Protein AF-A0A9D1I4S8-F1 (afdb_monomer_lite)

Sequence (1034 aa):
MKRIVTLFLAFAMVIAVIPQSPAAYGAEPWGIPVSTKEDLDNMRNDLEGDYYLTNDIVFTEEDFEEGGAFYNDGQGWEPVGSSYETSFSGTFDGQGFSIEGLRIYNRDTAIASAGLFGYADGHISNLVLEGVSITSHSEGGLNEFHIWQSDSYAGGVAGYLKPGGSISNVSVSGDISASSDSVSHINNNNAGGVAGFSEEGRITDCRSEAEVRAVPVEDSTESMASAGGIAGCAVRTVISGCGNGGSIVSFREDPYWYAGGISGQSHESQISECYNSGEIKAYEAGGITGLMATGSIDNCYNAGMIMSNSDDSNGILGGIAGEVNSAQSSIEKCYNSGEVQKTEYGYGAIVSGLPDGAHLDSCYFYMADEISGAGNMQTEETVPGITGLTELEMRSAGSFAGFDFENIWSIDSSAVYQMPYLSYQTAMPSVPIQTCFVERIGDIEYTGMEISPDIKVVNGSEVLTEGEDYDIAYSDNKDIGTGIVTITGKGIYKGTKTVKFNIVPADISSRKVTLSYYSVIYDQNTYHEPDVTVEGLTEGEDYRVTYRNNFEAGTASVEINGIGNYRGTRTVTFEIMPADISNVRNMHIWLQYESTEFDGTPKTPDVYISVDGFILTEGYECTYSDNINAGNATAEVKFEGDYTGAKVISFEITPADISGRNISLSYTDTEYDGTEKKPEVTVEGLISGKDYTVSYEDNKEAGDARVVITGKGNYKGTVIRTFQIIKPETAADRIFGKDIRKRIAGGNRYQTSMLVADNYIMGLETGSLDTIIVANGDVYADALAGGYLAKVKQAPILMVNKYNEDPIREYIQGNVRKGGTVYLLGGTAAVSENFGRSLAGAYDVVRLGGADRYETNLKILEEAGVKDEEILICSAMDFADSLSASSSGRPIMLVGKSLSPAQKQYIGDLDSRKFYIIGGKGAVNSNVDKEIKALSKITERIDGANRYVTSYNVAKEFFPGDHENIILASGNDFPDGLVGGPLGVMVEGPLLLINDRNTGNAADYVEDSDAYRCLALGGTSLISETAVRNIMNR

Radius of gyration: 42.52 Å; chains: 1; bounding box: 87×97×118 Å

InterPro domains:
  IPR007253 Cell wall binding repeat 2 [PF04122] (743-834)
  IPR007253 Cell wall binding repeat 2 [PF04122] (847-928)
  IPR007253 Cell wall binding repeat 2 [PF04122] (941-1026)
  IPR051922 Bacterial Sporulation-Associated [PTHR30032] (741-938)

pLDDT: mean 84.89, std 14.68, range [23.83, 98.81]

Structure (mmCIF, N/CA/C/O backbone):
data_AF-A0A9D1I4S8-F1
#
_entry.id   AF-A0A9D1I4S8-F1
#
loop_
_atom_site.group_PDB
_atom_site.id
_atom_site.type_symbol
_atom_site.label_atom_id
_atom_site.label_alt_id
_atom_site.label_comp_id
_atom_site.label_asym_id
_atom_site.label_entity_id
_atom_site.label_seq_id
_atom_site.pdbx_PDB_ins_code
_atom_site.Cartn_x
_atom_site.Cartn_y
_atom_site.Cartn_z
_atom_site.occupancy
_atom_site.B_iso_or_equiv
_atom_site.auth_seq_id
_atom_site.auth_comp_id
_atom_site.auth_asym_id
_atom_site.auth_atom_id
_atom_site.pdbx_PDB_model_num
ATOM 1 N N . MET A 1 1 ? -19.666 50.716 -50.510 1.00 31.48 1 MET A N 1
ATOM 2 C CA . MET A 1 1 ? -21.127 50.859 -50.729 1.00 31.48 1 MET A CA 1
ATOM 3 C C . MET A 1 1 ? -21.703 49.462 -50.945 1.00 31.48 1 MET A C 1
ATOM 5 O O . MET A 1 1 ? -21.398 48.899 -51.983 1.00 31.48 1 MET A O 1
ATOM 9 N N . LYS A 1 2 ? -22.516 48.939 -50.004 1.00 33.59 2 LYS A N 1
ATOM 10 C CA . LYS A 1 2 ? -23.079 47.557 -49.969 1.00 33.59 2 LYS A CA 1
ATOM 11 C C . LYS A 1 2 ? -22.002 46.448 -49.804 1.00 33.59 2 LYS A C 1
ATOM 13 O O . LYS A 1 2 ? -20.928 46.579 -50.368 1.00 33.59 2 LYS A O 1
ATOM 18 N N . ARG A 1 3 ? -22.208 45.372 -49.027 1.00 29.56 3 ARG A N 1
ATOM 19 C CA . ARG A 1 3 ? -23.411 44.888 -48.305 1.00 29.56 3 ARG A CA 1
ATOM 20 C C . ARG A 1 3 ? -23.022 44.188 -46.982 1.00 29.56 3 ARG A C 1
ATOM 22 O O . ARG A 1 3 ? -21.926 43.660 -46.878 1.00 29.56 3 ARG A O 1
ATOM 29 N N . ILE A 1 4 ? -23.941 44.197 -46.015 1.00 32.50 4 ILE A N 1
ATOM 30 C CA . ILE A 1 4 ? -23.867 43.565 -44.678 1.00 32.50 4 ILE A CA 1
ATOM 31 C C . ILE A 1 4 ? -24.569 42.195 -44.718 1.00 32.50 4 ILE A C 1
ATOM 33 O O . ILE A 1 4 ? -25.638 42.162 -45.324 1.00 32.50 4 ILE A O 1
ATOM 37 N N . VAL A 1 5 ? -24.047 41.161 -44.029 1.00 28.38 5 VAL A N 1
ATOM 38 C CA . VAL A 1 5 ? -24.786 40.191 -43.164 1.00 28.38 5 VAL A CA 1
ATOM 39 C C . VAL A 1 5 ? -23.830 39.661 -42.063 1.00 28.38 5 VAL A C 1
ATOM 41 O O . VAL A 1 5 ? -22.624 39.594 -42.271 1.00 28.38 5 VAL A O 1
ATOM 44 N N . THR A 1 6 ? -24.396 39.348 -40.895 1.00 27.81 6 THR A N 1
ATOM 45 C CA . THR A 1 6 ? -23.814 39.140 -39.549 1.00 27.81 6 THR A CA 1
ATOM 46 C C . THR A 1 6 ? -23.811 37.655 -39.109 1.00 27.81 6 THR A C 1
ATOM 48 O O . THR A 1 6 ? -24.733 36.964 -39.532 1.00 27.81 6 THR A O 1
ATOM 51 N N . LEU A 1 7 ? -22.887 37.204 -38.224 1.00 25.62 7 LEU A N 1
ATOM 52 C CA . LEU A 1 7 ? -23.114 36.486 -36.921 1.00 25.62 7 LEU A CA 1
ATOM 53 C C . LEU A 1 7 ? -21.862 35.716 -36.368 1.00 25.62 7 LEU A C 1
ATOM 55 O O . LEU A 1 7 ? -21.334 34.897 -37.103 1.00 25.62 7 LEU A O 1
ATOM 59 N N . PHE A 1 8 ? -21.510 35.944 -35.074 1.00 25.25 8 PHE A N 1
ATOM 60 C CA . PHE A 1 8 ? -20.790 35.115 -34.037 1.00 25.25 8 PHE A CA 1
ATOM 61 C C . PHE A 1 8 ? -19.475 34.350 -34.388 1.00 25.25 8 PHE A C 1
ATOM 63 O O . PHE A 1 8 ? -19.338 33.851 -35.493 1.00 25.25 8 PHE A O 1
ATOM 70 N N . LEU A 1 9 ? -18.460 34.137 -33.522 1.00 24.77 9 LEU A N 1
ATOM 71 C CA . LEU A 1 9 ? -18.068 34.550 -32.143 1.00 24.77 9 LEU A CA 1
ATOM 72 C C . LEU A 1 9 ? -16.649 35.194 -32.232 1.00 24.77 9 LEU A C 1
ATOM 74 O O . LEU A 1 9 ? -15.909 34.858 -33.146 1.00 24.77 9 LEU A O 1
ATOM 78 N N . ALA A 1 10 ? -16.192 36.197 -31.469 1.00 23.83 10 ALA A N 1
ATOM 79 C CA . ALA A 1 10 ? -16.088 36.376 -30.012 1.00 23.83 10 ALA A CA 1
ATOM 80 C C . ALA A 1 10 ? -15.068 35.454 -29.291 1.00 23.83 10 ALA A C 1
ATOM 82 O O . ALA A 1 10 ? -15.477 34.484 -28.670 1.00 23.83 10 ALA A O 1
ATOM 83 N N . PHE A 1 11 ? -13.771 35.812 -29.289 1.00 25.20 11 PHE A N 1
ATOM 84 C CA . PHE A 1 11 ? -13.099 36.349 -28.084 1.00 25.20 11 PHE A CA 1
ATOM 85 C C . PHE A 1 11 ? -11.781 37.087 -28.414 1.00 25.20 11 PHE A C 1
ATOM 87 O O . PHE A 1 11 ? -11.369 37.132 -29.573 1.00 25.20 11 PHE A O 1
ATOM 94 N N . ALA A 1 12 ? -11.211 37.792 -27.429 1.00 26.23 12 ALA A N 1
ATOM 95 C CA . ALA A 1 12 ? -10.294 38.914 -27.648 1.00 26.23 12 ALA A CA 1
ATOM 96 C C . ALA A 1 12 ? -8.792 38.594 -27.517 1.00 26.23 12 ALA A C 1
ATOM 98 O O . ALA A 1 12 ? -8.364 37.757 -26.733 1.00 26.23 12 ALA A O 1
ATOM 99 N N . MET A 1 13 ? -8.003 39.367 -28.263 1.00 24.00 13 MET A N 1
ATOM 100 C CA . MET A 1 13 ? -6.543 39.417 -28.237 1.00 24.00 13 MET A CA 1
ATOM 101 C C . MET A 1 13 ? -6.070 40.402 -27.154 1.00 24.00 13 MET A C 1
ATOM 103 O O . MET A 1 13 ? -6.484 41.562 -27.174 1.00 24.00 13 MET A O 1
ATOM 107 N N . VAL A 1 14 ? -5.153 39.989 -26.275 1.00 24.56 14 VAL A N 1
ATOM 108 C CA . VAL A 1 14 ? -4.296 40.910 -25.508 1.00 24.56 14 VAL A CA 1
ATOM 109 C C . VAL A 1 14 ? -2.845 40.571 -25.825 1.00 24.56 14 VAL A C 1
ATOM 111 O O . VAL A 1 14 ? -2.411 39.434 -25.684 1.00 24.56 14 VAL A O 1
ATOM 114 N N . ILE A 1 15 ? -2.117 41.569 -26.320 1.00 29.58 15 ILE A N 1
ATOM 115 C CA . ILE A 1 15 ? -0.719 41.452 -26.734 1.00 29.58 15 ILE A CA 1
ATOM 116 C C . ILE A 1 15 ? 0.169 41.718 -25.517 1.00 29.58 15 ILE A C 1
ATOM 118 O O . ILE A 1 15 ? 0.103 42.809 -24.951 1.00 29.58 15 ILE A O 1
ATOM 122 N N . ALA A 1 16 ? 1.038 40.767 -25.173 1.00 24.91 16 ALA A N 1
ATOM 123 C CA . ALA A 1 16 ? 2.158 40.984 -24.262 1.00 24.91 16 ALA A CA 1
ATOM 124 C C . ALA A 1 16 ? 3.477 41.002 -25.053 1.00 24.91 16 ALA A C 1
ATOM 126 O O . ALA A 1 16 ? 3.757 40.137 -25.878 1.00 24.91 16 ALA A O 1
ATOM 127 N N . VAL A 1 17 ? 4.240 42.067 -24.829 1.00 23.84 17 VAL A N 1
ATOM 128 C CA . VAL A 1 17 ? 5.469 42.463 -25.526 1.00 23.84 17 VAL A CA 1
ATOM 129 C C . VAL A 1 17 ? 6.570 41.398 -25.438 1.00 23.84 17 VAL A C 1
ATOM 131 O O . VAL A 1 17 ? 6.899 40.951 -24.347 1.00 23.84 17 VAL A O 1
ATOM 134 N N . ILE A 1 18 ? 7.215 41.092 -26.570 1.00 30.86 18 ILE A N 1
ATOM 135 C CA . ILE A 1 18 ? 8.497 40.367 -26.622 1.00 30.86 18 ILE A CA 1
ATOM 136 C C . ILE A 1 18 ? 9.622 41.310 -26.148 1.00 30.86 18 ILE A C 1
ATOM 138 O O . ILE A 1 18 ? 9.852 42.327 -26.814 1.00 30.86 18 ILE A O 1
ATOM 142 N N . PRO A 1 19 ? 10.377 40.997 -25.079 1.00 26.52 19 PRO A N 1
ATOM 143 C CA . PRO A 1 19 ? 11.665 41.628 -24.818 1.00 26.52 19 PRO A CA 1
ATOM 144 C C . PRO A 1 19 ? 12.722 41.016 -25.746 1.00 26.52 19 PRO A C 1
ATOM 146 O O . PRO A 1 19 ? 12.820 39.798 -25.878 1.00 26.52 19 PRO A O 1
ATOM 149 N N . GLN A 1 20 ? 13.528 41.853 -26.399 1.00 28.62 20 GLN A N 1
ATOM 150 C CA . GLN A 1 20 ? 14.678 41.374 -27.169 1.00 28.62 20 GLN A CA 1
ATOM 151 C C . GLN A 1 20 ? 15.783 40.852 -26.240 1.00 28.62 20 GLN A C 1
ATOM 153 O O . GLN A 1 20 ? 15.995 41.387 -25.153 1.00 28.62 20 GLN A O 1
ATOM 158 N N . SER A 1 21 ? 16.530 39.857 -26.715 1.00 33.69 21 SER A N 1
ATOM 159 C CA . SER A 1 21 ? 17.717 39.311 -26.051 1.00 33.69 21 SER A CA 1
ATOM 160 C C . SER A 1 21 ? 18.773 40.386 -25.738 1.00 33.69 21 SER A C 1
ATOM 162 O O . SER A 1 21 ? 19.239 41.055 -26.670 1.00 33.69 21 SER A O 1
ATOM 164 N N . PRO A 1 22 ? 19.258 40.497 -24.489 1.00 31.75 22 PRO A N 1
ATOM 165 C CA . PRO A 1 22 ? 20.572 41.057 -24.203 1.00 31.75 22 PRO A CA 1
ATOM 166 C C . PRO A 1 22 ? 21.659 40.063 -24.637 1.00 31.75 22 PRO A C 1
ATOM 168 O O . PRO A 1 22 ? 21.495 38.851 -24.512 1.00 31.75 22 PRO A O 1
ATOM 171 N N . ALA A 1 23 ? 22.779 40.569 -25.148 1.00 27.80 23 ALA A N 1
ATOM 172 C CA . ALA A 1 23 ? 23.916 39.731 -25.516 1.00 27.80 23 ALA A CA 1
ATOM 173 C C . ALA A 1 23 ? 24.732 39.294 -24.284 1.00 27.80 23 ALA A C 1
ATOM 175 O O . ALA A 1 23 ? 24.917 40.073 -23.353 1.00 27.80 23 ALA A O 1
ATOM 176 N N . ALA A 1 24 ? 25.248 38.064 -24.356 1.00 38.59 24 ALA A N 1
ATOM 177 C CA . ALA A 1 24 ? 26.253 37.417 -23.508 1.00 38.59 24 ALA A CA 1
ATOM 178 C C . ALA A 1 24 ? 26.903 38.238 -22.367 1.00 38.59 24 ALA A C 1
ATOM 180 O O . ALA A 1 24 ? 27.824 39.021 -22.601 1.00 38.59 24 ALA A O 1
ATOM 181 N N . TYR A 1 25 ? 26.541 37.893 -21.130 1.00 28.59 25 TYR A N 1
ATOM 182 C CA . TYR A 1 25 ? 27.448 37.766 -19.982 1.00 28.59 25 TYR A CA 1
ATOM 183 C C . TYR A 1 25 ? 26.982 36.541 -19.172 1.00 28.59 25 TYR A C 1
ATOM 185 O O . TYR A 1 25 ? 25.781 36.302 -19.083 1.00 28.59 25 TYR A O 1
ATOM 193 N N . GLY A 1 26 ? 27.912 35.710 -18.694 1.00 36.31 26 GLY A N 1
ATOM 194 C CA . GLY A 1 26 ? 27.597 34.344 -18.253 1.00 36.31 26 GLY A CA 1
ATOM 195 C C . GLY A 1 26 ? 27.076 34.215 -16.818 1.00 36.31 26 GLY A C 1
ATOM 196 O O . GLY A 1 26 ? 27.695 34.738 -15.896 1.00 36.31 26 GLY A O 1
ATOM 197 N N . ALA A 1 27 ? 25.997 33.447 -16.672 1.00 31.12 27 ALA A N 1
ATOM 198 C CA . ALA A 1 27 ? 25.574 32.684 -15.496 1.00 31.12 27 ALA A CA 1
ATOM 199 C C . ALA A 1 27 ? 24.658 31.554 -16.016 1.00 31.12 27 ALA A C 1
ATOM 201 O O . ALA A 1 27 ? 23.882 31.800 -16.944 1.00 31.12 27 ALA A O 1
ATOM 202 N N . GLU A 1 28 ? 24.776 30.326 -15.503 1.00 36.81 28 GLU A N 1
ATOM 203 C CA . GLU A 1 28 ? 23.901 29.215 -15.918 1.00 36.81 28 GLU A CA 1
ATOM 204 C C . GLU A 1 28 ? 22.587 29.226 -15.107 1.00 36.81 28 GLU A C 1
ATOM 206 O O . GLU A 1 28 ? 22.613 29.623 -13.945 1.00 36.81 28 GLU A O 1
ATOM 211 N N . PRO A 1 29 ? 21.430 28.853 -15.695 1.00 41.44 29 PRO A N 1
ATOM 212 C CA . PRO A 1 29 ? 20.112 29.063 -15.085 1.00 41.44 29 PRO A CA 1
ATOM 213 C C . PRO A 1 29 ? 19.573 27.843 -14.314 1.00 41.44 29 PRO A C 1
ATOM 215 O O . PRO A 1 29 ? 18.360 27.685 -14.205 1.00 41.44 29 PRO A O 1
ATOM 218 N N . TRP A 1 30 ? 20.447 26.961 -13.833 1.00 56.41 30 TRP A N 1
ATOM 219 C CA . TRP A 1 30 ? 20.078 25.775 -13.056 1.00 56.41 30 TRP A CA 1
ATOM 220 C C . TRP A 1 30 ? 20.811 25.834 -11.716 1.00 56.41 30 TRP A C 1
ATOM 222 O O . TRP A 1 30 ? 21.987 26.195 -11.694 1.00 56.41 30 TRP A O 1
ATOM 232 N N . GLY A 1 31 ? 20.113 25.508 -10.626 1.00 75.38 31 GLY A N 1
ATOM 233 C CA . GLY A 1 31 ? 20.681 25.494 -9.276 1.00 75.38 31 GLY A CA 1
ATOM 234 C C . GLY A 1 31 ? 21.780 24.442 -9.069 1.00 75.38 31 GLY A C 1
ATOM 235 O O . GLY A 1 31 ? 22.254 23.791 -10.004 1.00 75.38 31 GLY A O 1
ATOM 236 N N . ILE A 1 32 ? 22.172 24.260 -7.817 1.00 92.62 32 ILE A N 1
ATOM 237 C CA . ILE A 1 32 ? 23.154 23.274 -7.379 1.00 92.62 32 ILE A CA 1
ATOM 238 C C . ILE A 1 32 ? 22.464 21.894 -7.325 1.00 92.62 32 ILE A C 1
ATOM 240 O O . ILE A 1 32 ? 21.545 21.705 -6.525 1.00 92.62 32 ILE A O 1
ATOM 244 N N . PRO A 1 33 ? 22.858 20.922 -8.170 1.00 93.94 33 PRO A N 1
ATOM 245 C CA . PRO A 1 33 ? 22.263 19.593 -8.146 1.00 93.94 33 PRO A CA 1
ATOM 246 C C . PRO A 1 33 ? 22.726 18.828 -6.906 1.00 93.94 33 PRO A C 1
ATOM 248 O O . PRO A 1 33 ? 23.919 18.770 -6.607 1.00 93.94 33 PRO A O 1
ATOM 251 N N . VAL A 1 34 ? 21.782 18.183 -6.233 1.00 95.00 34 VAL A N 1
ATOM 252 C CA . VAL A 1 34 ? 22.011 17.292 -5.097 1.00 95.00 34 VAL A CA 1
ATOM 253 C C . VAL A 1 34 ? 21.747 15.863 -5.578 1.00 95.00 34 VAL A C 1
ATOM 255 O O . VAL A 1 34 ? 20.668 15.555 -6.091 1.00 95.00 34 VAL A O 1
ATOM 258 N N . SER A 1 35 ? 22.769 15.006 -5.518 1.00 92.62 35 SER A N 1
ATOM 259 C CA . SER A 1 35 ? 22.747 13.660 -6.122 1.00 92.62 35 SER A CA 1
ATOM 260 C C . SER A 1 35 ? 23.104 12.545 -5.138 1.00 92.62 35 SER A C 1
ATOM 262 O O . SER A 1 35 ? 22.917 11.372 -5.452 1.00 92.62 35 SER A O 1
ATOM 264 N N . THR A 1 36 ? 23.672 12.900 -3.986 1.00 95.94 36 THR A N 1
ATOM 265 C CA . THR A 1 36 ? 24.222 11.986 -2.980 1.00 95.94 36 THR A CA 1
ATOM 266 C C . THR A 1 36 ? 23.962 12.512 -1.565 1.00 95.94 36 THR A C 1
ATOM 268 O O . THR A 1 36 ? 23.609 13.680 -1.379 1.00 95.94 36 THR A O 1
ATOM 271 N N . LYS A 1 37 ? 24.176 11.663 -0.552 1.00 96.94 37 LYS A N 1
ATOM 272 C CA . LYS A 1 37 ? 24.083 12.048 0.869 1.00 96.94 37 LYS A CA 1
ATOM 273 C C . LYS A 1 37 ? 25.084 13.149 1.214 1.00 96.94 37 LYS A C 1
ATOM 275 O O . LYS A 1 37 ? 24.783 14.045 1.994 1.00 96.94 37 LYS A O 1
ATOM 280 N N . GLU A 1 38 ? 26.267 13.087 0.612 1.00 96.25 38 GLU A N 1
ATOM 281 C CA . GLU A 1 38 ? 27.333 14.064 0.773 1.00 96.25 38 GLU A CA 1
ATOM 282 C C . GLU A 1 38 ? 26.967 15.405 0.131 1.00 96.25 38 GLU A C 1
ATOM 284 O O . GLU A 1 38 ? 27.254 16.442 0.719 1.00 96.25 38 GLU A O 1
ATOM 289 N N . ASP A 1 39 ? 26.314 15.427 -1.035 1.00 96.50 39 ASP A N 1
ATOM 290 C CA . ASP A 1 39 ? 25.822 16.684 -1.625 1.00 96.50 39 ASP A CA 1
ATOM 291 C C . ASP A 1 39 ? 24.781 17.349 -0.707 1.00 96.50 39 ASP A C 1
ATOM 293 O O . ASP A 1 39 ? 24.834 18.559 -0.490 1.00 96.50 39 ASP A O 1
ATOM 297 N N . LEU A 1 40 ? 23.871 16.547 -0.137 1.00 96.69 40 LEU A N 1
ATOM 298 C CA . LEU A 1 40 ? 22.820 16.997 0.782 1.00 96.69 40 LEU A CA 1
ATOM 299 C C . LEU A 1 40 ? 23.413 17.552 2.089 1.00 96.69 40 LEU A C 1
ATOM 301 O O . LEU A 1 40 ? 23.021 18.621 2.549 1.00 96.69 40 LEU A O 1
ATOM 305 N N . ASP A 1 41 ? 24.398 16.862 2.666 1.00 95.56 41 ASP A N 1
ATOM 306 C CA . ASP A 1 41 ? 25.133 17.321 3.850 1.00 95.56 41 ASP A CA 1
ATOM 307 C C . ASP A 1 41 ? 25.928 18.613 3.580 1.00 95.56 41 ASP A C 1
ATOM 309 O O . ASP A 1 41 ? 25.929 19.544 4.390 1.00 95.56 41 ASP A O 1
ATOM 313 N N . ASN A 1 42 ? 26.537 18.727 2.394 1.00 95.44 42 ASN A N 1
ATOM 314 C CA . ASN A 1 42 ? 27.320 19.900 2.009 1.00 95.44 42 ASN A CA 1
ATOM 315 C C . ASN A 1 42 ? 26.492 21.189 1.874 1.00 95.44 42 ASN A C 1
ATOM 317 O O . ASN A 1 42 ? 27.092 22.268 1.935 1.00 95.44 42 ASN A O 1
ATOM 321 N N . MET A 1 43 ? 25.157 21.118 1.766 1.00 95.88 43 MET A N 1
ATOM 322 C CA . MET A 1 43 ? 24.271 22.295 1.734 1.00 95.88 43 MET A CA 1
ATOM 323 C C . MET A 1 43 ? 24.458 23.226 2.942 1.00 95.88 43 MET A C 1
ATOM 325 O O . MET A 1 43 ? 24.274 24.436 2.825 1.00 95.88 43 MET A O 1
ATOM 329 N N . ARG A 1 44 ? 24.897 22.698 4.096 1.00 94.75 44 ARG A N 1
ATOM 330 C CA . ARG A 1 44 ? 25.228 23.496 5.297 1.00 94.75 44 ARG A CA 1
ATOM 331 C C . ARG A 1 44 ? 26.255 24.599 5.041 1.00 94.75 44 ARG A C 1
ATOM 333 O O . ARG A 1 44 ? 26.302 25.571 5.791 1.00 94.75 44 ARG A O 1
ATOM 340 N N . ASN A 1 45 ? 27.101 24.435 4.024 1.00 95.00 45 ASN A N 1
ATOM 341 C CA . ASN A 1 45 ? 28.171 25.377 3.701 1.00 95.00 45 ASN A CA 1
ATOM 342 C C . ASN A 1 45 ? 27.686 26.598 2.898 1.00 95.00 45 ASN A C 1
ATOM 344 O O . ASN A 1 45 ? 28.416 27.587 2.830 1.00 95.00 45 ASN A O 1
ATOM 348 N N . ASP A 1 46 ? 26.489 26.539 2.304 1.00 96.62 46 ASP A N 1
ATOM 349 C CA . ASP A 1 46 ? 25.873 27.635 1.548 1.00 96.62 46 ASP A CA 1
ATOM 350 C C . ASP A 1 46 ? 24.340 27.601 1.708 1.00 96.62 46 ASP A C 1
ATOM 352 O O . ASP A 1 46 ? 23.606 27.034 0.896 1.00 96.62 46 ASP A O 1
ATOM 356 N N . LEU A 1 47 ? 23.867 28.199 2.805 1.00 97.44 47 LEU A N 1
ATOM 357 C CA . LEU A 1 47 ? 22.455 28.225 3.208 1.00 97.44 47 LEU A CA 1
ATOM 358 C C . LEU A 1 47 ? 21.574 29.161 2.355 1.00 97.44 47 LEU A C 1
ATOM 360 O O . LEU A 1 47 ? 20.349 29.095 2.465 1.00 97.44 47 LEU A O 1
ATOM 364 N N . GLU A 1 48 ? 22.184 30.016 1.525 1.00 97.06 48 GLU A N 1
ATOM 365 C CA . GLU A 1 48 ? 21.501 30.923 0.585 1.00 97.06 48 GLU A CA 1
ATOM 366 C C . GLU A 1 48 ? 21.340 30.295 -0.818 1.00 97.06 48 GLU A C 1
ATOM 368 O O . GLU A 1 48 ? 20.710 30.891 -1.691 1.00 97.06 48 GLU A O 1
ATOM 373 N N . GLY A 1 49 ? 21.912 29.107 -1.056 1.00 94.12 49 GLY A N 1
ATOM 374 C CA . GLY A 1 49 ? 21.944 28.460 -2.368 1.00 94.12 49 GLY A CA 1
ATOM 375 C C . GLY A 1 49 ? 20.587 27.949 -2.873 1.00 94.12 49 GLY A C 1
ATOM 376 O O . GLY A 1 49 ? 19.733 27.506 -2.107 1.00 94.12 49 GLY A O 1
ATOM 377 N N . ASP A 1 50 ? 20.412 27.957 -4.196 1.00 95.94 50 ASP A N 1
ATOM 378 C CA . ASP A 1 50 ? 19.293 27.300 -4.879 1.00 95.94 50 ASP A CA 1
ATOM 379 C C . ASP A 1 50 ? 19.684 25.860 -5.242 1.00 95.94 50 ASP A C 1
ATOM 381 O O . ASP A 1 50 ? 20.564 25.655 -6.078 1.00 95.94 50 ASP A O 1
ATOM 385 N N . TYR A 1 51 ? 19.024 24.867 -4.652 1.00 96.38 51 TYR A N 1
ATOM 386 C CA . TYR A 1 51 ? 19.323 23.438 -4.771 1.00 96.38 51 TYR A CA 1
ATOM 387 C C . TYR A 1 51 ? 18.164 22.650 -5.389 1.00 96.38 51 TYR A C 1
ATOM 389 O O . TYR A 1 51 ? 16.996 23.007 -5.221 1.00 96.38 51 TYR A O 1
ATOM 397 N N . TYR A 1 52 ? 18.473 21.532 -6.052 1.00 93.69 52 TYR A N 1
ATOM 398 C CA . TYR A 1 52 ? 17.455 20.560 -6.464 1.00 93.69 52 TYR A CA 1
ATOM 399 C C . TYR A 1 52 ? 17.952 19.111 -6.435 1.00 93.69 52 TYR A C 1
ATOM 401 O O . TYR A 1 52 ? 19.107 18.844 -6.772 1.00 93.69 52 TYR A O 1
ATOM 409 N N . LEU A 1 53 ? 17.077 18.166 -6.079 1.00 85.62 53 LEU A N 1
ATOM 410 C CA . LEU A 1 53 ? 17.385 16.733 -6.149 1.00 85.62 53 LEU A CA 1
ATOM 411 C C . LEU A 1 53 ? 17.445 16.242 -7.603 1.00 85.62 53 LEU A C 1
ATOM 413 O O . LEU A 1 53 ? 16.732 16.724 -8.487 1.00 85.62 53 LEU A O 1
ATOM 417 N N . THR A 1 54 ? 18.299 15.249 -7.843 1.00 90.00 54 THR A N 1
ATOM 418 C CA . THR A 1 54 ? 18.459 14.591 -9.155 1.00 90.00 54 THR A CA 1
ATOM 419 C C . THR A 1 54 ? 18.242 13.080 -9.133 1.00 90.00 54 THR A C 1
ATOM 421 O O . THR A 1 54 ? 18.100 12.484 -10.200 1.00 90.00 54 THR A O 1
ATOM 424 N N . ASN A 1 55 ? 18.247 12.476 -7.943 1.00 82.81 55 ASN A N 1
ATOM 425 C CA . ASN A 1 55 ? 17.973 11.070 -7.660 1.00 82.81 55 ASN A CA 1
ATOM 426 C C . ASN A 1 55 ? 17.438 10.966 -6.222 1.00 82.81 55 ASN A C 1
ATOM 428 O O . ASN A 1 55 ? 17.625 11.892 -5.428 1.00 82.81 55 ASN A O 1
ATOM 432 N N . ASP A 1 56 ? 16.866 9.814 -5.889 1.00 93.00 56 ASP A N 1
ATOM 433 C CA . ASP A 1 56 ? 16.503 9.435 -4.522 1.00 93.00 56 ASP A CA 1
ATOM 434 C C . ASP A 1 56 ? 17.750 9.276 -3.625 1.00 93.00 56 ASP A C 1
ATOM 436 O O . ASP A 1 56 ? 18.797 8.791 -4.071 1.00 93.00 56 ASP A O 1
ATOM 440 N N . ILE A 1 57 ? 17.652 9.667 -2.350 1.00 95.25 57 ILE A N 1
ATOM 441 C CA . ILE A 1 57 ? 18.745 9.608 -1.362 1.00 95.25 57 ILE A CA 1
ATOM 442 C C . ILE A 1 57 ? 18.360 8.670 -0.216 1.00 95.25 57 ILE A C 1
ATOM 444 O O . ILE A 1 57 ? 17.596 9.037 0.670 1.00 95.25 57 ILE A O 1
ATOM 448 N N . VAL A 1 58 ? 18.939 7.467 -0.199 1.00 96.56 58 VAL A N 1
ATOM 449 C CA . VAL A 1 58 ? 18.563 6.398 0.744 1.00 96.56 58 VAL A CA 1
ATOM 450 C C . VAL A 1 58 ? 19.596 6.232 1.860 1.00 96.56 58 VAL A C 1
ATOM 452 O O . VAL A 1 58 ? 20.696 5.721 1.624 1.00 96.56 58 VAL A O 1
ATOM 455 N N . PHE A 1 59 ? 19.252 6.641 3.082 1.00 96.56 59 PHE A N 1
ATOM 456 C CA . PHE A 1 59 ? 20.031 6.374 4.294 1.00 96.56 59 PHE A CA 1
ATOM 457 C C . PHE A 1 59 ? 19.768 4.964 4.847 1.00 96.56 59 PHE A C 1
ATOM 459 O O . PHE A 1 59 ? 18.731 4.346 4.615 1.00 96.56 59 PHE A O 1
ATOM 466 N N . THR A 1 60 ? 20.749 4.442 5.575 1.00 93.69 60 THR A N 1
ATOM 467 C CA . THR A 1 60 ? 20.787 3.103 6.172 1.00 93.69 60 THR A CA 1
ATOM 468 C C . THR A 1 60 ? 21.347 3.196 7.591 1.00 93.69 60 THR A C 1
ATOM 470 O O . THR A 1 60 ? 22.034 4.159 7.915 1.00 93.69 60 THR A O 1
ATOM 473 N N . GLU A 1 61 ? 21.118 2.197 8.449 1.00 89.75 61 GLU A N 1
ATOM 474 C CA . GLU A 1 61 ? 21.669 2.227 9.818 1.00 89.75 61 GLU A CA 1
ATOM 475 C C . GLU A 1 61 ? 23.212 2.325 9.831 1.00 89.75 61 GLU A C 1
ATOM 477 O O . GLU A 1 61 ? 23.764 3.046 10.658 1.00 89.75 61 GLU A O 1
ATOM 482 N N . GLU A 1 62 ? 23.910 1.710 8.862 1.00 92.56 62 GLU A N 1
ATOM 483 C CA . GLU A 1 62 ? 25.379 1.796 8.724 1.00 92.56 62 GLU A CA 1
ATOM 484 C C . GLU A 1 62 ? 25.893 3.240 8.543 1.00 92.56 62 GLU A C 1
ATOM 486 O O . GLU A 1 62 ? 27.025 3.545 8.920 1.00 92.56 62 GLU A O 1
ATOM 491 N N . ASP A 1 63 ? 25.075 4.156 8.007 1.00 93.94 63 ASP A N 1
ATOM 492 C CA . ASP A 1 63 ? 25.428 5.577 7.881 1.00 93.94 63 ASP A CA 1
ATOM 493 C C . ASP A 1 63 ? 25.556 6.274 9.248 1.00 93.94 63 ASP A C 1
ATOM 495 O O . ASP A 1 63 ? 26.312 7.243 9.373 1.00 93.94 63 ASP A O 1
ATOM 499 N N . PHE A 1 64 ? 24.834 5.770 10.257 1.00 93.31 64 PHE A N 1
ATOM 500 C CA . PHE A 1 64 ? 24.675 6.353 11.593 1.00 93.31 64 PHE A CA 1
ATOM 501 C C . PHE A 1 64 ? 25.343 5.532 12.715 1.00 93.31 64 PHE A C 1
ATOM 503 O O . PHE A 1 64 ? 25.265 5.929 13.880 1.00 93.31 64 PHE A O 1
ATOM 510 N N . GLU A 1 65 ? 25.991 4.405 12.401 1.00 90.88 65 GLU A N 1
ATOM 511 C CA . GLU A 1 65 ? 26.775 3.590 13.345 1.00 90.88 65 GLU A CA 1
ATOM 512 C C . GLU A 1 65 ? 28.197 4.147 13.578 1.00 90.88 65 GLU A C 1
ATOM 514 O O . GLU A 1 65 ? 28.688 4.982 12.821 1.00 90.88 65 GLU A O 1
ATOM 519 N N . GLU A 1 66 ? 28.892 3.702 14.637 1.00 89.94 66 GLU A N 1
ATOM 520 C CA . GLU A 1 66 ? 30.241 4.190 14.982 1.00 89.94 66 GLU A CA 1
ATOM 521 C C . GLU A 1 66 ? 31.251 3.914 13.847 1.00 89.94 66 GLU A C 1
ATOM 523 O O . GLU A 1 66 ? 31.711 2.788 13.650 1.00 89.94 66 GLU A O 1
ATOM 528 N N . GLY A 1 67 ? 31.627 4.970 13.117 1.00 86.88 67 GLY A N 1
ATOM 529 C CA . GLY A 1 67 ? 32.501 4.901 11.939 1.00 86.88 67 GLY A CA 1
ATOM 530 C C . GLY A 1 67 ? 31.787 5.083 10.592 1.00 86.88 67 GLY A C 1
ATOM 531 O O . GLY A 1 67 ? 32.472 5.154 9.570 1.00 86.88 67 GLY A O 1
ATOM 532 N N . GLY A 1 68 ? 30.455 5.195 10.591 1.00 89.06 68 GLY A N 1
ATOM 533 C CA . GLY A 1 68 ? 29.642 5.616 9.449 1.00 89.06 68 GLY A CA 1
ATOM 534 C C . GLY A 1 68 ? 29.891 7.074 9.047 1.00 89.06 68 GLY A C 1
ATOM 535 O O . GLY A 1 68 ? 30.422 7.875 9.821 1.00 89.06 68 GLY A O 1
ATOM 536 N N . ALA A 1 69 ? 29.522 7.425 7.812 1.00 88.06 69 ALA A N 1
ATOM 537 C CA . ALA A 1 69 ? 29.808 8.741 7.230 1.00 88.06 69 ALA A CA 1
ATOM 538 C C . ALA A 1 69 ? 29.051 9.901 7.907 1.00 88.06 69 ALA A C 1
ATOM 540 O O . ALA A 1 69 ? 29.531 11.033 7.872 1.00 88.06 69 ALA A O 1
ATOM 541 N N . PHE A 1 70 ? 27.916 9.614 8.552 1.00 91.56 70 PHE A N 1
ATOM 542 C CA . PHE A 1 70 ? 27.030 10.591 9.192 1.00 91.56 70 PHE A CA 1
ATOM 543 C C . PHE A 1 70 ? 26.830 10.280 10.689 1.00 91.56 70 PHE A C 1
ATOM 545 O O . PHE A 1 70 ? 25.804 10.608 11.284 1.00 91.56 70 PHE A O 1
ATOM 552 N N . TYR A 1 71 ? 27.828 9.644 11.317 1.00 89.25 71 TYR A N 1
ATOM 553 C CA . TYR A 1 71 ? 27.858 9.402 12.758 1.00 89.25 71 TYR A CA 1
ATOM 554 C C . TYR A 1 71 ? 28.143 10.693 13.543 1.00 89.25 71 TYR A C 1
ATOM 556 O O . TYR A 1 71 ? 29.267 11.197 13.546 1.00 89.25 71 TYR A O 1
ATOM 564 N N . ASN A 1 72 ? 27.139 11.182 14.272 1.00 89.31 72 ASN A N 1
ATOM 565 C CA . ASN A 1 72 ? 27.233 12.356 15.146 1.00 89.31 72 ASN A CA 1
ATOM 566 C C . ASN A 1 72 ? 27.057 11.970 16.629 1.00 89.31 72 ASN A C 1
ATOM 568 O O . ASN A 1 72 ? 26.059 12.316 17.258 1.00 89.31 72 ASN A O 1
ATOM 572 N N . ASP A 1 73 ? 27.963 11.154 17.178 1.00 88.81 73 ASP A N 1
ATOM 573 C CA . ASP A 1 73 ? 27.891 10.657 18.569 1.00 88.81 73 ASP A CA 1
ATOM 574 C C . ASP A 1 73 ? 26.533 10.006 18.940 1.00 88.81 73 ASP A C 1
ATOM 576 O O . ASP A 1 73 ? 26.028 10.129 20.056 1.00 88.81 73 ASP A O 1
ATOM 580 N N . GLY A 1 74 ? 25.926 9.300 17.977 1.00 86.12 74 GLY A N 1
ATOM 581 C CA . GLY A 1 74 ? 24.614 8.654 18.113 1.00 86.12 74 GLY A CA 1
ATOM 582 C C . GLY A 1 74 ? 23.399 9.562 17.862 1.00 86.12 74 GLY A C 1
ATOM 583 O O . GLY A 1 74 ? 22.271 9.077 17.926 1.00 86.12 74 GLY A O 1
ATOM 584 N N . GLN A 1 75 ? 23.603 10.843 17.535 1.00 90.12 75 GLN A N 1
ATOM 585 C CA . GLN A 1 75 ? 22.537 11.798 17.190 1.00 90.12 75 GLN A CA 1
ATOM 586 C C . GLN A 1 75 ? 22.041 11.688 15.733 1.00 90.12 75 GLN A C 1
ATOM 588 O O . GLN A 1 75 ? 21.087 12.363 15.357 1.00 90.12 75 GLN A O 1
ATOM 593 N N . GLY A 1 76 ? 22.653 10.830 14.911 1.00 91.88 76 GLY A N 1
ATOM 594 C CA . GLY A 1 76 ? 22.326 10.704 13.487 1.00 91.88 76 GLY A CA 1
ATOM 595 C C . GLY A 1 76 ? 22.766 11.922 12.667 1.00 91.88 76 GLY A C 1
ATOM 596 O O . GLY A 1 76 ? 23.758 12.573 12.986 1.00 91.88 76 GLY A O 1
ATOM 597 N N . TRP A 1 77 ? 22.035 12.227 11.601 1.00 95.31 77 TRP A N 1
ATOM 598 C CA . TRP A 1 77 ? 22.329 13.338 10.700 1.00 95.31 77 TRP A CA 1
ATOM 599 C C . TRP A 1 77 ? 22.036 14.698 11.361 1.00 95.31 77 TRP A C 1
ATOM 601 O O . TRP A 1 77 ? 21.017 14.879 12.027 1.00 95.31 77 TRP A O 1
ATOM 611 N N . GLU A 1 78 ? 22.927 15.675 11.182 1.00 93.69 78 GLU A N 1
ATOM 612 C CA . GLU A 1 78 ? 22.731 17.048 11.674 1.00 93.69 78 GLU A CA 1
ATOM 613 C C . GLU A 1 78 ? 21.677 17.783 10.810 1.00 93.69 78 GLU A C 1
ATOM 615 O O . GLU A 1 78 ? 21.691 17.601 9.597 1.00 93.69 78 GLU A O 1
ATOM 620 N N . PRO A 1 79 ? 20.777 18.634 11.340 1.00 95.88 79 PRO A N 1
ATOM 621 C CA . PRO A 1 79 ? 19.851 19.434 10.517 1.00 95.88 79 PRO A CA 1
ATOM 622 C C . PRO A 1 79 ? 20.540 20.516 9.660 1.00 95.88 79 PRO A C 1
ATOM 624 O O . PRO A 1 79 ? 21.528 21.120 10.086 1.00 95.88 79 PRO A O 1
ATOM 627 N N . VAL A 1 80 ? 20.036 20.821 8.455 1.00 96.88 80 VAL A N 1
ATOM 628 C CA . VAL A 1 80 ? 20.532 21.974 7.668 1.00 96.88 80 VAL A CA 1
ATOM 629 C C . VAL A 1 80 ? 19.987 23.271 8.261 1.00 96.88 80 VAL A C 1
ATOM 631 O O . VAL A 1 80 ? 18.789 23.428 8.463 1.00 96.88 80 VAL A O 1
ATOM 634 N N . GLY A 1 81 ? 20.871 24.222 8.540 1.00 94.88 81 GLY A N 1
ATOM 635 C CA . GLY A 1 81 ? 20.510 25.472 9.197 1.00 94.88 81 GLY A CA 1
ATOM 636 C C . GLY A 1 81 ? 20.225 25.280 10.693 1.00 94.88 81 GLY A C 1
ATOM 637 O O . GLY A 1 81 ? 19.112 24.962 11.107 1.00 94.88 81 GLY A O 1
ATOM 638 N N . SER A 1 82 ? 21.266 25.437 11.509 1.00 87.44 82 SER A N 1
ATOM 639 C CA . SER A 1 82 ? 21.309 24.988 12.909 1.00 87.44 82 SER A CA 1
ATOM 640 C C . SER A 1 82 ? 20.738 25.969 13.941 1.00 87.44 82 SER A C 1
ATOM 642 O O . SER A 1 82 ? 20.543 25.591 15.093 1.00 87.44 82 SER A O 1
ATOM 644 N N . SER A 1 83 ? 20.464 27.222 13.570 1.00 89.69 83 SER A N 1
ATOM 645 C CA . SER A 1 83 ? 19.948 28.242 14.492 1.00 89.69 83 SER A CA 1
ATOM 646 C C . SER A 1 83 ? 19.081 29.279 13.779 1.00 89.69 83 SER A C 1
ATOM 648 O O . SER A 1 83 ? 19.086 29.371 12.554 1.00 89.69 83 SER A O 1
ATOM 650 N N . TYR A 1 84 ? 18.391 30.122 14.549 1.00 88.12 84 TYR A N 1
ATOM 651 C CA . TYR A 1 84 ? 17.587 31.224 14.012 1.00 88.12 84 TYR A CA 1
ATOM 652 C C . TYR A 1 84 ? 18.401 32.213 13.146 1.00 88.12 84 TYR A C 1
ATOM 654 O O . TYR A 1 84 ? 17.884 32.735 12.158 1.00 88.12 84 TYR A O 1
ATOM 662 N N . GLU A 1 85 ? 19.678 32.431 13.483 1.00 90.25 85 GLU A N 1
ATOM 663 C CA . GLU A 1 85 ? 20.620 33.298 12.749 1.00 90.25 85 GLU A CA 1
ATOM 664 C C . GLU A 1 85 ? 21.331 32.576 11.588 1.00 90.25 85 GLU A C 1
ATOM 666 O O . GLU A 1 85 ? 21.965 33.213 10.749 1.00 90.25 85 GLU A O 1
ATOM 671 N N . THR A 1 86 ? 21.243 31.246 11.539 1.00 93.44 86 THR A N 1
ATOM 672 C CA . THR A 1 86 ? 21.837 30.381 10.509 1.00 93.44 86 THR A CA 1
ATOM 673 C C . THR A 1 86 ? 20.762 29.491 9.895 1.00 93.44 86 THR A C 1
ATOM 675 O O . THR A 1 86 ? 20.924 28.277 9.834 1.00 93.44 86 THR A O 1
ATOM 678 N N . SER A 1 87 ? 19.642 30.079 9.478 1.00 96.19 87 SER A N 1
ATOM 679 C CA . SER A 1 87 ? 18.562 29.369 8.792 1.00 96.19 87 SER A CA 1
ATOM 680 C C . SER A 1 87 ? 18.871 29.128 7.315 1.00 96.19 87 SER A C 1
ATOM 682 O O . SER A 1 87 ? 19.640 29.863 6.696 1.00 96.19 87 SER A O 1
ATOM 684 N N . PHE A 1 88 ? 18.252 28.096 6.743 1.00 98.25 88 PHE A N 1
ATOM 685 C CA . PHE A 1 88 ? 18.226 27.890 5.299 1.00 98.25 88 PHE A CA 1
ATOM 686 C C . PHE A 1 88 ? 17.268 28.887 4.637 1.00 98.25 88 PHE A C 1
ATOM 688 O O . PHE A 1 88 ? 16.062 28.852 4.892 1.00 98.25 88 PHE A O 1
ATOM 695 N N . SER A 1 89 ? 17.813 29.760 3.793 1.00 97.56 89 SER A N 1
ATOM 696 C CA . SER A 1 89 ? 17.116 30.897 3.178 1.00 97.56 89 SER A CA 1
ATOM 697 C C . SER A 1 89 ? 17.011 30.802 1.650 1.00 9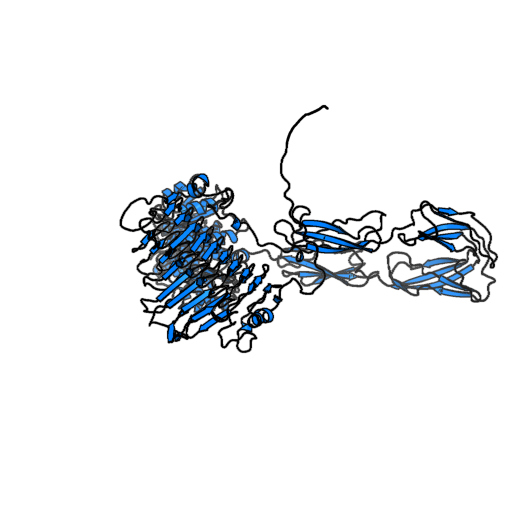7.56 89 SER A C 1
ATOM 699 O O . SER A 1 89 ? 16.278 31.583 1.042 1.00 97.56 89 SER A O 1
ATOM 701 N N . GLY A 1 90 ? 17.718 29.850 1.033 1.00 96.50 90 GLY A N 1
ATOM 702 C CA . GLY A 1 90 ? 17.662 29.562 -0.400 1.00 96.50 90 GLY A CA 1
ATOM 703 C C . GLY A 1 90 ? 16.451 28.725 -0.837 1.00 96.50 90 GLY A C 1
ATOM 704 O O . GLY A 1 90 ? 15.430 28.635 -0.147 1.00 96.50 90 GLY A O 1
ATOM 705 N N . THR A 1 91 ? 16.564 28.084 -2.000 1.00 97.44 91 THR A N 1
ATOM 706 C CA . THR A 1 91 ? 15.523 27.201 -2.561 1.00 97.44 91 THR A CA 1
ATOM 707 C C . THR A 1 91 ? 15.949 25.736 -2.458 1.00 97.44 91 THR A C 1
ATOM 709 O O . THR A 1 91 ? 17.101 25.419 -2.735 1.00 97.44 91 THR A O 1
ATOM 712 N N . PHE A 1 92 ? 15.038 24.822 -2.123 1.00 97.62 92 PHE A N 1
ATOM 713 C CA . PHE A 1 92 ? 15.256 23.375 -2.231 1.00 97.62 92 PHE A CA 1
ATOM 714 C C . PHE A 1 92 ? 14.077 22.710 -2.950 1.00 97.62 92 PHE A C 1
ATOM 716 O O . PHE A 1 92 ? 12.981 22.604 -2.397 1.00 97.62 92 PHE A O 1
ATOM 723 N N . ASP A 1 93 ? 14.296 22.273 -4.190 1.00 93.75 93 ASP A N 1
ATOM 724 C CA . ASP A 1 93 ? 13.293 21.583 -5.010 1.00 93.75 93 ASP A CA 1
ATOM 725 C C . ASP A 1 93 ? 13.607 20.080 -5.101 1.00 93.75 93 ASP A C 1
ATOM 727 O O . ASP A 1 93 ? 14.559 19.656 -5.759 1.00 93.75 93 ASP A O 1
ATOM 731 N N . GLY A 1 94 ? 12.804 19.250 -4.437 1.00 87.56 94 GLY A N 1
ATOM 732 C CA . GLY A 1 94 ? 12.955 17.797 -4.458 1.00 87.56 94 GLY A CA 1
ATOM 733 C C . GLY A 1 94 ? 12.623 17.152 -5.809 1.00 87.56 94 GLY A C 1
ATOM 734 O O . GLY A 1 94 ? 12.946 15.986 -6.011 1.00 87.56 94 GLY A O 1
ATOM 735 N N . GLN A 1 95 ? 11.997 17.875 -6.746 1.00 85.62 95 GLN A N 1
ATOM 736 C CA . GLN A 1 95 ? 11.603 17.399 -8.085 1.00 85.62 95 GLN A CA 1
ATOM 737 C C . GLN A 1 95 ? 10.791 16.082 -8.120 1.00 85.62 95 GLN A C 1
ATOM 739 O O . GLN A 1 95 ? 10.658 15.459 -9.174 1.00 85.62 95 GLN A O 1
ATOM 744 N N . GLY A 1 96 ? 10.210 15.675 -6.988 1.00 77.19 96 GLY A N 1
ATOM 745 C CA . GLY A 1 96 ? 9.491 14.415 -6.792 1.00 77.19 96 GLY A CA 1
ATOM 746 C C . GLY A 1 96 ? 10.346 13.227 -6.329 1.00 77.19 96 GLY A C 1
ATOM 747 O O . GLY A 1 96 ? 9.786 12.145 -6.174 1.00 77.19 96 GLY A O 1
ATOM 748 N N . PHE A 1 97 ? 11.654 13.403 -6.111 1.00 82.00 97 PHE A N 1
ATOM 749 C CA . PHE A 1 97 ? 12.546 12.373 -5.559 1.00 82.00 97 PHE A CA 1
ATOM 750 C C . PHE A 1 97 ? 12.412 12.243 -4.032 1.00 82.00 97 PHE A C 1
ATOM 752 O O . PHE A 1 97 ? 11.982 13.181 -3.344 1.00 82.00 97 PHE A O 1
ATOM 759 N N . SER A 1 98 ? 12.800 11.080 -3.505 1.00 89.19 98 SER A N 1
ATOM 760 C CA . SER A 1 98 ? 12.757 10.755 -2.078 1.00 89.19 98 SER A CA 1
ATOM 761 C C . SER A 1 98 ? 14.066 11.042 -1.335 1.00 89.19 98 SER A C 1
ATOM 763 O O . SER A 1 98 ? 15.170 10.991 -1.880 1.00 89.19 98 SER A O 1
ATOM 765 N N . ILE A 1 99 ? 13.941 11.319 -0.037 1.00 97.00 99 ILE A N 1
ATOM 766 C CA . ILE A 1 99 ? 14.999 11.130 0.954 1.00 97.00 99 ILE A CA 1
ATOM 767 C C . ILE A 1 99 ? 14.462 10.114 1.964 1.00 97.00 99 ILE A C 1
ATOM 769 O O . ILE A 1 99 ? 13.477 10.373 2.658 1.00 97.00 99 ILE A O 1
ATOM 773 N N . GLU A 1 100 ? 15.091 8.946 2.018 1.00 97.19 100 GLU A N 1
ATOM 774 C CA . GLU A 1 100 ? 14.589 7.765 2.725 1.00 97.19 100 GLU A CA 1
ATOM 775 C C . GLU A 1 100 ? 15.459 7.446 3.943 1.00 97.19 100 GLU A C 1
ATOM 777 O O . GLU A 1 100 ? 16.684 7.580 3.890 1.00 97.19 100 GLU A O 1
ATOM 782 N N . GLY A 1 101 ? 14.846 7.007 5.045 1.00 92.44 101 GLY A N 1
ATOM 783 C CA . GLY A 1 101 ? 15.560 6.526 6.237 1.00 92.44 101 GLY A CA 1
ATOM 784 C C . GLY A 1 101 ? 16.342 7.601 7.004 1.00 92.44 101 GLY A C 1
ATOM 785 O O . GLY A 1 101 ? 17.223 7.272 7.800 1.00 92.44 101 GLY A O 1
ATOM 786 N N . LEU A 1 102 ? 16.065 8.888 6.760 1.00 97.31 102 LEU A N 1
ATOM 787 C CA . LEU A 1 102 ? 16.769 9.997 7.405 1.00 97.31 102 LEU A CA 1
ATOM 788 C C . LEU A 1 102 ? 16.529 9.988 8.923 1.00 97.31 102 LEU A C 1
ATOM 790 O O . LEU A 1 102 ? 15.403 10.165 9.391 1.00 97.31 102 LEU A O 1
ATOM 794 N N . ARG A 1 103 ? 17.604 9.826 9.699 1.00 97.38 103 ARG A N 1
ATOM 795 C CA . ARG A 1 103 ? 17.562 9.756 11.162 1.00 97.38 103 ARG A CA 1
ATOM 796 C C . ARG A 1 103 ? 18.223 10.977 11.788 1.00 97.38 103 ARG A C 1
ATOM 798 O O . ARG A 1 103 ? 19.399 11.229 11.547 1.00 97.38 103 ARG A O 1
ATOM 805 N N . ILE A 1 104 ? 17.478 11.695 12.623 1.00 96.56 104 ILE A N 1
ATOM 806 C CA . ILE A 1 104 ? 17.907 12.906 13.331 1.00 96.56 104 ILE A CA 1
ATOM 807 C C . ILE A 1 104 ? 17.465 12.790 14.790 1.00 96.56 104 ILE A C 1
ATOM 809 O O . ILE A 1 104 ? 16.286 12.608 15.074 1.00 96.56 104 ILE A O 1
ATOM 813 N N . TYR A 1 105 ? 18.388 12.947 15.729 1.00 95.19 105 TYR A N 1
ATOM 814 C CA . TYR A 1 105 ? 18.107 13.093 17.155 1.00 95.19 105 TYR A CA 1
ATOM 815 C C . TYR A 1 105 ? 18.845 14.343 17.645 1.00 95.19 105 TYR A C 1
ATOM 817 O O . TYR A 1 105 ? 19.961 14.260 18.150 1.00 95.19 105 TYR A O 1
ATOM 825 N N . ASN A 1 106 ? 18.258 15.524 17.432 1.00 92.50 106 ASN A N 1
ATOM 826 C CA . ASN A 1 106 ? 18.900 16.785 17.801 1.00 92.50 106 ASN A CA 1
ATOM 827 C C . ASN A 1 106 ? 18.724 17.054 19.302 1.00 92.50 106 ASN A C 1
ATOM 829 O O . ASN A 1 106 ? 17.595 17.260 19.768 1.00 92.50 106 ASN A O 1
ATOM 833 N N . ARG A 1 107 ? 19.836 17.065 20.046 1.00 88.94 107 ARG A N 1
ATOM 834 C CA . ARG A 1 107 ? 19.867 17.318 21.487 1.00 88.94 107 ARG A CA 1
ATOM 835 C C . ARG A 1 107 ? 20.573 18.641 21.797 1.00 88.94 107 ARG A C 1
ATOM 837 O O . ARG A 1 107 ? 21.798 18.714 21.753 1.00 88.94 107 ARG A O 1
ATOM 844 N N . ASP A 1 108 ? 19.806 19.667 22.164 1.00 83.56 108 ASP A N 1
ATOM 845 C CA . ASP A 1 108 ? 20.338 20.998 22.500 1.00 83.56 108 ASP A CA 1
ATOM 846 C C . ASP A 1 108 ? 20.137 21.344 23.988 1.00 83.56 108 ASP A C 1
ATOM 848 O O . ASP A 1 108 ? 19.262 20.808 24.669 1.00 83.56 108 ASP A O 1
ATOM 852 N N . THR A 1 109 ? 20.956 22.260 24.505 1.00 75.81 109 THR A N 1
ATOM 853 C CA . THR A 1 109 ? 20.888 22.737 25.897 1.00 75.81 109 THR A CA 1
ATOM 854 C C . THR A 1 109 ? 19.958 23.934 26.106 1.00 75.81 109 THR A C 1
ATOM 856 O O . THR A 1 109 ? 19.778 24.345 27.245 1.00 75.81 109 THR A O 1
ATOM 859 N N . ALA A 1 110 ? 19.373 24.517 25.058 1.00 74.00 110 ALA A N 1
ATOM 860 C CA . ALA A 1 110 ? 18.438 25.639 25.147 1.00 74.00 110 ALA A CA 1
ATOM 861 C C . ALA A 1 110 ? 17.226 25.460 24.219 1.00 74.00 110 ALA A C 1
ATOM 863 O O . ALA A 1 110 ? 16.127 25.187 24.702 1.00 74.00 110 ALA A O 1
ATOM 864 N N . ILE A 1 111 ? 17.402 25.592 22.901 1.00 82.19 111 ILE A N 1
ATOM 865 C CA . ILE A 1 111 ? 16.315 25.438 21.921 1.00 82.19 111 ILE A CA 1
ATOM 866 C C . ILE A 1 111 ? 16.721 24.367 20.917 1.00 82.19 111 ILE A C 1
ATOM 868 O O . ILE A 1 111 ? 17.584 24.598 20.072 1.00 82.19 111 ILE A O 1
ATOM 872 N N . ALA A 1 112 ? 16.071 23.209 20.993 1.00 89.00 112 ALA A N 1
ATOM 873 C CA . ALA A 1 112 ? 16.274 22.133 20.034 1.00 89.00 112 ALA A CA 1
ATOM 874 C C . ALA A 1 112 ? 15.337 22.325 18.830 1.00 89.00 112 ALA A C 1
ATOM 876 O O . ALA A 1 112 ? 14.158 22.637 18.999 1.00 89.00 112 ALA A O 1
ATOM 877 N N . SER A 1 113 ? 15.861 22.157 17.614 1.00 94.31 113 SER A N 1
ATOM 878 C CA . SER A 1 113 ? 15.069 22.243 16.382 1.00 94.31 113 SER A CA 1
ATOM 879 C C . SER A 1 113 ? 15.521 21.171 15.392 1.00 94.31 113 SER A C 1
ATOM 881 O O . SER A 1 113 ? 16.684 21.159 14.986 1.00 94.31 113 SER A O 1
ATOM 883 N N . ALA A 1 114 ? 14.638 20.241 15.037 1.00 96.62 114 ALA A N 1
ATOM 884 C CA . ALA A 1 114 ? 14.949 19.060 14.235 1.00 96.62 114 ALA A CA 1
ATOM 885 C C . ALA A 1 114 ? 14.041 18.947 13.005 1.00 96.62 114 ALA A C 1
ATOM 887 O O . ALA A 1 114 ? 12.828 19.125 13.092 1.00 96.62 114 ALA A O 1
ATOM 888 N N . GLY A 1 115 ? 14.656 18.606 11.879 1.00 97.56 115 GLY A N 1
ATOM 889 C CA . GLY A 1 115 ? 14.046 18.379 10.572 1.00 97.56 115 GLY A CA 1
ATOM 890 C C . GLY A 1 115 ? 15.146 18.254 9.526 1.00 97.56 115 GLY A C 1
ATOM 891 O O . GLY A 1 115 ? 16.318 18.439 9.870 1.00 97.56 115 GLY A O 1
ATOM 892 N N . LEU A 1 116 ? 14.805 17.996 8.258 1.00 98.19 116 LEU A N 1
ATOM 893 C CA . LEU A 1 116 ? 15.783 18.148 7.165 1.00 98.19 116 LEU A CA 1
ATOM 894 C C . LEU A 1 116 ? 16.470 19.527 7.252 1.00 98.19 116 LEU A C 1
ATOM 896 O O . LEU A 1 116 ? 17.690 19.646 7.134 1.00 98.19 116 LEU A O 1
ATOM 900 N N . PHE A 1 117 ? 15.677 20.546 7.578 1.00 98.38 117 PHE A N 1
ATOM 901 C CA . PHE A 1 117 ? 16.119 21.861 8.003 1.00 98.38 117 PHE A CA 1
ATOM 902 C C . PHE A 1 117 ? 15.829 22.066 9.499 1.00 98.38 117 PHE A C 1
ATOM 904 O O . PHE A 1 117 ? 14.718 21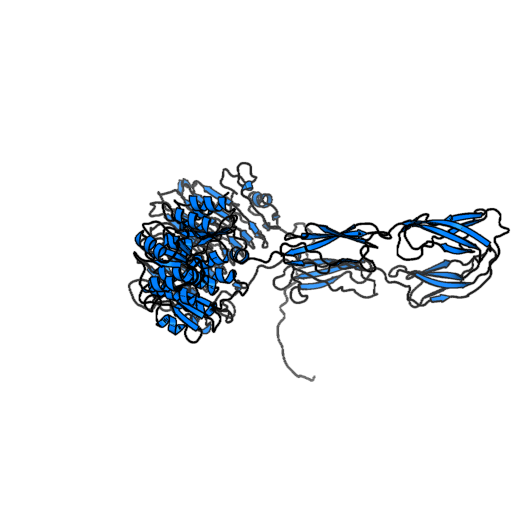.822 9.972 1.00 98.38 117 PHE A O 1
ATOM 911 N N . GLY A 1 118 ? 16.806 22.547 10.269 1.00 97.38 118 GLY A N 1
ATOM 912 C CA . GLY A 1 118 ? 16.594 22.931 11.669 1.00 97.38 118 GLY A CA 1
ATOM 913 C C . GLY A 1 118 ? 15.781 24.223 11.744 1.00 97.38 118 GLY A C 1
ATOM 914 O O . GLY A 1 118 ? 14.740 24.277 12.400 1.00 97.38 118 GLY A O 1
ATOM 915 N N . TYR A 1 119 ? 16.219 25.237 11.001 1.00 98.06 119 TYR A N 1
ATOM 916 C CA . TYR A 1 119 ? 15.529 26.508 10.795 1.00 98.06 119 TYR A CA 1
ATOM 917 C C . TYR A 1 119 ? 15.515 26.852 9.303 1.00 98.06 119 TYR A C 1
ATOM 919 O O . TYR A 1 119 ? 16.555 26.779 8.648 1.00 98.06 119 TYR A O 1
ATOM 927 N N . ALA A 1 120 ? 14.371 27.290 8.776 1.00 98.00 120 ALA A N 1
ATOM 928 C CA . ALA A 1 120 ? 14.240 27.713 7.381 1.00 98.00 120 ALA A CA 1
ATOM 929 C C . ALA A 1 120 ? 13.393 28.987 7.232 1.00 98.00 120 ALA A C 1
ATOM 931 O O . ALA A 1 120 ? 12.305 29.077 7.792 1.00 98.00 120 ALA A O 1
ATOM 932 N N . ASP A 1 121 ? 13.878 29.948 6.449 1.00 97.12 121 ASP A N 1
ATOM 933 C CA . ASP A 1 121 ? 13.142 31.092 5.878 1.00 97.12 121 ASP A CA 1
ATOM 934 C C . ASP A 1 121 ? 13.090 31.051 4.334 1.00 97.12 121 ASP A C 1
ATOM 936 O O . ASP A 1 121 ? 12.501 31.932 3.711 1.00 97.12 121 ASP A O 1
ATOM 940 N N . GLY A 1 122 ? 13.667 30.012 3.723 1.00 95.31 122 GLY A N 1
ATOM 941 C CA . GLY A 1 122 ? 13.674 29.769 2.282 1.00 95.31 122 GLY A CA 1
ATOM 942 C C . GLY A 1 122 ? 12.443 29.035 1.733 1.00 95.31 122 GLY A C 1
ATOM 943 O O . GLY A 1 122 ? 11.401 28.901 2.386 1.00 95.31 122 GLY A O 1
ATOM 944 N N . HIS A 1 123 ? 12.576 28.532 0.505 1.00 97.69 123 HIS A N 1
ATOM 945 C CA . HIS A 1 123 ? 11.501 27.885 -0.251 1.00 97.69 123 HIS A CA 1
ATOM 946 C C . HIS A 1 123 ? 11.790 26.395 -0.481 1.00 97.69 123 HIS A C 1
ATOM 948 O O . HIS A 1 123 ? 12.632 26.044 -1.303 1.00 97.69 123 HIS A O 1
ATOM 954 N N . ILE A 1 124 ? 11.070 25.509 0.212 1.00 98.50 124 ILE A N 1
ATOM 955 C CA . ILE A 1 124 ? 11.169 24.053 0.055 1.00 98.50 124 ILE A CA 1
ATOM 956 C C . ILE A 1 124 ? 9.970 23.549 -0.760 1.00 98.50 124 ILE A C 1
ATOM 958 O O . ILE A 1 124 ? 8.826 23.923 -0.479 1.00 98.50 124 ILE A O 1
ATOM 962 N N . SER A 1 125 ? 10.191 22.689 -1.757 1.00 93.81 125 SER A N 1
ATOM 963 C CA . SER A 1 125 ? 9.086 22.113 -2.534 1.00 93.81 125 SER A CA 1
ATOM 964 C C . SER A 1 125 ? 9.344 20.735 -3.147 1.00 93.81 125 SER A C 1
ATOM 966 O O . SER A 1 125 ? 10.488 20.298 -3.228 1.00 93.81 125 SER A O 1
ATOM 968 N N . ASN A 1 126 ? 8.268 20.068 -3.588 1.00 85.12 126 ASN A N 1
ATOM 969 C CA . ASN A 1 126 ? 8.272 18.844 -4.410 1.00 85.12 126 ASN A CA 1
ATOM 970 C C . ASN A 1 126 ? 9.108 17.688 -3.830 1.00 85.12 126 ASN A C 1
ATOM 972 O O . ASN A 1 126 ? 9.868 17.050 -4.554 1.00 85.12 126 ASN A O 1
ATOM 976 N N . LEU A 1 127 ? 9.008 17.435 -2.527 1.00 90.31 127 LEU A N 1
ATOM 977 C CA . LEU A 1 127 ? 9.886 16.505 -1.809 1.00 90.31 127 LEU A CA 1
ATOM 978 C C . LEU A 1 127 ? 9.110 15.311 -1.243 1.00 90.31 127 LEU A C 1
ATOM 980 O O . LEU A 1 127 ? 7.994 15.469 -0.750 1.00 90.31 127 LEU A O 1
ATOM 984 N N . VAL A 1 128 ? 9.725 14.131 -1.246 1.00 95.38 128 VAL A N 1
ATOM 985 C CA . VAL A 1 128 ? 9.249 12.970 -0.485 1.00 95.38 128 VAL A CA 1
ATOM 986 C C . VAL A 1 128 ? 10.248 12.680 0.637 1.00 95.38 128 VAL A C 1
ATOM 988 O O . VAL A 1 128 ? 11.439 12.534 0.385 1.00 95.38 128 VAL A O 1
ATOM 991 N N . LEU A 1 129 ? 9.781 12.611 1.881 1.00 94.81 129 LEU A N 1
ATOM 992 C CA . LEU A 1 129 ? 10.553 12.164 3.041 1.00 94.81 129 LEU A CA 1
ATOM 993 C C . LEU A 1 129 ? 9.942 10.852 3.539 1.00 94.81 129 LEU A C 1
ATOM 995 O O . LEU A 1 129 ? 8.824 10.862 4.051 1.00 94.81 129 LEU A O 1
ATOM 999 N N . GLU A 1 130 ? 10.637 9.728 3.374 1.00 94.69 130 GLU A N 1
ATOM 1000 C CA . GLU A 1 130 ? 10.070 8.400 3.647 1.00 94.69 130 GLU A CA 1
ATOM 1001 C C . GLU A 1 130 ? 10.802 7.672 4.779 1.00 94.69 130 GLU A C 1
ATOM 1003 O O . GLU A 1 130 ? 12.030 7.580 4.800 1.00 94.69 130 GLU A O 1
ATOM 1008 N N . GLY A 1 131 ? 10.039 7.143 5.740 1.00 86.56 131 GLY A N 1
ATOM 1009 C CA . GLY A 1 131 ? 10.582 6.375 6.864 1.00 86.56 131 GLY A CA 1
ATOM 1010 C C . GLY A 1 131 ? 11.580 7.159 7.723 1.00 86.56 131 GLY A C 1
ATOM 1011 O O . GLY A 1 131 ? 12.560 6.582 8.195 1.00 86.56 131 GLY A O 1
ATOM 1012 N N . VAL A 1 132 ? 11.376 8.469 7.894 1.00 97.44 132 VAL A N 1
ATOM 1013 C CA . VAL A 1 132 ? 12.279 9.309 8.696 1.00 97.44 132 VAL A CA 1
ATOM 1014 C C . VAL A 1 132 ? 12.114 9.035 10.193 1.00 97.44 132 VAL A C 1
ATOM 1016 O O . VAL A 1 132 ? 11.049 8.640 10.653 1.00 97.44 132 VAL A O 1
ATOM 1019 N N . SER A 1 133 ? 13.159 9.277 10.978 1.00 97.62 133 SER A N 1
ATOM 1020 C CA . SER A 1 133 ? 13.121 9.203 12.444 1.00 97.62 133 SER A CA 1
ATOM 1021 C C . SER A 1 133 ? 13.685 10.504 13.000 1.00 97.62 133 SER A C 1
ATOM 1023 O O . SER A 1 133 ? 14.902 10.621 13.158 1.00 97.62 133 SER A O 1
ATOM 1025 N N . ILE A 1 134 ? 12.822 11.482 13.278 1.00 98.19 134 ILE A N 1
ATOM 1026 C CA . ILE A 1 134 ? 13.217 12.846 13.651 1.00 98.19 134 ILE A CA 1
ATOM 1027 C C . ILE A 1 134 ? 12.765 13.167 15.075 1.00 98.19 134 ILE A C 1
ATOM 1029 O O . ILE A 1 134 ? 11.585 13.358 15.363 1.00 98.19 134 ILE A O 1
ATOM 1033 N N . THR A 1 135 ? 13.730 13.303 15.976 1.00 97.12 135 THR A N 1
ATOM 1034 C CA . THR A 1 135 ? 13.512 13.706 17.362 1.00 97.12 135 THR A CA 1
ATOM 1035 C C . THR A 1 135 ? 14.210 15.029 17.654 1.00 97.12 135 THR A C 1
ATOM 1037 O O . THR A 1 135 ? 15.407 15.183 17.417 1.00 97.12 135 THR A O 1
ATOM 1040 N N . SER A 1 136 ? 13.463 15.965 18.235 1.00 95.69 136 SER A N 1
ATOM 1041 C CA . SER A 1 136 ? 13.987 17.154 18.902 1.00 95.69 136 SER A CA 1
ATOM 1042 C C . SER A 1 136 ? 13.899 16.972 20.418 1.00 95.69 136 SER A C 1
ATOM 1044 O O . SER A 1 136 ? 12.853 16.579 20.952 1.00 95.69 136 SER A O 1
ATOM 1046 N N . HIS A 1 137 ? 14.984 17.270 21.130 1.00 92.69 137 HIS A N 1
ATOM 1047 C CA . HIS A 1 137 ? 15.040 17.167 22.585 1.00 92.69 137 HIS A CA 1
ATOM 1048 C C . HIS A 1 137 ? 15.852 18.312 23.206 1.00 92.69 137 HIS A C 1
ATOM 1050 O O . HIS A 1 137 ? 17.046 18.438 22.937 1.00 92.69 137 HIS A O 1
ATOM 1056 N N . SER A 1 138 ? 15.228 19.120 24.071 1.00 89.19 138 SER A N 1
ATOM 1057 C CA . SER A 1 138 ? 15.923 20.187 24.808 1.00 89.19 138 SER A CA 1
ATOM 1058 C C . SER A 1 138 ? 16.193 19.806 26.269 1.00 89.19 138 SER A C 1
ATOM 1060 O O . SER A 1 138 ? 15.265 19.558 27.041 1.00 89.19 138 SER A O 1
ATOM 1062 N N . GLU A 1 139 ? 17.467 19.811 26.675 1.00 85.44 139 GLU A N 1
ATOM 1063 C CA . GLU A 1 139 ? 17.884 19.585 28.072 1.00 85.44 139 GLU A CA 1
ATOM 1064 C C . GLU A 1 139 ? 17.515 20.767 29.000 1.00 85.44 139 GLU A C 1
ATOM 1066 O O . GLU A 1 139 ? 17.423 20.607 30.218 1.00 85.44 139 GLU A O 1
ATOM 1071 N N . GLY A 1 140 ? 17.284 21.955 28.428 1.00 74.19 140 GLY A N 1
ATOM 1072 C CA . GLY A 1 140 ? 16.958 23.193 29.138 1.00 74.19 140 GLY A CA 1
ATOM 1073 C C . GLY A 1 140 ? 18.156 23.944 29.734 1.00 74.19 140 GLY A C 1
ATOM 1074 O O . GLY A 1 140 ? 19.024 23.385 30.411 1.00 74.19 140 GLY A O 1
ATOM 1075 N N . GLY A 1 141 ? 18.194 25.260 29.511 1.00 72.75 141 GLY A N 1
ATOM 1076 C CA . GLY A 1 141 ? 19.379 26.058 29.818 1.00 72.75 141 GLY A CA 1
ATOM 1077 C C . GLY A 1 141 ? 19.233 27.545 29.521 1.00 72.75 141 GLY A C 1
ATOM 1078 O O . GLY A 1 141 ? 18.158 28.048 29.210 1.00 72.75 141 GLY A O 1
ATOM 1079 N N . LEU A 1 142 ? 20.333 28.285 29.684 1.00 67.94 142 LEU A N 1
ATOM 1080 C CA . LEU A 1 142 ? 20.368 29.737 29.490 1.00 67.94 142 LEU A CA 1
ATOM 1081 C C . LEU A 1 142 ? 20.580 30.081 28.013 1.00 67.94 142 LEU A C 1
ATOM 1083 O O . LEU A 1 142 ? 21.628 29.758 27.457 1.00 67.94 142 LEU A O 1
ATOM 1087 N N . ASN A 1 143 ? 19.646 30.826 27.423 1.00 64.12 143 ASN A N 1
ATOM 1088 C CA . ASN A 1 143 ? 19.853 31.470 26.129 1.00 64.12 143 ASN A CA 1
ATOM 1089 C C . ASN A 1 143 ? 20.866 32.635 26.225 1.00 64.12 143 ASN A C 1
ATOM 1091 O O . ASN A 1 143 ? 21.326 33.011 27.310 1.00 64.12 143 ASN A O 1
ATOM 1095 N N . GLU A 1 144 ? 21.196 33.258 25.091 1.00 59.88 144 GLU A N 1
ATOM 1096 C CA . GLU A 1 144 ? 22.165 34.366 25.021 1.00 59.88 144 GLU A CA 1
ATOM 1097 C C . GLU A 1 144 ? 21.816 35.574 25.921 1.00 59.88 144 GLU A C 1
ATOM 1099 O O . GLU A 1 144 ? 22.705 36.232 26.475 1.00 59.88 144 GLU A O 1
ATOM 1104 N N . PHE A 1 145 ? 20.526 35.813 26.177 1.00 65.19 145 PHE A N 1
ATOM 1105 C CA . PHE A 1 145 ? 20.027 36.861 27.074 1.00 65.19 145 PHE A CA 1
ATOM 1106 C C . PHE A 1 145 ? 20.034 36.461 28.559 1.00 65.19 145 PHE A C 1
ATOM 1108 O O . PHE A 1 145 ? 19.587 37.238 29.404 1.00 65.19 145 PHE A O 1
ATOM 1115 N N . HIS A 1 146 ? 20.573 35.283 28.891 1.00 62.91 146 HIS A N 1
ATOM 1116 C CA . HIS A 1 146 ? 20.552 34.673 30.224 1.00 62.91 146 HIS A CA 1
ATOM 1117 C C . HIS A 1 146 ? 19.124 34.427 30.749 1.00 62.91 146 HIS A C 1
ATOM 1119 O O . HIS A 1 146 ? 18.873 34.489 31.956 1.00 62.91 146 HIS A O 1
ATOM 1125 N N . ILE A 1 147 ? 18.191 34.138 29.842 1.00 63.84 147 ILE A N 1
ATOM 1126 C CA . ILE A 1 147 ? 16.836 33.677 30.150 1.00 63.84 147 ILE A CA 1
ATOM 1127 C C . ILE A 1 147 ? 16.842 32.151 30.026 1.00 63.84 147 ILE A C 1
ATOM 1129 O O . ILE A 1 147 ? 17.419 31.617 29.080 1.00 63.84 147 ILE A O 1
ATOM 1133 N N . TRP A 1 148 ? 16.249 31.446 30.992 1.00 65.25 148 TRP A N 1
ATOM 1134 C CA . TRP A 1 148 ? 16.112 29.990 30.904 1.00 65.25 148 TRP A CA 1
ATOM 1135 C C . TRP A 1 148 ? 15.030 29.633 29.881 1.00 65.25 148 TRP A C 1
ATOM 1137 O O . TRP A 1 148 ? 13.920 30.157 29.972 1.00 65.25 148 TRP A O 1
ATOM 1147 N N . GLN A 1 149 ? 15.361 28.773 28.921 1.00 72.12 149 GLN A N 1
ATOM 1148 C CA . GLN A 1 149 ? 14.459 28.255 27.891 1.00 72.12 149 GLN A CA 1
ATOM 1149 C C . GLN A 1 149 ? 14.746 26.770 27.653 1.00 72.12 149 GLN A C 1
ATOM 1151 O O . GLN A 1 149 ? 15.864 26.299 27.873 1.00 72.12 149 GLN A O 1
ATOM 1156 N N . SER A 1 150 ? 13.716 26.041 27.229 1.00 79.56 150 SER A N 1
ATOM 1157 C CA . SER A 1 150 ? 13.792 24.611 26.923 1.00 79.56 150 SER A CA 1
ATOM 1158 C C . SER A 1 150 ? 12.795 24.218 25.827 1.00 79.56 150 SER A C 1
ATOM 1160 O O . SER A 1 150 ? 12.088 23.216 25.948 1.00 79.56 150 SER A O 1
ATOM 1162 N N . ASP A 1 151 ? 12.669 25.066 24.806 1.00 88.00 151 ASP A N 1
ATOM 1163 C CA . ASP A 1 151 ? 11.763 24.834 23.681 1.00 88.00 151 ASP A CA 1
ATOM 1164 C C . ASP A 1 151 ? 12.315 23.739 22.755 1.00 88.00 151 ASP A C 1
ATOM 1166 O O . ASP A 1 151 ? 13.530 23.555 22.625 1.00 88.00 151 ASP A O 1
ATOM 1170 N N . SER A 1 152 ? 11.414 22.998 22.117 1.00 93.31 152 SER A N 1
ATOM 1171 C CA . SER A 1 152 ? 11.748 21.861 21.267 1.00 93.31 152 SER A CA 1
ATOM 1172 C C . SER A 1 152 ? 10.809 21.808 20.070 1.00 93.31 152 SER A C 1
ATOM 1174 O O . SER A 1 152 ? 9.592 21.713 20.232 1.00 93.31 152 SER A O 1
ATOM 1176 N N . TYR A 1 153 ? 11.368 21.858 18.864 1.00 96.31 153 TYR A N 1
ATOM 1177 C CA . TYR A 1 153 ? 10.606 21.903 17.621 1.00 96.31 153 TYR A CA 1
ATOM 1178 C C . TYR A 1 153 ? 11.022 20.751 16.703 1.00 96.31 153 TYR A C 1
ATOM 1180 O O . TYR A 1 153 ? 12.192 20.632 16.354 1.00 96.31 153 TYR A O 1
ATOM 1188 N N . ALA A 1 154 ? 10.088 19.891 16.300 1.00 98.12 154 ALA A N 1
ATOM 1189 C CA . ALA A 1 154 ? 10.362 18.767 15.402 1.00 98.12 154 ALA A CA 1
ATOM 1190 C C . ALA A 1 154 ? 9.418 18.791 14.198 1.00 98.12 154 ALA A C 1
ATOM 1192 O O . ALA A 1 154 ? 8.202 18.756 14.378 1.00 98.12 154 ALA A O 1
ATOM 1193 N N . GLY A 1 155 ? 9.963 18.823 12.986 1.00 98.25 155 GLY A N 1
ATOM 1194 C CA . GLY A 1 155 ? 9.203 18.695 11.745 1.00 98.25 155 GLY A CA 1
ATOM 1195 C C . GLY A 1 155 ? 9.909 17.789 10.751 1.00 98.25 155 GLY A C 1
ATOM 1196 O O . GLY A 1 155 ? 11.133 17.739 10.752 1.00 98.25 155 GLY A O 1
ATOM 1197 N N . GLY A 1 156 ? 9.169 17.104 9.876 1.00 98.00 156 GLY A N 1
ATOM 1198 C CA . GLY A 1 156 ? 9.766 16.324 8.786 1.00 98.00 156 GLY A CA 1
ATOM 1199 C C . GLY A 1 156 ? 10.735 17.163 7.951 1.00 98.00 156 GLY A C 1
ATOM 1200 O O . GLY A 1 156 ? 11.911 16.838 7.784 1.00 98.00 156 GLY A O 1
ATOM 1201 N N . VAL A 1 157 ? 10.234 18.305 7.481 1.00 98.50 157 VAL A N 1
ATOM 1202 C CA . VAL A 1 157 ? 10.974 19.244 6.636 1.00 98.50 157 VAL A CA 1
ATOM 1203 C C . VAL A 1 157 ? 11.698 20.284 7.475 1.00 98.50 157 VAL A C 1
ATOM 1205 O O . VAL A 1 157 ? 12.892 20.475 7.288 1.00 98.50 157 VAL A O 1
ATOM 1208 N N . ALA A 1 158 ? 10.990 20.968 8.376 1.00 98.50 158 ALA A N 1
ATOM 1209 C CA . ALA A 1 158 ? 11.536 22.088 9.134 1.00 98.50 158 ALA A CA 1
ATOM 1210 C C . ALA A 1 158 ? 11.230 21.949 10.628 1.00 98.50 158 ALA A C 1
ATOM 1212 O O . ALA A 1 158 ? 10.065 21.900 11.015 1.00 98.50 158 ALA A O 1
ATOM 1213 N N . GLY A 1 159 ? 12.245 21.985 11.489 1.00 98.25 159 GLY A N 1
ATOM 1214 C CA . GLY A 1 159 ? 12.008 22.169 12.924 1.00 98.25 159 GLY A CA 1
ATOM 1215 C C . GLY A 1 159 ? 11.267 23.488 13.171 1.00 98.25 159 GLY A C 1
ATOM 1216 O O . GLY A 1 159 ? 10.182 23.498 13.750 1.00 98.25 159 GLY A O 1
ATOM 1217 N N . TYR A 1 160 ? 11.785 24.582 12.606 1.00 98.19 160 TYR A N 1
ATOM 1218 C CA . TYR A 1 160 ? 11.196 25.918 12.692 1.00 98.19 160 TYR A CA 1
ATOM 1219 C C . TYR A 1 160 ? 11.130 26.597 11.311 1.00 98.19 160 TYR A C 1
ATOM 1221 O O . TYR A 1 160 ? 12.161 26.907 10.708 1.00 98.19 160 TYR A O 1
ATOM 1229 N N . LEU A 1 161 ? 9.919 26.880 10.823 1.00 98.44 161 LEU A N 1
ATOM 1230 C CA . LEU A 1 161 ? 9.669 27.675 9.617 1.00 98.44 161 LEU A CA 1
ATOM 1231 C C . LEU A 1 161 ? 9.469 29.152 10.003 1.00 98.44 161 LEU A C 1
ATOM 1233 O O . LEU A 1 161 ? 8.443 29.521 10.578 1.00 98.44 161 LEU A O 1
ATOM 1237 N N . LYS A 1 162 ? 10.474 29.976 9.706 1.00 97.62 162 LYS A N 1
ATOM 1238 C CA . LYS A 1 162 ? 10.564 31.410 10.020 1.00 97.62 162 LYS A CA 1
ATOM 1239 C C . LYS A 1 162 ? 9.707 32.276 9.070 1.00 97.62 162 LYS A C 1
ATOM 1241 O O . LYS A 1 162 ? 9.353 31.817 7.978 1.00 97.62 162 LYS A O 1
ATOM 1246 N N . PRO A 1 163 ? 9.458 33.555 9.423 1.00 97.81 163 PRO A N 1
ATOM 1247 C CA . PRO A 1 163 ? 8.731 34.495 8.573 1.00 97.81 163 PRO A CA 1
ATOM 1248 C C . PRO A 1 163 ? 9.273 34.596 7.146 1.00 97.81 163 PRO A C 1
ATOM 1250 O O . PRO A 1 163 ? 10.453 34.870 6.936 1.00 97.81 163 PRO A O 1
ATOM 1253 N N . GLY A 1 164 ? 8.384 34.419 6.166 1.00 90.12 164 GLY A N 1
ATOM 1254 C CA . GLY A 1 164 ? 8.713 34.424 4.735 1.00 90.12 164 GLY A CA 1
ATOM 1255 C C . GLY A 1 164 ? 8.991 33.042 4.135 1.00 90.12 164 GLY A C 1
ATOM 1256 O O . GLY A 1 164 ? 8.832 32.887 2.923 1.00 90.12 164 GLY A O 1
ATOM 1257 N N . GLY A 1 165 ? 9.305 32.041 4.963 1.00 97.75 165 GLY A N 1
ATOM 1258 C CA . GLY A 1 165 ? 9.555 30.675 4.513 1.00 97.75 165 GLY A CA 1
ATOM 1259 C C . GLY A 1 165 ? 8.304 29.974 3.981 1.00 97.75 165 GLY A C 1
ATOM 1260 O O . GLY A 1 165 ? 7.175 30.216 4.431 1.00 97.75 165 GLY A O 1
ATOM 1261 N N . SER A 1 166 ? 8.499 29.061 3.028 1.00 98.38 166 SER A N 1
ATOM 1262 C CA . SER A 1 166 ? 7.408 28.255 2.474 1.00 98.38 166 SER A CA 1
ATOM 1263 C C . SER A 1 166 ? 7.789 26.802 2.233 1.00 98.38 166 SER A C 1
ATOM 1265 O O . SER A 1 166 ? 8.859 26.526 1.698 1.00 98.38 166 SER A O 1
ATOM 1267 N N . ILE A 1 167 ? 6.860 25.894 2.521 1.00 98.69 167 ILE A N 1
ATOM 1268 C CA . ILE A 1 167 ? 6.951 24.467 2.204 1.00 98.69 167 ILE A CA 1
ATOM 1269 C C . ILE A 1 167 ? 5.754 24.119 1.313 1.00 98.69 167 ILE A C 1
ATOM 1271 O O . ILE A 1 167 ? 4.624 24.463 1.659 1.00 98.69 167 ILE A O 1
ATOM 1275 N N . SER A 1 168 ? 5.968 23.491 0.155 1.00 95.62 168 SER A N 1
ATOM 1276 C CA . SER A 1 168 ? 4.866 23.191 -0.776 1.00 95.62 168 SER A CA 1
ATOM 1277 C C . SER A 1 168 ? 5.012 21.863 -1.516 1.00 95.62 168 SER A C 1
ATOM 1279 O O . SER A 1 168 ? 6.107 21.524 -1.950 1.00 95.62 168 SER A O 1
ATOM 1281 N N . ASN A 1 169 ? 3.919 21.114 -1.691 1.00 89.94 169 ASN A N 1
ATOM 1282 C CA . ASN A 1 169 ? 3.931 19.807 -2.366 1.00 89.94 169 ASN A CA 1
ATOM 1283 C C . ASN A 1 169 ? 4.981 18.843 -1.765 1.00 89.94 169 ASN A C 1
ATOM 1285 O O . ASN A 1 169 ? 5.885 18.373 -2.456 1.00 89.94 169 ASN A O 1
ATOM 1289 N N . VAL A 1 170 ? 4.908 18.605 -0.450 1.00 92.56 170 VAL A N 1
ATOM 1290 C CA . VAL A 1 170 ? 5.817 17.695 0.270 1.00 92.56 170 VAL A CA 1
ATOM 1291 C C . VAL A 1 170 ? 5.037 16.584 0.963 1.00 92.56 170 VAL A C 1
ATOM 1293 O O . VAL A 1 170 ? 4.033 16.861 1.615 1.00 92.56 170 VAL A O 1
ATOM 1296 N N . SER A 1 171 ? 5.508 15.340 0.878 1.00 92.62 171 SER A N 1
ATOM 1297 C CA . SER A 1 171 ? 4.971 14.212 1.653 1.00 92.62 171 SER A CA 1
ATOM 1298 C C . SER A 1 171 ? 5.981 13.697 2.676 1.00 92.62 171 SER A C 1
ATOM 1300 O O . SER A 1 171 ? 7.161 13.579 2.350 1.00 92.62 171 SER A O 1
ATOM 1302 N N . VAL A 1 172 ? 5.522 13.354 3.883 1.00 96.50 172 VAL A N 1
ATOM 1303 C CA . VAL A 1 172 ? 6.366 12.844 4.979 1.00 96.50 172 VAL A CA 1
ATOM 1304 C C . VAL A 1 172 ? 5.778 11.568 5.592 1.00 96.50 172 VAL A C 1
ATOM 1306 O O . VAL A 1 172 ? 4.583 11.518 5.877 1.00 96.50 172 VAL A O 1
ATOM 1309 N N . SER A 1 173 ? 6.607 10.554 5.849 1.00 94.69 173 SER A N 1
ATOM 1310 C CA . SER A 1 173 ? 6.264 9.363 6.644 1.00 94.69 173 SER A CA 1
ATOM 1311 C C . SER A 1 173 ? 7.406 8.969 7.591 1.00 94.69 173 SER A C 1
ATOM 1313 O O . SER A 1 173 ? 8.568 9.284 7.332 1.00 94.69 173 SER A O 1
ATOM 1315 N N . GLY A 1 174 ? 7.081 8.275 8.686 1.00 90.69 174 GLY A N 1
ATOM 1316 C CA . GLY A 1 174 ? 8.039 7.874 9.724 1.00 90.69 174 GLY A CA 1
ATOM 1317 C C . GLY A 1 174 ? 7.624 8.321 11.129 1.00 90.69 174 GLY A C 1
ATOM 1318 O O . GLY A 1 174 ? 6.438 8.503 11.390 1.00 90.69 174 GLY A O 1
ATOM 1319 N N . ASP A 1 175 ? 8.593 8.508 12.021 1.00 95.62 175 ASP A N 1
ATOM 1320 C CA . ASP A 1 175 ? 8.407 8.910 13.419 1.00 95.62 175 ASP A CA 1
ATOM 1321 C C . ASP A 1 175 ? 8.922 10.340 13.648 1.00 95.62 175 ASP A C 1
ATOM 1323 O O . ASP A 1 175 ? 10.087 10.641 13.366 1.00 95.62 175 ASP A O 1
ATOM 1327 N N . ILE A 1 176 ? 8.085 11.231 14.194 1.00 98.06 176 ILE A N 1
ATOM 1328 C CA . ILE A 1 176 ? 8.466 12.619 14.508 1.00 98.06 176 ILE A CA 1
ATOM 1329 C C . ILE A 1 176 ? 8.094 12.961 15.951 1.00 98.06 176 ILE A C 1
ATOM 1331 O O . ILE A 1 176 ? 6.934 12.853 16.350 1.00 98.06 176 ILE A O 1
ATOM 1335 N N . SER A 1 177 ? 9.062 13.424 16.750 1.00 96.56 177 SER A N 1
ATOM 1336 C CA . SER A 1 177 ? 8.825 13.728 18.167 1.00 96.56 177 SER A CA 1
ATOM 1337 C C . SER A 1 177 ? 9.541 14.971 18.700 1.00 96.56 177 SER A C 1
ATOM 1339 O O . SER A 1 177 ? 10.726 15.159 18.432 1.00 96.56 177 SER A O 1
ATOM 1341 N N . ALA A 1 178 ? 8.870 15.748 19.554 1.00 94.31 178 ALA A N 1
ATOM 1342 C CA . ALA A 1 178 ? 9.450 16.878 20.290 1.00 94.31 178 ALA A CA 1
ATOM 1343 C C . ALA A 1 178 ? 9.313 16.682 21.810 1.00 94.31 178 ALA A C 1
ATOM 1345 O O . ALA A 1 178 ? 8.252 16.286 22.295 1.00 94.31 178 ALA A O 1
ATOM 1346 N N . SER A 1 179 ? 10.382 16.952 22.564 1.00 91.56 179 SER A N 1
ATOM 1347 C CA . SER A 1 179 ? 10.457 16.728 24.021 1.00 91.56 179 SER A CA 1
ATOM 1348 C C . SER A 1 179 ? 11.449 17.663 24.734 1.00 91.56 179 SER A C 1
ATOM 1350 O O . SER A 1 179 ? 12.286 18.293 24.080 1.00 91.56 179 SER A O 1
ATOM 1352 N N . SER A 1 180 ? 11.383 17.744 26.068 1.00 88.31 180 SER A N 1
ATOM 1353 C CA . SER A 1 180 ? 12.381 18.435 26.903 1.00 88.31 180 SER A 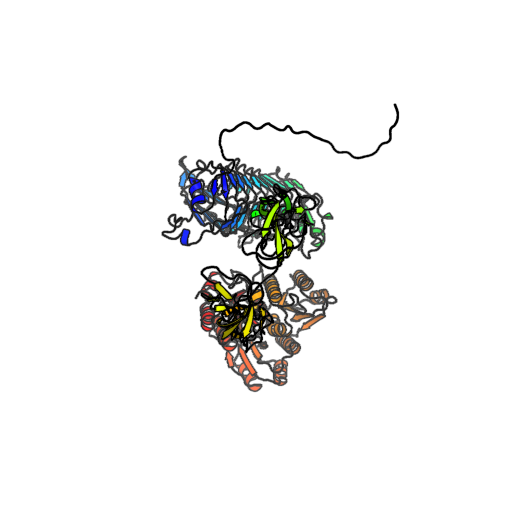CA 1
ATOM 1354 C C . SER A 1 180 ? 12.420 17.918 28.353 1.00 88.31 180 SER A C 1
ATOM 1356 O O . SER A 1 180 ? 11.484 17.253 28.794 1.00 88.31 180 SER A O 1
ATOM 1358 N N . ASP A 1 181 ? 13.500 18.224 29.086 1.00 82.00 181 ASP A N 1
ATOM 1359 C CA . ASP A 1 181 ? 13.777 17.750 30.466 1.00 82.00 181 ASP A CA 1
ATOM 1360 C C . ASP A 1 181 ? 13.386 18.763 31.586 1.00 82.00 181 ASP A C 1
ATOM 1362 O O . ASP A 1 181 ? 13.546 18.497 32.781 1.00 82.00 181 ASP A O 1
ATOM 1366 N N . SER A 1 182 ? 12.919 19.966 31.233 1.00 68.44 182 SER A N 1
ATOM 1367 C CA . SER A 1 182 ? 12.940 21.160 32.106 1.00 68.44 182 SER A CA 1
ATOM 1368 C C . SER A 1 182 ? 11.619 21.474 32.835 1.00 68.44 182 SER A C 1
ATOM 1370 O O . SER A 1 182 ? 10.637 21.904 32.240 1.00 68.44 182 SER A O 1
ATOM 1372 N N . VAL A 1 183 ? 11.608 21.329 34.166 1.00 61.41 183 VAL A N 1
ATOM 1373 C CA . VAL A 1 183 ? 10.413 21.522 35.027 1.00 61.41 183 VAL A CA 1
ATOM 1374 C C . VAL A 1 183 ? 10.203 22.949 35.568 1.00 61.41 183 VAL A C 1
ATOM 1376 O O . VAL A 1 183 ? 9.338 23.162 36.417 1.00 61.41 183 VAL A O 1
ATOM 1379 N N . SER A 1 184 ? 11.044 23.921 35.203 1.00 56.62 184 SER A N 1
ATOM 1380 C CA . SER A 1 184 ? 11.179 25.176 35.971 1.00 56.62 184 SER A CA 1
ATOM 1381 C C . SER A 1 184 ? 10.505 26.411 35.365 1.00 56.62 184 SER A C 1
ATOM 1383 O O . SER A 1 184 ? 10.312 27.388 36.094 1.00 56.62 184 SER A O 1
ATOM 1385 N N . HIS A 1 185 ? 10.163 26.385 34.073 1.00 62.91 185 HIS A N 1
ATOM 1386 C CA . HIS A 1 185 ? 9.657 27.523 33.297 1.00 62.91 185 HIS A CA 1
ATOM 1387 C C . HIS A 1 185 ? 8.781 27.055 32.119 1.00 62.91 185 HIS A C 1
ATOM 1389 O O . HIS A 1 185 ? 8.812 25.878 31.768 1.00 62.91 185 HIS A O 1
ATOM 1395 N N . ILE A 1 186 ? 8.043 27.986 31.497 1.00 63.06 186 ILE A N 1
ATOM 1396 C CA . ILE A 1 186 ? 7.282 27.751 30.257 1.00 63.06 186 ILE A CA 1
ATOM 1397 C C . ILE A 1 186 ? 8.194 27.146 29.184 1.00 63.06 186 ILE A C 1
ATOM 1399 O O . ILE A 1 186 ? 9.251 27.703 28.881 1.00 63.06 186 ILE A O 1
ATOM 1403 N N . ASN A 1 187 ? 7.748 26.043 28.587 1.00 75.56 187 ASN A N 1
ATOM 1404 C CA . ASN A 1 187 ? 8.443 25.348 27.512 1.00 75.56 187 ASN A CA 1
ATOM 1405 C C . ASN A 1 187 ? 7.454 24.873 26.444 1.00 75.56 187 ASN A C 1
ATOM 1407 O O . ASN A 1 187 ? 6.386 24.358 26.779 1.00 75.56 187 ASN A O 1
ATOM 1411 N N . ASN A 1 188 ? 7.825 25.035 25.175 1.00 86.44 188 ASN A N 1
ATOM 1412 C CA . ASN A 1 188 ? 6.999 24.689 24.023 1.00 86.44 188 ASN A CA 1
ATOM 1413 C C . ASN A 1 188 ? 7.610 23.496 23.284 1.00 86.44 188 ASN A C 1
ATOM 1415 O O . ASN A 1 188 ? 8.639 23.630 22.622 1.00 86.44 188 ASN A O 1
ATOM 1419 N N . ASN A 1 189 ? 6.963 22.337 23.383 1.00 91.38 189 ASN A N 1
ATOM 1420 C CA . ASN A 1 189 ? 7.363 21.116 22.691 1.00 91.38 189 ASN A CA 1
ATOM 1421 C C . ASN A 1 189 ? 6.403 20.893 21.512 1.00 91.38 189 ASN A C 1
ATOM 1423 O O . ASN A 1 189 ? 5.311 20.351 21.693 1.00 91.38 189 ASN A O 1
ATOM 1427 N N . ASN A 1 190 ? 6.784 21.344 20.315 1.00 94.88 190 ASN A N 1
ATOM 1428 C CA . ASN A 1 190 ? 5.928 21.314 19.127 1.00 94.88 190 ASN A CA 1
ATOM 1429 C C . ASN A 1 190 ? 6.443 20.301 18.097 1.00 94.88 190 ASN A C 1
ATOM 1431 O O . ASN A 1 190 ? 7.546 20.448 17.570 1.00 94.88 190 ASN A O 1
ATOM 1435 N N . ALA A 1 191 ? 5.631 19.292 17.792 1.00 97.38 191 ALA A N 1
ATOM 1436 C CA . ALA A 1 191 ? 5.916 18.272 16.789 1.00 97.38 191 ALA A CA 1
ATOM 1437 C C . ALA A 1 191 ? 4.911 18.389 15.637 1.00 97.38 191 ALA A C 1
ATOM 1439 O O . ALA A 1 191 ? 3.703 18.396 15.874 1.00 97.38 191 ALA A O 1
ATOM 1440 N N . GLY A 1 192 ? 5.390 18.477 14.399 1.00 98.12 192 GLY A N 1
ATOM 1441 C CA . GLY A 1 192 ? 4.559 18.521 13.199 1.00 98.12 192 GLY A CA 1
ATOM 1442 C C . GLY A 1 192 ? 5.016 17.512 12.155 1.00 98.12 192 GLY A C 1
ATOM 1443 O O . GLY A 1 192 ? 6.213 17.305 12.006 1.00 98.12 192 GLY A O 1
ATOM 1444 N N . GLY A 1 193 ? 4.111 16.918 11.376 1.00 98.00 193 GLY A N 1
ATOM 1445 C CA . GLY A 1 193 ? 4.527 16.034 10.277 1.00 98.00 193 GLY A CA 1
ATOM 1446 C C . GLY A 1 193 ? 5.426 16.739 9.252 1.00 98.00 193 GLY A C 1
ATOM 1447 O O . GLY A 1 193 ? 6.398 16.169 8.768 1.00 98.00 193 GLY A O 1
ATOM 1448 N N . VAL A 1 194 ? 5.175 18.025 8.986 1.00 98.62 194 VAL A N 1
ATOM 1449 C CA . VAL A 1 194 ? 5.941 18.845 8.031 1.00 98.62 194 VAL A CA 1
ATOM 1450 C C . VAL A 1 194 ? 6.809 19.880 8.751 1.00 98.62 194 VAL A C 1
ATOM 1452 O O . VAL A 1 194 ? 8.006 19.970 8.466 1.00 98.62 194 VAL A O 1
ATOM 1455 N N . ALA A 1 195 ? 6.232 20.641 9.689 1.00 98.62 195 ALA A N 1
ATOM 1456 C CA . ALA A 1 195 ? 6.920 21.709 10.415 1.00 98.62 195 ALA A CA 1
ATOM 1457 C C . ALA A 1 195 ? 6.657 21.663 11.932 1.00 98.62 195 ALA A C 1
ATOM 1459 O O . ALA A 1 195 ? 5.504 21.644 12.354 1.00 98.62 195 ALA A O 1
ATOM 1460 N N . GLY A 1 196 ? 7.691 21.713 12.774 1.00 98.00 196 GLY A N 1
ATOM 1461 C CA . GLY A 1 196 ? 7.506 21.736 14.235 1.00 98.00 196 GLY A CA 1
ATOM 1462 C C . GLY A 1 196 ? 6.810 23.014 14.701 1.00 98.00 196 GLY A C 1
ATOM 1463 O O . GLY A 1 196 ? 5.744 22.977 15.316 1.00 98.00 196 GLY A O 1
ATOM 1464 N N . PHE A 1 197 ? 7.375 24.158 14.329 1.00 98.06 197 PHE A N 1
ATOM 1465 C CA . PHE A 1 197 ? 6.789 25.480 14.526 1.00 98.06 197 PHE A CA 1
ATOM 1466 C C . PHE A 1 197 ? 6.770 26.255 13.207 1.00 98.06 197 PHE A C 1
ATOM 1468 O O . PHE A 1 197 ? 7.704 26.146 12.412 1.00 98.06 197 PHE A O 1
ATOM 1475 N N . SER A 1 198 ? 5.734 27.058 12.968 1.00 98.31 198 SER A N 1
ATOM 1476 C CA . SER A 1 198 ? 5.681 27.985 11.835 1.00 98.31 198 SER A CA 1
ATOM 1477 C C . SER A 1 198 ? 5.234 29.372 12.282 1.00 98.31 198 SER A C 1
ATOM 1479 O O . SER A 1 198 ? 4.199 29.505 12.932 1.00 98.31 198 SER A O 1
ATOM 1481 N N . GLU A 1 199 ? 5.986 30.400 11.888 1.00 97.06 199 GLU A N 1
ATOM 1482 C CA . GLU A 1 199 ? 5.646 31.810 12.086 1.00 97.06 199 GLU A CA 1
ATOM 1483 C C . GLU A 1 199 ? 5.606 32.546 10.743 1.00 97.06 199 GLU A C 1
ATOM 1485 O O . GLU A 1 199 ? 6.589 32.536 10.010 1.00 97.06 199 GLU A O 1
ATOM 1490 N N . GLU A 1 200 ? 4.480 33.190 10.411 1.00 97.69 200 GLU A N 1
ATOM 1491 C CA . GLU A 1 200 ? 4.271 33.938 9.150 1.00 97.69 200 GLU A CA 1
ATOM 1492 C C . GLU A 1 200 ? 4.615 33.132 7.876 1.00 97.69 200 GLU A C 1
ATOM 1494 O O . GLU A 1 200 ? 4.920 33.694 6.820 1.00 97.69 200 GLU A O 1
ATOM 1499 N N . GLY A 1 201 ? 4.580 31.801 7.980 1.00 97.06 201 GLY A N 1
ATOM 1500 C CA . GLY A 1 201 ? 4.960 30.878 6.918 1.00 97.06 201 GLY A CA 1
ATOM 1501 C C . GLY A 1 201 ? 3.804 30.499 5.993 1.00 97.06 201 GLY A C 1
ATOM 1502 O O . GLY A 1 201 ? 2.633 30.834 6.213 1.00 97.06 201 GLY A O 1
ATOM 1503 N N . ARG A 1 202 ? 4.130 29.735 4.949 1.00 98.56 202 ARG A N 1
ATOM 1504 C CA . ARG A 1 202 ? 3.146 29.100 4.059 1.00 98.56 202 ARG A CA 1
ATOM 1505 C C . ARG A 1 202 ? 3.438 27.609 3.937 1.00 98.56 202 ARG A C 1
ATOM 1507 O O . ARG A 1 202 ? 4.546 27.247 3.561 1.00 98.56 202 ARG A O 1
ATOM 1514 N N . ILE A 1 203 ? 2.457 26.759 4.222 1.00 98.69 203 ILE A N 1
ATOM 1515 C CA . ILE A 1 203 ? 2.567 25.304 4.062 1.00 98.69 203 ILE A CA 1
ATOM 1516 C C . ILE A 1 203 ? 1.424 24.851 3.156 1.00 98.69 203 ILE A C 1
ATOM 1518 O O . ILE A 1 203 ? 0.271 24.898 3.579 1.00 98.69 203 ILE A O 1
ATOM 1522 N N . THR A 1 204 ? 1.705 24.464 1.910 1.00 97.69 204 THR A N 1
ATOM 1523 C CA . THR A 1 204 ? 0.642 24.128 0.945 1.00 97.69 204 THR A CA 1
ATOM 1524 C C . THR A 1 204 ? 0.801 22.753 0.318 1.00 97.69 204 THR A C 1
ATOM 1526 O O . THR A 1 204 ? 1.913 22.284 0.109 1.00 97.69 204 THR A O 1
ATOM 1529 N N . ASP A 1 205 ? -0.309 22.087 0.011 1.00 93.62 205 ASP A N 1
ATOM 1530 C CA . ASP A 1 205 ? -0.325 20.841 -0.769 1.00 93.62 205 ASP A CA 1
ATOM 1531 C C . ASP A 1 205 ? 0.514 19.704 -0.139 1.00 93.62 205 ASP A C 1
ATOM 1533 O O . ASP A 1 205 ? 0.986 18.802 -0.828 1.00 93.62 205 ASP A O 1
ATOM 1537 N N . CYS A 1 206 ? 0.747 19.759 1.178 1.00 96.00 206 CYS A N 1
ATOM 1538 C CA . CYS A 1 206 ? 1.620 18.826 1.891 1.00 96.00 206 CYS A CA 1
ATOM 1539 C C . CYS A 1 206 ? 0.838 17.678 2.540 1.00 96.00 206 CYS A C 1
ATOM 1541 O O . CYS A 1 206 ? -0.286 17.870 3.009 1.00 96.00 206 CYS A O 1
ATOM 1543 N N . ARG A 1 207 ? 1.444 16.492 2.639 1.00 93.50 207 ARG A N 1
ATOM 1544 C CA . ARG A 1 207 ? 0.847 15.329 3.311 1.00 93.50 207 ARG A CA 1
ATOM 1545 C C . ARG A 1 207 ? 1.747 14.717 4.374 1.00 93.50 207 ARG A C 1
ATOM 1547 O O . ARG A 1 207 ? 2.964 14.694 4.221 1.00 93.50 207 ARG A O 1
ATOM 1554 N N . SER A 1 208 ? 1.131 14.182 5.421 1.00 95.75 208 SER A N 1
ATOM 1555 C CA . SER A 1 208 ? 1.811 13.417 6.462 1.00 95.75 208 SER A CA 1
ATOM 1556 C C . SER A 1 208 ? 1.116 12.086 6.720 1.00 95.75 208 SER A C 1
ATOM 1558 O O . SER A 1 208 ? -0.077 12.032 7.016 1.00 95.75 208 SER A O 1
ATOM 1560 N N . GLU A 1 209 ? 1.903 11.022 6.656 1.00 92.38 209 GLU A N 1
ATOM 1561 C CA . GLU A 1 209 ? 1.582 9.681 7.149 1.00 92.38 209 GLU A CA 1
ATOM 1562 C C . GLU A 1 209 ? 2.470 9.322 8.361 1.00 92.38 209 GLU A C 1
ATOM 1564 O O . GLU A 1 209 ? 2.566 8.161 8.754 1.00 92.38 209 GLU A O 1
ATOM 1569 N N . ALA A 1 210 ? 3.165 10.309 8.942 1.00 90.19 210 ALA A N 1
ATOM 1570 C CA . ALA A 1 210 ? 4.069 10.119 10.072 1.00 90.19 210 ALA A CA 1
ATOM 1571 C C . ALA A 1 210 ? 3.321 9.968 11.408 1.00 90.19 210 ALA A C 1
ATOM 1573 O O . ALA A 1 210 ? 2.287 10.604 11.624 1.00 90.19 210 ALA A O 1
ATOM 1574 N N . GLU A 1 211 ? 3.869 9.185 12.340 1.00 94.56 211 GLU A N 1
ATOM 1575 C CA . GLU A 1 211 ? 3.431 9.224 13.735 1.00 94.56 211 GLU A CA 1
ATOM 1576 C C . GLU A 1 211 ? 4.048 10.447 14.430 1.00 94.56 211 GLU A C 1
ATOM 1578 O O . GLU A 1 211 ? 5.268 10.556 14.575 1.00 94.56 211 GLU A O 1
ATOM 1583 N N . VAL A 1 212 ? 3.199 11.383 14.863 1.00 97.19 212 VAL A N 1
ATOM 1584 C CA . VAL A 1 212 ? 3.624 12.669 15.435 1.00 97.19 212 VAL A CA 1
ATOM 1585 C C . VAL A 1 212 ? 3.382 12.694 16.943 1.00 97.19 212 VAL A C 1
ATOM 1587 O O . VAL A 1 212 ? 2.258 12.499 17.416 1.00 97.19 212 VAL A O 1
ATOM 1590 N N . ARG A 1 213 ? 4.442 12.958 17.716 1.00 93.94 213 ARG A N 1
ATOM 1591 C CA . ARG A 1 213 ? 4.446 12.874 19.186 1.00 93.94 213 ARG A CA 1
ATOM 1592 C C . ARG A 1 213 ? 4.991 14.143 19.849 1.00 93.94 213 ARG A C 1
ATOM 1594 O O . ARG A 1 213 ? 6.190 14.410 19.802 1.00 93.94 213 ARG A O 1
ATOM 1601 N N . ALA A 1 214 ? 4.145 14.889 20.553 1.00 91.19 214 ALA A N 1
ATOM 1602 C CA . ALA A 1 214 ? 4.597 15.973 21.432 1.00 91.19 214 ALA A CA 1
ATOM 1603 C C . ALA A 1 214 ? 4.603 15.486 22.887 1.00 91.19 214 ALA A C 1
ATOM 1605 O O . ALA A 1 214 ? 3.568 15.081 23.418 1.00 91.19 214 ALA A O 1
ATOM 1606 N N . VAL A 1 215 ? 5.773 15.495 23.527 1.00 87.50 215 VAL A N 1
ATOM 1607 C CA . VAL A 1 215 ? 5.969 14.981 24.890 1.00 87.50 215 VAL A CA 1
ATOM 1608 C C . VAL A 1 215 ? 6.194 16.162 25.840 1.00 87.50 215 VAL A C 1
ATOM 1610 O O . VAL A 1 215 ? 7.195 16.862 25.683 1.00 87.50 215 VAL A O 1
ATOM 1613 N N . PRO A 1 216 ? 5.302 16.423 26.811 1.00 77.88 216 PRO A N 1
ATOM 1614 C CA . PRO A 1 216 ? 5.490 17.471 27.814 1.00 77.88 216 PRO A CA 1
ATOM 1615 C C . PRO A 1 216 ? 6.538 17.070 28.859 1.00 77.88 216 PRO A C 1
ATOM 1617 O O . PRO A 1 216 ? 6.927 15.906 28.955 1.00 77.88 216 PRO A O 1
ATOM 1620 N N . VAL A 1 217 ? 6.962 18.026 29.686 1.00 77.75 217 VAL A N 1
ATOM 1621 C CA . VAL A 1 217 ? 7.840 17.726 30.829 1.00 77.75 217 VAL A CA 1
ATOM 1622 C C . VAL A 1 217 ? 7.000 17.201 31.998 1.00 77.75 217 VAL A C 1
ATOM 1624 O O . VAL A 1 217 ? 5.983 17.801 32.350 1.00 77.75 217 VAL A O 1
ATOM 1627 N N . GLU A 1 218 ? 7.436 16.109 32.635 1.00 67.25 218 GLU A N 1
ATOM 1628 C CA . GLU A 1 218 ? 6.764 15.557 33.818 1.00 67.25 218 GLU A CA 1
ATOM 1629 C C . GLU A 1 218 ? 6.632 16.595 34.950 1.00 67.25 218 GLU A C 1
ATOM 1631 O O . GLU A 1 218 ? 7.592 17.260 35.326 1.00 67.25 218 GLU A O 1
ATOM 1636 N N . ASP A 1 219 ? 5.431 16.695 35.524 1.00 65.44 219 ASP A N 1
ATOM 1637 C CA . ASP A 1 219 ? 5.094 17.532 36.689 1.00 65.44 219 ASP A CA 1
ATOM 1638 C C . ASP A 1 219 ? 5.247 19.064 36.501 1.00 65.44 219 ASP A C 1
ATOM 1640 O O . ASP A 1 219 ? 5.212 19.814 37.481 1.00 65.44 219 ASP A O 1
ATOM 1644 N N . SER A 1 220 ? 5.333 19.556 35.257 1.00 67.50 220 SER A N 1
ATOM 1645 C CA . SER A 1 220 ? 5.231 20.990 34.935 1.00 67.50 220 SER A CA 1
ATOM 1646 C C . SER A 1 220 ? 3.783 21.424 34.669 1.00 67.50 220 SER A C 1
ATOM 1648 O O . SER A 1 220 ? 3.108 20.871 33.805 1.00 67.50 220 SER A O 1
ATOM 1650 N N . THR A 1 221 ? 3.316 22.476 35.351 1.00 61.91 221 THR A N 1
ATOM 1651 C CA . THR A 1 221 ? 2.007 23.114 35.087 1.00 61.91 221 THR A CA 1
ATOM 1652 C C . THR A 1 221 ? 2.067 24.236 34.043 1.00 61.91 221 THR A C 1
ATOM 1654 O O . THR A 1 221 ? 1.061 24.901 33.813 1.00 61.91 221 THR A O 1
ATOM 1657 N N . GLU A 1 222 ? 3.246 24.499 33.471 1.00 65.62 222 GLU A N 1
ATOM 1658 C CA . GLU A 1 222 ? 3.501 25.567 32.487 1.00 65.62 222 GLU A CA 1
ATOM 1659 C C . GLU A 1 222 ? 4.054 25.013 31.153 1.00 65.62 222 GLU A C 1
ATOM 1661 O O . GLU A 1 222 ? 4.394 25.782 30.256 1.00 65.62 222 GLU A O 1
ATOM 1666 N N . SER A 1 223 ? 4.138 23.683 31.010 1.00 73.25 223 SER A N 1
ATOM 1667 C CA . SER A 1 223 ? 4.609 23.012 29.793 1.00 73.25 223 SER A CA 1
ATOM 1668 C C . SER A 1 223 ? 3.498 22.896 28.756 1.00 73.25 223 SER A C 1
ATOM 1670 O O . SER A 1 223 ? 2.454 22.297 29.018 1.00 73.25 223 SER A O 1
ATOM 1672 N N . MET A 1 224 ? 3.748 23.429 27.561 1.00 80.81 224 MET A N 1
ATOM 1673 C CA . MET A 1 224 ? 2.858 23.335 26.409 1.00 80.81 224 MET A CA 1
ATOM 1674 C C . MET A 1 224 ? 3.415 22.298 25.431 1.00 80.81 224 MET A C 1
ATOM 1676 O O . MET A 1 224 ? 4.561 22.394 24.989 1.00 80.81 224 MET A O 1
ATOM 1680 N N . ALA A 1 225 ? 2.597 21.308 25.079 1.00 88.31 225 ALA A N 1
ATOM 1681 C CA . ALA A 1 225 ? 2.933 20.292 24.085 1.00 88.31 225 ALA A CA 1
ATOM 1682 C C . ALA A 1 225 ? 1.904 20.340 22.952 1.00 88.31 225 ALA A C 1
ATOM 1684 O O . ALA A 1 225 ? 0.697 20.299 23.205 1.00 88.31 225 ALA A O 1
ATOM 1685 N N . SER A 1 226 ? 2.375 20.456 21.711 1.00 92.88 226 SER A N 1
ATOM 1686 C CA . SER A 1 226 ? 1.515 20.638 20.540 1.00 92.88 226 SER A CA 1
ATOM 1687 C C . SER A 1 226 ? 1.902 19.685 19.415 1.00 92.88 226 SER A C 1
ATOM 1689 O O . SER A 1 226 ? 3.020 19.743 18.905 1.00 92.88 226 SER A O 1
ATOM 1691 N N . ALA A 1 227 ? 0.993 18.782 19.049 1.00 95.94 227 ALA A N 1
ATOM 1692 C CA . ALA A 1 227 ? 1.209 17.770 18.018 1.00 95.94 227 ALA A CA 1
ATOM 1693 C C . ALA A 1 227 ? 0.285 18.026 16.819 1.00 95.94 227 ALA A C 1
ATOM 1695 O O . ALA A 1 227 ? -0.936 18.068 16.969 1.00 95.94 227 ALA A O 1
ATOM 1696 N N . GLY A 1 228 ? 0.850 18.197 15.626 1.00 97.69 228 GLY A N 1
ATOM 1697 C CA . GLY A 1 228 ? 0.091 18.463 14.406 1.00 97.69 228 GLY A CA 1
ATOM 1698 C C . GLY A 1 228 ? 0.451 17.517 13.272 1.00 97.69 228 GLY A C 1
ATOM 1699 O O . GLY A 1 228 ? 1.626 17.261 13.034 1.00 97.69 228 GLY A O 1
ATOM 1700 N N . GLY A 1 229 ? -0.524 17.044 12.501 1.00 97.38 229 GLY A N 1
ATOM 1701 C CA . GLY A 1 229 ? -0.211 16.222 11.327 1.00 97.38 229 GLY A CA 1
ATOM 1702 C C . GLY A 1 229 ? 0.583 16.995 10.270 1.00 97.38 229 GLY A C 1
ATOM 1703 O O . GLY A 1 229 ? 1.408 16.419 9.578 1.00 97.38 229 GLY A O 1
ATOM 1704 N N . ILE A 1 230 ? 0.435 18.323 10.201 1.00 98.56 230 ILE A N 1
ATOM 1705 C CA . ILE A 1 230 ? 1.226 19.192 9.318 1.00 98.56 230 ILE A CA 1
ATOM 1706 C C . ILE A 1 230 ? 2.140 20.114 10.128 1.00 98.56 230 ILE A C 1
ATOM 1708 O O . ILE A 1 230 ? 3.353 20.099 9.921 1.00 98.56 230 ILE A O 1
ATOM 1712 N N . ALA A 1 231 ? 1.584 20.894 11.058 1.00 98.50 231 ALA A N 1
ATOM 1713 C CA . ALA A 1 231 ? 2.322 21.888 11.838 1.00 98.50 231 ALA A CA 1
ATOM 1714 C C . ALA A 1 231 ? 2.099 21.708 13.346 1.00 98.50 231 ALA A C 1
ATOM 1716 O O . ALA A 1 231 ? 0.957 21.765 13.789 1.00 98.50 231 ALA A O 1
ATOM 1717 N N . GLY A 1 232 ? 3.149 21.556 14.158 1.00 97.38 232 GLY A N 1
ATOM 1718 C CA . GLY A 1 232 ? 2.984 21.435 15.616 1.00 97.38 232 GLY A CA 1
ATOM 1719 C C . GLY A 1 232 ? 2.263 22.652 16.200 1.00 97.38 232 GLY A C 1
ATOM 1720 O O . GLY A 1 232 ? 1.160 22.531 16.730 1.00 97.38 232 GLY A O 1
ATOM 1721 N N . CYS A 1 233 ? 2.817 23.845 15.979 1.00 97.19 233 CYS A N 1
ATOM 1722 C CA . CYS A 1 233 ? 2.136 25.119 16.226 1.00 97.19 233 CYS A CA 1
ATOM 1723 C C . CYS A 1 233 ? 2.284 26.064 15.021 1.00 97.19 233 CYS A C 1
ATOM 1725 O O . CYS A 1 233 ? 3.356 26.157 14.419 1.00 97.19 233 CYS A O 1
ATOM 1727 N N . ALA A 1 234 ? 1.194 26.747 14.657 1.00 98.19 234 ALA A N 1
ATOM 1728 C CA . ALA A 1 234 ? 1.098 27.605 13.478 1.00 98.19 234 ALA A CA 1
ATOM 1729 C C . ALA A 1 234 ? 0.642 29.026 13.852 1.00 98.19 234 ALA A C 1
ATOM 1731 O O . ALA A 1 234 ? -0.522 29.243 14.211 1.00 98.19 234 ALA A O 1
ATOM 1732 N N . VAL A 1 235 ? 1.535 30.008 13.718 1.00 98.19 235 VAL A N 1
ATOM 1733 C CA . VAL A 1 235 ? 1.317 31.417 14.073 1.00 98.19 235 VAL A CA 1
ATOM 1734 C C . VAL A 1 235 ? 1.332 32.291 12.820 1.00 98.19 235 VAL A C 1
ATOM 1736 O O . VAL A 1 235 ? 2.366 32.466 12.183 1.00 98.19 235 VAL A O 1
ATOM 1739 N N . ARG A 1 236 ? 0.193 32.907 12.487 1.00 98.38 236 ARG A N 1
ATOM 1740 C CA . ARG A 1 236 ? -0.004 33.776 11.308 1.00 98.38 236 ARG A CA 1
ATOM 1741 C C . ARG A 1 236 ? 0.365 33.067 9.993 1.00 98.38 236 ARG A C 1
ATOM 1743 O O . ARG A 1 236 ? 0.737 33.703 9.009 1.00 98.38 236 ARG A O 1
ATOM 1750 N N . THR A 1 237 ? 0.248 31.741 9.994 1.00 98.38 237 THR A N 1
ATOM 1751 C CA . THR A 1 237 ? 0.618 30.827 8.911 1.00 98.38 237 THR A CA 1
ATOM 1752 C C . THR A 1 237 ? -0.576 30.599 7.987 1.00 98.38 237 THR A C 1
ATOM 1754 O O . THR A 1 237 ? -1.725 30.543 8.433 1.00 98.38 237 THR A O 1
ATOM 1757 N N . VAL A 1 238 ? -0.316 30.419 6.693 1.00 98.69 238 VAL A N 1
ATOM 1758 C CA . VAL A 1 238 ? -1.315 29.902 5.743 1.00 98.69 238 VAL A CA 1
ATOM 1759 C C . VAL A 1 238 ? -1.038 28.422 5.505 1.00 98.69 238 VAL A C 1
ATOM 1761 O O . VAL A 1 238 ? 0.020 28.085 4.974 1.00 98.69 238 VAL A O 1
ATOM 1764 N N . ILE A 1 239 ? -1.977 27.557 5.888 1.00 98.75 239 ILE A N 1
ATOM 1765 C CA . ILE A 1 239 ? -1.931 26.114 5.637 1.00 98.75 239 ILE A CA 1
ATOM 1766 C C . ILE A 1 239 ? -3.064 25.756 4.674 1.00 98.75 239 ILE A C 1
ATOM 1768 O O . ILE A 1 239 ? -4.228 25.945 5.024 1.00 98.75 239 ILE A O 1
ATOM 1772 N N . SER A 1 240 ? -2.759 25.253 3.474 1.00 98.19 240 SER A N 1
ATOM 1773 C CA . SER A 1 240 ? -3.809 24.979 2.479 1.00 98.19 240 SER A CA 1
ATOM 1774 C C . SER A 1 240 ? -3.556 23.785 1.566 1.00 98.19 240 SER A C 1
ATOM 1776 O O . SER A 1 240 ? -2.449 23.645 1.062 1.00 98.19 240 SER A O 1
ATOM 1778 N N . GLY A 1 241 ? -4.568 22.963 1.281 1.00 95.62 241 GLY A N 1
ATOM 1779 C CA . GLY A 1 241 ? -4.402 21.769 0.435 1.00 95.62 241 GLY A CA 1
ATOM 1780 C C . GLY A 1 241 ? -3.739 20.587 1.155 1.00 95.62 241 GLY A C 1
ATOM 1781 O O . GLY A 1 241 ? -3.304 19.626 0.518 1.00 95.62 241 GLY A O 1
ATOM 1782 N N . CYS A 1 242 ? -3.613 20.641 2.484 1.00 98.00 242 CYS A N 1
ATOM 1783 C CA . CYS A 1 242 ? -2.791 19.703 3.250 1.00 98.00 242 CYS A CA 1
ATOM 1784 C C . CYS A 1 242 ? -3.592 18.536 3.855 1.00 98.00 242 CYS A C 1
ATOM 1786 O O . CYS A 1 242 ? -4.776 18.669 4.164 1.00 98.00 242 CYS A O 1
ATOM 1788 N N . GLY A 1 243 ? -2.949 17.384 4.050 1.00 94.62 243 GLY A N 1
ATOM 1789 C CA . GLY A 1 243 ? -3.603 16.156 4.515 1.00 94.62 243 GLY A CA 1
ATOM 1790 C C . GLY A 1 243 ? -2.811 15.371 5.554 1.00 94.62 243 GLY A C 1
ATOM 1791 O O . GLY A 1 243 ? -1.602 15.222 5.412 1.00 94.62 243 GLY A O 1
ATOM 1792 N N . ASN A 1 244 ? -3.487 14.805 6.553 1.00 96.50 244 ASN A N 1
ATOM 1793 C CA . ASN A 1 244 ? -2.875 13.874 7.504 1.00 96.50 244 ASN A CA 1
ATOM 1794 C C . ASN A 1 244 ? -3.600 12.525 7.539 1.00 96.50 244 ASN A C 1
ATOM 1796 O O . ASN A 1 244 ? -4.795 12.476 7.834 1.00 96.50 244 ASN A O 1
ATOM 1800 N N . GLY A 1 245 ? -2.876 11.436 7.289 1.00 87.31 245 GLY A N 1
ATOM 1801 C CA . GLY A 1 245 ? -3.303 10.065 7.586 1.00 87.31 245 GLY A CA 1
ATOM 1802 C C . GLY A 1 245 ? -2.549 9.425 8.760 1.00 87.31 245 GLY A C 1
ATOM 1803 O O . GLY A 1 245 ? -3.036 8.446 9.327 1.00 87.31 245 GLY A O 1
ATOM 1804 N N . GLY A 1 246 ? -1.430 10.020 9.190 1.00 75.69 246 GLY A N 1
ATOM 1805 C CA . GLY A 1 246 ? -0.614 9.549 10.310 1.00 75.69 246 GLY A CA 1
ATOM 1806 C C . GLY A 1 246 ? -1.272 9.708 11.689 1.00 75.69 246 GLY A C 1
ATOM 1807 O O . GLY A 1 246 ? -2.159 10.539 11.889 1.00 75.69 246 GLY A O 1
ATOM 1808 N N . SER A 1 247 ? -0.836 8.902 12.660 1.00 87.56 247 SER A N 1
ATOM 1809 C CA . SER A 1 247 ? -1.341 8.956 14.042 1.00 87.56 247 SER A CA 1
ATOM 1810 C C . SER A 1 247 ? -0.723 10.120 14.823 1.00 87.56 247 SER A C 1
ATOM 1812 O O . SER A 1 247 ? 0.476 10.379 14.724 1.00 87.56 247 SER A O 1
ATOM 1814 N N . ILE A 1 248 ? -1.522 10.809 15.638 1.00 92.69 248 ILE A N 1
ATOM 1815 C CA . ILE A 1 248 ? -1.085 11.960 16.436 1.00 92.69 248 ILE A CA 1
ATOM 1816 C C . ILE A 1 248 ? -1.331 11.669 17.914 1.00 92.69 248 ILE A C 1
ATOM 1818 O O . ILE A 1 248 ? -2.477 11.543 18.352 1.00 92.69 248 ILE A O 1
ATOM 1822 N N . VAL A 1 249 ? -0.257 11.597 18.704 1.00 81.19 249 VAL A N 1
ATOM 1823 C CA . VAL A 1 249 ? -0.319 11.200 20.119 1.00 81.19 249 VAL A CA 1
ATOM 1824 C C . VAL A 1 249 ? 0.345 12.241 21.017 1.00 81.19 249 VAL A C 1
ATOM 1826 O O . VAL A 1 249 ? 1.534 12.530 20.887 1.00 81.19 249 VAL A O 1
ATOM 1829 N N . SER A 1 250 ? -0.405 12.736 22.000 1.00 68.25 250 SER A N 1
ATOM 1830 C CA . SER A 1 250 ? 0.120 13.492 23.143 1.00 68.25 250 SER A CA 1
ATOM 1831 C C . SER A 1 250 ? -0.054 12.694 24.441 1.00 68.25 250 SER A C 1
ATOM 1833 O O . SER A 1 250 ? -0.979 11.887 24.573 1.00 68.25 250 SER A O 1
ATOM 1835 N N . PHE A 1 251 ? 0.834 12.883 25.417 1.00 60.72 251 PHE A N 1
ATOM 1836 C CA . PHE A 1 251 ? 0.954 12.010 26.595 1.00 60.72 251 PHE A CA 1
ATOM 1837 C C . PHE A 1 251 ? 0.485 12.663 27.912 1.00 60.72 251 PHE A C 1
ATOM 1839 O O . PHE A 1 251 ? 0.849 13.803 28.176 1.00 60.72 251 PHE A O 1
ATOM 1846 N N . ARG A 1 252 ? -0.170 11.855 28.778 1.00 60.66 252 ARG A N 1
ATOM 1847 C CA . ARG A 1 252 ? -0.546 12.094 30.205 1.00 60.66 252 ARG A CA 1
ATOM 1848 C C . ARG A 1 252 ? -1.911 12.804 30.415 1.00 60.66 252 ARG A C 1
ATOM 1850 O O . ARG A 1 252 ? -2.733 12.736 29.512 1.00 60.66 252 ARG A O 1
ATOM 1857 N N . GLU A 1 253 ? -2.206 13.414 31.582 1.00 53.75 253 GLU A N 1
ATOM 1858 C CA . GLU A 1 253 ? -3.577 13.834 32.005 1.00 53.75 253 GLU A CA 1
ATOM 1859 C C . GLU A 1 253 ? -3.806 15.327 32.408 1.00 53.75 253 GLU A C 1
ATOM 1861 O O . GLU A 1 253 ? -4.842 15.657 32.986 1.00 53.75 253 GLU A O 1
ATOM 1866 N N . ASP A 1 254 ? -2.868 16.239 32.140 1.00 59.00 254 ASP A N 1
ATOM 1867 C CA . ASP A 1 254 ? -2.886 17.657 32.542 1.00 59.00 254 ASP A CA 1
ATOM 1868 C C . ASP A 1 254 ? -3.398 18.609 31.416 1.00 59.00 254 ASP A C 1
ATOM 1870 O O . ASP A 1 254 ? -3.261 18.315 30.227 1.00 59.00 254 ASP A O 1
ATOM 1874 N N . PRO A 1 255 ? -3.987 19.781 31.745 1.00 54.12 255 PRO A N 1
ATOM 1875 C CA . PRO A 1 255 ? -4.881 20.517 30.836 1.00 54.12 255 PRO A CA 1
ATOM 1876 C C . PRO A 1 255 ? -4.225 21.520 29.855 1.00 54.12 255 PRO A C 1
ATOM 1878 O O . PRO A 1 255 ? -4.794 22.584 29.624 1.00 54.12 255 PRO A O 1
ATOM 1881 N N . TYR A 1 256 ? -3.048 21.230 29.280 1.00 66.31 256 TYR A N 1
ATOM 1882 C CA . TYR A 1 256 ? -2.353 22.158 28.352 1.00 66.31 256 TYR A CA 1
ATOM 1883 C C . TYR A 1 256 ? -1.668 21.481 27.151 1.00 66.31 256 TYR A C 1
ATOM 1885 O O . TYR A 1 256 ? -0.613 21.935 26.690 1.00 66.31 256 TYR A O 1
ATOM 1893 N N . TRP A 1 257 ? -2.247 20.395 26.625 1.00 81.38 257 TRP A N 1
ATOM 1894 C CA . TRP A 1 257 ? -1.697 19.724 25.442 1.00 81.38 257 TRP A CA 1
ATOM 1895 C C . TRP A 1 257 ? -2.716 19.511 24.345 1.00 81.38 257 TRP A C 1
ATOM 1897 O O . TRP A 1 257 ? -3.823 19.024 24.575 1.00 81.38 257 TRP A O 1
ATOM 1907 N N . TYR A 1 258 ? -2.258 19.822 23.141 1.00 90.62 258 TYR A N 1
ATOM 1908 C CA . TYR A 1 258 ? -3.097 20.101 21.995 1.00 90.62 258 TYR A CA 1
ATOM 1909 C C . TYR A 1 258 ? -2.684 19.195 20.846 1.00 90.62 258 TYR A C 1
ATOM 1911 O O . TYR A 1 258 ? -1.513 19.189 20.459 1.00 90.62 258 TYR A O 1
ATOM 1919 N N . ALA A 1 259 ? -3.627 18.446 20.286 1.00 94.62 259 ALA A N 1
ATOM 1920 C CA . ALA A 1 259 ? -3.385 17.662 19.083 1.00 94.62 259 ALA A CA 1
ATOM 1921 C C . ALA A 1 259 ? -4.393 17.992 17.986 1.00 94.62 259 ALA A C 1
ATOM 1923 O O . ALA A 1 259 ? -5.592 18.097 18.245 1.00 94.62 259 ALA A O 1
ATOM 1924 N N . GLY A 1 260 ? -3.925 18.115 16.746 1.00 97.06 260 GLY A N 1
ATOM 1925 C CA . GLY A 1 260 ? -4.834 18.296 15.624 1.00 97.06 260 GLY A CA 1
ATOM 1926 C C . GLY A 1 260 ? -4.315 17.766 14.304 1.00 97.06 260 GLY A C 1
ATOM 1927 O O . GLY A 1 260 ? -3.123 17.839 14.015 1.00 97.06 260 GLY A O 1
ATOM 1928 N N . GLY A 1 261 ? -5.227 17.242 13.485 1.00 97.25 261 GLY A N 1
ATOM 1929 C CA . GLY A 1 261 ? -4.886 16.573 12.230 1.00 97.25 261 GLY A CA 1
ATOM 1930 C C . GLY A 1 261 ? -4.069 17.443 11.279 1.00 97.25 261 GLY A C 1
ATOM 1931 O O . GLY A 1 261 ? -3.203 16.944 10.577 1.00 97.25 261 GLY A O 1
ATOM 1932 N N . ILE A 1 262 ? -4.264 18.761 11.304 1.00 98.50 262 ILE A N 1
ATOM 1933 C CA . ILE A 1 262 ? -3.441 19.714 10.557 1.00 98.50 262 ILE A CA 1
ATOM 1934 C C . ILE A 1 262 ? -2.508 20.470 11.498 1.00 98.50 262 ILE A C 1
ATOM 1936 O O . ILE A 1 262 ? -1.300 20.485 11.253 1.00 98.50 262 ILE A O 1
ATOM 1940 N N . SER A 1 263 ? -3.024 21.055 12.582 1.00 98.12 263 SER A N 1
ATOM 1941 C CA . SER A 1 263 ? -2.178 21.733 13.568 1.00 98.12 263 SER A CA 1
ATOM 1942 C C . SER A 1 263 ? -2.529 21.442 15.020 1.00 98.12 263 SER A C 1
ATOM 1944 O O . SER A 1 263 ? -3.697 21.438 15.393 1.00 98.12 263 SER A O 1
ATOM 1946 N N . GLY A 1 264 ? -1.525 21.275 15.883 1.00 96.12 264 GLY A N 1
ATOM 1947 C CA . GLY A 1 264 ? -1.770 21.196 17.326 1.00 96.12 264 GLY A CA 1
ATOM 1948 C C . GLY A 1 264 ? -2.355 22.513 17.850 1.00 96.12 264 GLY A C 1
ATOM 1949 O O . GLY A 1 264 ? -3.398 22.524 18.503 1.00 96.12 264 GLY A O 1
ATOM 1950 N N . GLN A 1 265 ? -1.734 23.631 17.471 1.00 95.25 265 GLN A N 1
ATOM 1951 C CA . GLN A 1 265 ? -2.171 24.996 17.786 1.00 95.25 265 GLN A CA 1
ATOM 1952 C C . GLN A 1 265 ? -2.244 25.896 16.547 1.00 95.25 265 GLN A C 1
ATOM 1954 O O . GLN A 1 265 ? -1.436 25.787 15.621 1.00 95.25 265 GLN A O 1
ATOM 1959 N N . SER A 1 266 ? -3.184 26.843 16.565 1.00 96.69 266 SER A N 1
ATOM 1960 C CA . SER A 1 266 ? -3.409 27.842 15.517 1.00 96.69 266 SER A CA 1
ATOM 1961 C C . SER A 1 266 ? -3.634 29.242 16.112 1.00 96.69 266 SER A C 1
ATOM 1963 O O . SER A 1 266 ? -4.579 29.462 16.874 1.00 96.69 266 SER A O 1
ATOM 1965 N N . HIS A 1 267 ? -2.774 30.205 15.760 1.00 96.62 267 HIS A N 1
ATOM 1966 C CA . HIS A 1 267 ? -2.816 31.597 16.234 1.00 96.62 267 HIS A CA 1
ATOM 1967 C C . HIS A 1 267 ? -2.808 32.582 15.061 1.00 96.62 267 HIS A C 1
ATOM 1969 O O . HIS A 1 267 ? -1.788 32.746 14.406 1.00 96.62 267 HIS A O 1
ATOM 1975 N N . GLU A 1 268 ? -3.926 33.261 14.803 1.00 97.56 268 GLU A N 1
ATOM 1976 C CA . GLU A 1 268 ? -4.121 34.183 13.666 1.00 97.56 268 GLU A CA 1
ATOM 1977 C C . GLU A 1 268 ? -3.848 33.539 12.284 1.00 97.56 268 GLU A C 1
ATOM 1979 O O . GLU A 1 268 ? -3.615 34.233 11.294 1.00 97.56 268 GLU A O 1
ATOM 1984 N N . SER A 1 269 ? -3.892 32.206 12.213 1.00 98.19 269 SER A N 1
ATOM 1985 C CA . SER A 1 269 ? -3.580 31.413 11.021 1.00 98.19 269 SER A CA 1
ATOM 1986 C C . SER A 1 269 ? -4.828 31.105 10.185 1.00 98.19 269 SER A C 1
ATOM 1988 O O . SER A 1 269 ? -5.964 31.156 10.667 1.00 98.19 269 SER A O 1
ATOM 1990 N N . GLN A 1 270 ? -4.607 30.776 8.913 1.00 98.56 270 GLN A N 1
ATOM 1991 C CA . GLN A 1 270 ? -5.645 30.383 7.956 1.00 98.56 270 GLN A CA 1
ATOM 1992 C C . GLN A 1 270 ? -5.412 28.926 7.565 1.00 98.56 270 GLN A C 1
ATOM 1994 O O . GLN A 1 270 ? -4.349 28.607 7.035 1.00 98.56 270 GLN A O 1
ATOM 1999 N N . ILE A 1 271 ? -6.382 28.054 7.837 1.00 98.81 271 ILE A N 1
ATOM 2000 C CA . ILE A 1 271 ? -6.343 26.636 7.466 1.00 98.81 271 ILE A CA 1
ATOM 2001 C C . ILE A 1 271 ? -7.475 26.385 6.473 1.00 98.81 271 ILE A C 1
ATOM 2003 O O . ILE A 1 271 ? -8.638 26.566 6.829 1.00 98.81 271 ILE A O 1
ATOM 2007 N N . SER A 1 272 ? -7.167 25.993 5.237 1.00 98.50 272 SER A N 1
ATOM 2008 C CA . SER A 1 272 ? -8.197 25.867 4.199 1.00 98.50 272 SER A CA 1
ATOM 2009 C C . SER A 1 272 ? -7.990 24.706 3.237 1.00 98.50 272 SER A C 1
ATOM 2011 O O . SER A 1 272 ? -6.872 24.484 2.793 1.00 98.50 272 SER A O 1
ATOM 2013 N N . GLU A 1 273 ? -9.059 24.022 2.829 1.00 97.75 273 GLU A N 1
ATOM 2014 C CA . GLU A 1 273 ? -8.957 22.875 1.906 1.00 97.75 273 GLU A CA 1
ATOM 2015 C C . GLU A 1 273 ? -8.014 21.792 2.462 1.00 97.75 273 GLU A C 1
ATOM 2017 O O . GLU A 1 273 ? -7.154 21.274 1.757 1.00 97.75 273 GLU A O 1
ATOM 2022 N N . CYS A 1 274 ? -8.133 21.487 3.756 1.00 98.50 274 CYS A N 1
ATOM 2023 C CA . CYS A 1 274 ? -7.283 20.518 4.447 1.00 98.50 274 CYS A CA 1
ATOM 2024 C C . CYS A 1 274 ? -8.099 19.369 5.054 1.00 98.50 274 CYS A C 1
ATOM 2026 O O . CYS A 1 274 ? -9.282 19.527 5.366 1.00 98.50 274 CYS A O 1
ATOM 2028 N N . TYR A 1 275 ? -7.473 18.212 5.277 1.00 97.44 275 TYR A N 1
ATOM 2029 C CA . TYR A 1 275 ? -8.178 17.052 5.826 1.00 97.44 275 TYR A CA 1
ATOM 2030 C C . TYR A 1 275 ? -7.369 16.196 6.800 1.00 97.44 275 TYR A C 1
ATOM 2032 O O . TYR A 1 275 ? -6.143 16.122 6.732 1.00 97.44 275 TYR A O 1
ATOM 2040 N N . ASN A 1 276 ? -8.087 15.480 7.663 1.00 96.94 276 ASN A N 1
ATOM 2041 C CA . ASN A 1 276 ? -7.525 14.448 8.525 1.00 96.94 276 ASN A CA 1
ATOM 2042 C C . ASN A 1 276 ? -8.271 13.119 8.382 1.00 96.94 276 ASN A C 1
ATOM 2044 O O . ASN A 1 276 ? -9.493 13.069 8.504 1.00 96.94 276 ASN A O 1
ATOM 2048 N N . SER A 1 277 ? -7.527 12.038 8.191 1.00 91.94 277 SER A N 1
ATOM 2049 C CA . SER A 1 277 ? -7.980 10.648 8.308 1.00 91.94 277 SER A CA 1
ATOM 2050 C C . SER A 1 277 ? -7.246 9.870 9.409 1.00 91.94 277 SER A C 1
ATOM 2052 O O . SER A 1 277 ? -7.683 8.773 9.746 1.00 91.94 277 SER A O 1
ATOM 2054 N N . GLY A 1 278 ? -6.173 10.426 9.981 1.00 78.56 278 GLY A N 1
ATOM 2055 C CA . GLY A 1 278 ? -5.392 9.799 11.051 1.00 78.56 278 GLY A CA 1
ATOM 2056 C C . GLY A 1 278 ? -6.061 9.845 12.430 1.00 78.56 278 GLY A C 1
ATOM 2057 O O . GLY A 1 278 ? -6.868 10.730 12.721 1.00 78.56 278 GLY A O 1
ATOM 2058 N N . GLU A 1 279 ? -5.725 8.883 13.292 1.00 88.62 279 GLU A N 1
ATOM 2059 C CA . GLU A 1 279 ? -6.171 8.848 14.693 1.00 88.62 279 GLU A CA 1
ATOM 2060 C C . GLU A 1 279 ? -5.507 9.971 15.506 1.00 88.62 279 GLU A C 1
ATOM 2062 O O . GLU A 1 279 ? -4.304 10.199 15.393 1.00 88.62 279 GLU A O 1
ATOM 2067 N N . ILE A 1 280 ? -6.282 10.657 16.350 1.00 93.75 280 ILE A N 1
ATOM 2068 C CA . ILE A 1 280 ? -5.795 11.720 17.235 1.00 93.75 280 ILE A CA 1
ATOM 2069 C C . ILE A 1 280 ? -6.097 11.350 18.685 1.00 93.75 280 ILE A C 1
ATOM 2071 O O . ILE A 1 280 ? -7.254 11.118 19.046 1.00 93.75 280 ILE A O 1
ATOM 2075 N N . LYS A 1 281 ? -5.067 11.355 19.536 1.00 89.38 281 LYS A N 1
ATOM 2076 C CA . LYS A 1 281 ? -5.185 11.055 20.966 1.00 89.38 281 LYS A CA 1
ATOM 2077 C C . LYS A 1 281 ? -4.454 12.082 21.837 1.00 89.38 281 LYS A C 1
ATOM 2079 O O . LYS A 1 281 ? -3.226 12.069 21.923 1.00 89.38 281 LYS A O 1
ATOM 2084 N N . ALA A 1 282 ? -5.207 12.952 22.512 1.00 89.50 282 ALA A N 1
ATOM 2085 C CA . ALA A 1 282 ? -4.683 13.989 23.410 1.00 89.50 282 ALA A CA 1
ATOM 2086 C C . ALA A 1 282 ? -5.740 14.470 24.418 1.00 89.50 282 ALA A C 1
ATOM 2088 O O . ALA A 1 282 ? -6.898 14.074 24.339 1.00 89.50 282 ALA A O 1
ATOM 2089 N N . TYR A 1 283 ? -5.344 15.332 25.359 1.00 86.81 283 TYR A N 1
ATOM 2090 C CA . TYR A 1 283 ? -6.264 15.915 26.336 1.00 86.81 283 TYR A CA 1
ATOM 2091 C C . TYR A 1 283 ? -7.206 16.930 25.679 1.00 86.81 283 TYR A C 1
ATOM 2093 O O . TYR A 1 283 ? -8.424 16.840 25.830 1.00 86.81 283 TYR A O 1
ATOM 2101 N N . GLU A 1 284 ? -6.646 17.870 24.915 1.00 90.25 284 GLU A N 1
ATOM 2102 C CA . GLU A 1 284 ? -7.388 18.743 24.011 1.00 90.25 284 GLU A CA 1
ATOM 2103 C C . GLU A 1 284 ? -7.062 18.349 22.569 1.00 90.25 284 GLU A C 1
ATOM 2105 O O . GLU A 1 284 ? -5.897 18.302 22.165 1.00 90.25 284 GLU A O 1
ATOM 2110 N N . ALA A 1 285 ? -8.088 18.013 21.790 1.00 93.44 285 ALA A N 1
ATOM 2111 C CA . ALA A 1 285 ? -7.899 17.485 20.448 1.00 93.44 285 ALA A CA 1
ATOM 2112 C C . ALA A 1 285 ? -8.970 17.970 19.477 1.00 93.44 285 ALA A C 1
ATOM 2114 O O . ALA A 1 285 ? -10.152 18.045 19.826 1.00 93.44 285 ALA A O 1
ATOM 2115 N N . GLY A 1 286 ? -8.581 18.199 18.224 1.00 95.56 286 GLY A N 1
ATOM 2116 C CA . GLY A 1 286 ? -9.561 18.389 17.167 1.00 95.56 286 GLY A CA 1
ATOM 2117 C C . GLY A 1 286 ? -9.123 17.928 15.789 1.00 95.56 286 GLY A C 1
ATOM 2118 O O . GLY A 1 286 ? -7.944 17.928 15.455 1.00 95.56 286 GLY A O 1
ATOM 2119 N N . GLY A 1 287 ? -10.093 17.513 14.974 1.00 96.62 287 GLY A N 1
ATOM 2120 C CA . GLY A 1 287 ? -9.829 16.826 13.705 1.00 96.62 287 GLY A CA 1
ATOM 2121 C C . GLY A 1 287 ? -8.944 17.615 12.739 1.00 96.62 287 GLY A C 1
ATOM 2122 O O . GLY A 1 287 ? -8.130 17.032 12.036 1.00 96.62 287 GLY A O 1
ATOM 2123 N N . ILE A 1 288 ? -9.039 18.945 12.749 1.00 98.38 288 ILE A N 1
ATOM 2124 C CA . ILE A 1 288 ? -8.170 19.853 11.993 1.00 98.38 288 ILE A CA 1
ATOM 2125 C C . ILE A 1 288 ? -7.203 20.577 12.929 1.00 98.38 288 ILE A C 1
ATOM 2127 O O . ILE A 1 288 ? -6.006 20.609 12.642 1.00 98.38 288 ILE A O 1
ATOM 2131 N N . THR A 1 289 ? -7.685 21.132 14.045 1.00 97.50 289 THR A N 1
ATOM 2132 C CA . THR A 1 289 ? -6.815 21.787 15.029 1.00 97.50 289 THR A CA 1
ATOM 2133 C C . THR A 1 289 ? -7.153 21.425 16.471 1.00 97.50 289 THR A C 1
ATOM 2135 O O . THR A 1 289 ? -8.326 21.284 16.806 1.00 97.50 289 THR A O 1
ATOM 2138 N N . GLY A 1 290 ? -6.141 21.296 17.332 1.00 94.94 290 GLY A N 1
ATOM 2139 C CA . GLY A 1 290 ? -6.351 21.144 18.774 1.00 94.94 290 GLY A CA 1
ATOM 2140 C C . GLY A 1 290 ? -6.949 22.423 19.352 1.00 94.94 290 GLY A C 1
ATOM 2141 O O . GLY A 1 290 ? -8.141 22.475 19.646 1.00 94.94 290 GLY A O 1
ATOM 2142 N N . LEU A 1 291 ? -6.135 23.479 19.398 1.00 93.94 291 LEU A N 1
ATOM 2143 C CA . LEU A 1 291 ? -6.542 24.814 19.839 1.00 93.94 291 LEU A CA 1
ATOM 2144 C C . LEU A 1 291 ? -6.526 25.828 18.688 1.00 93.94 291 LEU A C 1
ATOM 2146 O O . LEU A 1 291 ? -5.484 26.065 18.073 1.00 93.94 291 LEU A O 1
ATOM 2150 N N . MET A 1 292 ? -7.636 26.546 18.492 1.00 95.62 292 MET A N 1
ATOM 2151 C CA . MET A 1 292 ? -7.681 27.776 17.694 1.00 95.62 292 MET A CA 1
ATOM 2152 C C . MET A 1 292 ? -7.752 29.014 18.597 1.00 95.62 292 MET A C 1
ATOM 2154 O O . MET A 1 292 ? -8.821 29.448 19.031 1.00 95.62 292 MET A O 1
ATOM 2158 N N . ALA A 1 293 ? -6.606 29.648 18.843 1.00 93.56 293 ALA A N 1
ATOM 2159 C CA . ALA A 1 293 ? -6.540 30.883 19.619 1.00 93.56 293 ALA A CA 1
ATOM 2160 C C . ALA A 1 293 ? -7.250 32.045 18.905 1.00 93.56 293 ALA A C 1
ATOM 2162 O O . ALA A 1 293 ? -7.985 32.811 19.525 1.00 93.56 293 ALA A O 1
ATOM 2163 N N . THR A 1 294 ? -7.037 32.183 17.595 1.00 94.94 294 THR A N 1
ATOM 2164 C CA . THR A 1 294 ? -7.764 33.054 16.649 1.00 94.94 294 THR A CA 1
ATOM 2165 C C . THR A 1 294 ? -7.450 32.546 15.240 1.00 94.94 294 THR A C 1
ATOM 2167 O O . THR A 1 294 ? -6.353 32.037 15.035 1.00 94.94 294 THR A O 1
ATOM 2170 N N . GLY A 1 295 ? -8.342 32.690 14.261 1.00 96.56 295 GLY A N 1
ATOM 2171 C CA . GLY A 1 295 ? -8.044 32.310 12.873 1.00 96.56 295 GLY A CA 1
ATOM 2172 C C . GLY A 1 295 ? -9.282 31.932 12.070 1.00 96.56 295 GLY A C 1
ATOM 2173 O O . GLY A 1 295 ? -10.405 32.234 12.475 1.00 96.56 295 GLY A O 1
ATOM 2174 N N . SER A 1 296 ? -9.077 31.261 10.942 1.00 98.06 296 SER A N 1
ATOM 2175 C CA . SER A 1 296 ? -10.162 30.714 10.120 1.00 98.06 296 SER A CA 1
ATOM 2176 C C . SER A 1 296 ? -9.860 29.287 9.679 1.00 98.06 296 SER A C 1
ATOM 2178 O O . SER A 1 296 ? -8.758 29.022 9.192 1.00 98.06 296 SER A O 1
ATOM 2180 N N . ILE A 1 297 ? -10.855 28.407 9.783 1.00 98.62 297 ILE A N 1
ATOM 2181 C CA . ILE A 1 297 ? -10.845 27.065 9.191 1.00 98.62 297 ILE A CA 1
ATOM 2182 C C . ILE A 1 297 ? -11.943 27.021 8.119 1.00 98.62 297 ILE A C 1
ATOM 2184 O O . ILE A 1 297 ? -13.108 27.233 8.450 1.00 98.62 297 ILE A O 1
ATOM 2188 N N . ASP A 1 298 ? -11.595 26.777 6.854 1.00 98.31 298 ASP A N 1
ATOM 2189 C CA . ASP A 1 298 ? -12.548 26.804 5.731 1.00 98.31 298 ASP A CA 1
ATOM 2190 C C . ASP A 1 298 ? -12.392 25.607 4.783 1.00 98.31 298 ASP A C 1
ATOM 2192 O O . ASP A 1 298 ? -11.281 25.257 4.405 1.00 98.31 298 ASP A O 1
ATOM 2196 N N . ASN A 1 299 ? -13.489 24.997 4.330 1.00 98.00 299 ASN A N 1
ATOM 2197 C CA . ASN A 1 299 ? -13.441 23.846 3.412 1.00 98.00 299 ASN A CA 1
ATOM 2198 C C . ASN A 1 299 ? -12.576 22.666 3.927 1.00 98.00 299 ASN A C 1
ATOM 2200 O O . ASN A 1 299 ? -11.863 22.032 3.153 1.00 98.00 299 ASN A O 1
ATOM 2204 N N . CYS A 1 300 ? -12.620 22.352 5.225 1.00 98.50 300 CYS A N 1
ATOM 2205 C CA . CYS A 1 300 ? -11.821 21.271 5.819 1.00 98.50 300 CYS A CA 1
ATOM 2206 C C . CYS A 1 300 ? -12.678 20.097 6.319 1.00 98.50 300 CYS A C 1
ATOM 2208 O O . CYS A 1 300 ? -13.845 20.278 6.674 1.00 98.50 300 CYS A O 1
ATOM 2210 N N . TYR A 1 301 ? -12.114 18.887 6.412 1.00 96.88 301 TYR A N 1
ATOM 2211 C CA . TYR A 1 301 ? -12.845 17.753 6.995 1.00 96.88 301 TYR A CA 1
ATOM 2212 C C . TYR A 1 301 ? -12.023 16.797 7.855 1.00 96.88 301 TYR A C 1
ATOM 2214 O O . TYR A 1 301 ? -10.827 16.599 7.654 1.00 96.88 301 TYR A O 1
ATOM 2222 N N . ASN A 1 302 ? -12.716 16.142 8.784 1.00 95.94 302 ASN A N 1
ATOM 2223 C CA . ASN A 1 302 ? -12.180 15.037 9.563 1.00 95.94 302 ASN A CA 1
ATOM 2224 C C . ASN A 1 302 ? -12.923 13.727 9.269 1.00 95.94 302 ASN A C 1
ATOM 2226 O O . ASN A 1 302 ? -14.154 13.677 9.231 1.00 95.94 302 ASN A O 1
ATOM 2230 N N . ALA A 1 303 ? -12.155 12.658 9.111 1.00 90.12 303 ALA A N 1
ATOM 2231 C CA . ALA A 1 303 ? -12.587 11.265 9.062 1.00 90.12 303 ALA A CA 1
ATOM 2232 C C . ALA A 1 303 ? -11.870 10.396 10.115 1.00 90.12 303 ALA A C 1
ATOM 2234 O O . ALA A 1 303 ? -12.307 9.279 10.380 1.00 90.12 303 ALA A O 1
ATOM 2235 N N . GLY A 1 304 ? -10.798 10.906 10.732 1.00 81.38 304 GLY A N 1
ATOM 2236 C CA . GLY A 1 304 ? -10.043 10.212 11.773 1.00 81.38 304 GLY A CA 1
ATOM 2237 C C . GLY A 1 304 ? -10.762 10.172 13.124 1.00 81.38 304 GLY A C 1
ATOM 2238 O O . GLY A 1 304 ? -11.556 11.057 13.452 1.00 81.38 304 GLY A O 1
ATOM 2239 N N . MET A 1 305 ? -10.484 9.141 13.922 1.00 85.69 305 MET A N 1
ATOM 2240 C CA . MET A 1 305 ? -11.021 9.010 15.280 1.00 85.69 305 MET A CA 1
ATOM 2241 C C . MET A 1 305 ? -10.321 9.981 16.241 1.00 85.69 305 MET A C 1
ATOM 2243 O O . MET A 1 305 ? -9.101 10.125 16.190 1.00 85.69 305 MET A O 1
ATOM 2247 N N . ILE A 1 306 ? -11.084 10.614 17.136 1.00 91.88 306 ILE A N 1
ATOM 2248 C CA . ILE A 1 306 ? -10.581 11.560 18.140 1.00 91.88 306 ILE A CA 1
ATOM 2249 C C . ILE A 1 306 ? -10.865 11.015 19.541 1.00 91.88 306 ILE A C 1
ATOM 2251 O O . ILE A 1 306 ? -12.023 10.816 19.920 1.00 91.88 306 ILE A O 1
ATOM 2255 N N . MET A 1 307 ? -9.807 10.800 20.321 1.00 88.50 307 MET A N 1
ATOM 2256 C CA . MET A 1 307 ? -9.856 10.222 21.664 1.00 88.50 307 MET A CA 1
ATOM 2257 C C . MET A 1 307 ? -9.128 11.076 22.700 1.00 88.50 307 MET A C 1
ATOM 2259 O O . MET A 1 307 ? -8.159 11.773 22.400 1.00 88.50 307 MET A O 1
ATOM 2263 N N . SER A 1 308 ? -9.565 10.943 23.951 1.00 87.31 308 SER A N 1
ATOM 2264 C CA . SER A 1 308 ? -8.812 11.424 25.102 1.00 87.31 308 SER A CA 1
ATOM 2265 C C . SER A 1 308 ? -7.632 10.495 25.406 1.00 87.31 308 SER A C 1
ATOM 2267 O O . SER A 1 308 ? -7.681 9.278 25.190 1.00 87.31 308 SER A O 1
ATOM 2269 N N . ASN A 1 309 ? -6.558 11.072 25.938 1.00 80.44 309 ASN A N 1
ATOM 2270 C CA . ASN A 1 309 ? -5.431 10.347 26.518 1.00 80.44 309 ASN A CA 1
ATOM 2271 C C . ASN A 1 309 ? -5.540 10.119 28.044 1.00 80.44 309 ASN A C 1
ATOM 2273 O O . ASN A 1 309 ? -4.673 9.434 28.583 1.00 80.44 309 ASN A O 1
ATOM 2277 N N . SER A 1 310 ? -6.585 10.629 28.713 1.00 74.69 310 SER A N 1
ATOM 2278 C CA . SER A 1 310 ? -6.829 10.458 30.156 1.00 74.69 310 SER A CA 1
ATOM 2279 C C . SER A 1 310 ? -7.575 9.161 30.485 1.00 74.69 310 SER A C 1
ATOM 2281 O O . SER A 1 310 ? -8.558 8.807 29.825 1.00 74.69 310 SER A O 1
ATOM 2283 N N . ASP A 1 311 ? -7.159 8.495 31.565 1.00 67.25 311 ASP A N 1
ATOM 2284 C CA . ASP A 1 311 ? -7.775 7.258 32.065 1.00 67.25 311 ASP A CA 1
ATOM 2285 C C . ASP A 1 311 ? -9.184 7.511 32.644 1.00 67.25 311 ASP A C 1
ATOM 2287 O O . ASP A 1 311 ? -10.065 6.654 32.544 1.00 67.25 311 ASP A O 1
ATOM 2291 N N . ASP A 1 312 ? -9.430 8.713 33.178 1.00 66.50 312 ASP A N 1
ATOM 2292 C CA . ASP A 1 312 ? -10.729 9.153 33.713 1.00 66.50 312 ASP A CA 1
ATOM 2293 C C . ASP A 1 312 ? -11.706 9.651 32.620 1.00 66.50 312 ASP A C 1
ATOM 2295 O O . ASP A 1 312 ? -12.818 10.076 32.925 1.00 66.50 312 ASP A O 1
ATOM 2299 N N . SER A 1 313 ? -11.336 9.592 31.331 1.00 66.81 313 SER A N 1
ATOM 2300 C CA . SER A 1 313 ? -12.117 10.163 30.210 1.00 66.81 313 SER A CA 1
ATOM 2301 C C . SER A 1 313 ? -12.350 11.684 30.310 1.00 66.81 313 SER A C 1
ATOM 2303 O O . SER A 1 313 ? -13.335 12.214 29.790 1.00 66.81 313 SER A O 1
ATOM 2305 N N . ASN A 1 314 ? -11.429 12.414 30.945 1.00 76.44 314 ASN A N 1
ATOM 2306 C CA . ASN A 1 314 ? -11.390 13.878 30.902 1.00 76.44 314 ASN A CA 1
ATOM 2307 C C . ASN A 1 314 ? -10.766 14.365 29.585 1.00 76.44 314 ASN A C 1
ATOM 2309 O O . ASN A 1 314 ? -9.877 13.712 29.050 1.00 76.44 314 ASN A O 1
ATOM 2313 N N . GLY A 1 315 ? -11.212 15.500 29.051 1.00 82.94 315 GLY A N 1
ATOM 2314 C CA . GLY A 1 315 ? -10.653 16.079 27.823 1.00 82.94 315 GLY A CA 1
ATOM 2315 C C . GLY A 1 315 ? -11.626 16.995 27.081 1.00 82.94 315 GLY A C 1
ATOM 2316 O O . GLY A 1 315 ? -12.819 17.013 27.397 1.00 82.94 315 GLY A O 1
ATOM 2317 N N . ILE A 1 316 ? -11.099 17.740 26.109 1.00 88.56 316 ILE A N 1
ATOM 2318 C CA . ILE A 1 316 ? -11.785 18.747 25.286 1.00 88.56 316 ILE A CA 1
ATOM 2319 C C . ILE A 1 316 ? -11.642 18.330 23.812 1.00 88.56 316 ILE A C 1
ATOM 2321 O O . ILE A 1 316 ? -10.616 18.589 23.186 1.00 88.56 316 ILE A O 1
ATOM 2325 N N . LEU A 1 317 ? -12.638 17.627 23.262 1.00 91.00 317 LEU A N 1
ATOM 2326 C CA . LEU A 1 317 ? -12.519 16.936 21.965 1.00 91.00 317 LEU A CA 1
ATOM 2327 C C . LEU A 1 317 ? -13.515 17.465 20.920 1.00 91.00 317 LEU A C 1
ATOM 2329 O O . LEU A 1 317 ? -14.726 17.443 21.143 1.00 91.00 317 LEU A O 1
ATOM 2333 N N . GLY A 1 318 ? -13.043 17.899 19.751 1.00 91.88 318 GLY A N 1
ATOM 2334 C CA . GLY A 1 318 ? -13.906 18.470 18.710 1.00 91.88 318 GLY A CA 1
ATOM 2335 C C . GLY A 1 318 ? -13.670 17.920 17.305 1.00 91.88 318 GLY A C 1
ATOM 2336 O O . GLY A 1 318 ? -12.542 17.839 16.841 1.00 91.88 318 GLY A O 1
ATOM 2337 N N . GLY A 1 319 ? -14.734 17.589 16.570 1.00 92.69 319 GLY A N 1
ATOM 2338 C CA . GLY A 1 319 ? -14.615 16.988 15.229 1.00 92.69 319 GLY A CA 1
ATOM 2339 C C . GLY A 1 319 ? -13.789 17.790 14.205 1.00 92.69 319 GLY A C 1
ATOM 2340 O O . GLY A 1 319 ? -13.230 17.201 13.291 1.00 92.69 319 GLY A O 1
ATOM 2341 N N . ILE A 1 320 ? -13.671 19.112 14.363 1.00 96.38 320 ILE A N 1
ATOM 2342 C CA . ILE A 1 320 ? -12.831 20.014 13.554 1.00 96.38 320 ILE A CA 1
ATOM 2343 C C . ILE A 1 320 ? -11.842 20.780 14.442 1.00 96.38 320 ILE A C 1
ATOM 2345 O O . ILE A 1 320 ? -10.652 20.800 14.139 1.00 96.38 320 ILE A O 1
ATOM 2349 N N . ALA A 1 321 ? -12.309 21.390 15.534 1.00 95.56 321 ALA A N 1
ATOM 2350 C CA . ALA A 1 321 ? -11.475 22.150 16.469 1.00 95.56 321 ALA A CA 1
ATOM 2351 C C . ALA A 1 321 ? -11.764 21.729 17.915 1.00 95.56 321 ALA A C 1
ATOM 2353 O O . ALA A 1 321 ? -12.935 21.647 18.272 1.00 95.56 321 ALA A O 1
ATOM 2354 N N . GLY A 1 322 ? -10.752 21.496 18.752 1.00 92.62 322 GLY A N 1
ATOM 2355 C CA . GLY A 1 322 ? -10.947 21.228 20.184 1.00 92.62 322 GLY A CA 1
ATOM 2356 C C . GLY A 1 322 ? -11.573 22.436 20.885 1.00 92.62 322 GLY A C 1
ATOM 2357 O O . GLY A 1 322 ? -12.788 22.468 21.119 1.00 92.62 322 GLY A O 1
ATOM 2358 N N . GLU A 1 323 ? -10.770 23.464 21.155 1.00 91.31 323 GLU A N 1
ATOM 2359 C CA . GLU A 1 323 ? -11.237 24.756 21.675 1.00 91.31 323 GLU A CA 1
ATOM 2360 C C . GLU A 1 323 ? -10.998 25.916 20.691 1.00 91.31 323 GLU A C 1
ATOM 2362 O O . GLU A 1 323 ? -10.050 25.939 19.903 1.00 91.31 323 GLU A O 1
ATOM 2367 N N . VAL A 1 324 ? -11.884 26.913 20.743 1.00 92.44 324 VAL A N 1
ATOM 2368 C CA . VAL A 1 324 ? -11.752 28.204 20.064 1.00 92.44 324 VAL A CA 1
ATOM 2369 C C . VAL A 1 324 ? -11.763 29.311 21.116 1.00 92.44 324 VAL A C 1
ATOM 2371 O O . VAL A 1 324 ? -12.736 29.458 21.849 1.00 92.44 324 VAL A O 1
ATOM 2374 N N . ASN A 1 325 ? -10.719 30.142 21.163 1.00 92.56 325 ASN A N 1
ATOM 2375 C CA . ASN A 1 325 ? -10.548 31.138 22.235 1.00 92.56 325 ASN A CA 1
ATOM 2376 C C . ASN A 1 325 ? -10.851 32.595 21.839 1.00 92.56 325 ASN A C 1
ATOM 2378 O O . ASN A 1 325 ? -10.857 33.480 22.697 1.00 92.56 325 ASN A O 1
ATOM 2382 N N . SER A 1 326 ? -11.167 32.869 20.569 1.00 92.19 326 SER A N 1
ATOM 2383 C CA . SER A 1 326 ? -11.484 34.224 20.095 1.00 92.19 326 SER A CA 1
ATOM 2384 C C . SER A 1 326 ? -12.793 34.310 19.321 1.00 92.19 326 SER A C 1
ATOM 2386 O O . SER A 1 326 ? -13.017 33.587 18.349 1.00 92.19 326 SER A O 1
ATOM 2388 N N . ALA A 1 327 ? -13.610 35.297 19.695 1.00 90.62 327 ALA A N 1
ATOM 2389 C CA . ALA A 1 327 ? -14.837 35.688 19.003 1.00 90.62 327 ALA A CA 1
ATOM 2390 C C . ALA A 1 327 ? -14.602 36.289 17.599 1.00 90.62 327 ALA A C 1
ATOM 2392 O O . ALA A 1 327 ? -15.558 36.639 16.916 1.00 90.62 327 ALA A O 1
ATOM 2393 N N . GLN A 1 328 ? -13.346 36.450 17.170 1.00 92.44 328 GLN A N 1
ATOM 2394 C CA . GLN A 1 328 ? -12.997 36.865 15.805 1.00 92.44 328 GLN A CA 1
ATOM 2395 C C . GLN A 1 328 ? -12.744 35.679 14.863 1.00 92.44 328 GLN A C 1
ATOM 2397 O O . GLN A 1 328 ? -12.459 35.904 13.690 1.00 92.44 328 GLN A O 1
ATOM 2402 N N . SER A 1 329 ? -12.812 34.443 15.368 1.00 95.56 329 SER A N 1
ATOM 2403 C CA . SER A 1 329 ? -12.498 33.241 14.590 1.00 95.56 329 SER A CA 1
ATOM 2404 C C . SER A 1 329 ? -13.690 32.755 13.765 1.00 95.56 329 SER A C 1
ATOM 2406 O O . SER A 1 329 ? -14.839 32.955 14.179 1.00 95.56 329 SER A O 1
ATOM 2408 N N . SER A 1 330 ? -13.430 32.061 12.652 1.00 95.75 330 SER A N 1
ATOM 2409 C CA . SER A 1 330 ? -14.468 31.347 11.897 1.00 95.75 330 SER A CA 1
ATOM 2410 C C . SER A 1 330 ? -14.147 29.873 11.628 1.00 95.75 330 SER A C 1
ATOM 2412 O O . SER A 1 330 ? -12.987 29.480 11.501 1.00 95.75 330 SER A O 1
ATOM 2414 N N . ILE A 1 331 ? -15.198 29.053 11.566 1.00 96.75 331 ILE A N 1
ATOM 2415 C CA . ILE A 1 331 ? -15.169 27.682 11.046 1.00 96.75 331 ILE A CA 1
ATOM 2416 C C . ILE A 1 331 ? -16.306 27.580 10.028 1.00 96.75 331 ILE A C 1
ATOM 2418 O O . ILE A 1 331 ? -17.479 27.675 10.393 1.00 96.75 331 ILE A O 1
ATOM 2422 N N . GLU A 1 332 ? -15.959 27.424 8.757 1.00 97.19 332 GLU A N 1
ATOM 2423 C CA . GLU A 1 332 ? -16.888 27.516 7.631 1.00 97.19 332 GLU A CA 1
ATOM 2424 C C . GLU A 1 332 ? -16.750 26.311 6.696 1.00 97.19 332 GLU A C 1
ATOM 2426 O O . GLU A 1 332 ? -15.648 25.823 6.456 1.00 97.19 332 GLU A O 1
ATOM 2431 N N . LYS A 1 333 ? -17.864 25.830 6.129 1.00 97.25 333 LYS A N 1
ATOM 2432 C CA . LYS A 1 333 ? -17.858 24.796 5.068 1.00 97.25 333 LYS A CA 1
ATOM 2433 C C . LYS A 1 333 ? -17.064 23.534 5.454 1.00 97.25 333 LYS A C 1
ATOM 2435 O O . LYS A 1 333 ? -16.389 22.933 4.624 1.00 97.25 333 LYS A O 1
ATOM 2440 N N . CYS A 1 334 ? -17.099 23.160 6.732 1.00 97.50 334 CYS A N 1
ATOM 2441 C CA . CYS A 1 334 ? -16.333 22.034 7.266 1.00 97.50 334 CYS A CA 1
ATOM 2442 C C . CYS A 1 334 ? -17.233 20.846 7.604 1.00 97.50 334 CYS A C 1
ATOM 2444 O O . CYS A 1 334 ? -18.413 21.032 7.911 1.00 97.50 334 CYS A O 1
ATOM 2446 N N . TYR A 1 335 ? -16.693 19.625 7.623 1.00 94.31 335 TYR A N 1
ATOM 2447 C CA . TYR A 1 335 ? -17.456 18.489 8.146 1.00 94.31 335 TYR A CA 1
ATOM 2448 C C . TYR A 1 335 ? -16.653 17.463 8.946 1.00 94.31 335 TYR A C 1
ATOM 2450 O O . TYR A 1 335 ? -15.482 17.207 8.680 1.00 94.31 335 TYR A O 1
ATOM 2458 N N . ASN A 1 336 ? -17.318 16.818 9.905 1.00 93.12 336 ASN A N 1
ATOM 2459 C CA . ASN A 1 336 ? -16.770 15.675 10.630 1.00 93.12 336 ASN A CA 1
ATOM 2460 C C . ASN A 1 336 ? -17.540 14.380 10.332 1.00 93.12 336 ASN A C 1
ATOM 2462 O O . ASN A 1 336 ? -18.758 14.303 10.486 1.00 93.12 336 ASN A O 1
ATOM 2466 N N . SER A 1 337 ? -16.805 13.342 9.960 1.00 88.94 337 SER A N 1
ATOM 2467 C CA . SER A 1 337 ? -17.283 11.967 9.786 1.00 88.94 337 SER A CA 1
ATOM 2468 C C . SER A 1 337 ? -16.619 10.974 10.744 1.00 88.94 337 SER A C 1
ATOM 2470 O O . SER A 1 337 ? -17.145 9.878 10.926 1.00 88.94 337 SER A O 1
ATOM 2472 N N . GLY A 1 338 ? -15.509 11.364 11.381 1.00 81.31 338 GLY A N 1
ATOM 2473 C CA . GLY A 1 338 ? -14.809 10.558 12.377 1.00 81.31 338 GLY A CA 1
ATOM 2474 C C . GLY A 1 338 ? -15.514 10.545 13.736 1.00 81.31 338 GLY A C 1
ATOM 2475 O O . GLY A 1 338 ? -16.206 11.497 14.114 1.00 81.31 338 GLY A O 1
ATOM 2476 N N . GLU A 1 339 ? -15.336 9.459 14.487 1.00 84.12 339 GLU A N 1
ATOM 2477 C CA . GLU A 1 339 ? -15.873 9.335 15.845 1.00 84.12 339 GLU A CA 1
ATOM 2478 C C . GLU A 1 339 ? -15.130 10.269 16.814 1.00 84.12 339 GLU A C 1
ATOM 2480 O O . GLU A 1 339 ? -13.901 10.341 16.804 1.00 84.12 339 GLU A O 1
ATOM 2485 N N . VAL A 1 340 ? -15.881 10.964 17.674 1.00 87.62 340 VAL A N 1
ATOM 2486 C CA . VAL A 1 340 ? -15.345 11.802 18.757 1.00 87.62 340 VAL A CA 1
ATOM 2487 C C . VAL A 1 340 ? -15.748 11.172 20.085 1.00 87.62 340 VAL A C 1
ATOM 2489 O O . VAL A 1 340 ? -16.942 11.054 20.377 1.00 87.62 340 VAL A O 1
ATOM 2492 N N . GLN A 1 341 ? -14.767 10.761 20.890 1.00 85.25 341 GLN A N 1
ATOM 2493 C CA . GLN A 1 341 ? -15.012 10.154 22.197 1.00 85.25 341 GLN A CA 1
ATOM 2494 C C . GLN A 1 341 ? -15.783 11.117 23.117 1.00 85.25 341 GLN A C 1
ATOM 2496 O O . GLN A 1 341 ? -15.488 12.309 23.194 1.00 85.25 341 GLN A O 1
ATOM 2501 N N . LYS A 1 342 ? -16.761 10.593 23.864 1.00 83.44 342 LYS A N 1
ATOM 2502 C CA . LYS A 1 342 ? -17.464 11.364 24.900 1.00 83.44 342 LYS A CA 1
ATOM 2503 C C . LYS A 1 342 ? -16.582 11.493 26.148 1.00 83.44 342 LYS A C 1
ATOM 2505 O O . LYS A 1 342 ? -16.114 10.481 26.666 1.00 83.44 342 LYS A O 1
ATOM 2510 N N . THR A 1 343 ? -16.396 12.719 26.631 1.00 81.62 343 THR A N 1
ATOM 2511 C CA . THR A 1 343 ? -15.588 13.068 27.816 1.00 81.62 343 THR A CA 1
ATOM 2512 C C . THR A 1 343 ? -16.425 13.786 28.879 1.00 81.62 343 THR A C 1
ATOM 2514 O O . THR A 1 343 ? -17.557 14.187 28.606 1.00 81.62 343 THR A O 1
ATOM 2517 N N . GLU A 1 344 ? -15.888 13.970 30.093 1.00 79.62 344 GLU A N 1
ATOM 2518 C CA . GLU A 1 344 ? -16.571 14.738 31.156 1.00 79.62 344 GLU A CA 1
ATOM 2519 C C . GLU A 1 344 ? -16.402 16.267 31.050 1.00 79.62 344 GLU A C 1
ATOM 2521 O O . GLU A 1 344 ? -17.224 17.002 31.596 1.00 79.62 344 GLU A O 1
ATOM 2526 N N . TYR A 1 345 ? -15.363 16.770 30.368 1.00 77.00 345 TYR A N 1
ATOM 2527 C CA . TYR A 1 345 ? -15.029 18.208 30.352 1.00 77.00 345 TYR A CA 1
ATOM 2528 C C . TYR A 1 345 ? -15.565 18.944 29.117 1.00 77.00 345 TYR A C 1
ATOM 2530 O O . TYR A 1 345 ? -16.119 20.035 29.249 1.00 77.00 345 TYR A O 1
ATOM 2538 N N . GLY A 1 346 ? -15.453 18.349 27.928 1.00 77.94 346 GLY A N 1
ATOM 2539 C CA . GLY A 1 346 ? -15.955 18.935 26.688 1.00 77.94 346 GLY A CA 1
ATOM 2540 C C . GLY A 1 346 ? -15.846 17.973 25.508 1.00 77.94 346 GLY A C 1
ATOM 2541 O O . GLY A 1 346 ? -14.766 17.462 25.222 1.00 77.94 346 GLY A O 1
ATOM 2542 N N . TYR A 1 347 ? -16.943 17.744 24.789 1.00 84.31 347 TYR A N 1
ATOM 2543 C CA . TYR A 1 347 ? -16.876 17.092 23.482 1.00 84.31 347 TYR A CA 1
ATOM 2544 C C . TYR A 1 347 ? -17.919 17.666 22.523 1.00 84.31 347 TYR A C 1
ATOM 2546 O O . TYR A 1 347 ? -19.026 18.012 22.936 1.00 84.31 347 TYR A O 1
ATOM 2554 N N . GLY A 1 348 ? -17.607 17.739 21.229 1.00 85.25 348 GLY A N 1
ATOM 2555 C CA . GLY A 1 348 ? -18.555 18.218 20.224 1.00 85.25 348 GLY A CA 1
ATOM 2556 C C . GLY A 1 348 ? -18.257 17.736 18.809 1.00 85.25 348 GLY A C 1
ATOM 2557 O O . GLY A 1 348 ? -17.111 17.637 18.383 1.00 85.25 348 GLY A O 1
ATOM 2558 N N . ALA A 1 349 ? -19.309 17.482 18.027 1.00 84.69 349 ALA A N 1
ATOM 2559 C CA . ALA A 1 349 ? -19.166 16.917 16.680 1.00 84.69 349 ALA A CA 1
ATOM 2560 C C . ALA A 1 349 ? -18.432 17.819 15.661 1.00 84.69 349 ALA A C 1
ATOM 2562 O O . ALA A 1 349 ? -18.025 17.330 14.616 1.00 84.69 349 ALA A O 1
ATOM 2563 N N . ILE A 1 350 ? -18.261 19.114 15.955 1.00 91.62 350 ILE A N 1
ATOM 2564 C CA . ILE A 1 350 ? -17.481 20.081 15.156 1.00 91.62 350 ILE A CA 1
ATOM 2565 C C . ILE A 1 350 ? -16.489 20.814 16.061 1.00 91.62 350 ILE A C 1
ATOM 2567 O O . ILE A 1 350 ? -15.300 20.864 15.770 1.00 91.62 350 ILE A O 1
ATOM 2571 N N . VAL A 1 351 ? -16.977 21.367 17.171 1.00 91.00 351 VAL A N 1
ATOM 2572 C CA . VAL A 1 351 ? -16.170 22.109 18.140 1.00 91.00 351 VAL A CA 1
ATOM 2573 C C . VAL A 1 351 ? -16.621 21.789 19.559 1.00 91.00 351 VAL A C 1
ATOM 2575 O O . VAL A 1 351 ? -17.825 21.630 19.781 1.00 91.00 351 VAL A O 1
ATOM 2578 N N . SER A 1 352 ? -15.690 21.678 20.510 1.00 87.06 352 SER A N 1
ATOM 2579 C CA . SER A 1 352 ? -16.044 21.538 21.927 1.00 87.06 352 SER A CA 1
ATOM 2580 C C . SER A 1 352 ? -16.307 22.914 22.549 1.00 87.06 352 SER A C 1
ATOM 2582 O O . SER A 1 352 ? -17.451 23.224 22.885 1.00 87.06 352 SER A O 1
ATOM 2584 N N . GLY A 1 353 ? -15.280 23.766 22.642 1.00 82.25 353 GLY A N 1
ATOM 2585 C CA . GLY A 1 353 ? -15.389 25.125 23.192 1.00 82.25 353 GLY A CA 1
ATOM 2586 C C . GLY A 1 353 ? -15.527 26.196 22.106 1.00 82.25 353 GLY A C 1
ATOM 2587 O O . GLY A 1 353 ? -14.672 26.293 21.231 1.00 82.25 353 GLY A O 1
ATOM 2588 N N . LEU A 1 354 ? -16.583 27.019 22.162 1.00 83.81 354 LEU A N 1
ATOM 2589 C CA . LEU A 1 354 ? -16.804 28.141 21.239 1.00 83.81 354 LEU A CA 1
ATOM 2590 C C . LEU A 1 354 ? -17.203 29.418 22.013 1.00 83.81 354 LEU A C 1
ATOM 2592 O O . LEU A 1 354 ? -18.112 29.346 22.845 1.00 83.81 354 LEU A O 1
ATOM 2596 N N . PRO A 1 355 ? -16.587 30.587 21.748 1.00 85.50 355 PRO A N 1
ATOM 2597 C CA . PRO A 1 355 ? -16.852 31.818 22.481 1.00 85.50 355 PRO A CA 1
ATOM 2598 C C . PRO A 1 355 ? -17.943 32.660 21.803 1.00 85.50 355 PRO A C 1
ATOM 2600 O O . PRO A 1 355 ? -18.061 32.689 20.574 1.00 85.50 355 PRO A O 1
ATOM 2603 N N . ASP A 1 356 ? -18.700 33.414 22.606 1.00 81.69 356 ASP A N 1
ATOM 2604 C CA . ASP A 1 356 ? -19.759 34.316 22.134 1.00 81.69 356 ASP A CA 1
ATOM 2605 C C . ASP A 1 356 ? -19.252 35.277 21.041 1.00 81.69 356 ASP A C 1
ATOM 2607 O O . ASP A 1 356 ? -18.492 36.211 21.307 1.00 81.69 356 ASP A O 1
ATOM 2611 N N . GLY A 1 357 ? -19.731 35.077 19.811 1.00 82.75 357 GLY A N 1
ATOM 2612 C CA . GLY A 1 357 ? -19.443 35.924 18.650 1.00 82.75 357 GLY A CA 1
ATOM 2613 C C . GLY A 1 357 ? -18.561 35.291 17.572 1.00 82.75 357 GLY A C 1
ATOM 2614 O O . GLY A 1 357 ? -18.539 35.830 16.467 1.00 82.75 357 GLY A O 1
ATOM 2615 N N . ALA A 1 358 ? -17.905 34.155 17.842 1.00 88.00 358 ALA A N 1
ATOM 2616 C CA . ALA A 1 358 ? -17.213 33.388 16.801 1.00 88.00 358 ALA A CA 1
ATOM 2617 C C . ALA A 1 358 ? -18.202 32.880 15.735 1.00 88.00 358 ALA A C 1
ATOM 2619 O O . ALA A 1 358 ? -19.366 32.592 16.031 1.00 88.00 358 ALA A O 1
ATOM 2620 N N . HIS A 1 359 ? -17.750 32.783 14.484 1.00 90.44 359 HIS A N 1
ATOM 2621 C CA . HIS A 1 359 ? -18.618 32.477 13.348 1.00 90.44 359 HIS A CA 1
ATOM 2622 C C . HIS A 1 359 ? -18.530 31.005 12.940 1.00 90.44 359 HIS A C 1
ATOM 2624 O O . HIS A 1 359 ? -17.507 30.566 12.426 1.00 90.44 359 HIS A O 1
ATOM 2630 N N . LEU A 1 360 ? -19.618 30.256 13.122 1.00 91.06 360 LEU A N 1
ATOM 2631 C CA . LEU A 1 360 ? -19.813 28.960 12.473 1.00 91.06 360 LEU A CA 1
ATOM 2632 C C . LEU A 1 360 ? -20.876 29.088 11.381 1.00 91.06 360 LEU A C 1
ATOM 2634 O O . LEU A 1 360 ? -21.956 29.628 11.635 1.00 91.06 360 LEU A O 1
ATOM 2638 N N . ASP A 1 361 ? -20.583 28.572 10.189 1.00 93.25 361 ASP A N 1
ATOM 2639 C CA . ASP A 1 361 ? -21.541 28.480 9.086 1.00 93.25 361 ASP A CA 1
ATOM 2640 C C . ASP A 1 361 ? -21.279 27.259 8.199 1.00 93.25 361 ASP A C 1
ATOM 2642 O O . ASP A 1 361 ? -20.134 26.877 7.960 1.00 93.25 361 ASP A O 1
ATOM 2646 N N . SER A 1 362 ? -22.351 26.667 7.668 1.00 94.44 362 SER A N 1
ATOM 2647 C CA . SER A 1 362 ? -22.261 25.554 6.716 1.00 94.44 362 SER A CA 1
ATOM 2648 C C . SER A 1 362 ? -21.393 24.383 7.227 1.00 94.44 362 SER A C 1
ATOM 2650 O O . SER A 1 362 ? -20.622 23.801 6.471 1.00 94.44 362 SER A O 1
ATOM 2652 N N . CYS A 1 363 ? -21.493 24.045 8.517 1.00 94.25 363 CYS A N 1
ATOM 2653 C CA . CYS A 1 363 ? -20.748 22.952 9.148 1.00 94.25 363 CYS A CA 1
ATOM 2654 C C . CYS A 1 363 ? -21.616 21.696 9.307 1.00 94.25 363 CYS A C 1
ATOM 2656 O O . CYS A 1 363 ? -22.759 21.781 9.762 1.00 94.25 363 CYS A O 1
ATOM 2658 N N . TYR A 1 364 ? -21.067 20.520 8.995 1.00 92.31 364 TYR A N 1
ATOM 2659 C CA . TYR A 1 364 ? -21.824 19.263 8.934 1.00 92.31 364 TYR A CA 1
ATOM 2660 C C . TYR A 1 364 ? -21.191 18.135 9.751 1.00 92.31 364 TYR A C 1
ATOM 2662 O O . TYR A 1 364 ? -19.974 18.065 9.878 1.00 92.31 364 TYR A O 1
ATOM 2670 N N . PHE A 1 365 ? -21.987 17.219 10.303 1.00 89.56 365 PHE A N 1
ATOM 2671 C CA . PHE A 1 365 ? -21.427 16.032 10.959 1.00 89.56 365 PHE A CA 1
ATOM 2672 C C . PHE A 1 365 ? -22.256 14.769 10.755 1.00 89.56 365 PHE A C 1
ATOM 2674 O O . PHE A 1 365 ? -23.482 14.835 10.653 1.00 89.56 365 PHE A O 1
ATOM 2681 N N . TYR A 1 366 ? -21.591 13.615 10.736 1.00 84.31 366 TYR A N 1
ATOM 2682 C CA . TYR A 1 366 ? -22.256 12.322 10.620 1.00 84.31 366 TYR A CA 1
ATOM 2683 C C . TYR A 1 366 ? -22.979 11.937 11.924 1.00 84.31 366 TYR A C 1
ATOM 2685 O O . TYR A 1 366 ? -22.371 11.814 12.987 1.00 84.31 366 TYR A O 1
ATOM 2693 N N . MET A 1 367 ? -24.296 11.736 11.845 1.00 74.19 367 MET A N 1
ATOM 2694 C CA . MET A 1 367 ? -25.134 11.300 12.965 1.00 74.19 367 MET A CA 1
ATOM 2695 C C . MET A 1 367 ? -25.200 9.769 13.050 1.00 74.19 367 MET A C 1
ATOM 2697 O O . MET A 1 367 ? -26.125 9.165 12.508 1.00 74.19 367 MET A O 1
ATOM 2701 N N . ALA A 1 368 ? -24.242 9.160 13.754 1.00 57.50 368 ALA A N 1
ATOM 2702 C CA . ALA A 1 368 ? -24.260 7.726 14.057 1.00 57.50 368 ALA A CA 1
ATOM 2703 C C . ALA A 1 368 ? -25.210 7.374 15.227 1.00 57.50 368 ALA A C 1
ATOM 2705 O O . ALA A 1 368 ? -26.071 6.522 15.058 1.00 57.50 368 ALA A O 1
ATOM 2706 N N . ASP A 1 369 ? -25.097 8.053 16.380 1.00 48.81 369 ASP A N 1
ATOM 2707 C CA . ASP A 1 369 ? -26.003 7.912 17.541 1.00 48.81 369 ASP A CA 1
ATOM 2708 C C . ASP A 1 369 ? -25.827 9.088 18.532 1.00 48.81 369 ASP A C 1
ATOM 2710 O O . ASP A 1 369 ? -24.726 9.303 19.031 1.00 48.81 369 ASP A O 1
ATOM 2714 N N . GLU A 1 370 ? -26.895 9.842 18.841 1.00 50.81 370 GLU A N 1
ATOM 2715 C CA . GLU A 1 370 ? -26.975 10.923 19.862 1.00 50.81 370 GLU A CA 1
ATOM 2716 C C . GLU A 1 370 ? -25.646 11.652 20.216 1.00 50.81 370 GLU A C 1
ATOM 2718 O O . GLU A 1 370 ? -25.192 11.642 21.368 1.00 50.81 370 GLU A O 1
ATOM 2723 N N . ILE A 1 371 ? -25.020 12.324 19.241 1.00 51.06 371 ILE A N 1
ATOM 2724 C CA . ILE A 1 371 ? -23.948 13.309 19.480 1.00 51.06 371 ILE A CA 1
ATOM 2725 C C . ILE A 1 371 ? -24.519 14.708 19.231 1.00 51.06 371 ILE A C 1
ATOM 2727 O O . ILE A 1 371 ? -24.971 15.020 18.129 1.00 51.06 371 ILE A O 1
ATOM 2731 N N . SER A 1 372 ? -24.505 15.559 20.258 1.00 45.97 372 SER A N 1
ATOM 2732 C CA . SER A 1 372 ? -24.894 16.965 20.149 1.00 45.97 372 SER A CA 1
ATOM 2733 C C . SER A 1 372 ? -23.855 17.762 19.354 1.00 45.97 372 SER A C 1
ATOM 2735 O O . SER A 1 372 ? -22.656 17.727 19.644 1.00 45.97 372 SER A O 1
ATOM 2737 N N . GLY A 1 373 ? -24.319 18.505 18.347 1.00 51.75 373 GLY A N 1
ATOM 2738 C CA . GLY A 1 373 ? -23.489 19.463 17.621 1.00 51.75 373 GLY A CA 1
ATOM 2739 C C . GLY A 1 373 ? -23.140 20.658 18.511 1.00 51.75 373 GLY A C 1
ATOM 2740 O O . GLY A 1 373 ? -24.042 21.387 18.910 1.00 51.75 373 GLY A O 1
ATOM 2741 N N . ALA A 1 374 ? -21.837 20.846 18.751 1.00 44.12 374 ALA A N 1
ATOM 2742 C CA . ALA A 1 374 ? -21.223 21.759 19.722 1.00 44.12 374 ALA A CA 1
ATOM 2743 C C . ALA A 1 374 ? -21.543 21.462 21.201 1.00 44.12 374 ALA A C 1
ATOM 2745 O O . ALA A 1 374 ? -22.685 21.223 21.585 1.00 44.12 374 ALA A O 1
ATOM 2746 N N . GLY A 1 375 ? -20.498 21.478 22.033 1.00 38.47 375 GLY A N 1
ATOM 2747 C CA . GLY A 1 375 ? -20.552 20.987 23.407 1.00 38.47 375 GLY A CA 1
ATOM 2748 C C . GLY A 1 375 ? -19.891 21.895 24.430 1.00 38.47 375 GLY A C 1
ATOM 2749 O O . GLY A 1 375 ? -19.040 21.441 25.192 1.00 38.47 375 GLY A O 1
ATOM 2750 N N . ASN A 1 376 ? -20.379 23.132 24.562 1.00 41.12 376 ASN A N 1
ATOM 2751 C CA . ASN A 1 376 ? -20.359 23.741 25.889 1.00 41.12 376 ASN A CA 1
ATOM 2752 C C . ASN A 1 376 ? -21.372 22.962 26.745 1.00 41.12 376 ASN A C 1
ATOM 2754 O O . ASN A 1 376 ? -22.579 23.196 26.652 1.00 41.12 376 ASN A O 1
ATOM 2758 N N . MET A 1 377 ? -20.891 21.972 27.506 1.00 42.25 377 MET A N 1
ATOM 2759 C CA . MET A 1 377 ? -21.716 21.000 28.237 1.00 42.25 377 MET A CA 1
ATOM 2760 C C . MET A 1 377 ? -22.463 21.609 29.436 1.00 42.25 377 MET A C 1
ATOM 2762 O O . MET A 1 377 ? -22.237 21.237 30.586 1.00 42.25 377 MET A O 1
ATOM 2766 N N . GLN A 1 378 ? -23.409 22.516 29.171 1.00 41.56 378 GLN A N 1
ATOM 2767 C CA . GLN A 1 378 ? -24.464 22.924 30.109 1.00 41.56 378 GLN A CA 1
ATOM 2768 C C . GLN A 1 378 ? -25.843 23.165 29.464 1.00 41.56 378 GLN A C 1
ATOM 2770 O O . GLN A 1 378 ? -26.819 23.273 30.211 1.00 41.56 378 GLN A O 1
ATOM 2775 N N . THR A 1 379 ? -25.981 23.219 28.131 1.00 42.97 379 THR A N 1
ATOM 2776 C CA . THR A 1 379 ? -27.283 23.452 27.472 1.00 42.97 379 THR A CA 1
ATOM 2777 C C . THR A 1 379 ? -27.537 22.514 26.285 1.00 42.97 379 THR A C 1
ATOM 2779 O O . THR A 1 379 ? -26.680 22.309 25.437 1.00 42.97 379 THR A O 1
ATOM 2782 N N . GLU A 1 380 ? -28.758 21.973 26.189 1.00 48.78 380 GLU A N 1
ATOM 2783 C CA . GLU A 1 380 ? -29.249 21.173 25.045 1.00 48.78 380 GLU A CA 1
ATOM 2784 C C . GLU A 1 380 ? -29.605 22.064 23.824 1.00 48.78 380 GLU A C 1
ATOM 2786 O O . GLU A 1 380 ? -30.575 21.808 23.107 1.00 48.78 380 GLU A O 1
ATOM 2791 N N . GLU A 1 381 ? -28.894 23.178 23.619 1.00 52.09 381 GLU A N 1
ATOM 2792 C CA . GLU A 1 381 ? -29.251 24.197 22.626 1.00 52.09 381 GLU A CA 1
ATOM 2793 C C . GLU A 1 381 ? -28.565 23.964 21.273 1.00 52.09 381 GLU A C 1
ATOM 2795 O O . GLU A 1 381 ? -27.356 23.780 21.177 1.00 52.09 381 GLU A O 1
ATOM 2800 N N . THR A 1 382 ? -29.346 24.016 20.193 1.00 57.53 382 THR A N 1
ATOM 2801 C CA . THR A 1 382 ? -28.841 23.895 18.819 1.00 57.53 382 THR A CA 1
ATOM 2802 C C . THR A 1 382 ? -28.026 25.127 18.424 1.00 57.53 382 THR A C 1
ATOM 2804 O O . THR A 1 382 ? -28.598 26.212 18.270 1.00 57.53 382 THR A O 1
ATOM 2807 N N . VAL A 1 383 ? -26.722 24.964 18.191 1.00 67.81 383 VAL A N 1
ATOM 2808 C CA . VAL A 1 383 ? -25.851 26.046 17.706 1.00 67.81 383 VAL A CA 1
ATOM 2809 C C . VAL A 1 383 ? -26.112 26.324 16.214 1.00 67.81 383 VAL A C 1
ATOM 2811 O O . VAL A 1 383 ? -26.013 25.405 15.397 1.00 67.81 383 VAL A O 1
ATOM 2814 N N . PRO A 1 384 ? -26.451 27.571 15.818 1.00 76.81 384 PRO A N 1
ATOM 2815 C CA . PRO A 1 384 ? -26.626 27.936 14.413 1.00 76.81 384 PRO A CA 1
ATOM 2816 C C . PRO A 1 384 ? -25.366 27.668 13.580 1.00 76.81 384 PRO A C 1
ATOM 2818 O O . PRO A 1 384 ? -24.254 27.864 14.056 1.00 76.81 384 PRO A O 1
ATOM 2821 N N . GLY A 1 385 ? -25.552 27.247 12.328 1.00 84.19 385 GLY A N 1
ATOM 2822 C CA . GLY A 1 385 ? -24.453 26.943 11.403 1.00 84.19 385 GLY A CA 1
ATOM 2823 C C . GLY A 1 385 ? -23.973 25.487 11.432 1.00 84.19 385 GLY A C 1
ATOM 2824 O O . GLY A 1 385 ? -23.310 25.076 10.486 1.00 84.19 385 GLY A O 1
ATOM 2825 N N . ILE A 1 386 ? -24.352 24.687 12.439 1.00 87.56 386 ILE A N 1
ATOM 2826 C CA . ILE A 1 386 ? -24.054 23.245 12.504 1.00 87.56 386 ILE A CA 1
ATOM 2827 C C . ILE A 1 386 ? -25.294 22.422 12.129 1.00 87.56 386 ILE A C 1
ATOM 2829 O O . ILE A 1 386 ? -26.378 22.645 12.667 1.00 87.56 386 ILE A O 1
ATOM 2833 N N . THR A 1 387 ? -25.132 21.430 11.252 1.00 88.00 387 THR A N 1
ATOM 2834 C CA . THR A 1 387 ? -26.189 20.485 10.857 1.00 88.00 387 THR A CA 1
ATOM 2835 C C . THR A 1 387 ? -25.697 19.042 10.960 1.00 88.00 387 THR A C 1
ATOM 2837 O O . THR A 1 387 ? -24.737 18.655 10.300 1.00 88.00 387 THR A O 1
ATOM 2840 N N . GLY A 1 388 ? -26.372 18.218 11.759 1.00 85.75 388 GLY A N 1
ATOM 2841 C CA . GLY A 1 388 ? -26.160 16.772 11.724 1.00 85.75 388 GLY A CA 1
ATOM 2842 C C . GLY A 1 388 ? -26.830 16.165 10.490 1.00 85.75 388 GLY A C 1
ATOM 2843 O O . GLY A 1 388 ? -27.977 16.498 10.193 1.00 85.75 388 GLY A O 1
ATOM 2844 N N . LEU A 1 389 ? -26.127 15.280 9.786 1.00 85.81 389 LEU A N 1
ATOM 2845 C CA . LEU A 1 389 ? -26.599 14.571 8.597 1.00 85.81 389 LEU A CA 1
ATOM 2846 C C . LEU A 1 389 ? -26.576 13.057 8.837 1.00 85.81 389 LEU A C 1
ATOM 2848 O O . LEU A 1 389 ? -25.636 12.514 9.421 1.00 85.81 389 LEU A O 1
ATOM 2852 N N . THR A 1 390 ? -27.600 12.356 8.357 1.00 82.38 390 THR A N 1
ATOM 2853 C CA . THR A 1 390 ? -27.570 10.889 8.257 1.00 82.38 390 THR A CA 1
ATOM 2854 C C . THR A 1 390 ? -26.545 10.436 7.217 1.00 82.38 390 THR A C 1
ATOM 2856 O O . THR A 1 390 ? -26.119 11.216 6.369 1.00 82.38 390 THR A O 1
ATOM 2859 N N . GLU A 1 391 ? -26.181 9.155 7.222 1.00 77.56 391 GLU A N 1
ATOM 2860 C CA . GLU A 1 391 ? -25.222 8.590 6.263 1.00 77.56 391 GLU A CA 1
ATOM 2861 C C . GLU A 1 391 ? -25.618 8.871 4.797 1.00 77.56 391 GLU A C 1
ATOM 2863 O O . GLU A 1 391 ? -24.796 9.269 3.975 1.00 77.56 391 GLU A O 1
ATOM 2868 N N . LEU A 1 392 ? -26.910 8.734 4.475 1.00 78.38 392 LEU A N 1
ATOM 2869 C CA . LEU A 1 392 ? -27.451 8.998 3.139 1.00 78.38 392 LEU A CA 1
ATOM 2870 C C . LEU A 1 392 ? -27.360 10.483 2.753 1.00 78.38 392 LEU A C 1
ATOM 2872 O O . LEU A 1 392 ? -27.151 10.807 1.585 1.00 78.38 392 LEU A O 1
ATOM 2876 N N . GLU A 1 393 ? -27.512 11.384 3.722 1.00 86.06 393 GLU A N 1
ATOM 2877 C CA . GLU A 1 393 ? -27.383 12.826 3.508 1.00 86.06 393 GLU A CA 1
ATOM 2878 C C . GLU A 1 393 ? -25.910 13.237 3.383 1.00 86.06 393 GLU A C 1
ATOM 2880 O O . GLU A 1 393 ? -25.590 14.008 2.478 1.00 86.06 393 GLU A O 1
ATOM 2885 N N . MET A 1 394 ? -25.007 12.654 4.183 1.00 83.00 394 MET A N 1
ATOM 2886 C CA . MET A 1 394 ? -23.548 12.790 4.027 1.00 83.00 394 MET A CA 1
ATOM 2887 C C . MET A 1 394 ? -23.073 12.340 2.636 1.00 83.00 394 MET A C 1
ATOM 2889 O O . MET A 1 394 ? -22.077 12.843 2.136 1.00 83.00 394 MET A O 1
ATOM 2893 N N . ARG A 1 395 ? -23.800 11.434 1.972 1.00 81.31 395 ARG A N 1
ATOM 2894 C CA . ARG A 1 395 ? -23.518 10.942 0.609 1.00 81.31 395 ARG A CA 1
ATOM 2895 C C . ARG A 1 395 ? -24.178 11.763 -0.510 1.00 81.31 395 ARG A C 1
ATOM 2897 O O . ARG A 1 395 ? -24.223 11.325 -1.659 1.00 81.31 395 ARG A O 1
ATOM 2904 N N . SER A 1 396 ? -24.722 12.939 -0.201 1.00 84.75 396 SER A N 1
ATOM 2905 C CA . SER A 1 396 ? -25.449 13.784 -1.152 1.00 84.75 396 SER A CA 1
ATOM 2906 C C . SER A 1 396 ? -24.904 15.210 -1.135 1.00 84.75 396 SER A C 1
ATOM 2908 O O . SER A 1 396 ? -25.102 15.943 -0.172 1.00 84.75 396 SER A O 1
ATOM 2910 N N . ALA A 1 397 ? -24.305 15.648 -2.248 1.00 86.06 397 ALA A N 1
ATOM 2911 C CA . ALA A 1 397 ? -23.826 17.026 -2.420 1.00 86.06 397 ALA A CA 1
ATOM 2912 C C . ALA A 1 397 ? -24.914 18.085 -2.138 1.00 86.06 397 ALA A C 1
ATOM 2914 O O . ALA A 1 397 ? -24.629 19.154 -1.611 1.00 86.06 397 ALA A O 1
ATOM 2915 N N . GLY A 1 398 ? -26.188 17.768 -2.411 1.00 87.56 398 GLY A N 1
ATOM 2916 C CA . GLY A 1 398 ? -27.322 18.655 -2.122 1.00 87.56 398 GLY A CA 1
ATOM 2917 C C . GLY A 1 398 ? -27.627 18.866 -0.631 1.00 87.56 398 GLY A C 1
ATOM 2918 O O . GLY A 1 398 ? -28.454 19.719 -0.313 1.00 87.56 398 GLY A O 1
ATOM 2919 N N . SER A 1 399 ? -26.992 18.108 0.268 1.00 90.69 399 SER A N 1
ATOM 2920 C CA . SER A 1 399 ? -27.117 18.251 1.727 1.00 90.69 399 SER A CA 1
ATOM 2921 C C . SER A 1 399 ? -26.152 19.298 2.298 1.00 90.69 399 SER A C 1
ATOM 2923 O O . SER A 1 399 ? -26.432 19.894 3.337 1.00 90.69 399 SER A O 1
ATOM 2925 N N . PHE A 1 400 ? -25.036 19.540 1.605 1.00 91.50 400 PHE A N 1
ATOM 2926 C CA . PHE A 1 400 ? -23.957 20.436 2.017 1.00 91.50 400 PHE A CA 1
ATOM 2927 C C . PHE A 1 400 ? -24.158 21.814 1.377 1.00 91.50 400 PHE A C 1
ATOM 2929 O O . PHE A 1 400 ? -23.539 22.170 0.373 1.00 91.50 400 PHE A O 1
ATOM 2936 N N . ALA A 1 401 ? -25.077 22.601 1.936 1.00 90.81 401 ALA A N 1
ATOM 2937 C CA . ALA A 1 401 ? -25.224 23.994 1.532 1.00 90.81 401 ALA A CA 1
ATOM 2938 C C . ALA A 1 401 ? -23.910 24.759 1.785 1.00 90.81 401 ALA A C 1
ATOM 2940 O O . ALA A 1 401 ? -23.220 24.517 2.768 1.00 90.81 401 ALA A O 1
ATOM 2941 N N . GLY A 1 402 ? -23.551 25.662 0.870 1.00 89.69 402 GLY A N 1
ATOM 2942 C CA . GLY A 1 402 ? -22.316 26.452 0.948 1.00 89.69 402 GLY A CA 1
ATOM 2943 C C . GLY A 1 402 ? -21.070 25.794 0.340 1.00 89.69 402 GLY A C 1
ATOM 2944 O O . GLY A 1 402 ? -20.146 26.522 -0.012 1.00 89.69 402 GLY A O 1
ATOM 2945 N N . PHE A 1 403 ? -21.048 24.470 0.149 1.00 95.00 403 PHE A N 1
ATOM 2946 C CA . PHE A 1 403 ? -19.915 23.751 -0.450 1.00 95.00 403 PHE A CA 1
ATOM 2947 C C . PHE A 1 403 ? -19.858 23.933 -1.979 1.00 95.00 403 PHE A C 1
ATOM 2949 O O . PHE A 1 403 ? -20.883 23.871 -2.664 1.00 95.00 403 PHE A O 1
ATOM 2956 N N . ASP A 1 404 ? -18.650 24.099 -2.523 1.00 93.88 404 ASP A N 1
ATOM 2957 C CA . ASP A 1 404 ? -18.390 24.140 -3.968 1.00 93.88 404 ASP A CA 1
ATOM 2958 C C . ASP A 1 404 ? -17.997 22.747 -4.492 1.00 93.88 404 ASP A C 1
ATOM 2960 O O . ASP A 1 404 ? -16.838 22.347 -4.392 1.00 93.88 404 ASP A O 1
ATOM 2964 N N . PHE A 1 405 ? -18.965 22.029 -5.073 1.00 90.00 405 PHE A N 1
ATOM 2965 C CA . PHE A 1 405 ? -18.757 20.737 -5.749 1.00 90.00 405 PHE A CA 1
ATOM 2966 C C . PHE A 1 405 ? -18.385 20.850 -7.243 1.00 90.00 405 PHE A C 1
ATOM 2968 O O . PHE A 1 405 ? -18.387 19.847 -7.957 1.00 90.00 405 PHE A O 1
ATOM 2975 N N . GLU A 1 406 ? -18.126 22.057 -7.755 1.00 86.38 406 GLU A N 1
ATOM 2976 C CA . GLU A 1 406 ? -17.591 22.257 -9.108 1.00 86.38 406 GLU A CA 1
ATOM 2977 C C . GLU A 1 406 ? -16.057 22.344 -9.093 1.00 86.38 406 GLU A C 1
ATOM 2979 O O . GLU A 1 406 ? -15.424 21.904 -10.053 1.00 86.38 406 GLU A O 1
ATOM 2984 N N . ASN A 1 407 ? -15.463 22.889 -8.020 1.00 84.50 407 ASN A N 1
ATOM 2985 C CA . ASN A 1 407 ? -14.023 23.178 -7.953 1.00 84.50 407 ASN A CA 1
ATOM 2986 C C . ASN A 1 407 ? -13.300 22.586 -6.728 1.00 84.50 407 ASN A C 1
ATOM 2988 O O . ASN A 1 407 ? -12.181 22.100 -6.875 1.00 84.50 407 ASN A O 1
ATOM 2992 N N . ILE A 1 408 ? -13.902 22.634 -5.531 1.00 90.00 408 ILE A N 1
ATOM 2993 C CA . ILE A 1 408 ? -13.210 22.301 -4.268 1.00 90.00 408 ILE A CA 1
ATOM 2994 C C . ILE A 1 408 ? -13.518 20.868 -3.836 1.00 90.00 408 ILE A C 1
ATOM 2996 O O . ILE A 1 408 ? -12.610 20.089 -3.561 1.00 90.00 408 ILE A O 1
ATOM 3000 N N . TRP A 1 409 ? -14.789 20.479 -3.848 1.00 90.44 409 TRP A N 1
ATOM 3001 C CA . TRP A 1 409 ? -15.268 19.189 -3.359 1.00 90.44 409 TRP A CA 1
ATOM 3002 C C . TRP A 1 409 ? -15.686 18.256 -4.493 1.00 90.44 409 TRP A C 1
ATOM 3004 O O . TRP A 1 409 ? -16.226 18.677 -5.511 1.00 90.44 409 TRP A O 1
ATOM 3014 N N . SER A 1 410 ? -15.487 16.963 -4.284 1.00 86.69 410 SER A N 1
ATOM 3015 C CA . SER A 1 410 ? -15.907 15.882 -5.171 1.00 86.69 410 SER A CA 1
ATOM 3016 C C . SER A 1 410 ? -16.643 14.810 -4.370 1.00 86.69 410 SER A C 1
ATOM 3018 O O . SER A 1 410 ? -16.493 14.718 -3.153 1.00 86.69 410 SER A O 1
ATOM 3020 N N . ILE A 1 411 ? -17.470 14.002 -5.037 1.00 82.00 411 ILE A N 1
ATOM 3021 C CA . ILE A 1 411 ? -18.155 12.866 -4.411 1.00 82.00 411 ILE A CA 1
ATOM 3022 C C . ILE A 1 411 ? -18.338 11.727 -5.420 1.00 82.00 411 ILE A C 1
ATOM 3024 O O . ILE A 1 411 ? -18.992 11.893 -6.454 1.00 82.00 411 ILE A O 1
ATOM 3028 N N . ASP A 1 412 ? -17.769 10.555 -5.133 1.00 67.38 412 ASP A N 1
ATOM 3029 C CA . ASP A 1 412 ? -17.895 9.392 -6.012 1.00 67.38 412 ASP A CA 1
ATOM 3030 C C . ASP A 1 412 ? -19.202 8.640 -5.740 1.00 67.38 412 ASP A C 1
ATOM 3032 O O . ASP A 1 412 ? -19.319 7.814 -4.835 1.00 67.38 412 ASP A O 1
ATOM 3036 N N . SER A 1 413 ? -20.195 8.905 -6.585 1.00 51.91 413 SER A N 1
ATOM 3037 C CA . SER A 1 413 ? -21.486 8.206 -6.564 1.00 51.91 413 SER A CA 1
ATOM 3038 C C . SER A 1 413 ? -21.432 6.716 -6.960 1.00 51.91 413 SER A C 1
ATOM 3040 O O . SER A 1 413 ? -22.469 6.050 -6.919 1.00 51.91 413 SER A O 1
ATOM 3042 N N . SER A 1 414 ? -20.271 6.188 -7.370 1.00 45.47 414 SER A N 1
ATOM 3043 C CA . SER A 1 414 ? -20.084 4.787 -7.777 1.00 45.47 414 SER A CA 1
ATOM 3044 C C . SER A 1 414 ? -19.488 3.886 -6.687 1.00 45.47 414 SER A C 1
ATOM 3046 O O . SER A 1 414 ? -19.681 2.668 -6.735 1.00 45.47 414 SER A O 1
ATOM 3048 N N . ALA A 1 415 ? -18.829 4.464 -5.678 1.00 42.41 415 ALA A N 1
ATOM 3049 C CA . ALA A 1 415 ? -18.223 3.735 -4.570 1.00 42.41 415 ALA A CA 1
ATOM 3050 C C . ALA A 1 415 ? -19.216 3.472 -3.422 1.00 42.41 415 ALA A C 1
ATOM 3052 O O . ALA A 1 415 ? -20.022 4.323 -3.046 1.00 42.41 415 ALA A O 1
ATOM 3053 N N . VAL A 1 416 ? -19.124 2.290 -2.799 1.00 39.66 416 VAL A N 1
ATOM 3054 C CA . VAL A 1 416 ? -20.052 1.883 -1.724 1.00 39.66 416 VAL A CA 1
ATOM 3055 C C . VAL A 1 416 ? -19.874 2.727 -0.453 1.00 39.66 416 VAL A C 1
ATOM 3057 O O . VAL A 1 416 ? -20.836 2.884 0.289 1.00 39.66 416 VAL A O 1
ATOM 3060 N N . TYR A 1 417 ? -18.711 3.354 -0.228 1.00 45.03 417 TYR A N 1
ATOM 3061 C CA . TYR A 1 417 ? -18.397 4.145 0.975 1.00 45.03 417 TYR A CA 1
ATOM 3062 C C . TYR A 1 417 ? -17.558 5.400 0.669 1.00 45.03 417 TYR A C 1
ATOM 3064 O O . TYR A 1 417 ? -16.402 5.480 1.069 1.00 45.03 417 TYR A O 1
ATOM 3072 N N . GLN A 1 418 ? -18.121 6.390 -0.035 1.00 62.59 418 GLN A N 1
ATOM 3073 C CA . GLN A 1 418 ? -17.495 7.715 -0.153 1.00 62.59 418 GLN A CA 1
ATOM 3074 C C . GLN A 1 418 ? -18.430 8.847 0.294 1.00 62.59 418 GLN A C 1
ATOM 3076 O O . GLN A 1 418 ? -19.597 8.918 -0.100 1.00 62.59 418 GLN A O 1
ATOM 3081 N N . MET A 1 419 ? -17.880 9.717 1.141 1.00 79.50 419 MET A N 1
ATOM 3082 C CA . MET A 1 419 ? -18.397 11.037 1.517 1.00 79.50 419 MET A CA 1
ATOM 3083 C C . MET A 1 419 ? -17.668 12.114 0.678 1.00 79.50 419 MET A C 1
ATOM 3085 O O . MET A 1 419 ? -16.717 11.766 -0.026 1.00 79.50 419 MET A O 1
ATOM 3089 N N . PRO A 1 420 ? -18.077 13.400 0.706 1.00 85.31 420 PRO A N 1
ATOM 3090 C CA . PRO A 1 420 ? -17.364 14.476 0.023 1.00 85.31 420 PRO A CA 1
ATOM 3091 C C . PRO A 1 420 ? -15.871 14.509 0.352 1.00 85.31 420 PRO A C 1
ATOM 3093 O O . PRO A 1 420 ? -15.494 14.553 1.518 1.00 85.31 420 PRO A O 1
ATOM 3096 N N . TYR A 1 421 ? -15.015 14.540 -0.658 1.00 87.19 421 TYR A N 1
ATOM 3097 C CA . TYR A 1 421 ? -13.565 14.646 -0.497 1.00 87.19 421 TYR A CA 1
ATOM 3098 C C . TYR A 1 421 ? -13.034 15.834 -1.301 1.00 87.19 421 TYR A C 1
ATOM 3100 O O . TYR A 1 421 ? -13.722 16.359 -2.179 1.00 87.19 421 TYR A O 1
ATOM 3108 N N . LEU A 1 422 ? -11.822 16.294 -0.995 1.00 87.56 422 LEU A N 1
ATOM 3109 C CA . LEU A 1 422 ? -11.244 17.462 -1.662 1.00 87.56 422 LEU A CA 1
ATOM 3110 C C . LEU A 1 422 ? -10.709 17.066 -3.044 1.00 87.56 422 LEU A C 1
ATOM 3112 O O . LEU A 1 422 ? -9.988 16.081 -3.184 1.00 87.56 422 LEU A O 1
ATOM 3116 N N . SER A 1 423 ? -11.054 17.827 -4.079 1.00 80.81 423 SER A N 1
ATOM 3117 C CA . SER A 1 423 ? -10.883 17.427 -5.485 1.00 80.81 423 SER A CA 1
ATOM 3118 C C . SER A 1 423 ? -9.422 17.262 -5.918 1.00 80.81 423 SER A C 1
ATOM 3120 O O . SER A 1 423 ? -9.143 16.518 -6.855 1.00 80.81 423 SER A O 1
ATOM 3122 N N . TYR A 1 424 ? -8.464 17.882 -5.222 1.00 75.12 424 TYR A N 1
ATOM 3123 C CA . TYR A 1 424 ? -7.036 17.653 -5.473 1.00 75.12 424 TYR A CA 1
ATOM 3124 C C . TYR A 1 424 ? -6.567 16.248 -5.045 1.00 75.12 424 TYR A C 1
ATOM 3126 O O . TYR A 1 424 ? -5.500 15.799 -5.465 1.00 75.12 424 TYR A O 1
ATOM 3134 N N . GLN A 1 425 ? -7.350 15.513 -4.245 1.00 65.81 425 GLN A N 1
ATOM 3135 C CA . GLN A 1 425 ? -6.961 14.189 -3.752 1.00 65.81 425 GLN A CA 1
ATOM 3136 C C . GLN A 1 425 ? -6.883 13.112 -4.845 1.00 65.81 425 GLN A C 1
ATOM 3138 O O . GLN A 1 425 ? -6.284 12.068 -4.604 1.00 65.81 425 GLN A O 1
ATOM 3143 N N . THR A 1 426 ? -7.411 13.366 -6.048 1.00 49.56 426 THR A N 1
ATOM 3144 C CA . THR A 1 426 ? -7.340 12.448 -7.201 1.00 49.56 426 THR A CA 1
ATOM 3145 C C . THR A 1 426 ? -6.100 12.627 -8.090 1.00 49.56 426 THR A C 1
ATOM 3147 O O . THR A 1 426 ? -6.007 11.978 -9.131 1.00 49.56 426 THR A O 1
ATOM 3150 N N . ALA A 1 427 ? -5.149 13.497 -7.733 1.00 35.22 427 ALA A N 1
ATOM 3151 C CA . ALA A 1 427 ? -3.916 13.689 -8.498 1.00 35.22 427 ALA A CA 1
ATOM 3152 C C . ALA A 1 427 ? -2.782 12.768 -8.003 1.00 35.22 427 ALA A C 1
ATOM 3154 O O . ALA A 1 427 ? -2.212 12.992 -6.937 1.00 35.22 427 ALA A O 1
ATOM 3155 N N . MET A 1 428 ? -2.425 11.754 -8.800 1.00 36.94 428 MET A N 1
ATOM 3156 C CA . MET A 1 428 ? -1.153 11.033 -8.638 1.00 36.94 428 MET A CA 1
ATOM 3157 C C . MET A 1 428 ? 0.042 11.948 -8.983 1.00 36.94 428 MET A C 1
ATOM 3159 O O . MET A 1 428 ? -0.120 12.854 -9.811 1.00 36.94 428 MET A O 1
ATOM 3163 N N . PRO A 1 429 ? 1.237 11.721 -8.399 1.00 47.19 429 PRO A N 1
ATOM 3164 C CA . PRO A 1 429 ? 2.438 12.487 -8.732 1.00 47.19 429 PRO A CA 1
ATOM 3165 C C . PRO A 1 429 ? 2.775 12.390 -10.227 1.00 47.19 429 PRO A C 1
ATOM 3167 O O . PRO A 1 429 ? 2.550 11.369 -10.880 1.00 47.19 429 PRO A O 1
ATOM 3170 N N . SER A 1 430 ? 3.306 13.477 -10.789 1.00 45.66 430 SER A N 1
ATOM 3171 C CA . SER A 1 430 ? 3.620 13.554 -12.218 1.00 45.66 430 SER A CA 1
ATOM 3172 C C . SER A 1 430 ? 4.855 12.738 -12.596 1.00 45.66 430 SER A C 1
ATOM 3174 O O . SER A 1 430 ? 5.873 12.812 -11.915 1.00 45.66 430 SER A O 1
ATOM 3176 N N . VAL A 1 431 ? 4.808 12.052 -13.739 1.00 61.00 431 VAL A N 1
ATOM 3177 C CA . VAL A 1 431 ? 5.901 11.198 -14.230 1.00 61.00 431 VAL A CA 1
ATOM 3178 C C . VAL A 1 431 ? 6.761 11.957 -15.258 1.00 61.00 431 VAL A C 1
ATOM 3180 O O . VAL A 1 431 ? 6.232 12.413 -16.278 1.00 61.00 431 VAL A O 1
ATOM 3183 N N . PRO A 1 432 ? 8.088 12.093 -15.077 1.00 73.88 432 PRO A N 1
ATOM 3184 C CA . PRO A 1 432 ? 8.949 12.709 -16.089 1.00 73.88 432 PRO A CA 1
ATOM 3185 C C . PRO A 1 432 ? 9.063 11.839 -17.355 1.00 73.88 432 PRO A C 1
ATOM 3187 O O . PRO A 1 432 ? 9.514 10.698 -17.303 1.00 73.88 432 PRO A O 1
ATOM 3190 N N . ILE A 1 433 ? 8.735 12.375 -18.536 1.00 79.81 433 ILE A N 1
ATOM 3191 C CA . ILE A 1 433 ? 8.782 11.645 -19.823 1.00 79.81 433 ILE A CA 1
ATOM 3192 C C . ILE A 1 433 ? 10.203 11.162 -20.178 1.00 79.81 433 ILE A C 1
ATOM 3194 O O . ILE A 1 433 ? 10.393 10.291 -21.028 1.00 79.81 433 ILE A O 1
ATOM 3198 N N . GLN A 1 434 ? 11.229 11.717 -19.528 1.00 78.50 434 GLN A N 1
ATOM 3199 C CA . GLN A 1 434 ? 12.620 11.306 -19.665 1.00 78.50 434 GLN A CA 1
ATOM 3200 C C . GLN A 1 434 ? 12.877 9.888 -19.127 1.00 78.50 434 GLN A C 1
ATOM 3202 O O . GLN A 1 434 ? 13.731 9.202 -19.697 1.00 78.50 434 GLN A O 1
ATOM 3207 N N . THR A 1 435 ? 12.136 9.420 -18.115 1.00 69.06 435 THR A N 1
ATOM 3208 C CA . THR A 1 435 ? 12.282 8.062 -17.548 1.00 69.06 435 THR A CA 1
ATOM 3209 C C . THR A 1 435 ? 11.613 6.991 -18.417 1.00 69.06 435 THR A C 1
ATOM 3211 O O . THR A 1 435 ? 12.091 5.859 -18.475 1.00 69.06 435 THR A O 1
ATOM 3214 N N . CYS A 1 436 ? 10.577 7.357 -19.178 1.00 73.88 436 CYS A N 1
ATOM 3215 C CA . CYS A 1 436 ? 9.853 6.457 -20.079 1.00 73.88 436 CYS A CA 1
ATOM 3216 C C . CYS A 1 436 ? 10.770 5.902 -21.186 1.00 73.88 436 CYS A C 1
ATOM 3218 O O . CYS A 1 436 ? 11.530 6.643 -21.820 1.00 73.88 436 CYS A O 1
ATOM 3220 N N . PHE A 1 437 ? 10.712 4.600 -21.460 1.00 79.56 437 PHE A N 1
ATOM 3221 C CA . PHE A 1 437 ? 11.503 3.968 -22.517 1.00 79.56 437 PHE A CA 1
ATOM 3222 C C . PHE A 1 437 ? 10.898 4.258 -23.899 1.00 79.56 437 PHE A C 1
ATOM 3224 O O . PHE A 1 437 ? 9.683 4.336 -24.058 1.00 79.56 437 PHE A O 1
ATOM 3231 N N . VAL A 1 438 ? 11.753 4.414 -24.913 1.00 82.62 438 VAL A N 1
ATOM 3232 C CA . VAL A 1 438 ? 11.337 4.610 -26.310 1.00 82.62 438 VAL A CA 1
ATOM 3233 C C . VAL A 1 438 ? 11.971 3.512 -27.147 1.00 82.62 438 VAL A C 1
ATOM 3235 O O . VAL A 1 438 ? 13.184 3.303 -27.077 1.00 82.62 438 VAL A O 1
ATOM 3238 N N . GLU A 1 439 ? 11.155 2.808 -27.927 1.00 78.94 439 GLU A N 1
ATOM 3239 C CA . GLU A 1 439 ? 11.630 1.713 -28.769 1.00 78.94 439 GLU A CA 1
ATOM 3240 C C . GLU A 1 439 ? 12.602 2.214 -29.855 1.00 78.94 439 GLU A C 1
ATOM 3242 O O . GLU A 1 439 ? 12.489 3.328 -30.374 1.00 78.94 439 GLU A O 1
ATOM 3247 N N . ARG A 1 440 ? 13.613 1.399 -30.181 1.00 75.31 440 ARG A N 1
ATOM 3248 C CA . ARG A 1 440 ? 14.682 1.789 -31.106 1.00 75.31 440 ARG A CA 1
ATOM 3249 C C . ARG A 1 440 ? 14.151 1.909 -32.538 1.00 75.31 440 ARG A C 1
ATOM 3251 O O . ARG A 1 440 ? 13.801 0.910 -33.157 1.00 75.31 440 ARG A O 1
ATOM 3258 N N . ILE A 1 441 ? 14.255 3.107 -33.106 1.00 83.19 441 ILE A N 1
ATOM 3259 C CA . ILE A 1 441 ? 13.984 3.366 -34.525 1.00 83.19 441 ILE A CA 1
ATOM 3260 C C . ILE A 1 441 ? 15.114 2.771 -35.392 1.00 83.19 441 ILE A C 1
ATOM 3262 O O . ILE A 1 441 ? 16.301 2.911 -35.077 1.00 83.19 441 ILE A O 1
ATOM 3266 N N . GLY A 1 442 ? 14.744 2.076 -36.471 1.00 74.88 442 GLY A N 1
ATOM 3267 C CA . GLY A 1 442 ? 15.675 1.529 -37.467 1.00 74.88 442 GLY A CA 1
ATOM 3268 C C . GLY A 1 442 ? 16.173 2.564 -38.487 1.00 74.88 442 GLY A C 1
ATOM 3269 O O . GLY A 1 442 ? 15.759 3.721 -38.476 1.00 74.88 442 GLY A O 1
ATOM 3270 N N . ASP A 1 443 ? 17.053 2.132 -39.391 1.00 84.12 443 ASP A N 1
ATOM 3271 C CA . ASP A 1 443 ? 17.503 2.950 -40.524 1.00 84.12 443 ASP A CA 1
ATOM 3272 C C . ASP A 1 443 ? 16.424 2.968 -41.629 1.00 84.12 443 ASP A C 1
ATOM 3274 O O . ASP A 1 443 ? 15.842 1.926 -41.941 1.00 84.12 443 ASP A O 1
ATOM 3278 N N . ILE A 1 444 ? 16.161 4.130 -42.240 1.00 84.94 444 ILE A N 1
ATOM 3279 C CA . ILE A 1 444 ? 15.060 4.335 -43.205 1.00 84.94 444 ILE A CA 1
ATOM 3280 C C . ILE A 1 444 ? 15.604 4.852 -44.542 1.00 84.94 444 ILE A C 1
ATOM 3282 O O . ILE A 1 444 ? 16.463 5.728 -44.565 1.00 84.94 444 ILE A O 1
ATOM 3286 N N . GLU A 1 445 ? 15.120 4.340 -45.675 1.00 82.81 445 GLU A N 1
ATOM 3287 C CA . GLU A 1 445 ? 15.607 4.777 -46.992 1.00 82.81 445 GLU A CA 1
ATOM 3288 C C . GLU A 1 445 ? 15.096 6.160 -47.416 1.00 82.81 445 GLU A C 1
ATOM 3290 O O . GLU A 1 445 ? 13.944 6.528 -47.188 1.00 82.81 445 GLU A O 1
ATOM 3295 N N . TYR A 1 446 ? 15.963 6.907 -48.098 1.00 85.19 446 TYR A N 1
ATOM 3296 C CA . TYR A 1 446 ? 15.672 8.202 -48.696 1.00 85.19 446 TYR A CA 1
ATOM 3297 C C . TYR A 1 446 ? 14.536 8.107 -49.723 1.00 85.19 446 TYR A C 1
ATOM 3299 O O . TYR A 1 446 ? 14.591 7.330 -50.674 1.00 85.19 446 TYR A O 1
ATOM 3307 N N . THR A 1 447 ? 13.511 8.945 -49.571 1.00 78.81 447 THR A N 1
ATOM 3308 C CA . THR A 1 447 ? 12.323 8.945 -50.446 1.00 78.81 447 THR A CA 1
ATOM 3309 C C . THR A 1 447 ? 12.225 10.180 -51.347 1.00 78.81 447 THR A C 1
ATOM 3311 O O . THR A 1 447 ? 11.344 10.252 -52.206 1.00 78.81 447 THR A O 1
ATOM 3314 N N . GLY A 1 448 ? 13.097 11.177 -51.145 1.00 72.94 448 GLY A N 1
ATOM 3315 C CA . GLY A 1 448 ? 12.959 12.525 -51.712 1.00 72.94 448 GLY A CA 1
ATOM 3316 C C . GLY A 1 448 ? 11.964 13.433 -50.967 1.00 72.94 448 GLY A C 1
ATOM 3317 O O . GLY A 1 448 ? 11.791 14.593 -51.351 1.00 72.94 448 GLY A O 1
ATOM 3318 N N . MET A 1 449 ? 11.323 12.936 -49.905 1.00 79.38 449 MET A N 1
ATOM 3319 C CA . MET A 1 449 ? 10.364 13.654 -49.055 1.00 79.38 449 MET A CA 1
ATOM 3320 C C . MET A 1 449 ? 10.771 13.563 -47.575 1.00 79.38 449 MET A C 1
ATOM 3322 O O . MET A 1 449 ? 11.698 12.837 -47.228 1.00 79.38 449 MET A O 1
ATOM 3326 N N . GLU A 1 450 ? 10.102 14.327 -46.711 1.00 84.50 450 GLU A N 1
ATOM 3327 C CA . GLU A 1 450 ? 10.270 14.236 -45.252 1.00 84.50 450 GLU A CA 1
ATOM 3328 C C . GLU A 1 450 ? 9.767 12.880 -44.721 1.00 84.50 450 GLU A C 1
ATOM 3330 O O . GLU A 1 450 ? 8.806 12.310 -45.243 1.00 84.50 450 GLU A O 1
ATOM 3335 N N . ILE A 1 451 ? 10.443 12.360 -43.696 1.00 87.19 451 ILE A N 1
ATOM 3336 C CA . ILE A 1 451 ? 10.273 11.017 -43.134 1.00 87.19 451 ILE A CA 1
ATOM 3337 C C . ILE A 1 451 ? 9.866 11.146 -41.661 1.00 87.19 451 ILE A C 1
ATOM 3339 O O . ILE A 1 451 ? 10.593 11.725 -40.856 1.00 87.19 451 ILE A O 1
ATOM 3343 N N . SER A 1 452 ? 8.717 10.583 -41.297 1.00 86.31 452 SER A N 1
ATOM 3344 C CA . SER A 1 452 ? 8.185 10.586 -39.928 1.00 86.31 452 SER A CA 1
ATOM 3345 C C . SER A 1 452 ? 7.884 9.146 -39.505 1.00 86.31 452 SER A C 1
ATOM 3347 O O . SER A 1 452 ? 6.824 8.639 -39.864 1.00 86.31 452 SER A O 1
ATOM 3349 N N . PRO A 1 453 ? 8.830 8.445 -38.851 1.00 85.69 453 PRO A N 1
ATOM 3350 C CA . PRO A 1 453 ? 8.614 7.075 -38.393 1.00 85.69 453 PRO A CA 1
ATOM 3351 C C . PRO A 1 453 ? 7.740 7.012 -37.142 1.00 85.69 453 PRO A C 1
ATOM 3353 O O . PRO A 1 453 ? 8.041 7.689 -36.164 1.00 85.69 453 PRO A O 1
ATOM 3356 N N . ASP A 1 454 ? 6.740 6.131 -37.144 1.00 80.94 454 ASP A N 1
ATOM 3357 C CA . ASP A 1 454 ? 5.950 5.807 -35.953 1.00 80.94 454 ASP A CA 1
ATOM 3358 C C . ASP A 1 454 ? 6.871 5.349 -34.804 1.00 80.94 454 ASP A C 1
ATOM 3360 O O . ASP A 1 454 ? 7.784 4.539 -35.009 1.00 80.94 454 ASP A O 1
ATOM 3364 N N . ILE A 1 455 ? 6.633 5.847 -33.587 1.00 85.31 455 ILE A N 1
ATOM 3365 C CA . ILE A 1 455 ? 7.403 5.481 -32.388 1.00 85.31 455 ILE A CA 1
ATOM 3366 C C . ILE A 1 455 ? 6.491 4.894 -31.313 1.00 85.31 455 ILE A C 1
ATOM 3368 O O . ILE A 1 455 ? 5.318 5.247 -31.208 1.00 85.31 455 ILE A O 1
ATOM 3372 N N . LYS A 1 456 ? 7.068 4.050 -30.457 1.00 84.12 456 LYS A N 1
ATOM 3373 C CA . LYS A 1 456 ? 6.398 3.494 -29.283 1.00 84.12 456 LYS A CA 1
ATOM 3374 C C . LYS A 1 456 ? 7.099 3.965 -28.012 1.00 84.12 456 LYS A C 1
ATOM 3376 O O . LYS A 1 456 ? 8.303 3.745 -27.853 1.00 84.12 456 LYS A O 1
ATOM 3381 N N . VAL A 1 457 ? 6.340 4.594 -27.120 1.00 84.38 457 VAL A N 1
ATOM 3382 C CA . VAL A 1 457 ? 6.793 5.052 -25.799 1.00 84.38 457 VAL A CA 1
ATOM 3383 C C . VAL A 1 457 ? 6.134 4.180 -24.731 1.00 84.38 457 VAL A C 1
ATOM 3385 O O . VAL A 1 457 ? 4.950 3.862 -24.842 1.00 84.38 457 VAL A O 1
ATOM 3388 N N . VAL A 1 458 ? 6.895 3.753 -23.724 1.00 75.56 458 VAL A N 1
ATOM 3389 C CA . VAL A 1 458 ? 6.407 2.874 -22.651 1.00 75.56 458 VAL A CA 1
ATOM 3390 C C . VAL A 1 458 ? 6.896 3.332 -21.277 1.00 75.56 458 VAL A C 1
ATOM 3392 O O . VAL A 1 458 ? 8.035 3.784 -21.133 1.00 75.56 458 VAL A O 1
ATOM 3395 N N . ASN A 1 459 ? 6.052 3.178 -20.260 1.00 73.12 459 ASN A N 1
ATOM 3396 C CA . ASN A 1 459 ? 6.388 3.412 -18.858 1.00 73.12 459 ASN A CA 1
ATOM 3397 C C . ASN A 1 459 ? 6.297 2.078 -18.100 1.00 73.12 459 ASN A C 1
ATOM 3399 O O . ASN A 1 459 ? 5.211 1.539 -17.892 1.00 73.12 459 ASN A O 1
ATOM 3403 N N . GLY A 1 460 ? 7.442 1.480 -17.760 1.00 68.62 460 GLY A N 1
ATOM 3404 C CA . GLY A 1 460 ? 7.487 0.114 -17.232 1.00 68.62 460 GLY A CA 1
ATOM 3405 C C . GLY A 1 460 ? 6.885 -0.904 -18.212 1.00 68.62 460 GLY A C 1
ATOM 3406 O O . GLY A 1 460 ? 7.505 -1.238 -19.220 1.00 68.62 460 GLY A O 1
ATOM 3407 N N . SER A 1 461 ? 5.682 -1.401 -17.904 1.00 58.53 461 SER A N 1
ATOM 3408 C CA . SER A 1 461 ? 4.916 -2.334 -18.751 1.00 58.53 461 SER A CA 1
ATOM 3409 C C . SER A 1 461 ? 3.785 -1.674 -19.558 1.00 58.53 461 SER A C 1
ATOM 3411 O O . SER A 1 461 ? 3.215 -2.314 -20.443 1.00 58.53 461 SER A O 1
ATOM 3413 N N . GLU A 1 462 ? 3.474 -0.405 -19.289 1.00 60.72 462 GLU A N 1
ATOM 3414 C CA . GLU A 1 462 ? 2.396 0.346 -19.933 1.00 60.72 462 GLU A CA 1
ATOM 3415 C C . GLU A 1 462 ? 2.852 0.951 -21.267 1.00 60.72 462 GLU A C 1
ATOM 3417 O O . GLU A 1 462 ? 3.972 1.450 -21.381 1.00 60.72 462 GLU A O 1
ATOM 3422 N N . VAL A 1 463 ? 1.987 0.924 -22.286 1.00 83.19 463 VAL A N 1
ATOM 3423 C CA . VAL A 1 463 ? 2.234 1.561 -23.590 1.00 83.19 463 VAL A CA 1
ATOM 3424 C C . VAL A 1 463 ? 1.456 2.868 -23.652 1.00 83.19 463 VAL A C 1
ATOM 3426 O O . VAL A 1 463 ? 0.234 2.846 -23.548 1.00 83.19 463 VAL A O 1
ATOM 3429 N N . LEU A 1 464 ? 2.167 3.978 -23.843 1.00 84.81 464 LEU A N 1
ATOM 3430 C CA . LEU A 1 464 ? 1.589 5.321 -23.833 1.00 84.81 464 LEU A CA 1
ATOM 3431 C C . LEU A 1 464 ? 0.970 5.681 -25.195 1.00 84.81 464 LEU A C 1
ATOM 3433 O O . LEU A 1 464 ? 1.419 5.199 -26.240 1.00 84.81 464 LEU A O 1
ATOM 3437 N N . THR A 1 465 ? -0.026 6.564 -25.185 1.00 88.31 465 THR A N 1
ATOM 3438 C CA . THR A 1 465 ? -0.843 6.938 -26.349 1.00 88.31 465 THR A CA 1
ATOM 3439 C C . THR A 1 465 ? -0.493 8.335 -26.870 1.00 88.31 465 THR A C 1
ATOM 3441 O O . THR A 1 465 ? -0.657 9.342 -26.178 1.00 88.31 465 THR A O 1
ATOM 3444 N N . GLU A 1 466 ? -0.054 8.426 -28.130 1.00 86.00 466 GLU A N 1
ATOM 3445 C CA . GLU A 1 466 ? 0.196 9.710 -28.798 1.00 86.00 466 GLU A CA 1
ATOM 3446 C C . GLU A 1 466 ? -1.090 10.552 -28.901 1.00 86.00 466 GLU A C 1
ATOM 3448 O O . GLU A 1 466 ? -2.157 10.066 -29.277 1.00 86.00 466 GLU A O 1
ATOM 3453 N N . GLY A 1 467 ? -0.983 11.839 -28.579 1.00 78.81 467 GLY A N 1
ATOM 3454 C CA . GLY A 1 467 ? -2.082 12.797 -28.524 1.00 78.81 467 GLY A CA 1
ATOM 3455 C C . GLY A 1 467 ? -2.761 12.882 -27.154 1.00 78.81 467 GLY A C 1
ATOM 3456 O O . GLY A 1 467 ? -3.232 13.969 -26.803 1.00 78.81 467 GLY A O 1
ATOM 3457 N N . GLU A 1 468 ? -2.751 11.807 -26.363 1.00 79.81 468 GLU A N 1
ATOM 3458 C CA . GLU A 1 468 ? -3.315 11.756 -25.004 1.00 79.81 468 GLU A CA 1
ATOM 3459 C C . GLU A 1 468 ? -2.213 11.930 -23.943 1.00 79.81 468 GLU A C 1
ATOM 3461 O O . GLU A 1 468 ? -2.240 12.910 -23.194 1.00 79.81 468 GLU A O 1
ATOM 3466 N N . ASP A 1 469 ? -1.191 11.068 -23.961 1.00 79.06 469 ASP A N 1
ATOM 3467 C CA . ASP A 1 469 ? -0.087 11.031 -22.986 1.00 79.06 469 ASP A CA 1
ATOM 3468 C C . ASP A 1 469 ? 1.145 11.844 -23.413 1.00 79.06 469 ASP A C 1
ATOM 3470 O O . ASP A 1 469 ? 1.932 12.284 -22.574 1.00 79.06 469 ASP A O 1
ATOM 3474 N N . TYR A 1 470 ? 1.343 12.053 -24.718 1.00 89.94 470 TYR A N 1
ATOM 3475 C CA . TYR A 1 470 ? 2.453 12.842 -25.266 1.00 89.94 470 TYR A CA 1
ATOM 3476 C C . TYR A 1 470 ? 2.167 13.354 -26.691 1.00 89.94 470 TYR A C 1
ATOM 3478 O O . TYR A 1 470 ? 1.338 12.794 -27.399 1.00 89.94 470 TYR A O 1
ATOM 3486 N N . ASP A 1 471 ? 2.867 14.402 -27.135 1.00 88.88 471 ASP A N 1
ATOM 3487 C CA . ASP A 1 471 ? 2.899 14.882 -28.531 1.00 88.88 471 ASP A CA 1
ATOM 3488 C C . ASP A 1 471 ? 4.288 14.633 -29.161 1.00 88.88 471 ASP A C 1
ATOM 3490 O O . ASP A 1 471 ? 5.297 14.603 -28.448 1.00 88.88 471 ASP A O 1
ATOM 3494 N N . ILE A 1 472 ? 4.360 14.495 -30.494 1.00 91.88 472 ILE A N 1
ATOM 3495 C CA . ILE A 1 472 ? 5.613 14.303 -31.255 1.00 91.88 472 ILE A CA 1
ATOM 3496 C C . ILE A 1 472 ? 5.888 15.468 -32.226 1.00 91.88 472 ILE A C 1
ATOM 3498 O O . ILE A 1 472 ? 4.984 15.995 -32.874 1.00 91.88 472 ILE A O 1
ATOM 3502 N N . ALA A 1 473 ? 7.169 15.807 -32.410 1.00 89.19 473 ALA A N 1
ATOM 3503 C CA . ALA A 1 473 ? 7.676 16.586 -33.543 1.00 89.19 473 ALA A CA 1
ATOM 3504 C C . ALA A 1 473 ? 8.955 15.969 -34.152 1.00 89.19 473 ALA A C 1
ATOM 3506 O O . ALA A 1 473 ? 9.738 15.330 -33.449 1.00 89.19 473 ALA A O 1
ATOM 3507 N N . TYR A 1 474 ? 9.204 16.209 -35.446 1.00 90.31 474 TYR A N 1
ATOM 3508 C CA . TYR A 1 474 ? 10.381 15.715 -36.184 1.00 90.31 474 TYR A CA 1
ATOM 3509 C C . TYR A 1 474 ? 11.248 16.870 -36.716 1.00 90.31 474 TYR A C 1
ATOM 3511 O O . TYR A 1 474 ? 10.718 17.915 -37.098 1.00 90.31 474 TYR A O 1
ATOM 3519 N N . SER A 1 475 ? 12.569 16.674 -36.790 1.00 86.50 475 SER A N 1
ATOM 3520 C CA . SER A 1 475 ? 13.503 17.568 -37.498 1.00 86.50 475 SER A CA 1
ATOM 3521 C C . SER A 1 475 ? 14.628 16.797 -38.195 1.00 86.50 475 SER A C 1
ATOM 3523 O O . SER A 1 475 ? 14.847 15.615 -37.926 1.00 86.50 475 SER A O 1
ATOM 3525 N N . ASP A 1 476 ? 15.334 17.471 -39.112 1.00 89.44 476 ASP A N 1
ATOM 3526 C CA . ASP A 1 476 ? 16.472 16.929 -39.880 1.00 89.44 476 ASP A CA 1
ATOM 3527 C C . ASP A 1 476 ? 16.149 15.619 -40.629 1.00 89.44 476 ASP A C 1
ATOM 3529 O O . ASP A 1 476 ? 16.996 14.760 -40.859 1.00 89.44 476 ASP A O 1
ATOM 3533 N N . ASN A 1 477 ? 14.883 15.466 -41.020 1.00 91.31 477 ASN A N 1
ATOM 3534 C CA . ASN A 1 477 ? 14.253 14.193 -41.351 1.00 91.31 477 ASN A CA 1
ATOM 3535 C C . ASN A 1 477 ? 13.967 14.002 -42.852 1.00 91.31 477 ASN A C 1
ATOM 3537 O O . ASN A 1 477 ? 12.983 13.360 -43.211 1.00 91.31 477 ASN A O 1
ATOM 3541 N N . LYS A 1 478 ? 14.782 14.573 -43.745 1.00 84.62 478 LYS A N 1
ATOM 3542 C CA . LYS A 1 478 ? 14.530 14.543 -45.199 1.00 84.62 478 LYS A CA 1
ATOM 3543 C C . LYS A 1 478 ? 15.684 13.973 -46.011 1.00 84.62 478 LYS A C 1
ATOM 3545 O O . LYS A 1 478 ? 15.494 13.032 -46.775 1.00 84.62 478 LYS A O 1
ATOM 3550 N N . ASP A 1 479 ? 16.855 14.585 -45.891 1.00 81.88 479 ASP A N 1
ATOM 3551 C CA . ASP A 1 479 ? 18.057 14.160 -46.601 1.00 81.88 479 ASP A CA 1
ATOM 3552 C C . ASP A 1 479 ? 18.857 13.153 -45.757 1.00 81.88 479 ASP A C 1
ATOM 3554 O O . ASP A 1 479 ? 18.581 12.936 -44.578 1.00 81.88 479 ASP A O 1
ATOM 3558 N N . ILE A 1 480 ? 19.826 12.485 -46.383 1.00 79.12 480 ILE A N 1
ATOM 3559 C CA . ILE A 1 480 ? 20.610 11.407 -45.765 1.00 79.12 480 ILE A CA 1
ATOM 3560 C C . ILE A 1 480 ? 21.427 11.951 -44.590 1.00 79.12 480 ILE A C 1
ATOM 3562 O O . ILE A 1 480 ? 22.180 12.915 -44.737 1.00 79.12 480 ILE A O 1
ATOM 3566 N N . GLY A 1 481 ? 21.307 11.307 -43.431 1.00 83.69 481 GLY A N 1
ATOM 3567 C CA . GLY A 1 481 ? 21.870 11.807 -42.180 1.00 83.69 481 GLY A CA 1
ATOM 3568 C C . GLY A 1 481 ? 21.170 11.226 -40.956 1.00 83.69 481 GLY A C 1
ATOM 3569 O O . GLY A 1 481 ? 20.607 10.134 -41.012 1.00 83.69 481 GLY A O 1
ATOM 3570 N N . THR A 1 482 ? 21.211 11.961 -39.845 1.00 83.62 482 THR A N 1
ATOM 3571 C CA . THR A 1 482 ? 20.550 11.581 -38.590 1.00 83.62 482 THR A CA 1
ATOM 3572 C C . THR A 1 482 ? 19.360 12.499 -38.332 1.00 83.62 482 THR A C 1
ATOM 3574 O O . THR A 1 482 ? 19.552 13.652 -37.949 1.00 83.62 482 THR A O 1
ATOM 3577 N N . GLY A 1 483 ? 18.151 11.973 -38.521 1.00 88.56 483 GLY A N 1
ATOM 3578 C CA . GLY A 1 483 ? 16.904 12.639 -38.160 1.00 88.56 483 GLY A CA 1
ATOM 3579 C C . GLY A 1 483 ? 16.645 12.590 -36.654 1.00 88.56 483 GLY A C 1
ATOM 3580 O O . GLY A 1 483 ? 17.177 11.739 -35.929 1.00 88.56 483 GLY A O 1
ATOM 3581 N N . ILE A 1 484 ? 15.823 13.520 -36.178 1.00 87.38 484 ILE A N 1
ATOM 3582 C CA . ILE A 1 484 ? 15.535 13.732 -34.758 1.00 87.38 484 ILE A CA 1
ATOM 3583 C C . ILE A 1 484 ? 14.025 13.662 -34.520 1.00 87.38 484 ILE A C 1
ATOM 3585 O O . ILE A 1 484 ? 13.239 14.232 -35.275 1.00 87.38 484 ILE A O 1
ATOM 3589 N N . VAL A 1 485 ? 13.638 12.985 -33.440 1.00 92.56 485 VAL A N 1
ATOM 3590 C CA . VAL A 1 485 ? 12.272 12.926 -32.909 1.00 92.56 485 VAL A CA 1
ATOM 3591 C C . VAL A 1 485 ? 12.262 13.567 -31.525 1.00 92.56 485 VAL A C 1
ATOM 3593 O O . VAL A 1 485 ? 13.071 13.206 -30.668 1.00 92.56 485 VAL A O 1
ATOM 3596 N N . THR A 1 486 ? 11.353 14.510 -31.297 1.00 87.25 486 THR A N 1
ATOM 3597 C CA . THR A 1 486 ? 11.130 15.164 -30.002 1.00 87.25 486 THR A CA 1
ATOM 3598 C C . THR A 1 486 ? 9.763 14.759 -29.472 1.00 87.25 486 THR A C 1
ATOM 3600 O O . THR A 1 486 ? 8.762 14.936 -30.158 1.00 87.25 486 THR A O 1
ATOM 3603 N N . ILE A 1 487 ? 9.738 14.232 -28.252 1.00 92.50 487 ILE A N 1
ATOM 3604 C CA . ILE A 1 487 ? 8.554 13.752 -27.535 1.00 92.50 487 ILE A CA 1
ATOM 3605 C C . ILE A 1 487 ? 8.281 14.739 -26.400 1.00 92.50 487 ILE A C 1
ATOM 3607 O O . ILE A 1 487 ? 9.206 15.090 -25.663 1.00 92.50 487 ILE A O 1
ATOM 3611 N N . THR A 1 488 ? 7.046 15.206 -26.248 1.00 84.75 488 THR A N 1
ATOM 3612 C CA . THR A 1 488 ? 6.627 16.153 -25.199 1.00 84.75 488 THR A CA 1
ATOM 3613 C C . THR A 1 488 ? 5.502 15.544 -24.373 1.00 84.75 488 THR A C 1
ATOM 3615 O O . THR A 1 488 ? 4.461 15.222 -24.933 1.00 84.75 488 THR A O 1
ATOM 3618 N N . GLY A 1 489 ? 5.702 15.374 -23.063 1.00 76.25 489 GLY A N 1
ATOM 3619 C CA . GLY A 1 489 ? 4.706 14.756 -22.176 1.00 76.25 489 GLY A CA 1
ATOM 3620 C C . GLY A 1 489 ? 3.441 15.605 -21.989 1.00 76.25 489 GLY A C 1
ATOM 3621 O O . GLY A 1 489 ? 3.500 16.839 -22.012 1.00 76.25 489 GLY A O 1
ATOM 3622 N N . LYS A 1 490 ? 2.302 14.935 -21.792 1.00 67.88 490 LYS A N 1
ATOM 3623 C CA . LYS A 1 490 ? 0.966 15.502 -21.542 1.00 67.88 490 LYS A CA 1
ATOM 3624 C C . LYS A 1 490 ? 0.294 14.790 -20.362 1.00 67.88 490 LYS A C 1
ATOM 3626 O O . LYS A 1 490 ? 0.734 13.740 -19.905 1.00 67.88 490 LYS A O 1
ATOM 3631 N N . GLY A 1 491 ? -0.800 15.362 -19.856 1.00 73.81 491 GLY A N 1
ATOM 3632 C CA . GLY A 1 491 ? -1.526 14.780 -18.723 1.00 73.81 491 GLY A CA 1
ATOM 3633 C C . GLY A 1 491 ? -0.638 14.712 -17.477 1.00 73.81 491 GLY A C 1
ATOM 3634 O O . GLY A 1 491 ? -0.081 15.739 -17.073 1.00 73.81 491 GLY A O 1
ATOM 3635 N N . ILE A 1 492 ? -0.489 13.521 -16.893 1.00 65.12 492 ILE A N 1
ATOM 3636 C CA . ILE A 1 492 ? 0.437 13.263 -15.775 1.00 65.12 492 ILE A CA 1
ATOM 3637 C C . ILE A 1 492 ? 1.910 13.211 -16.213 1.00 65.12 492 ILE A C 1
ATOM 3639 O O . ILE A 1 492 ? 2.790 13.420 -15.380 1.00 65.12 492 ILE A O 1
ATOM 3643 N N . TYR A 1 493 ? 2.190 12.996 -17.502 1.00 74.31 493 TYR A N 1
ATOM 3644 C CA . TYR A 1 493 ? 3.545 12.931 -18.042 1.00 74.31 493 TYR A CA 1
ATOM 3645 C C . TYR A 1 493 ? 4.086 14.338 -18.341 1.00 74.31 493 TYR A C 1
ATOM 3647 O O . TYR A 1 493 ? 3.408 15.150 -18.972 1.00 74.31 493 TYR A O 1
ATOM 3655 N N . LYS A 1 494 ? 5.306 14.664 -17.896 1.00 71.69 494 LYS A N 1
ATOM 3656 C CA . LYS A 1 494 ? 5.884 16.026 -17.994 1.00 71.69 494 LYS A CA 1
ATOM 3657 C C . LYS A 1 494 ? 7.265 16.042 -18.647 1.00 71.69 494 LYS A C 1
ATOM 3659 O O . LYS A 1 494 ? 8.006 15.072 -18.573 1.00 71.69 494 LYS A O 1
ATOM 3664 N N . GLY A 1 495 ? 7.638 17.172 -19.249 1.00 76.69 495 GLY A N 1
ATOM 3665 C CA . GLY A 1 495 ? 8.970 17.389 -19.827 1.00 76.69 495 GLY A CA 1
ATOM 3666 C C . GLY A 1 495 ? 9.090 17.014 -21.309 1.00 76.69 495 GLY A C 1
ATOM 3667 O O . GLY A 1 495 ? 8.091 16.871 -22.017 1.00 76.69 495 GLY A O 1
ATOM 3668 N N . THR A 1 496 ? 10.331 16.883 -21.792 1.00 82.62 496 THR A N 1
ATOM 3669 C CA . THR A 1 496 ? 10.635 16.519 -23.188 1.00 82.62 496 THR A CA 1
ATOM 3670 C C . THR A 1 496 ? 11.780 15.511 -23.286 1.00 82.62 496 THR A C 1
ATOM 3672 O O . THR A 1 496 ? 12.733 15.559 -22.506 1.00 82.62 496 THR A O 1
ATOM 3675 N N . LYS A 1 497 ? 11.699 14.601 -24.263 1.00 88.00 497 LYS A N 1
ATOM 3676 C CA . LYS A 1 497 ? 12.724 13.589 -24.564 1.00 88.00 497 LYS A CA 1
ATOM 3677 C C . LYS A 1 497 ? 13.049 13.592 -26.056 1.00 88.00 497 LYS A C 1
ATOM 3679 O O . LYS A 1 497 ? 12.153 13.705 -26.887 1.00 88.00 497 LYS A O 1
ATOM 3684 N N . THR A 1 498 ? 14.326 13.443 -26.403 1.00 86.69 498 THR A N 1
ATOM 3685 C CA . THR A 1 498 ? 14.797 13.470 -27.797 1.00 86.69 498 THR A CA 1
ATOM 3686 C C . THR A 1 498 ? 15.429 12.138 -28.188 1.00 86.69 498 THR A C 1
ATOM 3688 O O . THR A 1 498 ? 16.290 11.621 -27.477 1.00 86.69 498 THR A O 1
ATOM 3691 N N . VAL A 1 499 ? 15.031 11.597 -29.340 1.00 85.69 499 VAL A N 1
ATOM 3692 C CA . VAL A 1 499 ? 15.503 10.321 -29.903 1.00 85.69 499 VAL A CA 1
ATOM 3693 C C . VAL A 1 499 ? 16.004 10.552 -31.333 1.00 85.69 499 VAL A C 1
ATOM 3695 O O . VAL A 1 499 ? 15.563 11.478 -32.011 1.00 85.69 499 VAL A O 1
ATOM 3698 N N . LYS A 1 500 ? 16.971 9.751 -31.791 1.00 87.12 500 LYS A N 1
ATOM 3699 C CA . LYS A 1 500 ? 17.627 9.900 -33.102 1.00 87.12 500 LYS A CA 1
ATOM 3700 C C . LYS A 1 500 ? 17.433 8.655 -33.965 1.00 87.12 500 LYS A C 1
ATOM 3702 O O . LYS A 1 500 ? 17.471 7.546 -33.438 1.00 87.12 500 LYS A O 1
ATOM 3707 N N . PHE A 1 501 ? 17.296 8.842 -35.275 1.00 87.44 501 PHE A N 1
ATOM 3708 C CA . PHE A 1 501 ? 17.210 7.773 -36.280 1.00 87.44 501 PHE A CA 1
ATOM 3709 C C . PHE A 1 501 ? 18.037 8.123 -37.523 1.00 87.44 501 PHE A C 1
ATOM 3711 O O . PHE A 1 501 ? 18.397 9.282 -37.710 1.00 87.44 501 PHE A O 1
ATOM 3718 N N . ASN A 1 502 ? 18.355 7.146 -38.377 1.00 86.56 502 ASN A N 1
ATOM 3719 C CA . ASN A 1 502 ? 19.176 7.385 -39.571 1.00 86.56 502 ASN A CA 1
ATOM 3720 C C . ASN A 1 502 ? 18.352 7.312 -40.859 1.00 86.56 502 ASN A C 1
ATOM 3722 O O . ASN A 1 502 ? 17.512 6.426 -41.022 1.00 86.56 502 ASN A O 1
ATOM 3726 N N . ILE A 1 503 ? 18.666 8.197 -41.804 1.00 87.50 503 ILE A N 1
ATOM 3727 C CA . ILE A 1 503 ? 18.165 8.168 -43.180 1.00 87.50 503 ILE A CA 1
ATOM 3728 C C . ILE A 1 503 ? 19.312 7.730 -44.095 1.00 87.50 503 ILE A C 1
ATOM 3730 O O . ILE A 1 503 ? 20.376 8.349 -44.088 1.00 87.50 503 ILE A O 1
ATOM 3734 N N . VAL A 1 504 ? 19.106 6.665 -44.873 1.00 83.44 504 VAL A N 1
ATOM 3735 C CA . VAL A 1 504 ? 20.119 5.994 -45.714 1.00 83.44 504 VAL A CA 1
ATOM 3736 C C . VAL A 1 504 ? 19.784 6.101 -47.219 1.00 83.44 504 VAL A C 1
ATOM 3738 O O . VAL A 1 504 ? 18.622 6.295 -47.563 1.00 83.44 504 VAL A O 1
ATOM 3741 N N . PRO A 1 505 ? 20.751 5.995 -48.158 1.00 79.38 505 PRO A N 1
ATOM 3742 C CA . PRO A 1 505 ? 20.517 6.329 -49.576 1.00 79.38 505 PRO A CA 1
ATOM 3743 C C . PRO A 1 505 ? 19.546 5.389 -50.312 1.00 79.38 505 PRO A C 1
ATOM 3745 O O . PRO A 1 505 ? 19.434 4.225 -49.942 1.00 79.38 505 PRO A O 1
ATOM 3748 N N . ALA A 1 506 ? 18.912 5.845 -51.396 1.00 77.25 506 ALA A N 1
ATOM 3749 C CA . ALA A 1 506 ? 17.923 5.067 -52.168 1.00 77.25 506 ALA A CA 1
ATOM 3750 C C . ALA A 1 506 ? 18.545 4.225 -53.304 1.00 77.25 506 ALA A C 1
ATOM 3752 O O . ALA A 1 506 ? 19.474 4.685 -53.961 1.00 77.25 506 ALA A O 1
ATOM 3753 N N . ASP A 1 507 ? 18.037 3.023 -53.599 1.00 80.19 507 ASP A N 1
ATOM 3754 C CA . ASP A 1 507 ? 18.614 2.155 -54.648 1.00 80.19 507 ASP A CA 1
ATOM 3755 C C . ASP A 1 507 ? 18.188 2.531 -56.093 1.00 80.19 507 ASP A C 1
ATOM 3757 O O . ASP A 1 507 ? 17.003 2.624 -56.428 1.00 80.19 507 ASP A O 1
ATOM 3761 N N . ILE A 1 508 ? 19.174 2.703 -56.981 1.00 77.12 508 ILE A N 1
ATOM 3762 C CA . ILE A 1 508 ? 19.006 2.973 -58.420 1.00 77.12 508 ILE A CA 1
ATOM 3763 C C . ILE A 1 508 ? 18.603 1.734 -59.249 1.00 77.12 508 ILE A C 1
ATOM 3765 O O . ILE A 1 508 ? 18.161 1.881 -60.391 1.00 77.12 508 ILE A O 1
ATOM 3769 N N . SER A 1 509 ? 18.730 0.517 -58.709 1.00 73.19 509 SER A N 1
ATOM 3770 C CA . SER A 1 509 ? 18.621 -0.765 -59.437 1.00 73.19 509 SER A CA 1
ATOM 3771 C C . SER A 1 509 ? 17.302 -1.005 -60.198 1.00 73.19 509 SER A C 1
ATOM 3773 O O . SER A 1 509 ? 17.254 -1.830 -61.113 1.00 73.19 509 SER A O 1
ATOM 3775 N N . SER A 1 510 ? 16.239 -0.261 -59.880 1.00 67.00 510 SER A N 1
ATOM 3776 C CA . SER A 1 510 ? 14.927 -0.325 -60.545 1.00 67.00 510 SER A CA 1
ATOM 3777 C C . SER A 1 510 ? 14.757 0.627 -61.744 1.00 67.00 510 SER A C 1
ATOM 3779 O O . SER A 1 510 ? 13.748 0.551 -62.452 1.00 67.00 510 SER A O 1
ATOM 3781 N N . ARG A 1 511 ? 15.714 1.530 -62.001 1.00 77.31 511 ARG A N 1
ATOM 3782 C CA . ARG A 1 511 ? 15.625 2.556 -63.058 1.00 77.31 511 ARG A CA 1
ATOM 3783 C C . ARG A 1 511 ? 15.936 1.991 -64.453 1.00 77.31 511 ARG A C 1
ATOM 3785 O O . ARG A 1 511 ? 16.680 1.025 -64.623 1.00 77.31 511 ARG A O 1
ATOM 3792 N N . LYS A 1 512 ? 15.346 2.605 -65.483 1.00 79.00 512 LYS A N 1
ATOM 3793 C CA . LYS A 1 512 ? 15.434 2.165 -66.886 1.00 79.00 512 LYS A CA 1
ATOM 3794 C C . LYS A 1 512 ? 16.712 2.672 -67.566 1.00 79.00 512 LYS A C 1
ATOM 3796 O O . LYS A 1 512 ? 17.059 3.839 -67.405 1.00 79.00 512 LYS A O 1
ATOM 3801 N N . VAL A 1 513 ? 17.368 1.812 -68.357 1.00 84.56 513 VAL A N 1
ATOM 3802 C CA . VAL A 1 513 ? 18.695 2.044 -68.975 1.00 84.56 513 VAL A CA 1
ATOM 3803 C C . VAL A 1 513 ? 18.718 1.611 -70.456 1.00 84.56 513 VAL A C 1
ATOM 3805 O O . VAL A 1 513 ? 17.990 0.690 -70.824 1.00 84.56 513 VAL A O 1
ATOM 3808 N N . THR A 1 514 ? 19.541 2.254 -71.302 1.00 79.88 514 THR A N 1
ATOM 3809 C CA . THR A 1 514 ? 19.699 1.966 -72.756 1.00 79.88 514 THR A CA 1
ATOM 3810 C C . THR A 1 514 ? 21.184 1.980 -73.190 1.00 79.88 514 THR A C 1
ATOM 3812 O O . THR A 1 514 ? 21.935 2.756 -72.605 1.00 79.88 514 THR A O 1
ATOM 3815 N N . LEU A 1 515 ? 21.593 1.171 -74.194 1.00 84.31 515 LEU A N 1
ATOM 3816 C CA . LEU A 1 515 ? 22.972 1.069 -74.750 1.00 84.31 515 LEU A CA 1
ATOM 3817 C C . LEU A 1 515 ? 23.052 1.339 -76.274 1.00 84.31 515 LEU A C 1
ATOM 3819 O O . LEU A 1 515 ? 22.025 1.301 -76.957 1.00 84.31 515 LEU A O 1
ATOM 3823 N N . SER A 1 516 ? 24.265 1.528 -76.826 1.00 76.88 516 SER A N 1
ATOM 3824 C CA . SER A 1 516 ? 24.491 1.807 -78.262 1.00 76.88 516 SER A CA 1
ATOM 3825 C C . SER A 1 516 ? 24.751 0.602 -79.205 1.00 76.88 516 SER A C 1
ATOM 3827 O O . SER A 1 516 ? 24.393 0.703 -80.381 1.00 76.88 516 SER A O 1
ATOM 3829 N N . TYR A 1 517 ? 25.310 -0.538 -78.757 1.00 68.31 517 TYR A N 1
ATOM 3830 C CA . TYR A 1 517 ? 25.458 -1.780 -79.563 1.00 68.31 517 TYR A CA 1
ATOM 3831 C C . TYR A 1 517 ? 25.590 -3.065 -78.710 1.00 68.31 517 TYR A C 1
ATOM 3833 O O . TYR A 1 517 ? 25.669 -2.971 -77.489 1.00 68.31 517 TYR A O 1
ATOM 3841 N N . TYR A 1 518 ? 25.590 -4.256 -79.355 1.00 77.44 518 TYR A N 1
ATOM 3842 C CA . TYR A 1 518 ? 25.352 -5.545 -78.670 1.00 77.44 518 TYR A CA 1
ATOM 3843 C C . TYR A 1 518 ? 26.228 -6.824 -79.014 1.00 77.44 518 TYR A C 1
ATOM 3845 O O . TYR A 1 518 ? 25.954 -7.840 -78.382 1.00 77.44 518 TYR A O 1
ATOM 3853 N N . SER A 1 519 ? 27.270 -6.880 -79.896 1.00 72.81 519 SER A N 1
ATOM 3854 C CA . SER A 1 519 ? 28.111 -8.132 -80.114 1.00 72.81 519 SER A CA 1
ATOM 3855 C C . SER A 1 519 ? 29.440 -8.052 -80.959 1.00 72.81 519 SER A C 1
ATOM 3857 O O . SER A 1 519 ? 29.458 -7.270 -81.911 1.00 72.81 519 SER A O 1
ATOM 3859 N N . VAL A 1 520 ? 30.475 -8.912 -80.726 1.00 73.62 520 VAL A N 1
ATOM 3860 C CA . VAL A 1 520 ? 31.817 -9.048 -81.419 1.00 73.62 520 VAL A CA 1
ATOM 3861 C C . VAL A 1 520 ? 32.526 -10.464 -81.261 1.00 73.62 520 VAL A C 1
ATOM 3863 O O . VAL A 1 520 ? 31.804 -11.446 -81.129 1.00 73.62 520 VAL A O 1
ATOM 3866 N N . ILE A 1 521 ? 33.873 -10.653 -81.381 1.00 61.25 521 ILE A N 1
ATOM 3867 C CA . ILE A 1 521 ? 34.664 -11.947 -81.343 1.00 61.25 521 ILE A CA 1
ATOM 3868 C C . ILE A 1 521 ? 36.020 -11.774 -80.592 1.00 61.25 521 ILE A C 1
ATOM 3870 O O . ILE A 1 521 ? 36.610 -10.706 -80.720 1.00 61.25 521 ILE A O 1
ATOM 3874 N N . TYR A 1 522 ? 36.549 -12.795 -79.882 1.00 66.00 522 TYR A N 1
ATOM 3875 C CA . TYR A 1 522 ? 37.794 -12.708 -79.077 1.00 66.00 522 TYR A CA 1
ATOM 3876 C C . TYR A 1 522 ? 39.093 -12.736 -79.895 1.00 66.00 522 TYR A C 1
ATOM 3878 O O . TYR A 1 522 ? 39.286 -13.582 -80.772 1.00 66.00 522 TYR A O 1
ATOM 3886 N N . ASP A 1 523 ? 40.017 -11.834 -79.555 1.00 60.97 523 ASP A N 1
ATOM 3887 C CA . ASP A 1 523 ? 41.326 -11.676 -80.202 1.00 60.97 523 ASP A CA 1
ATOM 3888 C C . ASP A 1 523 ? 42.520 -11.612 -79.223 1.00 60.97 523 ASP A C 1
ATOM 3890 O O . ASP A 1 523 ? 43.655 -11.390 -79.655 1.00 60.97 523 ASP A O 1
ATOM 3894 N N . GLN A 1 524 ? 42.280 -11.811 -77.918 1.00 60.06 524 GLN A N 1
ATOM 3895 C CA . GLN A 1 524 ? 43.249 -11.663 -76.817 1.00 60.06 524 GLN A CA 1
ATOM 3896 C C . GLN A 1 524 ? 43.903 -10.266 -76.691 1.00 60.06 524 GLN A C 1
ATOM 3898 O O . GLN A 1 524 ? 44.906 -10.146 -75.985 1.00 60.06 524 GLN A O 1
ATOM 3903 N N . ASN A 1 525 ? 43.412 -9.214 -77.366 1.00 63.09 525 ASN A N 1
ATOM 3904 C CA . ASN A 1 525 ? 44.134 -7.936 -77.485 1.00 63.09 525 ASN A CA 1
ATOM 3905 C C . ASN A 1 525 ? 43.304 -6.628 -77.436 1.00 63.09 525 ASN A C 1
ATOM 3907 O O . ASN A 1 525 ? 43.933 -5.579 -77.258 1.00 63.09 525 ASN A O 1
ATOM 3911 N N . THR A 1 526 ? 41.963 -6.618 -77.541 1.00 72.44 526 THR A N 1
ATOM 3912 C CA . THR A 1 526 ? 41.183 -5.349 -77.599 1.00 72.44 526 THR A CA 1
ATOM 3913 C C . THR A 1 526 ? 39.934 -5.282 -76.691 1.00 72.44 526 THR A C 1
ATOM 3915 O O . THR A 1 526 ? 39.199 -6.252 -76.576 1.00 72.44 526 THR A O 1
ATOM 3918 N N . TYR A 1 527 ? 39.668 -4.115 -76.070 1.00 74.50 527 TYR A N 1
ATOM 3919 C CA . TYR A 1 527 ? 38.478 -3.839 -75.229 1.00 74.50 527 TYR A CA 1
ATOM 3920 C C . TYR A 1 527 ? 37.365 -3.078 -75.996 1.00 74.50 527 TYR A C 1
ATOM 3922 O O . TYR A 1 527 ? 37.668 -2.270 -76.879 1.00 74.50 527 TYR A O 1
ATOM 3930 N N . HIS A 1 528 ? 36.088 -3.275 -75.633 1.00 78.31 528 HIS A N 1
ATOM 3931 C CA . HIS A 1 528 ? 34.900 -2.755 -76.347 1.00 78.31 528 HIS A CA 1
ATOM 3932 C C . HIS A 1 528 ? 33.914 -1.967 -75.442 1.00 78.31 528 HIS A C 1
ATOM 3934 O O . HIS A 1 528 ? 33.498 -2.472 -74.412 1.00 78.31 528 HIS A O 1
ATOM 3940 N N . GLU A 1 529 ? 33.486 -0.742 -75.778 1.00 85.19 529 GLU A N 1
ATOM 3941 C CA . GLU A 1 529 ? 32.626 0.081 -74.883 1.00 85.19 529 GLU A CA 1
ATOM 3942 C C . GLU A 1 529 ? 31.438 0.761 -75.628 1.00 85.19 529 GLU A C 1
ATOM 3944 O O . GLU A 1 529 ? 31.688 1.482 -76.599 1.00 85.19 529 GLU A O 1
ATOM 3949 N N . PRO A 1 530 ? 30.157 0.491 -75.264 1.00 81.94 530 PRO A N 1
ATOM 3950 C CA . PRO A 1 530 ? 28.959 1.172 -75.816 1.00 81.94 530 PRO A CA 1
ATOM 3951 C C . PRO A 1 530 ? 28.241 2.190 -74.883 1.00 81.94 530 PRO A C 1
ATOM 3953 O O . PRO A 1 530 ? 27.714 1.799 -73.846 1.00 81.94 530 PRO A O 1
ATOM 3956 N N . ASP A 1 531 ? 28.095 3.454 -75.319 1.00 82.75 531 ASP A N 1
ATOM 3957 C CA . ASP A 1 531 ? 27.419 4.581 -74.614 1.00 82.75 531 ASP A CA 1
ATOM 3958 C C . ASP A 1 531 ? 26.076 4.266 -73.895 1.00 82.75 531 ASP A C 1
ATOM 3960 O O . ASP A 1 531 ? 25.271 3.471 -74.391 1.00 82.75 531 ASP A O 1
ATOM 3964 N N . VAL A 1 532 ? 25.781 4.972 -72.783 1.00 87.81 532 VAL A N 1
ATOM 3965 C CA . VAL A 1 532 ? 24.686 4.675 -71.818 1.00 87.81 532 VAL A CA 1
ATOM 3966 C C . VAL A 1 532 ? 23.758 5.873 -71.522 1.00 87.81 532 VAL A C 1
ATOM 3968 O O . VAL A 1 532 ? 24.147 7.029 -71.655 1.00 87.81 532 VAL A O 1
ATOM 3971 N N . THR A 1 533 ? 22.509 5.628 -71.091 1.00 82.56 533 THR A N 1
ATOM 3972 C CA . THR A 1 533 ? 21.594 6.655 -70.523 1.00 82.56 533 THR A CA 1
ATOM 3973 C C . THR A 1 533 ? 20.584 6.054 -69.526 1.00 82.56 533 THR A C 1
ATOM 3975 O O . THR A 1 533 ? 20.046 4.978 -69.799 1.00 82.56 533 THR A O 1
ATOM 3978 N N . VAL A 1 534 ? 20.276 6.757 -68.419 1.00 86.06 534 VAL A N 1
ATOM 3979 C CA . VAL A 1 534 ? 19.323 6.350 -67.349 1.00 86.06 534 VAL A CA 1
ATOM 3980 C C . VAL A 1 534 ? 18.123 7.309 -67.232 1.00 86.06 534 VAL A C 1
ATOM 3982 O O . VAL A 1 534 ? 18.270 8.522 -67.356 1.00 86.06 534 VAL A O 1
ATOM 3985 N N . GLU A 1 535 ? 16.920 6.785 -66.978 1.00 78.75 535 GLU A N 1
ATOM 3986 C CA . GLU A 1 535 ? 15.678 7.575 -66.895 1.00 78.75 535 GLU A CA 1
ATOM 3987 C C . GLU A 1 535 ? 15.534 8.394 -65.594 1.00 78.75 535 GLU A C 1
ATOM 3989 O O . GLU A 1 535 ? 15.390 7.840 -64.502 1.00 78.75 535 GLU A O 1
ATOM 3994 N N . GLY A 1 536 ? 15.475 9.725 -65.738 1.00 74.25 536 GLY A N 1
ATOM 3995 C CA . GLY A 1 536 ? 15.114 10.668 -64.669 1.00 74.25 536 GLY A CA 1
ATOM 3996 C C . GLY A 1 536 ? 16.246 11.079 -63.722 1.00 74.25 536 GLY A C 1
ATOM 3997 O O . GLY A 1 536 ? 15.956 11.719 -62.717 1.00 74.25 536 GLY A O 1
ATOM 3998 N N . LEU A 1 537 ? 17.494 10.717 -64.035 1.00 84.50 537 LEU A N 1
ATOM 3999 C CA . LEU A 1 537 ? 18.693 10.964 -63.226 1.00 84.50 537 LEU A CA 1
ATOM 4000 C C . LEU A 1 537 ? 19.827 11.534 -64.097 1.00 84.50 537 LEU A C 1
ATOM 4002 O O . LEU A 1 537 ? 19.843 11.314 -65.314 1.00 84.50 537 LEU A O 1
ATOM 4006 N N . THR A 1 538 ? 20.800 12.205 -63.483 1.00 80.19 538 THR A N 1
ATOM 4007 C CA . THR A 1 538 ? 21.910 12.896 -64.164 1.00 80.19 538 THR A CA 1
ATOM 4008 C C . THR A 1 538 ? 23.248 12.183 -63.942 1.00 80.19 538 THR A C 1
ATOM 4010 O O . THR A 1 538 ? 23.677 11.974 -62.807 1.00 80.19 538 THR A O 1
ATOM 4013 N N . GLU A 1 539 ? 23.947 11.826 -65.024 1.00 78.88 539 GLU A N 1
ATOM 4014 C CA . GLU A 1 539 ? 25.285 11.225 -64.925 1.00 78.88 539 GLU A CA 1
ATOM 4015 C C . GLU A 1 539 ? 26.308 12.253 -64.410 1.00 78.88 539 GLU A C 1
ATOM 4017 O O . GLU A 1 539 ? 26.377 13.380 -64.900 1.00 78.88 539 GLU A O 1
ATOM 4022 N N . GLY A 1 540 ? 27.100 11.862 -63.413 1.00 76.38 540 GLY A N 1
ATOM 4023 C CA . GLY A 1 540 ? 28.050 12.714 -62.697 1.00 76.38 540 GLY A CA 1
ATOM 4024 C C . GLY A 1 540 ? 27.508 13.328 -61.401 1.00 76.38 540 GLY A C 1
ATOM 4025 O O . GLY A 1 540 ? 28.315 13.673 -60.539 1.00 76.38 540 GLY A O 1
ATOM 4026 N N . GLU A 1 541 ? 26.183 13.406 -61.227 1.00 79.19 541 GLU A N 1
ATOM 4027 C CA . GLU A 1 541 ? 25.532 13.915 -60.004 1.00 79.19 541 GLU A CA 1
ATOM 4028 C C . GLU A 1 541 ? 24.775 12.809 -59.247 1.00 79.19 541 GLU A C 1
ATOM 4030 O O . GLU A 1 541 ? 24.975 12.657 -58.044 1.00 79.19 541 GLU A O 1
ATOM 4035 N N . ASP A 1 542 ? 23.981 11.994 -59.953 1.00 78.06 542 ASP A N 1
ATOM 4036 C CA . ASP A 1 542 ? 23.175 10.900 -59.384 1.00 78.06 542 ASP A CA 1
ATOM 4037 C C . ASP A 1 542 ? 23.768 9.501 -59.651 1.00 78.06 542 ASP A C 1
ATOM 4039 O O . ASP A 1 542 ? 23.496 8.558 -58.907 1.00 78.06 542 ASP A O 1
ATOM 4043 N N . TYR A 1 543 ? 24.554 9.325 -60.725 1.00 85.38 543 TYR A N 1
ATOM 4044 C CA . TYR A 1 543 ? 25.201 8.045 -61.068 1.00 85.38 543 TYR A CA 1
ATOM 4045 C C . TYR A 1 543 ? 26.484 8.190 -61.906 1.00 85.38 543 TYR A C 1
ATOM 4047 O O . TYR A 1 543 ? 26.797 9.265 -62.411 1.00 85.38 543 TYR A O 1
ATOM 4055 N N . ARG A 1 544 ? 27.226 7.087 -62.075 1.00 81.19 544 ARG A N 1
ATOM 4056 C CA . ARG A 1 544 ? 28.425 6.945 -62.932 1.00 81.19 544 ARG A CA 1
ATOM 4057 C C . ARG A 1 544 ? 28.457 5.581 -63.636 1.00 81.19 544 ARG A C 1
ATOM 4059 O O . ARG A 1 544 ? 27.880 4.628 -63.113 1.00 81.19 544 ARG A O 1
ATOM 4066 N N . VAL A 1 545 ? 29.165 5.457 -64.760 1.00 88.44 545 VAL A N 1
ATOM 4067 C CA . VAL A 1 545 ? 29.176 4.239 -65.602 1.00 88.44 545 VAL A CA 1
ATOM 4068 C C . VAL A 1 545 ? 30.568 3.584 -65.701 1.00 88.44 545 VAL A C 1
ATOM 4070 O O . VAL A 1 545 ? 31.584 4.277 -65.729 1.00 88.44 545 VAL A O 1
ATOM 4073 N N . THR A 1 546 ? 30.618 2.247 -65.766 1.00 79.38 546 THR A N 1
ATOM 4074 C CA . THR A 1 546 ? 31.825 1.411 -65.956 1.00 79.38 546 THR A CA 1
ATOM 4075 C C . THR A 1 546 ? 31.541 0.177 -66.831 1.00 79.38 546 THR A C 1
ATOM 4077 O O . THR A 1 546 ? 30.465 -0.402 -66.745 1.00 79.38 546 THR A O 1
ATOM 4080 N N . TYR A 1 547 ? 32.503 -0.275 -67.644 1.00 82.00 547 TYR A N 1
ATOM 4081 C CA . TYR A 1 547 ? 32.370 -1.446 -68.536 1.00 82.00 547 TYR A CA 1
ATOM 4082 C C . TYR A 1 547 ? 33.093 -2.686 -67.977 1.00 82.00 547 TYR A C 1
ATOM 4084 O O . TYR A 1 547 ? 34.065 -2.547 -67.231 1.00 82.00 547 TYR A O 1
ATOM 4092 N N . ARG A 1 548 ? 32.624 -3.898 -68.314 1.00 74.12 548 ARG A N 1
ATOM 4093 C CA . ARG A 1 548 ? 33.204 -5.191 -67.886 1.00 74.12 548 ARG A CA 1
ATOM 4094 C C . ARG A 1 548 ? 33.070 -6.283 -68.949 1.00 74.12 548 ARG A C 1
ATOM 4096 O O . ARG A 1 548 ? 32.207 -6.204 -69.820 1.00 74.12 548 ARG A O 1
ATOM 4103 N N . ASN A 1 549 ? 33.896 -7.326 -68.828 1.00 70.69 549 ASN A N 1
ATOM 4104 C CA . ASN A 1 549 ? 33.924 -8.536 -69.672 1.00 70.69 549 ASN A CA 1
ATOM 4105 C C . ASN A 1 549 ? 33.972 -8.236 -71.181 1.00 70.69 549 ASN A C 1
ATOM 4107 O O . ASN A 1 549 ? 33.617 -9.047 -72.023 1.00 70.69 549 ASN A O 1
ATOM 4111 N N . ASN A 1 550 ? 34.436 -7.043 -71.531 1.00 76.31 550 ASN A N 1
ATOM 4112 C CA . ASN A 1 550 ? 34.380 -6.466 -72.860 1.00 76.31 550 ASN A CA 1
ATOM 4113 C C . ASN A 1 550 ? 35.637 -6.761 -73.685 1.00 76.31 550 ASN A C 1
ATOM 4115 O O . ASN A 1 550 ? 36.064 -5.924 -74.476 1.00 76.31 550 ASN A O 1
ATOM 4119 N N . PHE A 1 551 ? 36.228 -7.931 -73.450 1.00 71.19 551 PHE A N 1
ATOM 4120 C CA . PHE A 1 551 ? 37.508 -8.371 -73.996 1.00 71.19 551 PHE A CA 1
ATOM 4121 C C . PHE A 1 551 ? 37.444 -9.863 -74.334 1.00 71.19 551 PHE A C 1
ATOM 4123 O O . PHE A 1 551 ? 37.639 -10.216 -75.487 1.00 71.19 551 PHE A O 1
ATOM 4130 N N . GLU A 1 552 ? 37.131 -10.713 -73.348 1.00 62.41 552 GLU A N 1
ATOM 4131 C CA . GLU A 1 552 ? 37.096 -12.187 -73.434 1.00 62.41 552 GLU A CA 1
ATOM 4132 C C . GLU A 1 552 ? 35.832 -12.736 -74.108 1.00 62.41 552 GLU A C 1
ATOM 4134 O O . GLU A 1 552 ? 34.854 -12.014 -74.287 1.00 62.41 552 GLU A O 1
ATOM 4139 N N . ALA A 1 553 ? 35.849 -14.007 -74.519 1.00 57.16 553 ALA A N 1
ATOM 4140 C CA . ALA A 1 553 ? 34.809 -14.611 -75.348 1.00 57.16 553 ALA A CA 1
ATOM 4141 C C . ALA A 1 553 ? 33.480 -14.940 -74.638 1.00 57.16 553 ALA A C 1
ATOM 4143 O O . ALA A 1 553 ? 33.152 -16.109 -74.425 1.00 57.16 553 ALA A O 1
ATOM 4144 N N . GLY A 1 554 ? 32.648 -13.935 -74.385 1.00 66.00 554 GLY A N 1
ATOM 4145 C CA . GLY A 1 554 ? 31.266 -14.166 -73.973 1.00 66.00 554 GLY A CA 1
ATOM 4146 C C . GLY A 1 554 ? 30.457 -12.891 -73.796 1.00 66.00 554 GLY A C 1
ATOM 4147 O O . GLY A 1 554 ? 30.708 -11.870 -74.439 1.00 66.00 554 GLY A O 1
ATOM 4148 N N . THR A 1 555 ? 29.471 -12.950 -72.907 1.00 75.81 555 THR A N 1
ATOM 4149 C CA . THR A 1 555 ? 28.568 -11.835 -72.637 1.00 75.81 555 THR A CA 1
ATOM 4150 C C . THR A 1 555 ? 29.267 -10.710 -71.844 1.00 75.81 555 THR A C 1
ATOM 4152 O O . THR A 1 555 ? 29.309 -10.715 -70.613 1.00 75.81 555 THR A O 1
ATOM 4155 N N . ALA A 1 556 ? 29.785 -9.706 -72.548 1.00 81.56 556 ALA A N 1
ATOM 4156 C CA . ALA A 1 556 ? 30.251 -8.432 -72.007 1.00 81.56 556 ALA A CA 1
ATOM 4157 C C . ALA A 1 556 ? 29.127 -7.604 -71.341 1.00 81.56 556 ALA A C 1
ATOM 4159 O O . ALA A 1 556 ? 27.935 -7.817 -71.581 1.00 81.56 556 ALA A O 1
ATOM 4160 N N . SER A 1 557 ? 29.475 -6.626 -70.496 1.00 76.06 557 SER A N 1
ATOM 4161 C CA . SER A 1 557 ? 28.485 -5.844 -69.741 1.00 76.06 557 SER A CA 1
ATOM 4162 C C . SER A 1 557 ? 28.879 -4.400 -69.416 1.00 76.06 557 SER A C 1
ATOM 4164 O O . SER A 1 557 ? 30.037 -3.992 -69.502 1.00 76.06 557 SER A O 1
ATOM 4166 N N . VAL A 1 558 ? 27.869 -3.609 -69.056 1.00 89.25 558 VAL A N 1
ATOM 4167 C CA . VAL A 1 558 ? 27.956 -2.199 -68.677 1.00 89.25 558 VAL A CA 1
ATOM 4168 C C . VAL A 1 558 ? 27.224 -1.994 -67.361 1.00 89.25 558 VAL A C 1
ATOM 4170 O O . VAL A 1 558 ? 26.070 -2.398 -67.226 1.00 89.25 558 VAL A O 1
ATOM 4173 N N . GLU A 1 559 ? 27.895 -1.370 -66.403 1.00 86.19 559 GLU A N 1
ATOM 4174 C CA . GLU A 1 559 ? 27.495 -1.220 -65.009 1.00 86.19 559 GLU A CA 1
ATOM 4175 C C . GLU A 1 559 ? 27.306 0.264 -64.659 1.00 86.19 559 GLU A C 1
ATOM 4177 O O . GLU A 1 559 ? 28.171 1.101 -64.904 1.00 86.19 559 GLU A O 1
ATOM 4182 N N . ILE A 1 560 ? 26.157 0.588 -64.077 1.00 89.12 560 ILE A N 1
ATOM 4183 C CA . ILE A 1 560 ? 25.692 1.934 -63.755 1.00 89.12 560 ILE A CA 1
ATOM 4184 C C . ILE A 1 560 ? 25.538 2.014 -62.237 1.00 89.12 560 ILE A C 1
ATOM 4186 O O . ILE A 1 560 ? 24.711 1.306 -61.671 1.00 89.12 560 ILE A O 1
ATOM 4190 N N . ASN A 1 561 ? 26.318 2.863 -61.575 1.00 80.62 561 ASN A N 1
ATOM 4191 C CA . ASN A 1 561 ? 26.417 2.950 -60.116 1.00 80.62 561 ASN A CA 1
ATOM 4192 C C . ASN A 1 561 ? 25.854 4.274 -59.593 1.00 80.62 561 ASN A C 1
ATOM 4194 O O . ASN A 1 561 ? 26.329 5.329 -60.014 1.00 80.62 561 ASN A O 1
ATOM 4198 N N . GLY A 1 562 ? 24.909 4.224 -58.652 1.00 81.31 562 GLY A N 1
ATOM 4199 C CA . GLY A 1 562 ? 24.370 5.407 -57.971 1.00 81.31 562 GLY A CA 1
ATOM 4200 C C . GLY A 1 562 ? 25.410 6.111 -57.089 1.00 81.31 562 GLY A C 1
ATOM 4201 O O . GLY A 1 562 ? 26.313 5.467 -56.546 1.00 81.31 562 GLY A O 1
ATOM 4202 N N . ILE A 1 563 ? 25.294 7.434 -56.968 1.00 75.38 563 ILE A N 1
ATOM 4203 C CA . ILE A 1 563 ? 26.110 8.295 -56.098 1.00 75.38 563 ILE A CA 1
ATOM 4204 C C . ILE A 1 563 ? 25.237 9.387 -55.444 1.00 75.38 563 ILE A C 1
ATOM 4206 O O . ILE A 1 563 ? 24.091 9.611 -55.833 1.00 75.38 563 ILE A O 1
ATOM 4210 N N . GLY A 1 564 ? 25.774 10.073 -54.429 1.00 80.19 564 GLY A N 1
ATOM 4211 C CA . GLY A 1 564 ? 25.053 11.138 -53.724 1.00 80.19 564 GLY A CA 1
ATOM 4212 C C . GLY A 1 564 ? 23.894 10.586 -52.891 1.00 80.19 564 GLY A C 1
ATOM 4213 O O . GLY A 1 564 ? 24.117 9.763 -52.003 1.00 80.19 564 GLY A O 1
ATOM 4214 N N . ASN A 1 565 ? 22.664 11.018 -53.189 1.00 79.62 565 ASN A N 1
ATOM 4215 C CA . ASN A 1 565 ? 21.465 10.533 -52.495 1.00 79.62 565 ASN A CA 1
ATOM 4216 C C . ASN A 1 565 ? 21.018 9.118 -52.924 1.00 79.62 565 ASN A C 1
ATOM 4218 O O . ASN A 1 565 ? 20.085 8.553 -52.343 1.00 79.62 565 ASN A O 1
ATOM 4222 N N . TYR A 1 566 ? 21.704 8.528 -53.906 1.00 81.19 566 TYR A N 1
ATOM 4223 C CA . TYR A 1 566 ? 21.421 7.199 -54.431 1.00 81.19 566 TYR A CA 1
ATOM 4224 C C . TYR A 1 566 ? 22.588 6.231 -54.204 1.00 81.19 566 TYR A C 1
ATOM 4226 O O . TYR A 1 566 ? 23.761 6.602 -54.230 1.00 81.19 566 TYR A O 1
ATOM 4234 N N . ARG A 1 567 ? 22.247 4.959 -53.999 1.00 76.06 567 ARG A N 1
ATOM 4235 C CA . ARG A 1 567 ? 23.157 3.814 -53.870 1.00 76.06 567 ARG A CA 1
ATOM 4236 C C . ARG A 1 567 ? 22.785 2.726 -54.879 1.00 76.06 567 ARG A C 1
ATOM 4238 O O . ARG A 1 567 ? 21.822 2.858 -55.631 1.00 76.06 567 ARG A O 1
ATOM 4245 N N . GLY A 1 568 ? 23.541 1.633 -54.851 1.00 76.31 568 GLY A N 1
ATOM 4246 C CA . GLY A 1 568 ? 23.271 0.451 -55.662 1.00 76.31 568 GLY A CA 1
ATOM 4247 C C . GLY A 1 568 ? 23.634 0.620 -57.135 1.00 76.31 568 GLY A C 1
ATOM 4248 O O . GLY A 1 568 ? 24.230 1.619 -57.553 1.00 76.31 568 GLY A O 1
ATOM 4249 N N . THR A 1 569 ? 23.321 -0.415 -57.911 1.00 78.19 569 THR A N 1
ATOM 4250 C CA . THR A 1 569 ? 23.968 -0.663 -59.201 1.00 78.19 569 THR A CA 1
ATOM 4251 C C . THR A 1 569 ? 23.007 -1.336 -60.182 1.00 78.19 569 THR A C 1
ATOM 4253 O O . THR A 1 569 ? 22.208 -2.192 -59.799 1.00 78.19 569 THR A O 1
ATOM 4256 N N . ARG A 1 570 ? 23.092 -0.986 -61.470 1.00 82.31 570 ARG A N 1
ATOM 4257 C CA . ARG A 1 570 ? 22.317 -1.593 -62.561 1.00 82.31 570 ARG A CA 1
ATOM 4258 C C . ARG A 1 570 ? 23.230 -2.034 -63.705 1.00 82.31 570 ARG A C 1
ATOM 4260 O O . ARG A 1 570 ? 24.097 -1.271 -64.103 1.00 82.31 570 ARG A O 1
ATOM 4267 N N . THR A 1 571 ? 22.993 -3.217 -64.275 1.00 82.56 571 THR A N 1
ATOM 4268 C CA . THR A 1 571 ? 23.852 -3.798 -65.327 1.00 82.56 571 THR A CA 1
ATOM 4269 C C . THR A 1 571 ? 23.063 -4.170 -66.591 1.00 82.56 571 THR A C 1
ATOM 4271 O O . THR A 1 571 ? 21.921 -4.631 -66.494 1.00 82.56 571 THR A O 1
ATOM 4274 N N . VAL A 1 572 ? 23.662 -3.971 -67.773 1.00 83.75 572 VAL A N 1
ATOM 4275 C CA . VAL A 1 572 ? 23.126 -4.303 -69.118 1.00 83.75 572 VAL A CA 1
ATOM 4276 C C . VAL A 1 572 ? 24.238 -4.949 -69.977 1.00 83.75 572 VAL A C 1
ATOM 4278 O O . VAL A 1 572 ? 25.404 -4.674 -69.727 1.00 83.75 572 VAL A O 1
ATOM 4281 N N . THR A 1 573 ? 23.928 -5.818 -70.951 1.00 80.00 573 THR A N 1
ATOM 4282 C CA . THR A 1 573 ? 24.904 -6.743 -71.593 1.00 80.00 573 THR A CA 1
ATOM 4283 C C . THR A 1 573 ? 25.038 -6.661 -73.131 1.00 80.00 573 THR A C 1
ATOM 4285 O O . THR A 1 573 ? 24.155 -6.120 -73.794 1.00 80.00 573 THR A O 1
ATOM 4288 N N . PHE A 1 574 ? 26.137 -7.215 -73.682 1.00 78.19 574 PHE A N 1
ATOM 4289 C CA . PHE A 1 574 ? 26.492 -7.434 -75.110 1.00 78.19 574 PHE A CA 1
ATOM 4290 C C . PHE A 1 574 ? 27.432 -8.678 -75.282 1.00 78.19 574 PHE A C 1
ATOM 4292 O O . PHE A 1 574 ? 27.722 -9.285 -74.271 1.00 78.19 574 PHE A O 1
ATOM 4299 N N . GLU A 1 575 ? 27.876 -9.129 -76.478 1.00 76.44 575 GLU A N 1
ATOM 4300 C CA . GLU A 1 575 ? 28.483 -10.499 -76.714 1.00 76.44 575 GLU A CA 1
ATOM 4301 C C . GLU A 1 575 ? 29.887 -10.599 -77.409 1.00 76.44 575 GLU A C 1
ATOM 4303 O O . GLU A 1 575 ? 30.228 -9.673 -78.142 1.00 76.44 575 GLU A O 1
ATOM 4308 N N . ILE A 1 576 ? 30.658 -11.716 -77.259 1.00 71.75 576 ILE A N 1
ATOM 4309 C CA . ILE A 1 576 ? 32.042 -12.056 -77.787 1.00 71.75 576 ILE A CA 1
ATOM 4310 C C . ILE A 1 576 ? 32.254 -13.639 -77.952 1.00 71.75 576 ILE A C 1
ATOM 4312 O O . ILE A 1 576 ? 31.365 -14.370 -77.531 1.00 71.75 576 ILE A O 1
ATOM 4316 N N . MET A 1 577 ? 33.317 -14.244 -78.592 1.00 64.62 577 MET A N 1
ATOM 4317 C CA . MET A 1 577 ? 33.404 -15.716 -79.025 1.00 64.62 577 MET A CA 1
ATOM 4318 C C . MET A 1 577 ? 34.827 -16.478 -79.078 1.00 64.62 577 MET A C 1
ATOM 4320 O O . MET A 1 577 ? 35.771 -15.765 -79.410 1.00 64.62 577 MET A O 1
ATOM 4324 N N . PRO A 1 578 ? 34.996 -17.858 -78.900 1.00 52.12 578 PRO A N 1
ATOM 4325 C CA . PRO A 1 578 ? 36.146 -18.613 -78.198 1.00 52.12 578 PRO A CA 1
ATOM 4326 C C . PRO A 1 578 ? 37.055 -19.801 -78.843 1.00 52.12 578 PRO A C 1
ATOM 4328 O O . PRO A 1 578 ? 36.972 -20.008 -80.055 1.00 52.12 578 PRO A O 1
ATOM 4331 N N . ALA A 1 579 ? 37.904 -20.608 -78.080 1.00 54.19 579 ALA A N 1
ATOM 4332 C CA . ALA A 1 579 ? 38.985 -21.626 -78.507 1.00 54.19 579 ALA A CA 1
ATOM 4333 C C . ALA A 1 579 ? 39.273 -23.050 -77.758 1.00 54.19 579 ALA A C 1
ATOM 4335 O O . ALA A 1 579 ? 38.332 -23.831 -77.681 1.00 54.19 579 ALA A O 1
ATOM 4336 N N . ASP A 1 580 ? 40.527 -23.527 -77.377 1.00 69.31 580 ASP A N 1
ATOM 4337 C CA . ASP A 1 580 ? 40.966 -24.955 -76.927 1.00 69.31 580 ASP A CA 1
ATOM 4338 C C . ASP A 1 580 ? 42.112 -25.119 -75.829 1.00 69.31 580 ASP A C 1
ATOM 4340 O O . ASP A 1 580 ? 43.083 -24.375 -75.894 1.00 69.31 580 ASP A O 1
ATOM 4344 N N . ILE A 1 581 ? 42.119 -26.153 -74.916 1.00 71.88 581 ILE A N 1
ATOM 4345 C CA . ILE A 1 581 ? 43.135 -26.401 -73.813 1.00 71.88 581 ILE A CA 1
ATOM 4346 C C . ILE A 1 581 ? 44.224 -27.475 -74.057 1.00 71.88 581 ILE A C 1
ATOM 4348 O O . ILE A 1 581 ? 45.292 -27.406 -73.446 1.00 71.88 581 ILE A O 1
ATOM 4352 N N . SER A 1 582 ? 44.001 -28.525 -74.856 1.00 63.94 582 SER A N 1
ATOM 4353 C CA . SER A 1 582 ? 44.866 -29.737 -74.793 1.00 63.94 582 SER A CA 1
ATOM 4354 C C . SER A 1 582 ? 46.308 -29.522 -75.289 1.00 63.94 582 SER A C 1
ATOM 4356 O O . SER A 1 582 ? 47.204 -30.334 -75.040 1.00 63.94 582 SER A O 1
ATOM 4358 N N . ASN A 1 583 ? 46.531 -28.395 -75.964 1.00 58.47 583 ASN A N 1
ATOM 4359 C CA . ASN A 1 583 ? 47.799 -27.960 -76.539 1.00 58.47 583 ASN A CA 1
ATOM 4360 C C . ASN A 1 583 ? 48.555 -26.929 -75.666 1.00 58.47 583 ASN A C 1
ATOM 4362 O O . ASN A 1 583 ? 49.624 -26.453 -76.060 1.00 58.47 583 ASN A O 1
ATOM 4366 N N . VAL A 1 584 ? 48.029 -26.610 -74.479 1.00 65.44 584 VAL A N 1
ATOM 4367 C CA . VAL A 1 584 ? 48.540 -25.606 -73.529 1.00 65.44 584 VAL A CA 1
ATOM 4368 C C . VAL A 1 584 ? 49.552 -26.230 -72.553 1.00 65.44 584 VAL A C 1
ATOM 4370 O O . VAL A 1 584 ? 49.357 -27.351 -72.084 1.00 65.44 584 VAL A O 1
ATOM 4373 N N . ARG A 1 585 ? 50.677 -25.549 -72.259 1.00 57.41 585 ARG A N 1
ATOM 4374 C CA . ARG A 1 585 ? 51.867 -26.205 -71.659 1.00 57.41 585 ARG A CA 1
ATOM 4375 C C . ARG A 1 585 ? 52.207 -25.885 -70.201 1.00 57.41 585 ARG A C 1
ATOM 4377 O O . ARG A 1 585 ? 52.946 -26.673 -69.615 1.00 57.41 585 ARG A O 1
ATOM 4384 N N . ASN A 1 586 ? 51.687 -24.815 -69.602 1.00 73.62 586 ASN A N 1
ATOM 4385 C CA . ASN A 1 586 ? 52.032 -24.416 -68.227 1.00 73.62 586 ASN A CA 1
ATOM 4386 C C . ASN A 1 586 ? 50.776 -24.173 -67.371 1.00 73.62 586 ASN A C 1
ATOM 4388 O O . ASN A 1 586 ? 50.481 -23.027 -67.046 1.00 73.62 586 ASN A O 1
ATOM 4392 N N . MET A 1 587 ? 50.032 -25.237 -67.029 1.00 78.75 587 MET A N 1
ATOM 4393 C CA . MET A 1 587 ? 48.728 -25.127 -66.354 1.00 78.75 587 MET A CA 1
ATOM 4394 C C . MET A 1 587 ? 48.727 -25.571 -64.874 1.00 78.75 587 MET A C 1
ATOM 4396 O O . MET A 1 587 ? 49.175 -26.678 -64.559 1.00 78.75 587 MET A O 1
ATOM 4400 N N . HIS A 1 588 ? 48.163 -24.757 -63.974 1.00 82.00 588 HIS A N 1
ATOM 4401 C CA . HIS A 1 588 ? 47.988 -25.038 -62.534 1.00 82.00 588 HIS A CA 1
ATOM 4402 C C . HIS A 1 588 ? 46.513 -24.905 -62.111 1.00 82.00 588 HIS A C 1
ATOM 4404 O O . HIS A 1 588 ? 45.787 -24.148 -62.739 1.00 82.00 588 HIS A O 1
ATOM 4410 N N . ILE A 1 589 ? 46.062 -25.649 -61.086 1.00 84.88 589 ILE A N 1
ATOM 4411 C CA . ILE A 1 589 ? 44.663 -25.658 -60.601 1.00 84.88 589 ILE A CA 1
ATOM 4412 C C . ILE A 1 589 ? 44.635 -25.716 -59.066 1.00 84.88 589 ILE A C 1
ATOM 4414 O O . ILE A 1 589 ? 45.332 -26.561 -58.498 1.00 84.88 589 ILE A O 1
ATOM 4418 N N . TRP A 1 590 ? 43.813 -24.881 -58.425 1.00 85.88 590 TRP A N 1
ATOM 4419 C CA . TRP A 1 590 ? 43.538 -24.866 -56.979 1.00 85.88 590 TRP A CA 1
ATOM 4420 C C . TRP A 1 590 ? 42.084 -24.438 -56.693 1.00 85.88 590 TRP A C 1
ATOM 4422 O O . TRP A 1 590 ? 41.369 -24.031 -57.604 1.00 85.88 590 TRP A O 1
ATOM 4432 N N . LEU A 1 591 ? 41.618 -24.562 -55.446 1.00 86.12 591 LEU A N 1
ATOM 4433 C CA . LEU A 1 591 ? 40.244 -24.215 -55.052 1.00 86.12 591 LEU A CA 1
ATOM 4434 C C . LEU A 1 591 ? 40.174 -22.875 -54.311 1.00 86.12 591 LEU A C 1
ATOM 4436 O O . LEU A 1 591 ? 41.125 -22.475 -53.640 1.00 86.12 591 LEU A O 1
ATOM 4440 N N . GLN A 1 592 ? 39.021 -22.212 -54.399 1.00 84.25 592 GLN A N 1
ATOM 4441 C CA . GLN A 1 592 ? 38.689 -20.998 -53.649 1.00 84.25 592 GLN A CA 1
ATOM 4442 C C . GLN A 1 592 ? 38.741 -21.188 -52.137 1.00 84.25 592 GLN A C 1
ATOM 4444 O O . GLN A 1 592 ? 39.196 -20.302 -51.415 1.00 84.25 592 GLN A O 1
ATOM 4449 N N . TYR A 1 593 ? 38.295 -22.348 -51.670 1.00 81.56 593 TYR A N 1
ATOM 4450 C CA . TYR A 1 593 ? 38.441 -22.781 -50.295 1.00 81.56 593 TYR A CA 1
ATOM 4451 C C . TYR A 1 593 ? 38.692 -24.286 -50.257 1.00 81.56 593 TYR A C 1
ATOM 4453 O O . TYR A 1 593 ? 38.114 -25.053 -51.027 1.00 81.56 593 TYR A O 1
ATOM 4461 N N . GLU A 1 594 ? 39.550 -24.705 -49.332 1.00 83.38 594 GLU A N 1
ATOM 4462 C CA . GLU A 1 594 ? 39.751 -26.120 -49.013 1.00 83.38 594 GLU A CA 1
ATOM 4463 C C . GLU A 1 594 ? 38.731 -26.608 -47.968 1.00 83.38 594 GLU A C 1
ATOM 4465 O O . GLU A 1 594 ? 38.549 -27.814 -47.829 1.00 83.38 594 GLU A O 1
ATOM 4470 N N . SER A 1 595 ? 38.008 -25.699 -47.291 1.00 83.75 595 SER A N 1
ATOM 4471 C CA . SER A 1 595 ? 36.848 -26.025 -46.453 1.00 83.75 595 SER A CA 1
ATOM 4472 C C . SER A 1 595 ? 35.774 -24.922 -46.420 1.00 83.75 595 SER A C 1
ATOM 4474 O O . SER A 1 595 ? 36.080 -23.738 -46.545 1.00 83.75 595 SER A O 1
ATOM 4476 N N . THR A 1 596 ? 34.503 -25.296 -46.242 1.00 88.25 596 THR A N 1
ATOM 4477 C CA . THR A 1 596 ? 33.369 -24.362 -46.035 1.00 88.25 596 THR A CA 1
ATOM 4478 C C . THR A 1 596 ? 32.398 -24.886 -44.970 1.00 88.25 596 THR A C 1
ATOM 4480 O O . THR A 1 596 ? 32.601 -25.974 -44.438 1.00 88.25 596 THR A O 1
ATOM 4483 N N . GLU A 1 597 ? 31.354 -24.137 -44.615 1.00 87.12 597 GLU A N 1
ATOM 4484 C CA . GLU A 1 597 ? 30.330 -24.547 -43.640 1.00 87.12 597 GLU A CA 1
ATOM 4485 C C . GLU A 1 597 ? 29.038 -25.010 -44.333 1.00 87.12 597 GLU A C 1
ATOM 4487 O O . GLU A 1 597 ? 28.644 -24.476 -45.370 1.00 87.12 597 GLU A O 1
ATOM 4492 N N . PHE A 1 598 ? 28.380 -26.026 -43.775 1.00 88.88 598 PHE A N 1
ATOM 4493 C CA . PHE A 1 598 ? 27.121 -26.583 -44.263 1.00 88.88 598 PHE A CA 1
ATOM 4494 C C . PHE A 1 598 ? 25.988 -25.538 -44.281 1.00 88.88 598 PHE A C 1
ATOM 4496 O O . PHE A 1 598 ? 25.785 -24.801 -43.325 1.00 88.88 598 PHE A O 1
ATOM 4503 N N . ASP A 1 599 ? 25.183 -25.514 -45.343 1.00 83.56 599 ASP A N 1
ATOM 4504 C CA . ASP A 1 599 ? 23.955 -24.700 -45.423 1.00 83.56 599 ASP A CA 1
ATOM 4505 C C . ASP A 1 599 ? 22.754 -25.466 -46.014 1.00 83.56 599 ASP A C 1
ATOM 4507 O O . ASP A 1 599 ? 21.670 -24.906 -46.168 1.00 83.56 599 ASP A O 1
ATOM 4511 N N . GLY A 1 600 ? 22.923 -26.761 -46.304 1.00 81.25 600 GLY A N 1
ATOM 4512 C CA . GLY A 1 600 ? 21.931 -27.595 -46.987 1.00 81.25 600 GLY A CA 1
ATOM 4513 C C . GLY A 1 600 ? 21.978 -27.529 -48.515 1.00 81.25 600 GLY A C 1
ATOM 4514 O O . GLY A 1 600 ? 21.219 -28.253 -49.160 1.00 81.25 600 GLY A O 1
ATOM 4515 N N . THR A 1 601 ? 22.862 -26.720 -49.105 1.00 84.19 601 THR A N 1
ATOM 4516 C CA . THR A 1 601 ? 23.035 -26.605 -50.559 1.00 84.19 601 THR A CA 1
ATOM 4517 C C . THR A 1 601 ? 24.301 -27.326 -51.049 1.00 84.19 601 THR A C 1
ATOM 4519 O O . THR A 1 601 ? 25.234 -27.538 -50.270 1.00 84.19 601 THR A O 1
ATOM 4522 N N . PRO A 1 602 ? 24.364 -27.734 -52.333 1.00 86.44 602 PRO A N 1
ATOM 4523 C CA . PRO A 1 602 ? 25.586 -28.270 -52.925 1.00 86.44 602 PRO A CA 1
ATOM 4524 C C . PRO A 1 602 ? 26.686 -27.205 -52.977 1.00 86.44 602 PRO A C 1
ATOM 4526 O O . PRO A 1 602 ? 26.537 -26.171 -53.623 1.00 86.44 602 PRO A O 1
ATOM 4529 N N . LYS A 1 603 ? 27.814 -27.479 -52.328 1.00 90.31 603 LYS A N 1
ATOM 4530 C CA . LYS A 1 603 ? 28.989 -26.612 -52.289 1.00 90.31 603 LYS A CA 1
ATOM 4531 C C . LYS A 1 603 ? 29.818 -26.768 -53.551 1.00 90.31 603 LYS A C 1
ATOM 4533 O O . LYS A 1 603 ? 30.232 -27.872 -53.906 1.00 90.31 603 LYS A O 1
ATOM 4538 N N . THR A 1 604 ? 30.073 -25.656 -54.216 1.00 88.69 604 THR A N 1
ATOM 4539 C CA . THR A 1 604 ? 30.836 -25.603 -55.461 1.00 88.69 604 THR A CA 1
ATOM 4540 C C . THR A 1 604 ? 31.909 -24.521 -55.327 1.00 88.69 604 THR A C 1
ATOM 4542 O O . THR A 1 604 ? 31.691 -23.414 -55.809 1.00 88.69 604 THR A O 1
ATOM 4545 N N . PRO A 1 605 ? 33.027 -24.771 -54.609 1.00 89.00 605 PRO A N 1
ATOM 4546 C CA . PRO A 1 605 ? 34.131 -23.813 -54.557 1.00 89.00 605 PRO A CA 1
ATOM 4547 C C . PRO A 1 605 ? 34.588 -23.474 -55.967 1.00 89.00 605 PRO A C 1
ATOM 4549 O O . PRO A 1 605 ? 34.801 -24.393 -56.770 1.00 89.00 605 PRO A O 1
ATOM 4552 N N . ASP A 1 606 ? 34.787 -22.184 -56.239 1.00 86.00 606 ASP A N 1
ATOM 4553 C CA . ASP A 1 606 ? 35.342 -21.750 -57.518 1.00 86.00 606 ASP A CA 1
ATOM 4554 C C . ASP A 1 606 ? 36.702 -22.431 -57.722 1.00 86.00 606 ASP A C 1
ATOM 4556 O O . ASP A 1 606 ? 37.536 -22.503 -56.808 1.00 86.00 606 ASP A O 1
ATOM 4560 N N . VAL A 1 607 ? 36.910 -22.992 -58.912 1.00 84.56 607 VAL A N 1
ATOM 4561 C CA . VAL A 1 607 ? 38.139 -23.713 -59.238 1.00 84.56 607 VAL A CA 1
ATOM 4562 C C . VAL A 1 607 ? 39.047 -22.783 -60.016 1.00 84.56 607 VAL A C 1
ATOM 4564 O O . VAL A 1 607 ? 38.852 -22.580 -61.204 1.00 84.56 607 VAL A O 1
ATOM 4567 N N . TYR A 1 608 ? 40.057 -22.224 -59.362 1.00 84.19 608 TYR A N 1
ATOM 4568 C CA . TYR A 1 608 ? 40.990 -21.326 -60.022 1.00 84.19 608 TYR A CA 1
ATOM 4569 C C . TYR A 1 608 ? 42.011 -22.097 -60.846 1.00 84.19 608 TYR A C 1
ATOM 4571 O O . TYR A 1 608 ? 42.596 -23.088 -60.398 1.00 84.19 608 TYR A O 1
ATOM 4579 N N . ILE A 1 609 ? 42.255 -21.604 -62.055 1.00 83.25 609 ILE A N 1
ATOM 4580 C CA . ILE A 1 609 ? 43.162 -22.213 -63.021 1.00 83.25 609 ILE A CA 1
ATOM 4581 C C . ILE A 1 609 ? 44.090 -21.129 -63.550 1.00 83.25 609 ILE A C 1
ATOM 4583 O O . ILE A 1 609 ? 43.660 -20.007 -63.787 1.00 83.25 609 ILE A O 1
ATOM 4587 N N . SER A 1 610 ? 45.364 -21.438 -63.765 1.00 80.75 610 SER A N 1
ATOM 4588 C CA . SER A 1 610 ? 46.277 -20.537 -64.473 1.00 80.75 610 SER A CA 1
ATOM 4589 C C . SER A 1 610 ? 47.022 -21.248 -65.588 1.00 80.75 610 SER A C 1
ATOM 4591 O O . SER A 1 610 ? 47.289 -22.443 -65.486 1.00 80.75 610 SER A O 1
ATOM 4593 N N . VAL A 1 611 ? 47.337 -20.508 -66.649 1.00 69.31 611 VAL A N 1
ATOM 4594 C CA . VAL A 1 611 ? 48.012 -20.926 -67.879 1.00 69.31 611 VAL A CA 1
ATOM 4595 C C . VAL A 1 611 ? 49.117 -19.922 -68.199 1.00 69.31 611 VAL A C 1
ATOM 4597 O O . VAL A 1 611 ? 48.863 -18.727 -68.318 1.00 69.31 611 VAL A O 1
ATOM 4600 N N . ASP A 1 612 ? 50.361 -20.395 -68.312 1.00 63.69 612 ASP A N 1
ATOM 4601 C CA . ASP A 1 612 ? 51.541 -19.584 -68.677 1.00 63.69 612 ASP A CA 1
ATOM 4602 C C . ASP A 1 612 ? 51.771 -18.333 -67.787 1.00 63.69 612 ASP A C 1
ATOM 4604 O O . ASP A 1 612 ? 52.532 -17.431 -68.135 1.00 63.69 612 ASP A O 1
ATOM 4608 N N . GLY A 1 613 ? 51.168 -18.314 -66.592 1.00 62.66 613 GLY A N 1
ATOM 4609 C CA . GLY A 1 613 ? 51.228 -17.217 -65.617 1.00 62.66 613 GLY A CA 1
ATOM 4610 C C . GLY A 1 613 ? 49.990 -16.313 -65.575 1.00 62.66 613 GLY A C 1
ATOM 4611 O O . GLY A 1 613 ? 49.880 -15.510 -64.651 1.00 62.66 613 GLY A O 1
ATOM 4612 N N . PHE A 1 614 ? 49.046 -16.465 -66.506 1.00 61.78 614 PHE A N 1
ATOM 4613 C CA . PHE A 1 614 ? 47.756 -15.767 -66.518 1.00 61.78 614 PHE A CA 1
ATOM 4614 C C . PHE A 1 614 ? 46.659 -16.662 -65.932 1.00 61.78 614 PHE A C 1
ATOM 4616 O O . PHE A 1 614 ? 46.694 -17.876 -66.112 1.00 61.78 614 PHE A O 1
ATOM 4623 N N . ILE A 1 615 ? 45.706 -16.097 -65.192 1.00 74.94 615 ILE A N 1
ATOM 4624 C CA . ILE A 1 615 ? 44.604 -16.860 -64.583 1.00 74.94 615 ILE A CA 1
ATOM 4625 C C . ILE A 1 615 ? 43.475 -16.996 -65.610 1.00 74.94 615 ILE A C 1
ATOM 4627 O O . ILE A 1 615 ? 43.071 -15.998 -66.195 1.00 74.94 615 ILE A O 1
ATOM 4631 N N . LEU A 1 616 ? 42.981 -18.218 -65.818 1.00 71.81 616 LEU A N 1
ATOM 4632 C CA . LEU A 1 616 ? 41.758 -18.486 -66.570 1.00 71.81 616 LEU A CA 1
ATOM 4633 C C . LEU A 1 616 ? 40.558 -18.222 -65.655 1.00 71.81 616 LEU A C 1
ATOM 4635 O O . LEU A 1 616 ? 40.283 -18.987 -64.728 1.00 71.81 616 LEU A O 1
ATOM 4639 N N . THR A 1 617 ? 39.875 -17.115 -65.912 1.00 63.41 617 THR A N 1
ATOM 4640 C CA . THR A 1 617 ? 38.636 -16.687 -65.247 1.00 63.41 617 THR A CA 1
ATOM 4641 C C . THR A 1 617 ? 37.416 -17.427 -65.775 1.00 63.41 617 THR A C 1
ATOM 4643 O O . THR A 1 617 ? 36.537 -17.790 -65.002 1.00 63.41 617 THR A O 1
ATOM 4646 N N . GLU A 1 618 ? 37.402 -17.704 -67.075 1.00 58.62 618 GLU A N 1
ATOM 4647 C CA . GLU A 1 618 ? 36.345 -18.417 -67.791 1.00 58.62 618 GLU A CA 1
ATOM 4648 C C . GLU A 1 618 ? 36.990 -19.509 -68.675 1.00 58.62 618 GLU A C 1
ATOM 4650 O O . GLU A 1 618 ? 38.216 -19.673 -68.689 1.00 58.62 618 GLU A O 1
ATOM 4655 N N . GLY A 1 619 ? 36.195 -20.304 -69.396 1.00 69.25 619 GLY A N 1
ATOM 4656 C CA . GLY A 1 619 ? 36.731 -21.378 -70.242 1.00 69.25 619 GLY A CA 1
ATOM 4657 C C . GLY A 1 619 ? 36.658 -22.791 -69.649 1.00 69.25 619 GLY A C 1
ATOM 4658 O O . GLY A 1 619 ? 37.392 -23.660 -70.122 1.00 69.25 619 GLY A O 1
ATOM 4659 N N . TYR A 1 620 ? 35.825 -23.048 -68.628 1.00 82.38 620 TYR A N 1
ATOM 4660 C CA . TYR A 1 620 ? 35.572 -24.382 -68.058 1.00 82.38 620 TYR A CA 1
ATOM 4661 C C . TYR A 1 620 ? 34.274 -24.496 -67.242 1.00 82.38 620 TYR A C 1
ATOM 4663 O O . TYR A 1 620 ? 33.865 -23.570 -66.552 1.00 82.38 620 TYR A O 1
ATOM 4671 N N . GLU A 1 621 ? 33.664 -25.681 -67.287 1.00 82.06 621 GLU A N 1
ATOM 4672 C CA . GLU A 1 621 ? 32.637 -26.168 -66.362 1.00 82.06 621 GLU A CA 1
ATOM 4673 C C . GLU A 1 621 ? 33.275 -26.930 -65.188 1.00 82.06 621 GLU A C 1
ATOM 4675 O O . GLU A 1 621 ? 34.360 -27.497 -65.330 1.00 82.06 621 GLU A O 1
ATOM 4680 N N . CYS A 1 622 ? 32.571 -27.045 -64.058 1.00 85.38 622 CYS A N 1
ATOM 4681 C CA . CYS A 1 622 ? 32.962 -27.916 -62.945 1.00 85.38 622 CYS A CA 1
ATOM 4682 C C . CYS A 1 622 ? 31.777 -28.764 -62.449 1.00 85.38 622 CYS A C 1
ATOM 4684 O O . CYS A 1 622 ? 30.702 -28.238 -62.167 1.00 85.38 622 CYS A O 1
ATOM 4686 N N . THR A 1 623 ? 31.976 -30.073 -62.288 1.00 86.94 623 THR A N 1
ATOM 4687 C CA . THR A 1 623 ? 31.007 -31.020 -61.709 1.00 86.94 623 THR A CA 1
ATOM 4688 C C . THR A 1 623 ? 31.495 -31.542 -60.363 1.00 86.94 623 THR A C 1
ATOM 4690 O O . THR A 1 623 ? 32.646 -31.942 -60.233 1.00 86.94 623 THR A O 1
ATOM 4693 N N . TYR A 1 624 ? 30.628 -31.568 -59.352 1.00 88.12 624 TYR A N 1
ATOM 4694 C CA . TYR A 1 624 ? 31.018 -31.826 -57.960 1.00 88.12 624 TYR A CA 1
ATOM 4695 C C . TYR A 1 624 ? 30.367 -33.107 -57.417 1.00 88.12 624 TYR A C 1
ATOM 4697 O O . TYR A 1 624 ? 29.333 -33.551 -57.919 1.00 88.12 624 TYR A O 1
ATOM 4705 N N . SER A 1 625 ? 30.974 -33.735 -56.408 1.00 85.94 625 SER A N 1
ATOM 4706 C CA . SER A 1 625 ? 30.471 -34.965 -55.772 1.00 85.94 625 SER A CA 1
ATOM 4707 C C . SER A 1 625 ? 30.690 -34.962 -54.260 1.00 85.94 625 SER A C 1
ATOM 4709 O O . SER A 1 625 ? 31.634 -34.346 -53.766 1.00 85.94 625 SER A O 1
ATOM 4711 N N . ASP A 1 626 ? 29.785 -35.635 -53.539 1.00 88.25 626 ASP A N 1
ATOM 4712 C CA . ASP A 1 626 ? 29.694 -35.679 -52.067 1.00 88.25 626 ASP A CA 1
ATOM 4713 C C . ASP A 1 626 ? 29.620 -34.292 -51.389 1.00 88.25 626 ASP A C 1
ATOM 4715 O O . ASP A 1 626 ? 29.918 -34.123 -50.211 1.00 88.25 626 ASP A O 1
ATOM 4719 N N . ASN A 1 627 ? 29.160 -33.283 -52.131 1.00 89.12 627 ASN A N 1
ATOM 4720 C CA . ASN A 1 627 ? 29.334 -31.866 -51.819 1.00 89.12 627 ASN A CA 1
ATOM 4721 C C . ASN A 1 627 ? 28.163 -31.189 -51.083 1.00 89.12 627 ASN A C 1
ATOM 4723 O O . ASN A 1 627 ? 28.044 -29.972 -51.153 1.00 89.12 627 ASN A O 1
ATOM 4727 N N . ILE A 1 628 ? 27.282 -31.933 -50.409 1.00 87.19 628 ILE A N 1
ATOM 4728 C CA . ILE A 1 628 ? 26.125 -31.348 -49.695 1.00 87.19 628 ILE A CA 1
ATOM 4729 C C . ILE A 1 628 ? 26.281 -31.454 -48.178 1.00 87.19 628 ILE A C 1
ATOM 4731 O O . ILE A 1 628 ? 26.128 -30.460 -47.482 1.00 87.19 628 ILE A O 1
ATOM 4735 N N . ASN A 1 629 ? 26.542 -32.654 -47.653 1.00 88.38 629 ASN A N 1
ATOM 4736 C CA . ASN A 1 629 ? 26.621 -32.906 -46.210 1.00 88.38 629 ASN A CA 1
ATOM 4737 C C . ASN A 1 629 ? 28.021 -32.604 -45.659 1.00 88.38 629 ASN A C 1
ATOM 4739 O O . ASN A 1 629 ? 28.989 -32.577 -46.414 1.00 88.38 629 ASN A O 1
ATOM 4743 N N . ALA A 1 630 ? 28.136 -32.435 -44.341 1.00 84.62 630 ALA A N 1
ATOM 4744 C CA . ALA A 1 630 ? 29.435 -32.263 -43.698 1.00 84.62 630 ALA A CA 1
ATOM 4745 C C . ALA A 1 630 ? 30.321 -33.519 -43.878 1.00 84.62 630 ALA A C 1
ATOM 4747 O O . ALA A 1 630 ? 29.879 -34.643 -43.625 1.00 84.62 630 ALA A O 1
ATOM 4748 N N . GLY A 1 631 ? 31.563 -33.327 -44.329 1.00 84.75 631 GLY A N 1
ATOM 4749 C CA . GLY A 1 631 ? 32.487 -34.378 -44.764 1.00 84.75 631 GLY A CA 1
ATOM 4750 C C . GLY A 1 631 ? 33.402 -33.928 -45.912 1.00 84.75 631 GLY A C 1
ATOM 4751 O O . GLY A 1 631 ? 33.472 -32.746 -46.232 1.00 84.75 631 GLY A O 1
ATOM 4752 N N . ASN A 1 632 ? 34.104 -34.874 -46.545 1.00 85.50 632 ASN A N 1
ATOM 4753 C CA . ASN A 1 632 ? 34.994 -34.595 -47.680 1.00 85.50 632 ASN A CA 1
ATOM 4754 C C . ASN A 1 632 ? 34.256 -34.716 -49.023 1.00 85.50 632 ASN A C 1
ATOM 4756 O O . ASN A 1 632 ? 33.643 -35.746 -49.298 1.00 85.50 632 ASN A O 1
ATOM 4760 N N . ALA A 1 633 ? 34.402 -33.699 -49.868 1.00 89.25 633 ALA A N 1
ATOM 4761 C CA . ALA A 1 633 ? 33.782 -33.527 -51.177 1.00 89.25 633 ALA A CA 1
ATOM 4762 C C . ALA A 1 633 ? 34.828 -33.391 -52.306 1.00 89.25 633 ALA A C 1
ATOM 4764 O O . ALA A 1 633 ? 36.030 -33.228 -52.068 1.00 89.25 633 ALA A O 1
ATOM 4765 N N . THR A 1 634 ? 34.385 -33.464 -53.566 1.00 86.12 634 THR A N 1
ATOM 4766 C CA . THR A 1 634 ? 35.259 -33.403 -54.758 1.00 86.12 634 THR A CA 1
ATOM 4767 C C . THR A 1 634 ? 34.700 -32.536 -55.888 1.00 86.12 634 THR A C 1
ATOM 4769 O O . THR A 1 634 ? 33.496 -32.285 -55.947 1.00 86.12 634 THR A O 1
ATOM 4772 N N . ALA A 1 635 ? 35.590 -32.072 -56.772 1.00 87.12 635 ALA A N 1
ATOM 4773 C CA . ALA A 1 635 ? 35.315 -31.209 -57.921 1.00 87.12 635 ALA A CA 1
ATOM 4774 C C . ALA A 1 635 ? 36.083 -31.685 -59.172 1.00 87.12 635 ALA A C 1
ATOM 4776 O O . ALA A 1 635 ? 37.298 -31.876 -59.126 1.00 87.12 635 ALA A O 1
ATOM 4777 N N . GLU A 1 636 ? 35.392 -31.852 -60.296 1.00 87.00 636 GLU A N 1
ATOM 4778 C CA . GLU A 1 636 ? 35.914 -32.236 -61.612 1.00 87.00 636 GLU A CA 1
ATOM 4779 C C . GLU A 1 636 ? 35.715 -31.090 -62.612 1.00 87.00 636 GLU A C 1
ATOM 4781 O O . GLU A 1 636 ? 34.595 -30.741 -62.957 1.00 87.00 636 GLU A O 1
ATOM 4786 N N . VAL A 1 637 ? 36.818 -30.510 -63.070 1.00 88.19 637 VAL A N 1
ATOM 4787 C CA . VAL A 1 637 ? 36.924 -29.417 -64.043 1.00 88.19 637 VAL A CA 1
ATOM 4788 C C . VAL A 1 637 ? 36.851 -29.961 -65.467 1.00 88.19 637 VAL A C 1
ATOM 4790 O O . VAL A 1 637 ? 37.497 -30.965 -65.767 1.00 88.19 637 VAL A O 1
ATOM 4793 N N . LYS A 1 638 ? 36.168 -29.266 -66.376 1.00 80.94 638 LYS A N 1
ATOM 4794 C CA . LYS A 1 638 ? 36.003 -29.617 -67.791 1.00 80.94 638 LYS A CA 1
ATOM 4795 C C . LYS A 1 638 ? 35.983 -28.354 -68.662 1.00 80.94 638 LYS A C 1
ATOM 4797 O O . LYS A 1 638 ? 34.988 -27.648 -68.697 1.00 80.94 638 LYS A O 1
ATOM 4802 N N . PHE A 1 639 ? 37.079 -28.055 -69.358 1.00 78.75 639 PHE A N 1
ATOM 4803 C CA . PHE A 1 639 ? 37.245 -26.816 -70.127 1.00 78.75 639 PHE A CA 1
ATOM 4804 C C . PHE A 1 639 ? 36.236 -26.693 -71.283 1.00 78.75 639 PHE A C 1
ATOM 4806 O O . PHE A 1 639 ? 36.052 -27.671 -72.013 1.00 78.75 639 PHE A O 1
ATOM 4813 N N . GLU A 1 640 ? 35.621 -25.509 -71.412 1.00 59.88 640 GLU A N 1
ATOM 4814 C CA . GLU A 1 640 ? 34.654 -25.041 -72.423 1.00 59.88 640 GLU A CA 1
ATOM 4815 C C . GLU A 1 640 ? 34.560 -23.500 -72.420 1.00 59.88 640 GLU A C 1
ATOM 4817 O O . GLU A 1 640 ? 34.387 -22.900 -71.365 1.00 59.88 640 GLU A O 1
ATOM 4822 N N . GLY A 1 641 ? 34.625 -22.849 -73.583 1.00 62.25 641 GLY A N 1
ATOM 4823 C CA . GLY A 1 641 ? 34.757 -21.391 -73.712 1.00 62.25 641 GLY A CA 1
ATOM 4824 C C . GLY A 1 641 ? 36.059 -21.104 -74.446 1.00 62.25 641 GLY A C 1
ATOM 4825 O O . GLY A 1 641 ? 36.357 -21.814 -75.405 1.00 62.25 641 GLY A O 1
ATOM 4826 N N . ASP A 1 642 ? 36.872 -20.139 -74.006 1.00 62.69 642 ASP A N 1
ATOM 4827 C CA . ASP A 1 642 ? 38.157 -19.836 -74.664 1.00 62.69 642 ASP A CA 1
ATOM 4828 C C . ASP A 1 642 ? 39.137 -21.031 -74.745 1.00 62.69 642 ASP A C 1
ATOM 4830 O O . ASP A 1 642 ? 40.109 -20.978 -75.498 1.00 62.69 642 ASP A O 1
ATOM 4834 N N . TYR A 1 643 ? 38.853 -22.134 -74.036 1.00 65.12 643 TYR A N 1
ATOM 4835 C CA . TYR A 1 643 ? 39.632 -23.376 -73.996 1.00 65.12 643 TYR A CA 1
ATOM 4836 C C . TYR A 1 643 ? 38.720 -24.642 -73.870 1.00 65.12 643 TYR A C 1
ATOM 4838 O O . TYR A 1 643 ? 37.532 -24.508 -73.592 1.00 65.12 643 TYR A O 1
ATOM 4846 N N . THR A 1 644 ? 39.235 -25.882 -74.070 1.00 65.25 644 THR A N 1
ATOM 4847 C CA . THR A 1 644 ? 38.459 -27.174 -74.070 1.00 65.25 644 THR A CA 1
ATOM 4848 C C . THR A 1 644 ? 39.213 -28.442 -73.547 1.00 65.25 644 THR A C 1
ATOM 4850 O O . THR A 1 644 ? 40.277 -28.714 -74.095 1.00 65.25 644 THR A O 1
ATOM 4853 N N . GLY A 1 645 ? 38.714 -29.262 -72.575 1.00 75.62 645 GLY A N 1
ATOM 4854 C CA . GLY A 1 645 ? 39.450 -30.387 -71.873 1.00 75.62 645 GLY A CA 1
ATOM 4855 C C . GLY A 1 645 ? 38.880 -30.874 -70.489 1.00 75.62 645 GLY A C 1
ATOM 4856 O O . GLY A 1 645 ? 37.721 -30.581 -70.257 1.00 75.62 645 GLY A O 1
ATOM 4857 N N . ALA A 1 646 ? 39.602 -31.587 -69.564 1.00 81.69 646 ALA A N 1
ATOM 4858 C CA . ALA A 1 646 ? 39.123 -31.955 -68.169 1.00 81.69 646 ALA A CA 1
ATOM 4859 C C . ALA A 1 646 ? 40.158 -32.475 -67.080 1.00 81.69 646 ALA A C 1
ATOM 4861 O O . ALA A 1 646 ? 41.210 -32.987 -67.474 1.00 81.69 646 ALA A O 1
ATOM 4862 N N . LYS A 1 647 ? 39.882 -32.380 -65.735 1.00 83.75 647 LYS A N 1
ATOM 4863 C CA . LYS A 1 647 ? 40.703 -32.830 -64.533 1.00 83.75 647 LYS A CA 1
ATOM 4864 C C . LYS A 1 647 ? 39.998 -32.745 -63.118 1.00 83.75 647 LYS A C 1
ATOM 4866 O O . LYS A 1 647 ? 39.157 -31.885 -62.950 1.00 83.75 647 LYS A O 1
ATOM 4871 N N . VAL A 1 648 ? 40.388 -33.507 -62.058 1.00 86.56 648 VAL A N 1
ATOM 4872 C CA . VAL A 1 648 ? 39.709 -33.588 -60.699 1.00 86.56 648 VAL A CA 1
ATOM 4873 C C . VAL A 1 648 ? 40.543 -33.121 -59.457 1.00 86.56 648 VAL A C 1
ATOM 4875 O O . VAL A 1 648 ? 41.767 -33.280 -59.469 1.00 86.56 648 VAL A O 1
ATOM 4878 N N . ILE A 1 649 ? 39.899 -32.602 -58.380 1.00 87.31 649 ILE A N 1
ATOM 4879 C CA . ILE A 1 649 ? 40.435 -32.121 -57.061 1.00 87.31 649 ILE A CA 1
ATOM 4880 C C . ILE A 1 649 ? 39.420 -32.298 -55.867 1.00 87.31 649 ILE A C 1
ATOM 4882 O O . ILE A 1 649 ? 38.285 -32.707 -56.104 1.00 87.31 649 ILE A O 1
ATOM 4886 N N . SER A 1 650 ? 39.785 -32.044 -54.588 1.00 88.19 650 SER A N 1
ATOM 4887 C CA . SER A 1 650 ? 38.963 -32.293 -53.360 1.00 88.19 650 SER A CA 1
ATOM 4888 C C . SER A 1 650 ? 38.982 -31.180 -52.283 1.00 88.19 650 SER A C 1
ATOM 4890 O O . SER A 1 650 ? 39.995 -30.496 -52.169 1.00 88.19 650 SER A O 1
ATOM 4892 N N . PHE A 1 651 ? 37.925 -31.062 -51.456 1.00 87.38 651 PHE A N 1
ATOM 4893 C CA . PHE A 1 651 ? 37.748 -30.089 -50.343 1.00 87.38 651 PHE A CA 1
ATOM 4894 C C . PHE A 1 651 ? 36.824 -30.621 -49.214 1.00 87.38 651 PHE A C 1
ATOM 4896 O O . PHE A 1 651 ? 36.221 -31.678 -49.368 1.00 87.38 651 PHE A O 1
ATOM 4903 N N . GLU A 1 652 ? 36.693 -29.913 -48.086 1.00 88.69 652 GLU A N 1
ATOM 4904 C CA . GLU A 1 652 ? 35.895 -30.298 -46.900 1.00 88.69 652 GLU A CA 1
ATOM 4905 C C . GLU A 1 652 ? 34.639 -29.415 -46.684 1.00 88.69 652 GLU A C 1
ATOM 4907 O O . GLU A 1 652 ? 34.594 -28.236 -47.038 1.00 88.69 652 GLU A O 1
ATOM 4912 N N . ILE A 1 653 ? 33.601 -29.971 -46.057 1.00 90.19 653 ILE A N 1
ATOM 4913 C CA . ILE A 1 653 ? 32.407 -29.260 -45.581 1.00 90.19 653 ILE A CA 1
ATOM 4914 C C . ILE A 1 653 ? 32.267 -29.511 -44.077 1.00 90.19 653 ILE A C 1
ATOM 4916 O O . ILE A 1 653 ? 32.169 -30.650 -43.626 1.00 90.19 653 ILE A O 1
ATOM 4920 N N . THR A 1 654 ? 32.234 -28.442 -43.290 1.00 89.12 654 THR A N 1
ATOM 4921 C CA . THR A 1 654 ? 32.134 -28.468 -41.826 1.00 89.12 654 THR A CA 1
ATOM 4922 C C . THR A 1 654 ? 30.677 -28.293 -41.361 1.00 89.12 654 THR A C 1
ATOM 4924 O O . THR A 1 654 ? 29.894 -27.647 -42.059 1.00 89.12 654 THR A O 1
ATOM 4927 N N . PRO A 1 655 ? 30.263 -28.849 -40.204 1.00 88.69 655 PRO A N 1
ATOM 4928 C CA . PRO A 1 655 ? 28.894 -28.699 -39.694 1.00 88.69 655 PRO A CA 1
ATOM 4929 C C . PRO A 1 655 ? 28.522 -27.244 -39.368 1.00 88.69 655 PRO A C 1
ATOM 4931 O O . PRO A 1 655 ? 29.368 -26.510 -38.864 1.00 88.69 655 PRO A O 1
ATOM 4934 N N . ALA A 1 656 ? 27.262 -26.859 -39.576 1.00 88.19 656 ALA A N 1
ATOM 4935 C CA . ALA A 1 656 ? 26.723 -25.510 -39.364 1.00 88.19 656 ALA A CA 1
ATOM 4936 C C . ALA A 1 656 ? 26.377 -25.203 -37.903 1.00 88.19 656 ALA A C 1
ATOM 4938 O O . ALA A 1 656 ? 25.858 -26.075 -37.208 1.00 88.19 656 ALA A O 1
ATOM 4939 N N . ASP A 1 657 ? 26.569 -23.974 -37.427 1.00 88.88 657 ASP A N 1
ATOM 4940 C CA . ASP A 1 657 ? 26.118 -23.623 -36.075 1.00 88.88 657 ASP A CA 1
ATOM 4941 C C . ASP A 1 657 ? 24.578 -23.575 -35.952 1.00 88.88 657 ASP A C 1
ATOM 4943 O O . ASP A 1 657 ? 23.877 -22.957 -36.757 1.00 88.88 657 ASP A O 1
ATOM 4947 N N . ILE A 1 658 ? 24.034 -24.250 -34.935 1.00 90.25 658 ILE A N 1
ATOM 4948 C CA . ILE A 1 658 ? 22.590 -24.333 -34.673 1.00 90.25 658 ILE A CA 1
ATOM 4949 C C . ILE A 1 658 ? 21.997 -23.027 -34.115 1.00 90.25 658 ILE A C 1
ATOM 4951 O O . ILE A 1 658 ? 20.785 -22.830 -34.196 1.00 90.25 658 ILE A O 1
ATOM 4955 N N . SER A 1 659 ? 22.823 -22.107 -33.604 1.00 83.81 659 SER A N 1
ATOM 4956 C CA . SER A 1 659 ? 22.376 -20.808 -33.073 1.00 83.81 659 SER A CA 1
ATOM 4957 C C . SER A 1 659 ? 21.702 -19.896 -34.100 1.00 83.81 659 SER A C 1
ATOM 4959 O O . SER A 1 659 ? 20.874 -19.072 -33.720 1.00 83.81 659 SER A O 1
ATOM 4961 N N . GLY A 1 660 ? 21.969 -20.090 -35.396 1.00 80.06 660 GLY A N 1
ATOM 4962 C CA . GLY A 1 660 ? 21.309 -19.375 -36.494 1.00 80.06 660 GLY A CA 1
ATOM 4963 C C . GLY A 1 660 ? 19.930 -19.919 -36.900 1.00 80.06 660 GLY A C 1
ATOM 4964 O O . GLY A 1 660 ? 19.454 -19.584 -37.984 1.00 80.06 660 GLY A O 1
ATOM 4965 N N . ARG A 1 661 ? 19.302 -20.802 -36.109 1.00 87.00 661 ARG A N 1
ATOM 4966 C CA . ARG A 1 661 ? 17.992 -21.409 -36.419 1.00 87.00 661 ARG A CA 1
ATOM 4967 C C . ARG A 1 661 ? 16.889 -20.888 -35.502 1.00 87.00 661 ARG A C 1
ATOM 4969 O O . ARG A 1 661 ? 17.106 -20.664 -34.315 1.00 87.00 661 ARG A O 1
ATOM 4976 N N . ASN A 1 662 ? 15.678 -20.776 -36.046 1.00 87.25 662 ASN A N 1
ATOM 4977 C CA . ASN A 1 662 ? 14.484 -20.496 -35.256 1.00 87.25 662 ASN A CA 1
ATOM 4978 C C . ASN A 1 662 ? 14.147 -21.717 -34.386 1.00 87.25 662 ASN A C 1
ATOM 4980 O O . ASN A 1 662 ? 14.014 -22.832 -34.896 1.00 87.25 662 ASN A O 1
ATOM 4984 N N . ILE A 1 663 ? 14.027 -21.499 -33.074 1.00 92.00 663 ILE A N 1
ATOM 4985 C CA . ILE A 1 663 ? 13.712 -22.527 -32.073 1.00 92.00 663 ILE A CA 1
ATOM 4986 C C . ILE A 1 663 ? 12.460 -22.093 -31.319 1.00 92.00 663 ILE A C 1
ATOM 4988 O O . ILE A 1 663 ? 12.441 -20.993 -30.765 1.00 92.00 663 ILE A O 1
ATOM 4992 N N . SER A 1 664 ? 11.457 -22.966 -31.254 1.00 90.12 664 SER A N 1
ATOM 4993 C CA . SER A 1 664 ? 10.249 -22.783 -30.450 1.00 90.12 664 SER A CA 1
ATOM 4994 C C . SER A 1 664 ? 10.090 -23.888 -29.405 1.00 90.12 664 SER A C 1
ATOM 4996 O O . SER A 1 664 ? 10.526 -25.029 -29.592 1.00 90.12 664 SER A O 1
ATOM 4998 N N . LEU A 1 665 ? 9.460 -23.518 -28.290 1.00 94.94 665 LEU A N 1
ATOM 4999 C CA . LEU A 1 665 ? 9.033 -24.411 -27.215 1.00 94.94 665 LEU A CA 1
ATOM 5000 C C . LEU A 1 665 ? 7.505 -24.542 -27.261 1.00 94.94 665 LEU A C 1
ATOM 5002 O O . LEU A 1 665 ? 6.824 -23.580 -27.613 1.00 94.94 665 LEU A O 1
ATOM 5006 N N . SER A 1 666 ? 6.955 -25.697 -26.880 1.00 92.88 666 SER A N 1
ATOM 5007 C CA . SER A 1 666 ? 5.494 -25.897 -26.795 1.00 92.88 666 SER A CA 1
ATOM 5008 C C . SER A 1 666 ? 4.800 -25.008 -25.759 1.00 92.88 666 SER A C 1
ATOM 5010 O O . SER A 1 666 ? 3.595 -24.796 -25.852 1.00 92.88 666 SER A O 1
ATOM 5012 N N . TYR A 1 667 ? 5.549 -24.537 -24.763 1.00 91.12 667 TYR A N 1
ATOM 5013 C CA . TYR A 1 667 ? 5.137 -23.570 -23.750 1.00 91.12 667 TYR A CA 1
ATOM 5014 C C . TYR A 1 667 ? 6.380 -22.862 -23.189 1.00 91.12 667 TYR A C 1
ATOM 5016 O O . TYR A 1 667 ? 7.481 -23.422 -23.212 1.00 91.12 667 TYR A O 1
ATOM 5024 N N . THR A 1 668 ? 6.202 -21.638 -22.698 1.00 90.12 668 THR A N 1
ATOM 5025 C CA . THR A 1 668 ? 7.228 -20.820 -22.020 1.00 90.12 668 THR A CA 1
ATOM 5026 C C . THR A 1 668 ? 7.063 -20.788 -20.503 1.00 90.12 668 THR A C 1
ATOM 5028 O O . THR A 1 668 ? 7.938 -20.293 -19.799 1.00 90.12 668 THR A O 1
ATOM 5031 N N . ASP A 1 669 ? 5.971 -21.354 -20.006 1.00 90.38 669 ASP A N 1
ATOM 5032 C CA . ASP A 1 669 ? 5.533 -21.349 -18.618 1.00 90.38 669 ASP A CA 1
ATOM 5033 C C . ASP A 1 669 ? 4.630 -22.573 -18.367 1.00 90.38 669 ASP A C 1
ATOM 5035 O O . ASP A 1 669 ? 4.045 -23.136 -19.295 1.00 90.38 669 ASP A O 1
ATOM 5039 N N . THR A 1 670 ? 4.589 -23.056 -17.126 1.00 92.38 670 THR A N 1
ATOM 5040 C CA . THR A 1 670 ? 3.737 -24.169 -16.671 1.00 92.38 670 THR A CA 1
ATOM 5041 C C . THR A 1 670 ? 3.619 -24.138 -15.150 1.00 92.38 670 THR A C 1
ATOM 5043 O O . THR A 1 670 ? 4.549 -23.727 -14.466 1.00 92.38 670 THR A O 1
ATOM 5046 N N . GLU A 1 671 ? 2.528 -24.659 -14.593 1.00 88.06 671 GLU A N 1
ATOM 5047 C CA . GLU A 1 671 ? 2.367 -24.821 -13.140 1.00 88.06 671 GLU A CA 1
ATOM 5048 C C . GLU A 1 671 ? 3.284 -25.915 -12.562 1.00 88.06 671 GLU A C 1
ATOM 5050 O O . GLU A 1 671 ? 3.538 -26.935 -13.215 1.00 88.06 671 GLU A O 1
ATOM 5055 N N . TYR A 1 672 ? 3.749 -25.729 -11.325 1.00 89.12 672 TYR A N 1
ATOM 5056 C CA . TYR A 1 672 ? 4.478 -26.722 -10.532 1.00 89.12 672 TYR A CA 1
ATOM 5057 C C . TYR A 1 672 ? 3.548 -27.840 -10.033 1.00 89.12 672 TYR A C 1
ATOM 5059 O O . TYR A 1 672 ? 2.586 -27.585 -9.316 1.00 89.12 672 TYR A O 1
ATOM 5067 N N . ASP A 1 673 ? 3.876 -29.093 -10.358 1.00 84.69 673 ASP A N 1
ATOM 5068 C CA . ASP A 1 673 ? 3.169 -30.303 -9.894 1.00 84.69 673 ASP A CA 1
ATOM 5069 C C . ASP A 1 673 ? 4.118 -31.340 -9.254 1.00 84.69 673 ASP A C 1
ATOM 5071 O O . ASP A 1 673 ? 3.766 -32.510 -9.086 1.00 84.69 673 ASP A O 1
ATOM 5075 N N . GLY A 1 674 ? 5.351 -30.931 -8.934 1.00 83.06 674 GLY A N 1
ATOM 5076 C CA . GLY A 1 674 ? 6.406 -31.807 -8.419 1.00 83.06 674 GLY A CA 1
ATOM 5077 C C . GLY A 1 674 ? 7.020 -32.774 -9.445 1.00 83.06 674 GLY A C 1
ATOM 5078 O O . GLY A 1 674 ? 7.854 -33.602 -9.061 1.00 83.06 674 GLY A O 1
ATOM 5079 N N . THR A 1 675 ? 6.647 -32.701 -10.729 1.00 90.06 675 THR A N 1
ATOM 5080 C CA . THR A 1 675 ? 7.177 -33.563 -11.803 1.00 90.06 675 THR A CA 1
ATOM 5081 C C . THR A 1 675 ? 8.105 -32.819 -12.770 1.00 90.06 675 THR A C 1
ATOM 5083 O O . THR A 1 675 ? 8.093 -31.596 -12.872 1.00 90.06 675 THR A O 1
ATOM 5086 N N . GLU A 1 676 ? 8.945 -33.569 -13.494 1.00 93.81 676 GLU A N 1
ATOM 5087 C CA . GLU A 1 676 ? 9.843 -32.999 -14.506 1.00 93.81 676 GLU A CA 1
ATOM 5088 C C . GLU A 1 676 ? 9.065 -32.425 -15.703 1.00 93.81 676 GLU A C 1
ATOM 5090 O O . GLU A 1 676 ? 8.459 -33.162 -16.486 1.00 93.81 676 GLU A O 1
ATOM 5095 N N . LYS A 1 677 ? 9.172 -31.115 -15.911 1.00 94.00 677 LYS A N 1
ATOM 5096 C CA . LYS A 1 677 ? 8.578 -30.388 -17.035 1.00 94.00 677 LYS A CA 1
ATOM 5097 C C . LYS A 1 677 ? 9.497 -30.445 -18.250 1.00 94.00 677 LYS A C 1
ATOM 5099 O O . LYS A 1 677 ? 10.697 -30.201 -18.143 1.00 94.00 677 LYS A O 1
ATOM 5104 N N . LYS A 1 678 ? 8.950 -30.791 -19.415 1.00 95.06 678 LYS A N 1
ATOM 5105 C CA . LYS A 1 678 ? 9.711 -30.994 -20.659 1.00 95.06 678 LYS A CA 1
ATOM 5106 C C . LYS A 1 678 ? 8.931 -30.431 -21.850 1.00 95.06 678 LYS A C 1
ATOM 5108 O O . LYS A 1 678 ? 8.238 -31.202 -22.513 1.00 95.06 678 LYS A O 1
ATOM 5113 N N . PRO A 1 679 ? 9.017 -29.114 -22.126 1.00 95.25 679 PRO A N 1
ATOM 5114 C CA . PRO A 1 679 ? 8.399 -28.546 -23.319 1.00 95.25 679 PRO A CA 1
ATOM 5115 C C . PRO A 1 679 ? 8.968 -29.203 -24.579 1.00 95.25 679 PRO A C 1
ATOM 5117 O O . PRO A 1 679 ? 10.174 -29.454 -24.671 1.00 95.25 679 PRO A O 1
ATOM 5120 N N . GLU A 1 680 ? 8.104 -29.485 -25.552 1.00 93.88 680 GLU A N 1
ATOM 5121 C CA . GLU A 1 680 ? 8.515 -30.013 -26.850 1.00 93.88 680 GLU A CA 1
ATOM 5122 C C . GLU A 1 680 ? 9.299 -28.939 -27.613 1.00 93.88 680 GLU A C 1
ATOM 5124 O O . GLU A 1 680 ? 8.912 -27.770 -27.640 1.00 93.88 680 GLU A O 1
ATOM 5129 N N . VAL A 1 681 ? 10.420 -29.339 -28.217 1.00 95.50 681 VAL A N 1
ATOM 5130 C CA . VAL A 1 681 ? 11.374 -28.429 -28.862 1.00 95.50 681 VAL A CA 1
ATOM 5131 C C . VAL A 1 681 ? 11.352 -28.629 -30.366 1.00 95.50 681 VAL A C 1
ATOM 5133 O O . VAL A 1 681 ? 11.832 -29.652 -30.870 1.00 95.50 681 VAL A O 1
ATOM 5136 N N . THR A 1 682 ? 10.884 -27.616 -31.087 1.00 92.44 682 THR A N 1
ATOM 5137 C CA . THR A 1 682 ? 10.943 -27.576 -32.551 1.00 92.44 682 THR A CA 1
ATOM 5138 C C . THR A 1 682 ? 12.065 -26.643 -32.991 1.00 92.44 682 THR A C 1
ATOM 5140 O O . THR A 1 682 ? 12.123 -25.493 -32.565 1.00 92.44 682 THR A O 1
ATOM 5143 N N . VAL A 1 683 ? 12.950 -27.127 -33.866 1.00 92.56 683 VAL A N 1
ATOM 5144 C CA . VAL A 1 683 ? 13.951 -26.300 -34.556 1.00 92.56 683 VAL A CA 1
ATOM 5145 C C . VAL A 1 683 ? 13.611 -26.288 -36.042 1.00 92.56 683 VAL A C 1
ATOM 5147 O O . VAL A 1 683 ? 13.464 -27.349 -36.652 1.00 92.56 683 VAL A O 1
ATOM 5150 N N . GLU A 1 684 ? 13.455 -25.102 -36.627 1.00 88.62 684 GLU A N 1
ATOM 5151 C CA . GLU A 1 684 ? 12.918 -24.950 -37.981 1.00 88.62 684 GLU A CA 1
ATOM 5152 C C . GLU A 1 684 ? 13.746 -25.714 -39.030 1.00 88.62 684 GLU A C 1
ATOM 5154 O O . GLU A 1 684 ? 14.947 -25.492 -39.206 1.00 88.62 684 GLU A O 1
ATOM 5159 N N . GLY A 1 685 ? 13.075 -26.627 -39.740 1.00 83.88 685 GLY A N 1
ATOM 5160 C CA . GLY A 1 685 ? 13.659 -27.450 -40.800 1.00 83.88 685 GLY A CA 1
ATOM 5161 C C . GLY A 1 685 ? 14.530 -28.625 -40.333 1.00 83.88 685 GLY A C 1
ATOM 5162 O O . GLY A 1 685 ? 15.047 -29.342 -41.190 1.00 83.88 685 GLY A O 1
ATOM 5163 N N . LEU A 1 686 ? 14.702 -28.849 -39.023 1.00 91.88 686 LEU A N 1
ATOM 5164 C CA . LEU A 1 686 ? 15.592 -29.885 -38.477 1.00 91.88 686 LEU A CA 1
ATOM 5165 C C . LEU A 1 686 ? 14.830 -31.057 -37.842 1.00 91.88 686 LEU A C 1
ATOM 5167 O O . LEU A 1 686 ? 13.723 -30.899 -37.333 1.00 91.88 686 LEU A O 1
ATOM 5171 N N . ILE A 1 687 ? 15.448 -32.243 -37.816 1.00 89.62 687 ILE A N 1
ATOM 5172 C CA . ILE A 1 687 ? 14.860 -33.454 -37.224 1.00 89.62 687 ILE A CA 1
ATOM 5173 C C . ILE A 1 687 ? 15.559 -33.793 -35.900 1.00 89.62 687 ILE A C 1
ATOM 5175 O O . ILE A 1 687 ? 16.748 -34.130 -35.877 1.00 89.62 687 ILE A O 1
ATOM 5179 N N . SER A 1 688 ? 14.807 -33.770 -34.795 1.00 89.31 688 SER A N 1
ATOM 5180 C CA . SER A 1 688 ? 15.302 -34.146 -33.462 1.00 89.31 688 SER A CA 1
ATOM 5181 C C . SER A 1 688 ? 15.886 -35.567 -33.436 1.00 89.31 688 SER A C 1
ATOM 5183 O O . SER A 1 688 ? 15.411 -36.482 -34.111 1.00 89.31 688 SER A O 1
ATOM 5185 N N . GLY A 1 689 ? 16.977 -35.755 -32.696 1.00 84.44 689 GLY A N 1
ATOM 5186 C CA . GLY A 1 689 ? 17.758 -36.993 -32.625 1.00 84.44 689 GLY A CA 1
ATOM 5187 C C . GLY A 1 689 ? 18.704 -37.227 -33.812 1.00 84.44 689 GLY A C 1
ATOM 5188 O O . GLY A 1 689 ? 19.724 -37.908 -33.640 1.00 84.44 689 GLY A O 1
ATOM 5189 N N . LYS A 1 690 ? 18.418 -36.651 -34.988 1.00 87.56 690 LYS A N 1
ATOM 5190 C CA . LYS A 1 690 ? 19.268 -36.700 -36.191 1.00 87.56 690 LYS A CA 1
ATOM 5191 C C . LYS A 1 690 ? 20.170 -35.468 -36.284 1.00 87.56 690 LYS A C 1
ATOM 5193 O O . LYS A 1 690 ? 21.388 -35.618 -36.254 1.00 87.56 690 LYS A O 1
ATOM 5198 N N . ASP A 1 691 ? 19.555 -34.292 -36.368 1.00 91.75 691 ASP A N 1
ATOM 5199 C CA . ASP A 1 691 ? 20.204 -33.003 -36.646 1.00 91.75 691 ASP A CA 1
ATOM 5200 C C . ASP A 1 691 ? 20.481 -32.193 -35.362 1.00 91.75 691 ASP A C 1
ATOM 5202 O O . ASP A 1 691 ? 21.319 -31.295 -35.353 1.00 91.75 691 ASP A O 1
ATOM 5206 N N . TYR A 1 692 ? 19.816 -32.536 -34.252 1.00 95.12 692 TYR A N 1
ATOM 5207 C CA . TYR A 1 692 ? 20.078 -31.995 -32.914 1.00 95.12 692 TYR A CA 1
ATOM 5208 C C . TYR A 1 692 ? 19.686 -32.983 -31.805 1.00 95.12 692 TYR A C 1
ATOM 5210 O O . TYR A 1 692 ? 19.026 -33.993 -32.054 1.00 95.12 692 TYR A O 1
ATOM 5218 N N . THR A 1 693 ? 20.087 -32.698 -30.569 1.00 94.31 693 THR A N 1
ATOM 5219 C CA . THR A 1 693 ? 19.640 -33.376 -29.340 1.00 94.31 693 THR A CA 1
ATOM 5220 C C . THR A 1 693 ? 19.192 -32.352 -28.304 1.00 94.31 693 THR A C 1
ATOM 5222 O O . THR A 1 693 ? 19.699 -31.232 -28.299 1.00 94.31 693 THR A O 1
ATOM 5225 N N . VAL A 1 694 ? 18.273 -32.746 -27.421 1.00 95.69 694 VAL A N 1
ATOM 5226 C CA . VAL A 1 694 ? 17.710 -31.891 -26.366 1.00 95.69 694 VAL A CA 1
ATOM 5227 C C . VAL A 1 694 ? 17.984 -32.508 -24.997 1.00 95.69 694 VAL A C 1
ATOM 5229 O O . VAL A 1 694 ? 17.779 -33.709 -24.811 1.00 95.69 694 VAL A O 1
ATOM 5232 N N . SER A 1 695 ? 18.401 -31.681 -24.045 1.00 94.56 695 SER A N 1
ATOM 5233 C CA . SER A 1 695 ? 18.414 -31.975 -22.609 1.00 94.56 695 SER A CA 1
ATOM 5234 C C . SER A 1 695 ? 17.761 -30.831 -21.830 1.00 94.56 695 SER A C 1
ATOM 5236 O O . SER A 1 695 ? 17.548 -29.748 -22.372 1.00 94.56 695 SER A O 1
ATOM 5238 N N . TYR A 1 696 ? 17.421 -31.085 -20.569 1.00 95.75 696 TYR A N 1
ATOM 5239 C CA . TYR A 1 696 ? 16.754 -30.129 -19.686 1.00 95.75 696 TYR A CA 1
ATOM 5240 C C . TYR A 1 696 ? 17.547 -30.015 -18.382 1.00 95.75 696 TYR A C 1
ATOM 5242 O O . TYR A 1 696 ? 18.115 -31.012 -17.930 1.00 95.75 696 TYR A O 1
ATOM 5250 N N . GLU A 1 697 ? 17.589 -28.817 -17.809 1.00 94.38 697 GLU A N 1
ATOM 5251 C CA . GLU A 1 697 ? 18.235 -28.500 -16.528 1.00 94.38 697 GLU A CA 1
ATOM 5252 C C . GLU A 1 697 ? 17.235 -27.721 -15.660 1.00 94.38 697 GLU A C 1
ATOM 5254 O O . GLU A 1 697 ? 16.365 -27.028 -16.195 1.00 94.38 697 GLU A O 1
ATOM 5259 N N . ASP A 1 698 ? 17.325 -27.882 -14.337 1.00 94.44 698 ASP A N 1
ATOM 5260 C CA . ASP A 1 698 ? 16.478 -27.218 -13.327 1.00 94.44 698 ASP A CA 1
ATOM 5261 C C . ASP A 1 698 ? 14.956 -27.397 -13.537 1.00 94.44 698 ASP A C 1
ATOM 5263 O O . ASP A 1 698 ? 14.119 -26.685 -12.995 1.00 94.44 698 ASP A O 1
ATOM 5267 N N . ASN A 1 699 ? 14.567 -28.419 -14.302 1.00 94.00 699 ASN A N 1
ATOM 5268 C CA . ASN A 1 699 ? 13.242 -28.555 -14.902 1.00 94.00 699 ASN A CA 1
ATOM 5269 C C . ASN A 1 699 ? 12.206 -29.289 -14.031 1.00 94.00 699 ASN A C 1
ATOM 5271 O O . ASN A 1 699 ? 11.325 -29.966 -14.566 1.00 94.00 699 ASN A O 1
ATOM 5275 N N . LYS A 1 700 ? 12.324 -29.206 -12.703 1.00 91.00 700 LYS A N 1
ATOM 5276 C CA . LYS A 1 700 ? 11.434 -29.904 -11.758 1.00 91.00 700 LYS A CA 1
ATOM 5277 C C . LYS A 1 700 ? 10.871 -28.979 -10.687 1.00 91.00 700 LYS A C 1
ATOM 5279 O O . LYS A 1 700 ? 9.668 -29.017 -10.462 1.00 91.00 700 LYS A O 1
ATOM 5284 N N . GLU A 1 701 ? 11.725 -28.203 -10.025 1.00 88.50 701 GLU A N 1
ATOM 5285 C CA . GLU A 1 701 ? 11.296 -27.254 -8.993 1.00 88.50 701 GLU A CA 1
ATOM 5286 C C . GLU A 1 701 ? 10.786 -25.944 -9.610 1.00 88.50 701 GLU A C 1
ATOM 5288 O O . GLU A 1 701 ? 10.962 -25.708 -10.803 1.00 88.50 701 GLU A O 1
ATOM 5293 N N . ALA A 1 702 ? 10.101 -25.119 -8.817 1.00 83.19 702 ALA A N 1
ATOM 5294 C CA . ALA A 1 702 ? 9.578 -23.840 -9.290 1.00 83.19 702 ALA A CA 1
ATOM 5295 C C . ALA A 1 702 ? 10.704 -22.824 -9.587 1.00 83.19 702 ALA A C 1
ATOM 5297 O O . ALA A 1 702 ? 11.695 -22.765 -8.858 1.00 83.19 702 ALA A O 1
ATOM 5298 N N . GLY A 1 703 ? 10.522 -22.008 -10.631 1.00 86.12 703 GLY A N 1
ATOM 5299 C CA . GLY A 1 703 ? 11.472 -21.001 -11.120 1.00 86.12 703 GLY A CA 1
ATOM 5300 C C . GLY A 1 703 ? 11.941 -21.224 -12.566 1.00 86.12 703 GLY A C 1
ATOM 5301 O O . GLY A 1 703 ? 11.291 -21.916 -13.355 1.00 86.12 703 GLY A O 1
ATOM 5302 N N . ASP A 1 704 ? 13.082 -20.614 -12.903 1.00 91.44 704 ASP A N 1
ATOM 5303 C CA . ASP A 1 704 ? 13.726 -20.653 -14.222 1.00 91.44 704 ASP A CA 1
ATOM 5304 C C . ASP A 1 704 ? 14.287 -22.044 -14.569 1.00 91.44 704 ASP A C 1
ATOM 5306 O O . ASP A 1 704 ? 15.407 -22.397 -14.195 1.00 91.44 704 ASP A O 1
ATOM 5310 N N . ALA A 1 705 ? 13.557 -22.804 -15.382 1.00 94.06 705 ALA A N 1
ATOM 5311 C CA . ALA A 1 705 ? 14.037 -24.046 -15.977 1.00 94.06 705 ALA A CA 1
ATOM 5312 C C . ALA A 1 705 ? 14.699 -23.803 -17.344 1.00 94.06 705 ALA A C 1
ATOM 5314 O O . ALA A 1 705 ? 14.374 -22.855 -18.070 1.00 94.06 705 ALA A O 1
ATOM 5315 N N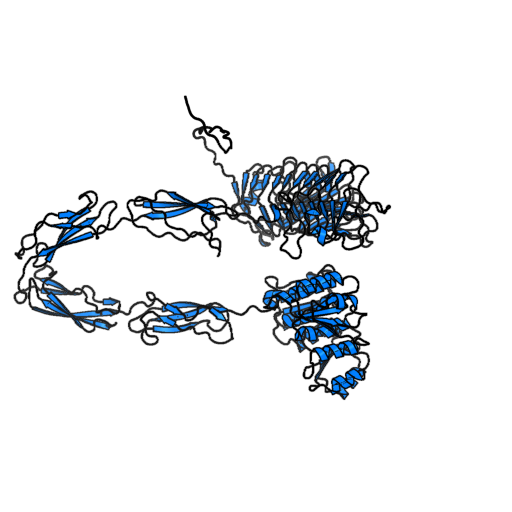 . ARG A 1 706 ? 15.624 -24.685 -17.741 1.00 94.75 706 ARG A N 1
ATOM 5316 C CA . ARG A 1 706 ? 16.398 -24.555 -18.988 1.00 94.75 706 ARG A CA 1
ATOM 5317 C C . ARG A 1 706 ? 16.197 -25.727 -19.935 1.00 94.75 706 ARG A C 1
ATOM 5319 O O . ARG A 1 706 ? 16.156 -26.892 -19.545 1.00 94.75 706 ARG A O 1
ATOM 5326 N N . VAL A 1 707 ? 16.161 -25.398 -21.220 1.00 96.50 707 VAL A N 1
ATOM 5327 C CA . VAL A 1 707 ? 16.221 -26.322 -22.352 1.00 96.50 707 VAL A CA 1
ATOM 5328 C C . VAL A 1 707 ? 17.549 -26.100 -23.063 1.00 96.50 707 VAL A C 1
ATOM 5330 O O . VAL A 1 707 ? 17.844 -24.986 -23.499 1.00 96.50 707 VAL A O 1
ATOM 5333 N N . VAL A 1 708 ? 18.339 -27.160 -23.205 1.00 95.19 708 VAL A N 1
ATOM 5334 C CA . VAL A 1 708 ? 19.651 -27.148 -23.859 1.00 95.19 708 VAL A CA 1
ATOM 5335 C C . VAL A 1 708 ? 19.546 -27.919 -25.174 1.00 95.19 708 VAL A C 1
ATOM 5337 O O . VAL A 1 708 ? 19.312 -29.129 -25.186 1.00 95.19 708 VAL A O 1
ATOM 5340 N N . ILE A 1 709 ? 19.700 -27.212 -26.293 1.00 95.88 709 ILE A N 1
ATOM 5341 C CA . ILE A 1 709 ? 19.596 -27.740 -27.655 1.00 95.88 709 ILE A CA 1
ATOM 5342 C C . ILE A 1 709 ? 20.999 -27.795 -28.263 1.00 95.88 709 ILE A C 1
ATOM 5344 O O . ILE A 1 709 ? 21.606 -26.754 -28.494 1.00 95.88 709 ILE A O 1
ATOM 5348 N N . THR A 1 710 ? 21.509 -28.987 -28.568 1.00 93.25 710 THR A N 1
ATOM 5349 C CA . THR A 1 710 ? 22.865 -29.180 -29.118 1.00 93.25 710 THR A CA 1
ATOM 5350 C C . THR A 1 710 ? 22.806 -29.747 -30.534 1.00 93.25 710 THR A C 1
ATOM 5352 O O . THR A 1 710 ? 22.144 -30.759 -30.769 1.00 93.25 710 THR A O 1
ATOM 5355 N N . GLY A 1 711 ? 23.497 -29.104 -31.478 1.00 91.56 711 GLY A N 1
ATOM 5356 C CA . GLY A 1 711 ? 23.563 -29.511 -32.885 1.00 91.56 711 GLY A CA 1
ATOM 5357 C C . GLY A 1 711 ? 24.295 -30.839 -33.095 1.00 91.56 711 GLY A C 1
ATOM 5358 O O . GLY A 1 711 ? 25.200 -31.199 -32.338 1.00 91.56 711 GLY A O 1
ATOM 5359 N N . LYS A 1 712 ? 23.887 -31.590 -34.123 1.00 87.62 712 LYS A N 1
ATOM 5360 C CA . LYS A 1 712 ? 24.415 -32.923 -34.438 1.00 87.62 712 LYS A CA 1
ATOM 5361 C C . LYS A 1 712 ? 24.521 -33.156 -35.951 1.00 87.62 712 LYS A C 1
ATOM 5363 O O . LYS A 1 712 ? 23.698 -32.693 -36.737 1.00 87.62 712 LYS A O 1
ATOM 5368 N N . GLY A 1 713 ? 25.514 -33.944 -36.369 1.00 88.25 713 GLY A N 1
ATOM 5369 C CA . GLY A 1 713 ? 25.685 -34.354 -37.767 1.00 88.25 713 GLY A CA 1
ATOM 5370 C C . GLY A 1 713 ? 26.117 -33.187 -38.653 1.00 88.25 713 GLY A C 1
ATOM 5371 O O . GLY A 1 713 ? 27.253 -32.736 -38.556 1.00 88.25 713 GLY A O 1
ATOM 5372 N N . ASN A 1 714 ? 25.206 -32.693 -39.494 1.00 89.88 714 ASN A N 1
ATOM 5373 C CA . ASN A 1 714 ? 25.428 -31.492 -40.307 1.00 89.88 714 ASN A CA 1
ATOM 5374 C C . ASN A 1 714 ? 25.396 -30.190 -39.485 1.00 89.88 714 ASN A C 1
ATOM 5376 O O . ASN A 1 714 ? 25.669 -29.131 -40.044 1.00 89.88 714 ASN A O 1
ATOM 5380 N N . TYR A 1 715 ? 25.086 -30.259 -38.186 1.00 91.94 715 TYR A N 1
ATOM 5381 C CA . TYR A 1 715 ? 25.035 -29.113 -37.279 1.00 91.94 715 TYR A CA 1
ATOM 5382 C C . TYR A 1 715 ? 25.959 -29.290 -36.062 1.00 91.94 715 TYR A C 1
ATOM 5384 O O . TYR A 1 715 ? 26.250 -30.413 -35.645 1.00 91.94 715 TYR A O 1
ATOM 5392 N N . LYS A 1 716 ? 26.405 -28.170 -35.489 1.00 88.56 716 LYS A N 1
ATOM 5393 C CA . LYS A 1 716 ? 27.238 -28.031 -34.282 1.00 88.56 716 LYS A CA 1
ATOM 5394 C C . LYS A 1 716 ? 26.698 -26.904 -33.384 1.00 88.56 716 LYS A C 1
ATOM 5396 O O . LYS A 1 716 ? 25.720 -26.252 -33.737 1.00 88.56 716 LYS A O 1
ATOM 5401 N N . GLY A 1 717 ? 27.355 -26.663 -32.251 1.00 91.31 717 GLY A N 1
ATOM 5402 C CA . GLY A 1 717 ? 26.987 -25.596 -31.312 1.00 91.31 717 GLY A CA 1
ATOM 5403 C C . GLY A 1 717 ? 25.848 -25.987 -30.364 1.00 91.31 717 GLY A C 1
ATOM 5404 O O . GLY A 1 717 ? 25.247 -27.056 -30.498 1.00 91.31 717 GLY A O 1
ATOM 5405 N N . THR A 1 718 ? 25.569 -25.116 -29.395 1.00 93.25 718 THR A N 1
ATOM 5406 C CA . THR A 1 718 ? 24.541 -25.317 -28.363 1.00 93.25 718 THR A CA 1
ATOM 5407 C C . THR A 1 718 ? 23.777 -24.018 -28.130 1.00 93.25 718 THR A C 1
ATOM 5409 O O . THR A 1 718 ? 24.378 -22.953 -28.015 1.00 93.25 718 THR A O 1
ATOM 5412 N N . VAL A 1 719 ? 22.452 -24.110 -28.030 1.00 93.06 719 VAL A N 1
ATOM 5413 C CA . VAL A 1 719 ? 21.544 -23.003 -27.717 1.00 93.06 719 VAL A CA 1
ATOM 5414 C C . VAL A 1 719 ? 20.792 -23.322 -26.434 1.00 93.06 719 VAL A C 1
ATOM 5416 O O . VAL A 1 719 ? 20.302 -24.437 -26.265 1.00 93.06 719 VAL A O 1
ATOM 5419 N N . ILE A 1 720 ? 20.668 -22.331 -25.553 1.00 93.75 720 ILE A N 1
ATOM 5420 C CA . ILE A 1 720 ? 19.852 -22.419 -24.341 1.00 93.75 720 ILE A CA 1
ATOM 5421 C C . ILE A 1 720 ? 18.573 -21.593 -24.540 1.00 93.75 720 ILE A C 1
ATOM 5423 O O . ILE A 1 720 ? 18.588 -20.511 -25.143 1.00 93.75 720 ILE A O 1
ATOM 5427 N N . ARG A 1 721 ? 17.451 -22.120 -24.053 1.00 93.56 721 ARG A N 1
ATOM 5428 C CA . ARG A 1 721 ? 16.177 -21.409 -23.876 1.00 93.56 721 ARG A CA 1
ATOM 5429 C C . ARG A 1 721 ? 15.688 -21.628 -22.449 1.00 93.56 721 ARG A C 1
ATOM 5431 O O . ARG A 1 721 ? 15.942 -22.686 -21.880 1.00 93.56 721 ARG A O 1
ATOM 5438 N N . THR A 1 722 ? 15.002 -20.644 -21.888 1.00 93.12 722 THR A N 1
ATOM 5439 C CA . THR A 1 722 ? 14.385 -20.725 -20.561 1.00 93.12 722 THR A CA 1
ATOM 5440 C C . THR A 1 722 ? 12.876 -20.920 -20.675 1.00 93.12 722 THR A C 1
ATOM 5442 O O . THR A 1 722 ? 12.269 -20.552 -21.684 1.00 93.12 722 THR A O 1
ATOM 5445 N N . PHE A 1 723 ? 12.281 -21.517 -19.647 1.00 94.31 723 PHE A N 1
ATOM 5446 C CA . PHE A 1 723 ? 10.839 -21.546 -19.418 1.00 94.31 723 PHE A CA 1
ATOM 5447 C C . PHE A 1 723 ? 10.569 -21.528 -17.908 1.00 94.31 723 PHE A C 1
ATOM 5449 O O . PHE A 1 723 ? 11.414 -21.959 -17.126 1.00 94.31 723 PHE A O 1
ATOM 5456 N N . GLN A 1 724 ? 9.414 -21.017 -17.495 1.00 92.19 724 GLN A N 1
ATOM 5457 C CA . GLN A 1 724 ? 9.052 -20.865 -16.086 1.00 92.19 724 GLN A CA 1
ATOM 5458 C C . GLN A 1 724 ? 8.281 -22.074 -15.551 1.00 92.19 724 GLN A C 1
ATOM 5460 O O . GLN A 1 724 ? 7.397 -22.611 -16.221 1.00 92.19 724 GLN A O 1
ATOM 5465 N N . ILE A 1 725 ? 8.575 -22.469 -14.314 1.00 90.56 725 ILE A N 1
ATOM 5466 C CA . ILE A 1 725 ? 7.755 -23.399 -13.533 1.00 90.56 725 ILE A CA 1
ATOM 5467 C C . ILE A 1 725 ? 7.143 -22.604 -12.375 1.00 90.56 725 ILE A C 1
ATOM 5469 O O . ILE A 1 725 ? 7.819 -22.265 -11.410 1.00 90.56 725 ILE A O 1
ATOM 5473 N N . ILE A 1 726 ? 5.864 -22.258 -12.482 1.00 83.81 726 ILE A N 1
ATOM 5474 C CA . ILE A 1 726 ? 5.179 -21.326 -11.580 1.00 83.81 726 ILE A CA 1
ATOM 5475 C C . ILE A 1 726 ? 4.565 -22.106 -10.409 1.00 83.81 726 ILE A C 1
ATOM 5477 O O . ILE A 1 726 ? 3.734 -22.990 -10.620 1.00 83.81 726 ILE A O 1
ATOM 5481 N N . LYS A 1 727 ? 4.944 -21.779 -9.165 1.00 78.75 727 LYS A N 1
ATOM 5482 C CA . LYS A 1 727 ? 4.210 -22.233 -7.969 1.00 78.75 727 LYS A CA 1
ATOM 5483 C C . LYS A 1 727 ? 2.923 -21.394 -7.868 1.00 78.75 727 LYS A C 1
ATOM 5485 O O . LYS A 1 727 ? 3.043 -20.169 -7.873 1.00 78.75 727 LYS A O 1
ATOM 5490 N N . PRO A 1 728 ? 1.720 -21.994 -7.803 1.00 70.94 728 PRO A N 1
ATOM 5491 C CA . PRO A 1 728 ? 0.495 -21.227 -7.601 1.00 70.94 728 PRO A CA 1
ATOM 5492 C C . PRO A 1 728 ? 0.530 -20.520 -6.241 1.00 70.94 728 PRO A C 1
ATOM 5494 O O . PRO A 1 728 ? 0.990 -21.086 -5.247 1.00 70.94 728 PRO A O 1
ATOM 5497 N N . GLU A 1 729 ? 0.048 -19.280 -6.212 1.00 77.81 729 GLU A N 1
ATOM 5498 C CA . GLU A 1 729 ? 0.000 -18.449 -5.010 1.00 77.81 729 GLU A CA 1
ATOM 5499 C C . GLU A 1 729 ? -0.964 -19.053 -3.976 1.00 77.81 729 GLU A C 1
ATOM 5501 O O . GLU A 1 729 ? -2.143 -19.294 -4.262 1.00 77.81 729 GLU A O 1
ATOM 5506 N N . THR A 1 730 ? -0.477 -19.308 -2.762 1.00 86.44 730 THR A N 1
ATOM 5507 C CA . THR A 1 730 ? -1.294 -19.897 -1.694 1.00 86.44 730 THR A CA 1
ATOM 5508 C C . THR A 1 730 ? -2.203 -18.854 -1.035 1.00 86.44 730 THR A C 1
ATOM 5510 O O . THR A 1 730 ? -1.990 -17.646 -1.147 1.00 86.44 730 THR A O 1
ATOM 5513 N N . ALA A 1 731 ? -3.214 -19.306 -0.284 1.00 86.75 731 ALA A N 1
ATOM 5514 C CA . ALA A 1 731 ? -4.020 -18.402 0.540 1.00 86.75 731 ALA A CA 1
ATOM 5515 C C . ALA A 1 731 ? -3.156 -17.643 1.569 1.00 86.75 731 ALA A C 1
ATOM 5517 O O . ALA A 1 731 ? -3.397 -16.465 1.819 1.00 86.75 731 ALA A O 1
ATOM 5518 N N . ALA A 1 732 ? -2.114 -18.289 2.111 1.00 89.81 732 ALA A N 1
ATOM 5519 C CA . ALA A 1 732 ? -1.139 -17.642 2.982 1.00 89.81 732 ALA A CA 1
ATOM 5520 C C . ALA A 1 732 ? -0.360 -16.539 2.246 1.00 89.81 732 ALA A C 1
ATOM 5522 O O . ALA A 1 732 ? -0.257 -15.433 2.769 1.00 89.81 732 ALA A O 1
ATOM 5523 N N . ASP A 1 733 ? 0.129 -16.792 1.026 1.00 88.44 733 ASP A N 1
ATOM 5524 C CA . ASP A 1 733 ? 0.850 -15.782 0.235 1.00 88.44 733 ASP A CA 1
ATOM 5525 C C . ASP A 1 733 ? -0.009 -14.528 -0.003 1.00 88.44 733 ASP A C 1
ATOM 5527 O O . ASP A 1 733 ? 0.469 -13.421 0.239 1.00 88.44 733 ASP A O 1
ATOM 5531 N N . ARG A 1 734 ? -1.297 -14.689 -0.350 1.00 89.19 734 ARG A N 1
ATOM 5532 C CA . ARG A 1 734 ? -2.241 -13.559 -0.488 1.00 89.19 734 ARG A CA 1
ATOM 5533 C C . ARG A 1 734 ? -2.483 -12.805 0.816 1.00 89.19 734 ARG A C 1
ATOM 5535 O O . ARG A 1 734 ? -2.592 -11.582 0.807 1.00 89.19 734 ARG A O 1
ATOM 5542 N N . ILE A 1 735 ? -2.592 -13.518 1.938 1.00 91.69 735 ILE A N 1
ATOM 5543 C CA . ILE A 1 735 ? -2.878 -12.919 3.249 1.00 91.69 735 ILE A CA 1
ATOM 5544 C C . ILE A 1 735 ? -1.670 -12.142 3.783 1.00 91.69 735 ILE A C 1
ATOM 5546 O O . ILE A 1 735 ? -1.835 -11.011 4.243 1.00 91.69 735 ILE A O 1
ATOM 5550 N N . PHE A 1 736 ? -0.469 -12.717 3.727 1.00 89.75 736 PHE A N 1
ATOM 5551 C CA . PHE A 1 736 ? 0.755 -12.072 4.211 1.00 89.75 736 PHE A CA 1
ATOM 5552 C C . PHE A 1 736 ? 1.279 -11.010 3.232 1.00 89.75 736 PHE A C 1
ATOM 5554 O O . PHE A 1 736 ? 1.689 -9.925 3.647 1.00 89.75 736 PHE A O 1
ATOM 5561 N N . GLY A 1 737 ? 1.243 -11.281 1.926 1.00 86.69 737 GLY A N 1
ATOM 5562 C CA . GLY A 1 737 ? 1.854 -10.422 0.915 1.00 86.69 737 GLY A CA 1
ATOM 5563 C C . GLY A 1 737 ? 3.347 -10.221 1.194 1.00 86.69 737 GLY A C 1
ATOM 5564 O O . GLY A 1 737 ? 4.101 -11.184 1.334 1.00 86.69 737 GLY A O 1
ATOM 5565 N N . LYS A 1 738 ? 3.778 -8.957 1.299 1.00 78.31 738 LYS A N 1
ATOM 5566 C CA . LYS A 1 738 ? 5.154 -8.600 1.695 1.00 78.31 738 LYS A CA 1
ATOM 5567 C C . LYS A 1 738 ? 5.393 -8.654 3.212 1.00 78.31 738 LYS A C 1
ATOM 5569 O O . LYS A 1 738 ? 6.547 -8.715 3.627 1.00 78.31 738 LYS A O 1
ATOM 5574 N N . ASP A 1 739 ? 4.344 -8.623 4.033 1.00 87.38 739 ASP A N 1
ATOM 5575 C CA . ASP A 1 739 ? 4.461 -8.558 5.491 1.00 87.38 739 ASP A CA 1
ATOM 5576 C C . ASP A 1 739 ? 4.397 -9.957 6.115 1.00 87.38 739 ASP A C 1
ATOM 5578 O O . ASP A 1 739 ? 3.333 -10.536 6.334 1.00 87.38 739 ASP A O 1
ATOM 5582 N N . ILE A 1 740 ? 5.569 -10.503 6.436 1.00 89.12 740 ILE A N 1
ATOM 5583 C CA . ILE A 1 740 ? 5.704 -11.812 7.087 1.00 89.12 740 ILE A CA 1
ATOM 5584 C C . ILE A 1 740 ? 5.362 -11.792 8.591 1.00 89.12 740 ILE A C 1
ATOM 5586 O O . ILE A 1 740 ? 5.310 -12.853 9.210 1.00 89.12 740 ILE A O 1
ATOM 5590 N N . ARG A 1 741 ? 5.124 -10.630 9.214 1.00 93.38 741 ARG A N 1
ATOM 5591 C CA . ARG A 1 741 ? 4.810 -10.485 10.654 1.00 93.38 741 ARG A CA 1
ATOM 5592 C C . ARG A 1 741 ? 3.511 -9.691 10.868 1.00 93.38 741 ARG A C 1
ATOM 5594 O O . ARG A 1 741 ? 3.373 -8.955 11.843 1.00 93.38 741 ARG A O 1
ATOM 5601 N N . LYS A 1 742 ? 2.552 -9.887 9.961 1.00 94.69 742 LYS A N 1
ATOM 5602 C CA . LYS A 1 742 ? 1.311 -9.119 9.849 1.00 94.69 742 LYS A CA 1
ATOM 5603 C C . LYS A 1 742 ? 0.438 -9.147 11.103 1.00 94.69 742 LYS A C 1
ATOM 5605 O O . LYS A 1 742 ? 0.072 -10.205 11.621 1.00 94.69 742 LYS A O 1
ATOM 5610 N N . ARG A 1 743 ? 0.010 -7.963 11.547 1.00 95.19 743 ARG A N 1
ATOM 5611 C CA . ARG A 1 743 ? -1.004 -7.790 12.596 1.00 95.19 743 ARG A CA 1
ATOM 5612 C C . ARG A 1 743 ? -2.391 -7.568 11.992 1.00 95.19 743 ARG A C 1
ATOM 5614 O O . ARG A 1 743 ? -2.538 -6.857 11.004 1.00 95.19 743 ARG A O 1
ATOM 5621 N N . ILE A 1 744 ? -3.417 -8.141 12.619 1.00 95.00 744 ILE A N 1
ATOM 5622 C CA . ILE A 1 744 ? -4.827 -7.880 12.310 1.00 95.00 744 ILE A CA 1
ATOM 5623 C C . ILE A 1 744 ? -5.527 -7.464 13.608 1.00 95.00 744 ILE A C 1
ATOM 5625 O O . ILE A 1 744 ? -5.718 -8.276 14.516 1.00 95.00 744 ILE A O 1
ATOM 5629 N N . ALA A 1 745 ? -5.881 -6.184 13.711 1.00 91.44 745 ALA A N 1
ATOM 5630 C CA . ALA A 1 745 ? -6.493 -5.587 14.894 1.00 91.44 745 ALA A CA 1
ATOM 5631 C C . ALA A 1 745 ? -7.342 -4.371 14.507 1.00 91.44 745 ALA A C 1
ATOM 5633 O O . ALA A 1 745 ? -6.918 -3.576 13.674 1.00 91.44 745 ALA A O 1
ATOM 5634 N N . GLY A 1 746 ? -8.512 -4.216 15.128 1.00 83.25 746 GLY A N 1
ATOM 5635 C CA . GLY A 1 746 ? -9.270 -2.961 15.124 1.00 83.25 746 GLY A CA 1
ATOM 5636 C C . GLY A 1 746 ? -9.309 -2.330 16.519 1.00 83.25 746 GLY A C 1
ATOM 5637 O O . GLY A 1 746 ? -8.833 -2.928 17.486 1.00 83.25 746 GLY A O 1
ATOM 5638 N N . GLY A 1 747 ? -9.944 -1.163 16.653 1.00 81.25 747 GLY A N 1
ATOM 5639 C CA . GLY A 1 747 ? -10.120 -0.471 17.939 1.00 81.25 747 GLY A CA 1
ATOM 5640 C C . GLY A 1 747 ? -10.960 -1.254 18.959 1.00 81.25 747 GLY A C 1
ATOM 5641 O O . GLY A 1 747 ? -10.945 -0.962 20.152 1.00 81.25 747 GLY A O 1
ATOM 5642 N N . ASN A 1 748 ? -11.681 -2.290 18.517 1.00 83.94 748 ASN A N 1
ATOM 5643 C CA . ASN A 1 748 ? -12.351 -3.254 19.384 1.00 83.94 748 ASN A CA 1
ATOM 5644 C C . ASN A 1 748 ? -12.518 -4.625 18.695 1.00 83.94 748 ASN A C 1
ATOM 5646 O O . ASN A 1 748 ? -12.399 -4.747 17.476 1.00 83.94 748 ASN A O 1
ATOM 5650 N N . ARG A 1 749 ? -12.889 -5.649 19.480 1.00 85.50 749 ARG A N 1
ATOM 5651 C CA . ARG A 1 749 ? -13.107 -7.044 19.031 1.00 85.50 749 ARG A CA 1
ATOM 5652 C C . ARG A 1 749 ? -14.023 -7.207 17.813 1.00 85.50 749 ARG A C 1
ATOM 5654 O O . ARG A 1 749 ? -13.868 -8.153 17.044 1.00 85.50 749 ARG A O 1
ATOM 5661 N N . TYR A 1 750 ? -14.999 -6.316 17.645 1.00 89.12 750 TYR A N 1
ATOM 5662 C CA . TYR A 1 750 ? -15.960 -6.382 16.550 1.00 89.12 750 TYR A CA 1
ATOM 5663 C C . TYR A 1 750 ? -15.315 -5.908 15.248 1.00 89.12 750 TYR A C 1
ATOM 5665 O O . TYR A 1 750 ? -15.419 -6.593 14.231 1.00 89.12 750 TYR A O 1
ATOM 5673 N N . GLN A 1 751 ? -14.553 -4.815 15.305 1.00 88.31 751 GLN A N 1
ATOM 5674 C CA . GLN A 1 751 ? -13.732 -4.354 14.188 1.00 88.31 751 GLN A CA 1
ATOM 5675 C C . GLN A 1 751 ? -12.605 -5.346 13.861 1.00 88.31 751 GLN A C 1
ATOM 5677 O O . GLN A 1 751 ? -12.421 -5.664 12.689 1.00 88.31 751 GLN A O 1
ATOM 5682 N N . THR A 1 752 ? -11.935 -5.939 14.862 1.00 89.00 752 THR A N 1
ATOM 5683 C CA . THR A 1 752 ? -10.987 -7.046 14.621 1.00 89.00 752 THR A CA 1
ATOM 5684 C C . THR A 1 752 ? -11.665 -8.210 13.891 1.00 89.00 752 THR A C 1
ATOM 5686 O O . THR A 1 752 ? -11.080 -8.758 12.963 1.00 89.00 752 THR A O 1
ATOM 5689 N N . SER A 1 753 ? -12.910 -8.570 14.240 1.00 93.81 753 SER A N 1
ATOM 5690 C CA . SER A 1 753 ? -13.633 -9.646 13.541 1.00 93.81 753 SER A CA 1
ATOM 5691 C C . SER A 1 753 ? -13.912 -9.342 12.066 1.00 93.81 753 SER A C 1
ATOM 5693 O O . SER A 1 753 ? -13.808 -10.247 11.242 1.00 93.81 753 SER A O 1
ATOM 5695 N N . MET A 1 754 ? -14.194 -8.079 11.722 1.00 94.19 754 MET A N 1
ATOM 5696 C CA . MET A 1 754 ? -14.366 -7.648 10.330 1.00 94.19 754 MET A CA 1
ATOM 5697 C C . MET A 1 754 ? -13.034 -7.685 9.572 1.00 94.19 754 MET A C 1
ATOM 5699 O O . MET A 1 754 ? -12.961 -8.322 8.530 1.00 94.19 754 MET A O 1
ATOM 5703 N N . LEU A 1 755 ? -11.951 -7.153 10.147 1.00 94.44 755 LEU A N 1
ATOM 5704 C CA . LEU A 1 755 ? -10.621 -7.181 9.521 1.00 94.44 755 LEU A CA 1
ATOM 5705 C C . LEU A 1 755 ? -10.070 -8.609 9.349 1.00 94.44 755 LEU A C 1
ATOM 5707 O O . LEU A 1 755 ? -9.384 -8.908 8.371 1.00 94.44 755 LEU A O 1
ATOM 5711 N N . VAL A 1 756 ? -10.382 -9.525 10.271 1.00 95.06 756 VAL A N 1
ATOM 5712 C CA . VAL A 1 756 ? -10.068 -10.957 10.123 1.00 95.06 756 VAL A CA 1
ATOM 5713 C C . VAL A 1 756 ? -10.906 -11.597 9.013 1.00 95.06 756 VAL A C 1
ATOM 5715 O O . VAL A 1 756 ? -10.382 -12.429 8.271 1.00 95.06 756 VAL A O 1
ATOM 5718 N N . ALA A 1 757 ? -12.167 -11.193 8.844 1.00 95.25 757 ALA A N 1
ATOM 5719 C CA . ALA A 1 757 ? -12.987 -11.615 7.712 1.00 95.25 757 ALA A CA 1
ATOM 5720 C C . ALA A 1 757 ? -12.474 -11.046 6.374 1.00 95.25 757 ALA A C 1
ATOM 5722 O O . ALA A 1 757 ? -12.427 -11.794 5.402 1.00 95.25 757 ALA A O 1
ATOM 5723 N N . ASP A 1 758 ? -11.981 -9.805 6.331 1.00 94.75 758 ASP A N 1
ATOM 5724 C CA . ASP A 1 758 ? -11.361 -9.212 5.135 1.00 94.75 758 ASP A CA 1
ATOM 5725 C C . ASP A 1 758 ? -10.110 -9.992 4.713 1.00 94.75 758 ASP A C 1
ATOM 5727 O O . ASP A 1 758 ? -9.959 -10.370 3.553 1.00 94.75 758 ASP A O 1
ATOM 5731 N N . ASN A 1 759 ? -9.247 -10.339 5.673 1.00 94.12 759 ASN A N 1
ATOM 5732 C CA . ASN A 1 759 ? -8.085 -11.192 5.410 1.00 94.12 759 ASN A CA 1
ATOM 5733 C C . ASN A 1 759 ? -8.501 -12.607 4.970 1.00 94.12 759 ASN A C 1
ATOM 5735 O O . ASN A 1 759 ? -7.877 -13.182 4.082 1.00 94.12 759 ASN A O 1
ATOM 5739 N N . TYR A 1 760 ? -9.585 -13.163 5.516 1.00 95.00 760 TYR A N 1
ATOM 5740 C CA . TYR A 1 760 ? -10.133 -14.431 5.027 1.00 95.00 760 TYR A CA 1
ATOM 5741 C C . TYR A 1 760 ? -10.601 -14.322 3.565 1.00 95.00 760 TYR A C 1
ATOM 5743 O O . TYR A 1 760 ? -10.339 -15.225 2.773 1.00 95.00 760 TYR A O 1
ATOM 5751 N N . ILE A 1 761 ? -11.234 -13.208 3.177 1.00 93.19 761 ILE A N 1
ATOM 5752 C CA . ILE A 1 761 ? -11.637 -12.932 1.788 1.00 93.19 761 ILE A CA 1
ATOM 5753 C C . ILE A 1 761 ? -10.413 -12.826 0.869 1.00 93.19 761 ILE A C 1
ATOM 5755 O O . ILE A 1 761 ? -10.440 -13.409 -0.212 1.00 93.19 761 ILE A O 1
ATOM 5759 N N . MET A 1 762 ? -9.327 -12.172 1.301 1.00 90.56 762 MET A N 1
ATOM 5760 C CA . MET A 1 762 ? -8.059 -12.125 0.548 1.00 90.56 762 MET A CA 1
ATOM 5761 C C . MET A 1 762 ? -7.483 -13.526 0.281 1.00 90.56 762 MET A C 1
ATOM 5763 O O . MET A 1 762 ? -6.911 -13.775 -0.779 1.00 90.56 762 MET A O 1
ATOM 5767 N N . GLY A 1 763 ? -7.643 -14.466 1.217 1.00 89.00 763 GLY A N 1
ATOM 5768 C CA . GLY A 1 763 ? -7.208 -15.851 1.029 1.00 89.00 763 GLY A CA 1
ATOM 5769 C C . GLY A 1 763 ? -8.022 -16.629 -0.017 1.00 89.00 763 GLY A C 1
ATOM 5770 O O . GLY A 1 763 ? -7.493 -17.571 -0.619 1.00 89.00 763 GLY A O 1
ATOM 5771 N N . LEU A 1 764 ? -9.272 -16.235 -0.288 1.00 87.88 764 LEU A N 1
ATOM 5772 C CA . LEU A 1 764 ? -10.146 -16.881 -1.274 1.00 87.88 764 LEU A CA 1
ATOM 5773 C C . LEU A 1 764 ? -9.789 -16.476 -2.711 1.00 87.88 764 LEU A C 1
ATOM 5775 O O . LEU A 1 764 ? -9.760 -15.300 -3.053 1.00 87.88 764 LEU A O 1
ATOM 5779 N N . GLU A 1 765 ? -9.654 -17.465 -3.597 1.00 78.75 765 GLU A N 1
ATOM 5780 C CA . GLU A 1 765 ? -9.441 -17.253 -5.042 1.00 78.75 765 GLU A CA 1
ATOM 5781 C C . GLU A 1 765 ? -10.576 -16.456 -5.717 1.00 78.75 765 GLU A C 1
ATOM 5783 O O . GLU A 1 765 ? -10.379 -15.835 -6.758 1.00 78.75 765 GLU A O 1
ATOM 5788 N N . THR A 1 766 ? -11.778 -16.468 -5.132 1.00 77.88 766 THR A N 1
ATOM 5789 C CA . THR A 1 766 ? -12.968 -15.760 -5.632 1.00 77.88 766 THR A CA 1
ATOM 5790 C C . THR A 1 766 ? -13.059 -14.300 -5.188 1.00 77.88 766 THR A C 1
ATOM 5792 O O . THR A 1 766 ? -13.940 -13.589 -5.681 1.00 77.88 766 THR A O 1
ATOM 5795 N N . GLY A 1 767 ? -12.256 -13.872 -4.204 1.00 74.88 767 GLY A N 1
ATOM 5796 C CA . GLY A 1 767 ? -12.346 -12.547 -3.575 1.00 74.88 767 GLY A CA 1
ATOM 5797 C C . GLY A 1 767 ? -13.734 -12.176 -3.025 1.00 74.88 767 GLY A C 1
ATOM 5798 O O . GLY A 1 767 ? -14.044 -10.996 -2.903 1.00 74.88 767 GLY A O 1
ATOM 5799 N N . SER A 1 768 ? -14.614 -13.151 -2.760 1.00 77.50 768 SER A N 1
ATOM 5800 C CA . SER A 1 768 ? -16.012 -12.905 -2.364 1.00 77.50 768 SER A CA 1
ATOM 5801 C C . SER A 1 768 ? -16.629 -14.083 -1.602 1.00 77.50 768 SER A C 1
ATOM 5803 O O . SER A 1 768 ? -16.277 -15.240 -1.848 1.00 77.50 768 SER A O 1
ATOM 5805 N N . LEU A 1 769 ? -17.560 -13.795 -0.679 1.00 90.50 769 LEU A N 1
ATOM 5806 C CA . LEU A 1 769 ? -18.196 -14.798 0.185 1.00 90.50 769 LEU A CA 1
ATOM 5807 C C . LEU A 1 769 ? -19.551 -15.275 -0.357 1.00 90.50 769 LEU A C 1
ATOM 5809 O O . LEU A 1 769 ? -20.475 -14.481 -0.548 1.00 90.50 769 LEU A O 1
ATOM 5813 N N . ASP A 1 770 ? -19.722 -16.593 -0.474 1.00 92.94 770 ASP A N 1
ATOM 5814 C CA . ASP A 1 770 ? -21.043 -17.231 -0.615 1.00 92.94 770 ASP A CA 1
ATOM 5815 C C . ASP A 1 770 ? -21.678 -17.572 0.752 1.00 92.94 770 ASP A C 1
ATOM 5817 O O . ASP A 1 770 ? -22.886 -17.810 0.843 1.00 92.94 770 ASP A O 1
ATOM 5821 N N . THR A 1 771 ? -20.887 -17.622 1.832 1.00 96.50 771 THR A N 1
ATOM 5822 C CA . THR A 1 771 ? -21.357 -17.901 3.200 1.00 96.50 771 THR A CA 1
ATOM 5823 C C . THR A 1 771 ? -20.596 -17.078 4.236 1.00 96.50 771 THR A C 1
ATOM 5825 O O . THR A 1 771 ? -19.396 -16.853 4.102 1.00 96.50 771 THR A O 1
ATOM 5828 N N . ILE A 1 772 ? -21.285 -16.680 5.307 1.00 97.25 772 ILE A N 1
ATOM 5829 C CA . ILE A 1 772 ? -20.677 -16.084 6.500 1.00 97.25 772 ILE A CA 1
ATOM 5830 C C . ILE A 1 772 ? -21.297 -16.653 7.779 1.00 97.25 772 ILE A C 1
ATOM 5832 O O . ILE A 1 772 ? -22.456 -17.084 7.793 1.00 97.25 772 ILE A O 1
ATOM 5836 N N . ILE A 1 773 ? -20.529 -16.651 8.864 1.00 97.62 773 ILE A N 1
ATOM 5837 C CA . ILE A 1 773 ? -20.972 -17.108 10.182 1.00 97.62 773 ILE A CA 1
ATOM 5838 C C . ILE A 1 773 ? -20.966 -15.918 11.138 1.00 97.62 773 ILE A C 1
ATOM 5840 O O . ILE A 1 773 ? -20.006 -15.160 11.184 1.00 97.62 773 ILE A O 1
ATOM 5844 N N . VAL A 1 774 ? -22.030 -15.756 11.921 1.00 96.62 774 VAL A N 1
ATOM 5845 C CA . VAL A 1 774 ? -22.183 -14.674 12.898 1.00 96.62 774 VAL A CA 1
ATOM 5846 C C . VAL A 1 774 ? -22.431 -15.274 14.275 1.00 96.62 774 VAL A C 1
ATOM 5848 O O . VAL A 1 774 ? -23.348 -16.080 14.454 1.00 96.62 774 VAL A O 1
ATOM 5851 N N . ALA A 1 775 ? -21.636 -14.868 15.259 1.00 94.19 775 ALA A N 1
ATOM 5852 C CA . ALA A 1 775 ? -21.736 -15.332 16.639 1.00 94.19 775 ALA A CA 1
ATOM 5853 C C . ALA A 1 775 ? -21.669 -14.164 17.633 1.00 94.19 775 ALA A C 1
ATOM 5855 O O . ALA A 1 775 ? -21.248 -13.059 17.296 1.00 94.19 775 ALA A O 1
ATOM 5856 N N . ASN A 1 776 ? -22.085 -14.401 18.878 1.00 90.06 776 ASN A N 1
ATOM 5857 C CA . ASN A 1 776 ? -22.034 -13.375 19.916 1.00 90.06 776 ASN A CA 1
ATOM 5858 C C . ASN A 1 776 ? -20.579 -13.042 20.322 1.00 90.06 776 ASN A C 1
ATOM 5860 O O . ASN A 1 776 ? -19.819 -13.947 20.665 1.00 90.06 776 ASN A O 1
ATOM 5864 N N . GLY A 1 777 ? -20.201 -11.758 20.323 1.00 84.81 777 GLY A N 1
ATOM 5865 C CA . GLY A 1 777 ? -18.842 -11.306 20.676 1.00 84.81 777 GLY A CA 1
ATOM 5866 C C . GLY A 1 777 ? -18.571 -11.094 22.172 1.00 84.81 777 GLY A C 1
ATOM 5867 O O . GLY A 1 777 ? -17.420 -10.910 22.581 1.00 84.81 777 GLY A O 1
ATOM 5868 N N . ASP A 1 778 ? -19.605 -11.149 23.013 1.00 81.56 778 ASP A N 1
ATOM 5869 C CA . ASP A 1 778 ? -19.480 -11.052 24.471 1.00 81.56 778 ASP A CA 1
ATOM 5870 C C . ASP A 1 778 ? -19.235 -12.437 25.119 1.00 81.56 778 ASP A C 1
ATOM 5872 O O . ASP A 1 778 ? -18.735 -12.517 26.245 1.00 81.56 778 ASP A O 1
ATOM 5876 N N . VAL A 1 779 ? -19.557 -13.544 24.427 1.00 80.75 779 VAL A N 1
ATOM 5877 C CA . VAL A 1 779 ? -19.470 -14.924 24.948 1.00 80.75 779 VAL A CA 1
ATOM 5878 C C . VAL A 1 779 ? -18.885 -15.903 23.921 1.00 80.75 779 VAL A C 1
ATOM 5880 O O . VAL A 1 779 ? -19.492 -16.213 22.904 1.00 80.75 779 VAL A O 1
ATOM 5883 N N . TYR A 1 780 ? -17.746 -16.513 24.259 1.00 78.00 780 TYR A N 1
ATOM 5884 C CA . TYR A 1 780 ? -16.935 -17.307 23.326 1.00 78.00 780 TYR A CA 1
ATOM 5885 C C . TYR A 1 780 ? -17.528 -18.631 22.809 1.00 78.00 780 TYR A C 1
ATOM 5887 O O . TYR A 1 780 ? -17.080 -19.130 21.780 1.00 78.00 780 TYR A O 1
ATOM 5895 N N . ALA A 1 781 ? -18.457 -19.261 23.536 1.00 78.38 781 ALA A N 1
ATOM 5896 C CA . ALA A 1 781 ? -18.770 -20.682 23.332 1.00 78.38 781 ALA A CA 1
ATOM 5897 C C . ALA A 1 781 ? -19.370 -20.987 21.947 1.00 78.38 781 ALA A C 1
ATOM 5899 O O . ALA A 1 781 ? -18.962 -21.953 21.303 1.00 78.38 781 ALA A O 1
ATOM 5900 N N . ASP A 1 782 ? -20.300 -20.156 21.478 1.00 82.06 782 ASP A N 1
ATOM 5901 C CA . ASP A 1 782 ? -20.995 -20.394 20.211 1.00 82.06 782 ASP A CA 1
ATOM 5902 C C . ASP A 1 782 ? -20.075 -20.081 19.011 1.00 82.06 782 ASP A C 1
ATOM 5904 O O . ASP A 1 782 ? -20.025 -20.858 18.060 1.00 82.06 782 ASP A O 1
ATOM 5908 N N . ALA A 1 783 ? -19.259 -19.020 19.099 1.00 82.12 783 ALA A N 1
ATOM 5909 C CA . ALA A 1 783 ? -18.233 -18.686 18.103 1.00 82.12 783 ALA A CA 1
ATOM 5910 C C . ALA A 1 783 ? -17.173 -19.794 17.968 1.00 82.12 783 ALA A C 1
ATOM 5912 O O . ALA A 1 783 ? -16.868 -20.240 16.865 1.00 82.12 783 ALA A O 1
ATOM 5913 N N . LEU A 1 784 ? -16.667 -20.295 19.099 1.00 85.31 784 LEU A N 1
ATOM 5914 C CA . LEU A 1 784 ? -15.679 -21.372 19.146 1.00 85.31 784 LEU A CA 1
ATOM 5915 C C . LEU A 1 784 ? -16.205 -22.677 18.526 1.00 85.31 784 LEU A C 1
ATOM 5917 O O . LEU A 1 784 ? -15.485 -23.344 17.785 1.00 85.31 784 LEU A O 1
ATOM 5921 N N . ALA A 1 785 ? -17.463 -23.034 18.803 1.00 83.81 785 ALA A N 1
ATOM 5922 C CA . ALA A 1 785 ? -18.120 -24.171 18.158 1.00 83.81 785 ALA A CA 1
ATOM 5923 C C . ALA A 1 785 ? -18.226 -23.985 16.631 1.00 83.81 785 ALA A C 1
ATOM 5925 O O . ALA A 1 785 ? -18.122 -24.959 15.885 1.00 83.81 785 ALA A O 1
ATOM 5926 N N . GLY A 1 786 ? -18.389 -22.741 16.172 1.00 88.88 786 GLY A N 1
ATOM 5927 C CA . GLY A 1 786 ? -18.455 -22.362 14.762 1.00 88.88 786 GLY A CA 1
ATOM 5928 C C . GLY A 1 786 ? -17.184 -22.616 13.947 1.00 88.88 786 GLY A C 1
ATOM 5929 O O . GLY A 1 786 ? -17.289 -22.736 12.731 1.00 88.88 786 GLY A O 1
ATOM 5930 N N . GLY A 1 787 ? -16.006 -22.760 14.568 1.00 91.38 787 GLY A N 1
ATOM 5931 C CA . GLY A 1 787 ? -14.722 -22.876 13.853 1.00 91.38 787 GLY A CA 1
ATOM 5932 C C . GLY A 1 787 ? -14.637 -24.040 12.853 1.00 91.38 787 GLY A C 1
ATOM 5933 O O . GLY A 1 787 ? -14.062 -23.895 11.776 1.00 91.38 787 GLY A O 1
ATOM 5934 N N . TYR A 1 788 ? -15.267 -25.182 13.147 1.00 93.75 788 TYR A N 1
ATOM 5935 C CA . TYR A 1 788 ? -15.309 -26.297 12.192 1.00 93.75 788 TYR A CA 1
ATOM 5936 C C . TYR A 1 788 ? -16.370 -26.102 11.095 1.00 93.75 788 TYR A C 1
ATOM 5938 O O . TYR A 1 788 ? -16.133 -26.450 9.940 1.00 93.75 788 TYR A O 1
ATOM 5946 N N . LEU A 1 789 ? -17.511 -25.483 11.418 1.00 95.69 789 LEU A N 1
ATOM 5947 C CA . LEU A 1 789 ? -18.517 -25.109 10.419 1.00 95.69 789 LEU A CA 1
ATOM 5948 C C . LEU A 1 789 ? -17.949 -24.079 9.427 1.00 95.69 789 LEU A C 1
ATOM 5950 O O . LEU A 1 789 ? -18.169 -24.207 8.227 1.00 95.69 789 LEU A O 1
ATOM 5954 N N . ALA A 1 790 ? -17.158 -23.122 9.917 1.00 95.12 790 ALA A N 1
ATOM 5955 C CA . ALA A 1 790 ? -16.422 -22.138 9.125 1.00 95.12 790 ALA A CA 1
ATOM 5956 C C . ALA A 1 790 ? -15.506 -22.801 8.087 1.00 95.12 790 ALA A C 1
ATOM 5958 O O . ALA A 1 790 ? -15.567 -22.461 6.907 1.00 95.12 790 ALA A O 1
ATOM 5959 N N . LYS A 1 791 ? -14.735 -23.821 8.497 1.00 93.69 791 LYS A N 1
ATOM 5960 C CA . LYS A 1 791 ? -13.944 -24.661 7.582 1.00 93.69 791 LYS A CA 1
ATOM 5961 C C . LYS A 1 791 ? -14.820 -25.341 6.523 1.00 93.69 791 LYS A C 1
ATOM 5963 O O . LYS A 1 791 ? -14.517 -25.251 5.339 1.00 93.69 791 LYS A O 1
ATOM 5968 N N . VAL A 1 792 ? -15.891 -26.026 6.935 1.00 95.00 792 VAL A N 1
ATOM 5969 C CA . VAL A 1 792 ? -16.758 -26.804 6.024 1.00 95.00 792 VAL A CA 1
ATOM 5970 C C . VAL A 1 792 ? -17.500 -25.917 5.018 1.00 95.00 792 VAL A C 1
ATOM 5972 O O . VAL A 1 792 ? -17.746 -26.347 3.894 1.00 95.00 792 VAL A O 1
ATOM 5975 N N . LYS A 1 793 ? -17.858 -24.689 5.405 1.00 95.00 793 LYS A N 1
ATOM 5976 C CA . LYS A 1 793 ? -18.611 -23.739 4.571 1.00 95.00 793 LYS A CA 1
ATOM 5977 C C . LYS A 1 793 ? -17.730 -22.664 3.907 1.00 95.00 793 LYS A C 1
ATOM 5979 O O . LYS A 1 793 ? -18.285 -21.768 3.283 1.00 95.00 793 LYS A O 1
ATOM 5984 N N . GLN A 1 794 ? -16.402 -22.746 4.053 1.00 93.25 794 GLN A N 1
ATOM 5985 C CA . GLN A 1 794 ? -15.416 -21.766 3.563 1.00 93.25 794 GLN A CA 1
ATOM 5986 C C . GLN A 1 794 ? -15.789 -20.313 3.915 1.00 93.25 794 GLN A C 1
ATOM 5988 O O . GLN A 1 794 ? -15.873 -19.442 3.052 1.00 93.25 794 GLN A O 1
ATOM 5993 N N . ALA A 1 795 ? -16.069 -20.074 5.197 1.00 94.94 795 ALA A N 1
ATOM 5994 C CA . ALA A 1 795 ? -16.662 -18.837 5.692 1.00 94.94 795 ALA A CA 1
ATOM 5995 C C . ALA A 1 795 ? -15.892 -18.267 6.898 1.00 94.94 795 ALA A C 1
ATOM 5997 O O . ALA A 1 795 ? -15.536 -19.037 7.794 1.00 94.94 795 ALA A O 1
ATOM 5998 N N . PRO A 1 796 ? -15.698 -16.939 6.999 1.00 95.75 796 PRO A N 1
ATOM 5999 C CA . PRO A 1 796 ? -15.194 -16.315 8.215 1.00 95.75 796 PRO A CA 1
ATOM 6000 C C . PRO A 1 796 ? -16.277 -16.240 9.302 1.00 95.75 796 PRO A C 1
ATOM 6002 O O . PRO A 1 796 ? -17.474 -16.419 9.045 1.00 95.75 796 PRO A O 1
ATOM 6005 N N . ILE A 1 797 ? -15.843 -15.949 10.532 1.00 95.06 797 ILE A N 1
ATOM 6006 C CA . ILE A 1 797 ? -16.718 -15.705 11.685 1.00 95.06 797 ILE A CA 1
ATOM 6007 C C . ILE A 1 797 ? -16.687 -14.211 12.018 1.00 95.06 797 ILE A C 1
ATOM 6009 O O . ILE A 1 797 ? -15.632 -13.674 12.342 1.00 95.06 797 ILE A O 1
ATOM 6013 N N . LEU A 1 798 ? -17.850 -13.563 12.003 1.00 95.06 798 LEU A N 1
ATOM 6014 C CA . LEU A 1 798 ? -18.058 -12.214 12.523 1.00 95.06 798 LEU A CA 1
ATOM 6015 C C . LEU A 1 798 ? -18.613 -12.245 13.944 1.00 95.06 798 LEU A C 1
ATOM 6017 O O . LEU A 1 798 ? -19.402 -13.125 14.313 1.00 95.06 798 LEU A O 1
ATOM 6021 N N . MET A 1 799 ? -18.250 -11.230 14.724 1.00 93.12 799 MET A N 1
ATOM 6022 C CA . MET A 1 799 ? -18.814 -10.999 16.048 1.00 93.12 799 MET A CA 1
ATOM 6023 C C . MET A 1 799 ? -19.929 -9.964 16.011 1.00 93.12 799 MET A C 1
ATOM 6025 O O . MET A 1 799 ? -19.785 -8.895 15.426 1.00 93.12 799 MET A O 1
ATOM 6029 N N . VAL A 1 800 ? -21.014 -10.242 16.726 1.00 93.50 800 VAL A N 1
ATOM 6030 C CA . VAL A 1 800 ? -22.120 -9.302 16.921 1.00 93.50 800 VAL A CA 1
ATOM 6031 C C . VAL A 1 800 ? -22.540 -9.246 18.389 1.00 93.50 800 VAL A C 1
ATOM 6033 O O . VAL A 1 800 ? -22.410 -10.215 19.140 1.00 93.50 800 VAL A O 1
ATOM 6036 N N . ASN A 1 801 ? -23.069 -8.109 18.804 1.00 88.62 801 ASN A N 1
ATOM 6037 C CA . ASN A 1 801 ? -23.873 -7.919 19.995 1.00 88.62 801 ASN A CA 1
ATOM 6038 C C . ASN A 1 801 ? -25.016 -6.944 19.660 1.00 88.62 801 ASN A C 1
ATOM 6040 O O . ASN A 1 801 ? -25.143 -6.462 18.539 1.00 88.62 801 ASN A O 1
ATOM 6044 N N . LYS A 1 802 ? -25.860 -6.626 20.641 1.00 82.94 802 LYS A N 1
ATOM 6045 C CA . LYS A 1 802 ? -27.031 -5.752 20.442 1.00 82.94 802 LYS A CA 1
ATOM 6046 C C . LYS A 1 802 ? -26.710 -4.275 20.115 1.00 82.94 802 LYS A C 1
ATOM 6048 O O . LYS A 1 802 ? -27.652 -3.508 19.958 1.00 82.94 802 LYS A O 1
ATOM 6053 N N . TYR A 1 803 ? -25.438 -3.868 20.134 1.00 83.19 803 TYR A N 1
ATOM 6054 C CA . TYR A 1 803 ? -24.985 -2.487 19.918 1.00 83.19 803 TYR A CA 1
ATOM 6055 C C . TYR A 1 803 ? -24.280 -2.294 18.565 1.00 83.19 803 TYR A C 1
ATOM 6057 O O . TYR A 1 803 ? -24.098 -1.161 18.149 1.00 83.19 803 TYR A O 1
ATOM 6065 N N . ASN A 1 804 ? -23.885 -3.371 17.876 1.00 84.69 804 ASN A N 1
ATOM 6066 C CA . ASN A 1 804 ? -23.207 -3.308 16.575 1.00 84.69 804 ASN A CA 1
ATOM 6067 C C . ASN A 1 804 ? -23.940 -4.108 15.475 1.00 84.69 804 ASN A C 1
ATOM 6069 O O . ASN A 1 804 ? -23.338 -4.503 14.477 1.00 84.69 804 ASN A O 1
ATOM 6073 N N . GLU A 1 805 ? -25.242 -4.368 15.648 1.00 89.81 805 GLU A N 1
ATOM 6074 C CA . GLU A 1 805 ? -26.049 -5.124 14.677 1.00 89.81 805 GLU A CA 1
ATOM 6075 C C . GLU A 1 805 ? -26.100 -4.455 13.293 1.00 89.81 805 GLU A C 1
ATOM 6077 O O . GLU A 1 805 ? -26.235 -5.157 12.291 1.00 89.81 805 GLU A O 1
ATOM 6082 N N . ASP A 1 806 ? -25.985 -3.127 13.228 1.00 88.06 806 ASP A N 1
ATOM 6083 C CA . ASP A 1 806 ? -26.027 -2.349 11.986 1.00 88.06 806 ASP A CA 1
ATOM 6084 C C . ASP A 1 806 ? -24.721 -2.459 11.164 1.00 88.06 806 ASP A C 1
ATOM 6086 O O . ASP A 1 806 ? -24.795 -3.013 10.063 1.00 88.06 806 ASP A O 1
ATOM 6090 N N . PRO A 1 807 ? -23.516 -2.123 11.680 1.00 86.06 807 PRO A N 1
ATOM 6091 C CA . PRO A 1 807 ? -22.271 -2.278 10.915 1.00 86.06 807 PRO A CA 1
ATOM 6092 C C . PRO A 1 807 ? -21.976 -3.735 10.521 1.00 86.06 807 PRO A C 1
ATOM 6094 O O . PRO A 1 807 ? -21.469 -3.996 9.431 1.00 86.06 807 PRO A O 1
ATOM 6097 N N . ILE A 1 808 ? -22.357 -4.724 11.343 1.00 90.94 808 ILE A N 1
ATOM 6098 C CA . ILE A 1 808 ? -22.227 -6.142 10.959 1.00 90.94 808 ILE A CA 1
ATOM 6099 C C . ILE A 1 808 ? -23.203 -6.507 9.831 1.00 90.94 808 ILE A C 1
ATOM 6101 O O . ILE A 1 808 ? -22.865 -7.311 8.961 1.00 90.94 808 ILE A O 1
ATOM 6105 N N . ARG A 1 809 ? -24.405 -5.918 9.791 1.00 92.44 809 ARG A N 1
ATOM 6106 C CA . ARG A 1 809 ? -25.347 -6.108 8.676 1.00 92.44 809 ARG A CA 1
ATOM 6107 C C . ARG A 1 809 ? -24.800 -5.498 7.388 1.00 92.44 809 ARG A C 1
ATOM 6109 O O . ARG A 1 809 ? -24.901 -6.137 6.345 1.00 92.44 809 ARG A O 1
ATOM 6116 N N . GLU A 1 810 ? -24.230 -4.302 7.459 1.00 90.31 810 GLU A N 1
ATOM 6117 C CA . GLU A 1 810 ? -23.612 -3.608 6.323 1.00 90.31 810 GLU A CA 1
ATOM 6118 C C . GLU A 1 810 ? -22.416 -4.384 5.773 1.00 90.31 810 GLU A C 1
ATOM 6120 O O . GLU A 1 810 ? -22.363 -4.637 4.571 1.00 90.31 810 GLU A O 1
ATOM 6125 N N . TYR A 1 811 ? -21.535 -4.883 6.645 1.00 93.44 811 TYR A N 1
ATOM 6126 C CA . TYR A 1 811 ? -20.430 -5.755 6.247 1.00 93.44 811 TYR A CA 1
ATOM 6127 C C . TYR A 1 811 ? -20.929 -6.991 5.481 1.00 93.44 811 TYR A C 1
ATOM 6129 O O . TYR A 1 811 ? -20.413 -7.325 4.414 1.00 93.44 811 TYR A O 1
ATOM 6137 N N . ILE A 1 812 ? -21.973 -7.662 5.985 1.00 95.06 812 ILE A N 1
ATOM 6138 C CA . ILE A 1 812 ? -22.597 -8.804 5.295 1.00 95.06 812 ILE A CA 1
ATOM 6139 C C . ILE A 1 812 ? -23.177 -8.373 3.940 1.00 95.06 812 ILE A C 1
ATOM 6141 O O . ILE A 1 812 ? -23.080 -9.120 2.968 1.00 95.06 812 ILE A O 1
ATOM 6145 N N . GLN A 1 813 ? -23.757 -7.174 3.851 1.00 91.88 813 GLN A N 1
ATOM 6146 C CA . GLN A 1 813 ? -24.343 -6.651 2.616 1.00 91.88 813 GLN A CA 1
ATOM 6147 C C . GLN A 1 813 ? -23.315 -6.272 1.545 1.00 91.88 813 GLN A C 1
ATOM 6149 O O . GLN A 1 813 ? -23.617 -6.426 0.358 1.00 91.88 813 GLN A O 1
ATOM 6154 N N . GLY A 1 814 ? -22.125 -5.815 1.943 1.00 89.88 814 GLY A N 1
ATOM 6155 C CA . GLY A 1 814 ? -21.007 -5.543 1.038 1.00 89.88 814 GLY A CA 1
ATOM 6156 C C . GLY A 1 814 ? -20.277 -6.809 0.581 1.00 89.88 814 GLY A C 1
ATOM 6157 O O . GLY A 1 814 ? -19.999 -6.957 -0.607 1.00 89.88 814 GLY A O 1
ATOM 6158 N N . ASN A 1 815 ? -20.012 -7.738 1.506 1.00 90.81 815 ASN A N 1
ATOM 6159 C CA . ASN A 1 815 ? -19.051 -8.827 1.290 1.00 90.81 815 ASN A CA 1
ATOM 6160 C C . ASN A 1 815 ? -19.673 -10.203 0.997 1.00 90.81 815 ASN A C 1
ATOM 6162 O O . ASN A 1 815 ? -18.999 -11.069 0.432 1.00 90.81 815 ASN A O 1
ATOM 6166 N N . VAL A 1 816 ? -20.947 -10.426 1.347 1.00 92.94 816 VAL A N 1
ATOM 6167 C CA . VAL A 1 816 ? -21.660 -11.677 1.038 1.00 92.94 816 VAL A CA 1
ATOM 6168 C C . VAL A 1 816 ? -22.544 -11.494 -0.186 1.00 92.94 816 VAL A C 1
ATOM 6170 O O . VAL A 1 816 ? -23.406 -10.610 -0.257 1.00 92.94 816 VAL A O 1
ATOM 6173 N N . ARG A 1 817 ? -22.377 -12.392 -1.157 1.00 91.31 817 ARG A N 1
ATOM 6174 C CA . ARG A 1 817 ? -23.182 -12.435 -2.375 1.00 91.31 817 ARG A CA 1
ATOM 6175 C C . ARG A 1 817 ? -24.675 -12.541 -2.042 1.00 91.31 817 ARG A C 1
ATOM 6177 O O . ARG A 1 817 ? -25.088 -13.380 -1.246 1.00 91.31 817 ARG A O 1
ATOM 6184 N N . LYS A 1 818 ? -25.521 -11.744 -2.707 1.00 89.94 818 LYS A N 1
ATOM 6185 C CA . LYS A 1 818 ? -26.990 -11.850 -2.582 1.00 89.94 818 LYS A CA 1
ATOM 6186 C C . LYS A 1 818 ? -27.474 -13.266 -2.915 1.00 89.94 818 LYS A C 1
ATOM 6188 O O . LYS A 1 818 ? -27.143 -13.802 -3.972 1.00 89.94 818 LYS A O 1
ATOM 6193 N N . GLY A 1 819 ? -28.282 -13.839 -2.025 1.00 91.94 819 GLY A N 1
ATOM 6194 C CA . GLY A 1 819 ? -28.691 -15.247 -2.052 1.00 91.94 819 GLY A CA 1
ATOM 6195 C C . GLY A 1 819 ? -27.713 -16.218 -1.375 1.00 91.94 819 GLY A C 1
ATOM 6196 O O . GLY A 1 819 ? -28.021 -17.404 -1.314 1.00 91.94 819 GLY A O 1
ATOM 6197 N N . GLY A 1 820 ? -26.574 -15.738 -0.866 1.00 95.25 820 GLY A N 1
ATOM 6198 C CA . GLY A 1 820 ? -25.651 -16.496 -0.019 1.00 95.25 820 GLY A CA 1
ATOM 6199 C C . GLY A 1 820 ? -26.218 -16.784 1.375 1.00 95.25 820 GLY A C 1
ATOM 6200 O O . GLY A 1 820 ? -27.293 -16.296 1.741 1.00 95.25 820 GLY A O 1
ATOM 6201 N N . THR A 1 821 ? -25.493 -17.587 2.155 1.00 98.12 821 THR A N 1
ATOM 6202 C CA . THR A 1 821 ? -25.966 -18.098 3.455 1.00 98.12 821 THR A CA 1
ATOM 6203 C C . THR A 1 821 ? -25.374 -17.320 4.630 1.00 98.12 821 THR A C 1
ATOM 6205 O O . THR A 1 821 ? -24.163 -17.122 4.704 1.00 98.12 821 THR A O 1
ATOM 6208 N N . VAL A 1 822 ? -26.206 -16.936 5.598 1.00 98.25 822 VAL A N 1
ATOM 6209 C CA . VAL A 1 822 ? -25.767 -16.351 6.874 1.00 98.25 822 VAL A CA 1
ATOM 6210 C C . VAL A 1 822 ? -26.137 -17.299 8.011 1.00 98.25 822 VAL A C 1
ATOM 6212 O O . VAL A 1 822 ? -27.315 -17.441 8.350 1.00 98.25 822 VAL A O 1
ATOM 6215 N N . TYR A 1 823 ? -25.139 -17.927 8.633 1.00 98.06 823 TYR A N 1
ATOM 6216 C CA . TYR A 1 823 ? -25.353 -18.764 9.815 1.00 98.06 823 TYR A CA 1
ATOM 6217 C C . TYR A 1 823 ? -25.322 -17.916 11.087 1.00 98.06 823 TYR A C 1
ATOM 6219 O O . TYR A 1 823 ? -24.301 -17.316 11.409 1.00 98.06 823 TYR A O 1
ATOM 6227 N N . LEU A 1 824 ? -26.418 -17.902 11.845 1.00 97.25 824 LEU A N 1
ATOM 6228 C CA . LEU A 1 824 ? -26.498 -17.245 13.153 1.00 97.25 824 LEU A CA 1
ATOM 6229 C C . LEU A 1 824 ? -26.300 -18.283 14.256 1.00 97.25 824 LEU A C 1
ATOM 6231 O O . LEU A 1 824 ? -27.163 -19.143 14.463 1.00 97.25 824 LEU A O 1
ATOM 6235 N N . LEU A 1 825 ? -25.180 -18.206 14.970 1.00 95.44 825 LEU A N 1
ATOM 6236 C CA . LEU A 1 825 ? -24.854 -19.135 16.047 1.00 95.44 825 LEU A CA 1
ATOM 6237 C C . LEU A 1 825 ? -25.456 -18.655 17.370 1.00 95.44 825 LEU A C 1
ATOM 6239 O O . LEU A 1 825 ? -25.284 -17.506 17.779 1.00 95.44 825 LEU A O 1
ATOM 6243 N N . GLY A 1 826 ? -26.172 -19.556 18.037 1.00 91.94 826 GLY A N 1
ATOM 6244 C CA . GLY A 1 826 ? -26.863 -19.285 19.291 1.00 91.94 826 GLY A CA 1
ATOM 6245 C C . GLY A 1 826 ? -28.328 -18.854 19.136 1.00 91.94 826 GLY A C 1
ATOM 6246 O O . GLY A 1 826 ? -28.856 -18.551 18.058 1.00 91.94 826 GLY A O 1
ATOM 6247 N N . GLY A 1 827 ? -29.034 -18.869 20.268 1.00 91.31 827 GLY A N 1
ATOM 6248 C CA . GLY A 1 827 ? -30.434 -18.450 20.353 1.00 91.31 827 GLY A CA 1
ATOM 6249 C C . GLY A 1 827 ? -30.626 -16.938 20.172 1.00 91.31 827 GLY A C 1
ATOM 6250 O O . GLY A 1 827 ? -29.670 -16.169 20.084 1.00 91.31 827 GLY A O 1
ATOM 6251 N N . THR A 1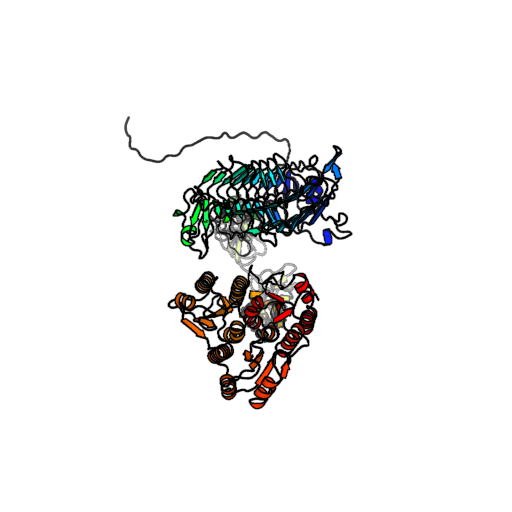 828 ? -31.880 -16.483 20.196 1.00 91.44 828 THR A N 1
ATOM 6252 C CA . THR A 1 828 ? -32.245 -15.059 20.020 1.00 91.44 828 THR A CA 1
ATOM 6253 C C . THR A 1 828 ? -31.724 -14.122 21.120 1.00 91.44 828 THR A C 1
ATOM 6255 O O . THR A 1 828 ? -31.856 -12.910 20.994 1.00 91.44 828 THR A O 1
ATOM 6258 N N . ALA A 1 829 ? -31.170 -14.669 22.207 1.00 85.50 829 ALA A N 1
ATOM 6259 C CA . ALA A 1 829 ? -30.491 -13.919 23.265 1.00 85.50 829 ALA A CA 1
ATOM 6260 C C . ALA A 1 829 ? -28.985 -13.710 23.000 1.00 85.50 829 ALA A C 1
ATOM 6262 O O . ALA A 1 829 ? -28.385 -12.852 23.636 1.00 85.50 829 ALA A O 1
ATOM 6263 N N . ALA A 1 830 ? -28.384 -14.491 22.093 1.00 87.62 830 ALA A N 1
ATOM 6264 C CA . ALA A 1 830 ? -26.985 -14.363 21.681 1.00 87.62 830 ALA A CA 1
ATOM 6265 C C . ALA A 1 830 ? -26.856 -13.453 20.447 1.00 87.62 830 ALA A C 1
ATOM 6267 O O . ALA A 1 830 ? -26.040 -12.535 20.434 1.00 87.62 830 ALA A O 1
ATOM 6268 N N . VAL A 1 831 ? -27.712 -13.672 19.445 1.00 92.12 831 VAL A N 1
ATOM 6269 C CA . VAL A 1 831 ? -27.830 -12.846 18.232 1.00 92.12 831 VAL A CA 1
ATOM 6270 C C . VAL A 1 831 ? -29.307 -12.538 18.022 1.00 92.12 831 VAL A C 1
ATOM 6272 O O . VAL A 1 831 ? -30.096 -13.488 17.947 1.00 92.12 831 VAL A O 1
ATOM 6275 N N . SER A 1 832 ? -29.715 -11.266 17.950 1.00 91.88 832 SER A N 1
ATOM 6276 C CA . SER A 1 832 ? -31.137 -10.923 18.067 1.00 91.88 832 SER A CA 1
ATOM 6277 C C . SER A 1 832 ? -32.002 -11.477 16.928 1.00 91.88 832 SER A C 1
ATOM 6279 O O . SER A 1 832 ? -31.545 -11.817 15.833 1.00 91.88 832 SER A O 1
ATOM 6281 N N . GLU A 1 833 ? -33.300 -11.596 17.203 1.00 93.12 833 GLU A N 1
ATOM 6282 C CA . GLU A 1 833 ? -34.304 -11.938 16.192 1.00 93.12 833 GLU A CA 1
ATOM 6283 C C . GLU A 1 833 ? -34.480 -10.810 15.158 1.00 93.12 833 GLU A C 1
ATOM 6285 O O . GLU A 1 833 ? -34.785 -11.083 13.998 1.00 93.12 833 GLU A O 1
ATOM 6290 N N . ASN A 1 834 ? -34.251 -9.552 15.553 1.00 91.31 834 ASN A N 1
ATOM 6291 C CA . ASN A 1 834 ? -34.349 -8.401 14.656 1.00 91.31 834 ASN A CA 1
ATOM 6292 C C . ASN A 1 834 ? -33.207 -8.406 13.635 1.00 91.31 834 ASN A C 1
ATOM 6294 O O . ASN A 1 834 ? -33.477 -8.285 12.441 1.00 91.31 834 ASN A O 1
ATOM 6298 N N . PHE A 1 835 ? -31.969 -8.657 14.074 1.00 93.81 835 PHE A N 1
ATOM 6299 C CA . PHE A 1 835 ? -30.819 -8.832 13.187 1.00 93.81 835 PHE A CA 1
ATOM 6300 C C . PHE A 1 835 ? -31.066 -9.931 12.147 1.00 93.81 835 PHE A C 1
ATOM 6302 O O . PHE A 1 835 ? -30.971 -9.679 10.946 1.00 93.81 835 PHE A O 1
ATOM 6309 N N . GLY A 1 836 ? -31.505 -11.121 12.573 1.00 93.12 836 GLY A N 1
ATOM 6310 C CA . GLY A 1 836 ? -31.803 -12.209 11.635 1.00 93.12 836 GLY A CA 1
ATOM 6311 C C . GLY A 1 836 ? -32.891 -11.858 10.613 1.00 93.12 836 GLY A C 1
ATOM 6312 O O . GLY A 1 836 ? -32.765 -12.188 9.436 1.00 93.12 836 GLY A O 1
ATOM 6313 N N . ARG A 1 837 ? -33.930 -11.119 11.022 1.00 93.69 837 ARG A N 1
ATOM 6314 C CA . ARG A 1 837 ? -34.974 -10.623 10.107 1.00 93.69 837 ARG A CA 1
ATOM 6315 C C . ARG A 1 837 ? -34.499 -9.519 9.174 1.00 93.69 837 ARG A C 1
ATOM 6317 O O . ARG A 1 837 ? -35.013 -9.434 8.067 1.00 93.69 837 ARG A O 1
ATOM 6324 N N . SER A 1 838 ? -33.543 -8.696 9.598 1.00 93.25 838 SER A N 1
ATOM 6325 C CA . SER A 1 838 ? -32.992 -7.609 8.780 1.00 93.25 838 SER A CA 1
ATOM 6326 C C . SER A 1 838 ? -32.178 -8.112 7.578 1.00 93.25 838 SER A C 1
ATOM 6328 O O . SER A 1 838 ? -32.055 -7.410 6.579 1.00 93.25 838 SER A O 1
ATOM 6330 N N . LEU A 1 839 ? -31.670 -9.348 7.659 1.00 94.56 839 LEU A N 1
ATOM 6331 C CA . LEU A 1 839 ? -30.963 -10.049 6.582 1.00 94.56 839 LEU A CA 1
ATOM 6332 C C . LEU A 1 839 ? -31.891 -10.941 5.734 1.00 94.56 839 LEU A C 1
ATOM 6334 O O . LEU A 1 839 ? -31.602 -11.231 4.568 1.00 94.56 839 LEU A O 1
ATOM 6338 N N . ALA A 1 840 ? -33.019 -11.376 6.303 1.00 85.19 840 ALA A N 1
ATOM 6339 C CA . ALA A 1 840 ? -33.958 -12.279 5.649 1.00 85.19 840 ALA A CA 1
ATOM 6340 C C . ALA A 1 840 ? -34.599 -11.638 4.403 1.00 85.19 840 ALA A C 1
ATOM 6342 O O . ALA A 1 840 ? -35.238 -10.590 4.471 1.00 85.19 840 ALA A O 1
ATOM 6343 N N . GLY A 1 841 ? -34.460 -12.310 3.257 1.00 86.50 841 GLY A N 1
ATOM 6344 C CA . GLY A 1 841 ? -34.960 -11.846 1.956 1.00 86.50 841 GLY A CA 1
ATOM 6345 C C . GLY A 1 841 ? -33.864 -11.366 1.000 1.00 86.50 841 GLY A C 1
ATOM 6346 O O . GLY A 1 841 ? -34.072 -11.417 -0.210 1.00 86.50 841 GLY A O 1
ATOM 6347 N N . ALA A 1 842 ? -32.694 -10.979 1.518 1.00 91.25 842 ALA A N 1
ATOM 6348 C CA . ALA A 1 842 ? -31.469 -10.809 0.728 1.00 91.25 842 ALA A CA 1
ATOM 6349 C C . ALA A 1 842 ? -30.548 -12.044 0.807 1.00 91.25 842 ALA A C 1
ATOM 6351 O O . ALA A 1 842 ? -29.835 -12.334 -0.155 1.00 91.25 842 ALA A O 1
ATOM 6352 N N . TYR A 1 843 ? -30.615 -12.784 1.920 1.00 97.12 843 TYR A N 1
ATOM 6353 C CA . TYR A 1 843 ? -29.786 -13.953 2.235 1.00 97.12 843 TYR A CA 1
ATOM 6354 C C . TYR A 1 843 ? -30.633 -15.131 2.730 1.00 97.12 843 TYR A C 1
ATOM 6356 O O . TYR A 1 843 ? -31.755 -14.931 3.212 1.00 97.12 843 TYR A O 1
ATOM 6364 N N . ASP A 1 844 ? -30.081 -16.343 2.648 1.00 97.50 844 ASP A N 1
ATOM 6365 C CA . ASP A 1 844 ? -30.610 -17.510 3.360 1.00 97.50 844 ASP A CA 1
ATOM 6366 C C . ASP A 1 844 ? -30.079 -17.499 4.801 1.00 97.50 844 ASP A C 1
ATOM 6368 O O . ASP A 1 844 ? -28.882 -17.650 5.038 1.00 97.50 844 ASP A O 1
ATOM 6372 N N . VAL A 1 845 ? -30.951 -17.230 5.774 1.00 97.75 845 VAL A N 1
ATOM 6373 C CA . VAL A 1 845 ? -30.553 -16.994 7.171 1.00 97.75 845 VAL A CA 1
ATOM 6374 C C . VAL A 1 845 ? -30.845 -18.235 8.011 1.00 97.75 845 VAL A C 1
ATOM 6376 O O . VAL A 1 845 ? -31.996 -18.512 8.358 1.00 97.75 845 VAL A O 1
ATOM 6379 N N . VAL A 1 846 ? -29.793 -18.962 8.388 1.00 97.50 846 VAL A N 1
ATOM 6380 C CA . VAL A 1 846 ? -29.881 -20.238 9.113 1.00 97.50 846 VAL A CA 1
ATOM 6381 C C . VAL A 1 846 ? -29.465 -20.041 10.569 1.00 97.50 846 VAL A C 1
ATOM 6383 O O . VAL A 1 846 ? -28.302 -19.784 10.866 1.00 97.50 846 VAL A O 1
ATOM 6386 N N . ARG A 1 847 ? -30.397 -20.185 11.519 1.00 96.94 847 ARG A N 1
ATOM 6387 C CA . ARG A 1 847 ? -30.081 -20.078 12.955 1.00 96.94 847 ARG A CA 1
ATOM 6388 C C . ARG A 1 847 ? -29.792 -21.441 13.583 1.00 96.94 847 ARG A C 1
ATOM 6390 O O . ARG A 1 847 ? -30.684 -22.282 13.688 1.00 96.94 847 ARG A O 1
ATOM 6397 N N . LEU A 1 848 ? -28.586 -21.602 14.120 1.00 96.81 848 LEU A N 1
ATOM 6398 C CA . LEU A 1 848 ? -28.141 -22.779 14.865 1.00 96.81 848 LEU A CA 1
ATOM 6399 C C . LEU A 1 848 ? -28.087 -22.440 16.361 1.00 96.81 848 LEU A C 1
ATOM 6401 O O . LEU A 1 848 ? -27.058 -22.021 16.880 1.00 96.81 848 LEU A O 1
ATOM 6405 N N . GLY A 1 849 ? -29.216 -22.587 17.060 1.00 92.81 849 GLY A N 1
ATOM 6406 C CA . GLY A 1 849 ? -29.330 -22.272 18.489 1.00 92.81 849 GLY A CA 1
ATOM 6407 C C . GLY A 1 849 ? -30.076 -23.346 19.280 1.00 92.81 849 GLY A C 1
ATOM 6408 O O . GLY A 1 849 ? -31.127 -23.831 18.851 1.00 92.81 849 GLY A O 1
ATOM 6409 N N . GLY A 1 850 ? -29.530 -23.733 20.433 1.00 90.44 850 GLY A N 1
ATOM 6410 C CA . GLY A 1 850 ? -30.144 -24.637 21.408 1.00 90.44 850 GLY A CA 1
ATOM 6411 C C . GLY A 1 850 ? -30.650 -23.928 22.669 1.00 90.44 850 GLY A C 1
ATOM 6412 O O . GLY A 1 850 ? -30.562 -22.705 22.787 1.00 90.44 850 GLY A O 1
ATOM 6413 N N . ALA A 1 851 ? -31.177 -24.695 23.627 1.00 88.25 851 ALA A N 1
ATOM 6414 C CA . ALA A 1 851 ? -31.539 -24.191 24.954 1.00 88.25 851 ALA A CA 1
ATOM 6415 C C . ALA A 1 851 ? -30.307 -23.837 25.812 1.00 88.25 851 ALA A C 1
ATOM 6417 O O . ALA A 1 851 ? -30.406 -23.028 26.735 1.00 88.25 851 ALA A O 1
ATOM 6418 N N . ASP A 1 852 ? -29.151 -24.428 25.502 1.00 89.38 852 ASP A N 1
ATOM 6419 C CA . ASP A 1 852 ? -27.850 -24.104 26.077 1.00 89.38 852 ASP A CA 1
ATOM 6420 C C . ASP A 1 852 ? -26.716 -24.265 25.042 1.00 89.38 852 ASP A C 1
ATOM 6422 O O . ASP A 1 852 ? -26.929 -24.728 23.919 1.00 89.38 852 ASP A O 1
ATOM 6426 N N . ARG A 1 853 ? -25.490 -23.892 25.437 1.00 89.69 853 ARG A N 1
ATOM 6427 C CA . ARG A 1 853 ? -24.281 -23.971 24.593 1.00 89.69 853 ARG A CA 1
ATOM 6428 C C . ARG A 1 853 ? -23.922 -25.391 24.139 1.00 89.69 853 ARG A C 1
ATOM 6430 O O . ARG A 1 853 ? -23.232 -25.547 23.138 1.00 89.69 853 ARG A O 1
ATOM 6437 N N . TYR A 1 854 ? -24.366 -26.425 24.856 1.00 92.94 854 TYR A N 1
ATOM 6438 C CA . TYR A 1 854 ? -24.104 -27.818 24.495 1.00 92.94 854 TYR A CA 1
ATOM 6439 C C . TYR A 1 854 ? -25.042 -28.257 23.369 1.00 92.94 854 TYR A C 1
ATOM 6441 O O . TYR A 1 854 ? -24.599 -28.880 22.410 1.00 92.94 854 TYR A O 1
ATOM 6449 N N . GLU A 1 855 ? -26.323 -27.893 23.449 1.00 93.88 855 GLU A N 1
ATOM 6450 C CA . GLU A 1 855 ? -27.291 -28.137 22.375 1.00 93.88 855 GLU A CA 1
ATOM 6451 C C . GLU A 1 855 ? -27.008 -27.264 21.136 1.00 93.88 855 GLU A C 1
ATOM 6453 O O . GLU A 1 855 ? -27.107 -27.761 20.015 1.00 93.88 855 GLU A O 1
ATOM 6458 N N . THR A 1 856 ? -26.586 -26.002 21.309 1.00 94.31 856 THR A N 1
ATOM 6459 C CA . THR A 1 856 ? -26.080 -25.166 20.200 1.00 94.31 856 THR A CA 1
ATOM 6460 C C . THR A 1 856 ? -24.894 -25.838 19.505 1.00 94.31 856 THR A C 1
ATOM 6462 O O . THR A 1 856 ? -24.905 -25.995 18.287 1.00 94.31 856 THR A O 1
ATOM 6465 N N . ASN A 1 857 ? -23.896 -26.299 20.268 1.00 95.62 857 ASN A N 1
ATOM 6466 C CA . ASN A 1 857 ? -22.725 -26.981 19.719 1.00 95.62 857 ASN A CA 1
ATOM 6467 C C . ASN A 1 857 ? -23.086 -28.275 18.966 1.00 95.62 857 ASN A C 1
ATOM 6469 O O . ASN A 1 857 ? -22.547 -28.493 17.886 1.00 95.62 857 ASN A O 1
ATOM 6473 N N . LEU A 1 858 ? -24.027 -29.087 19.463 1.00 96.00 858 LEU A N 1
ATOM 6474 C CA . LEU A 1 858 ? -24.505 -30.265 18.725 1.00 96.00 858 LEU A CA 1
ATOM 6475 C C . LEU A 1 858 ? -25.143 -29.887 17.380 1.00 96.00 858 LEU A C 1
ATOM 6477 O O . LEU A 1 858 ? -24.783 -30.475 16.368 1.00 96.00 858 LEU A O 1
ATOM 6481 N N . LYS A 1 859 ? -26.000 -28.859 17.333 1.00 96.62 859 LYS A N 1
ATOM 6482 C CA . LYS A 1 859 ? -26.610 -28.381 16.074 1.00 96.62 859 LYS A CA 1
ATOM 6483 C C . LYS A 1 859 ? -25.576 -27.886 15.060 1.00 96.62 859 LYS A C 1
ATOM 6485 O O . LYS A 1 859 ? -25.758 -28.076 13.863 1.00 96.62 859 LYS A O 1
ATOM 6490 N N . ILE A 1 860 ? -24.489 -27.273 15.530 1.00 96.75 860 ILE A N 1
ATOM 6491 C CA . ILE A 1 860 ? -23.371 -26.846 14.675 1.00 96.75 860 ILE A CA 1
ATOM 6492 C C . ILE A 1 860 ? -22.613 -28.055 14.110 1.00 96.75 860 ILE A C 1
ATOM 6494 O O . ILE A 1 860 ? -22.282 -28.062 12.928 1.00 96.75 860 ILE A O 1
ATOM 6498 N N . LEU A 1 861 ? -22.373 -29.088 14.923 1.00 96.00 861 LEU A N 1
ATOM 6499 C CA . LEU A 1 861 ? -21.725 -30.329 14.480 1.00 96.00 861 LEU A CA 1
ATOM 6500 C C . LEU A 1 861 ? -22.599 -31.117 13.482 1.00 96.00 861 LEU A C 1
ATOM 6502 O O . LEU A 1 861 ? -22.078 -31.630 12.492 1.00 96.00 861 LEU A O 1
ATOM 6506 N N . GLU A 1 862 ? -23.918 -31.150 13.701 1.00 95.75 862 GLU A N 1
ATOM 6507 C CA . GLU A 1 862 ? -24.907 -31.743 12.788 1.00 95.75 862 GLU A CA 1
ATOM 6508 C C . GLU A 1 862 ? -24.950 -31.013 11.433 1.00 95.75 862 GLU A C 1
ATOM 6510 O O . GLU A 1 862 ? -24.879 -31.661 10.390 1.00 95.75 862 GLU A O 1
ATOM 6515 N N . GLU A 1 863 ? -25.003 -29.675 11.430 1.00 97.06 863 GLU A N 1
ATOM 6516 C CA . GLU A 1 863 ? -25.001 -28.847 10.208 1.00 97.06 863 GLU A CA 1
ATOM 6517 C C . GLU A 1 863 ? -23.654 -28.881 9.460 1.00 97.06 863 GLU A C 1
ATOM 6519 O O . GLU A 1 863 ? -23.609 -28.790 8.232 1.00 97.06 863 GLU A O 1
ATOM 6524 N N . ALA A 1 864 ? -22.546 -29.064 10.183 1.00 96.06 864 ALA A N 1
ATOM 6525 C CA . ALA A 1 864 ? -21.235 -29.326 9.593 1.00 96.06 864 ALA A CA 1
ATOM 6526 C C . ALA A 1 864 ? -21.088 -30.767 9.055 1.00 96.06 864 ALA A C 1
ATOM 6528 O O . ALA A 1 864 ? -20.080 -31.075 8.424 1.00 96.06 864 ALA A O 1
ATOM 6529 N N . GLY A 1 865 ? -22.076 -31.644 9.276 1.00 95.00 865 GLY A N 1
ATOM 6530 C CA . GLY A 1 865 ? -22.126 -32.998 8.717 1.00 95.00 865 GLY A CA 1
ATOM 6531 C C . GLY A 1 865 ? -21.232 -34.034 9.407 1.00 95.00 865 GLY A C 1
ATOM 6532 O O . GLY A 1 865 ? -20.978 -35.081 8.814 1.00 95.00 865 GLY A O 1
ATOM 6533 N N . VAL A 1 866 ? -20.772 -33.762 10.633 1.00 94.56 866 VAL A N 1
ATOM 6534 C CA . VAL A 1 866 ? -19.753 -34.554 11.346 1.00 94.56 866 VAL A CA 1
ATOM 6535 C C . VAL A 1 866 ? -20.231 -35.980 11.653 1.00 94.56 866 VAL A C 1
ATOM 6537 O O . VAL A 1 866 ? -21.262 -36.168 12.302 1.00 94.56 866 VAL A O 1
ATOM 6540 N N . LYS A 1 867 ? -19.455 -36.988 11.236 1.00 89.94 867 LYS A N 1
ATOM 6541 C CA . LYS A 1 867 ? -19.747 -38.429 11.404 1.00 89.94 867 LYS A CA 1
ATOM 6542 C C . LYS A 1 867 ? -18.520 -39.306 11.631 1.00 89.94 867 LYS A C 1
ATOM 6544 O O . LYS A 1 867 ? -18.564 -40.202 12.477 1.00 89.94 867 LYS A O 1
ATOM 6549 N N . ASP A 1 868 ? -17.456 -39.069 10.866 1.00 89.56 868 ASP A N 1
ATOM 6550 C CA . ASP A 1 868 ? -16.264 -39.928 10.789 1.00 89.56 868 ASP A CA 1
ATOM 6551 C C . ASP A 1 868 ? -14.979 -39.235 11.297 1.00 89.56 868 ASP A C 1
ATOM 6553 O O . ASP A 1 868 ? -13.920 -39.855 11.450 1.00 89.56 868 ASP A O 1
ATOM 6557 N N . GLU A 1 869 ? -15.071 -37.944 11.597 1.00 91.88 869 GLU A N 1
ATOM 6558 C CA . GLU A 1 869 ? -13.968 -37.073 11.980 1.00 91.88 869 GLU A CA 1
ATOM 6559 C C . GLU A 1 869 ? -13.419 -37.353 13.392 1.00 91.88 869 GLU A C 1
ATOM 6561 O O . GLU A 1 869 ? -14.070 -37.921 14.270 1.00 91.88 869 GLU A O 1
ATOM 6566 N N . GLU A 1 870 ? -12.190 -36.895 13.633 1.00 91.75 870 GLU A N 1
ATOM 6567 C CA . GLU A 1 870 ? -11.565 -36.895 14.958 1.00 91.75 870 GLU A CA 1
ATOM 6568 C C . GLU A 1 870 ? -12.053 -35.688 15.761 1.00 91.75 870 GLU A C 1
ATOM 6570 O O . GLU A 1 870 ? -11.728 -34.552 15.424 1.00 91.75 870 GLU A O 1
ATOM 6575 N N . ILE A 1 871 ? -12.826 -35.923 16.824 1.00 93.38 871 ILE A N 1
ATOM 6576 C CA . ILE A 1 871 ? -13.485 -34.845 17.575 1.00 93.38 871 ILE A CA 1
ATOM 6577 C C . ILE A 1 871 ? -12.648 -34.420 18.785 1.00 93.38 871 ILE A C 1
ATOM 6579 O O . ILE A 1 871 ? -12.191 -35.245 19.585 1.00 93.38 871 ILE A O 1
ATOM 6583 N N . LEU A 1 872 ? -12.501 -33.109 18.953 1.00 94.44 872 LEU A N 1
ATOM 6584 C CA . LEU A 1 872 ? -11.807 -32.484 20.071 1.00 94.44 872 LEU A CA 1
ATOM 6585 C C . LEU A 1 872 ? -12.804 -32.189 21.197 1.00 94.44 872 LEU A C 1
ATOM 6587 O O . LEU A 1 872 ? -13.749 -31.419 21.034 1.00 94.44 872 LEU A O 1
ATOM 6591 N N . ILE A 1 873 ? -12.616 -32.833 22.346 1.00 93.62 873 ILE A N 1
ATOM 6592 C CA . ILE A 1 873 ? -13.433 -32.654 23.548 1.00 93.62 873 ILE A CA 1
ATOM 6593 C C . ILE A 1 873 ? -12.843 -31.502 24.365 1.00 93.62 873 ILE A C 1
ATOM 6595 O O . ILE A 1 873 ? -11.799 -31.662 25.004 1.00 93.62 873 ILE A O 1
ATOM 6599 N N . CYS A 1 874 ? -13.534 -30.363 24.362 1.00 93.44 874 CYS A N 1
ATOM 6600 C CA . CYS A 1 874 ? -13.040 -29.092 24.894 1.00 93.44 874 CYS A CA 1
ATOM 6601 C C . CYS A 1 874 ? -13.957 -28.521 25.988 1.00 93.44 874 CYS A C 1
ATOM 6603 O O . CYS A 1 874 ? -15.170 -28.745 25.992 1.00 93.44 874 CYS A O 1
ATOM 6605 N N . SER A 1 875 ? -13.398 -27.756 26.929 1.00 90.06 875 SER A N 1
ATOM 6606 C CA . SER A 1 875 ? -14.184 -27.159 28.017 1.00 90.06 875 SER A CA 1
ATOM 6607 C C . SER A 1 875 ? -15.120 -26.076 27.486 1.00 90.06 875 SER A C 1
ATOM 6609 O O . SER A 1 875 ? -14.691 -25.103 26.874 1.00 90.06 875 SER A O 1
ATOM 6611 N N . ALA A 1 876 ? -16.409 -26.190 27.804 1.00 87.75 876 ALA A N 1
ATOM 6612 C CA . ALA A 1 876 ? -17.375 -25.117 27.576 1.00 87.75 876 ALA A CA 1
ATOM 6613 C C . ALA A 1 876 ? -17.327 -24.022 28.661 1.00 87.75 876 ALA A C 1
ATOM 6615 O O . ALA A 1 876 ? -18.206 -23.158 28.679 1.00 87.75 876 ALA A O 1
ATOM 6616 N N . MET A 1 877 ? -16.393 -24.124 29.617 1.00 82.75 877 MET A N 1
ATOM 6617 C CA . MET A 1 877 ? -16.250 -23.232 30.776 1.00 82.75 877 MET A CA 1
ATOM 6618 C C . MET A 1 877 ? -14.935 -22.442 30.765 1.00 82.75 877 MET A C 1
ATOM 6620 O O . MET A 1 877 ? -14.925 -21.314 31.256 1.00 82.75 877 MET A O 1
ATOM 6624 N N . ASP A 1 878 ? -13.886 -22.977 30.136 1.00 82.94 878 ASP A N 1
ATOM 6625 C CA . ASP A 1 878 ? -12.576 -22.343 29.982 1.00 82.94 878 ASP A CA 1
ATOM 6626 C C . ASP A 1 878 ? -12.234 -22.219 28.491 1.00 82.94 878 ASP A C 1
ATOM 6628 O O . ASP A 1 878 ? -12.165 -23.222 27.777 1.00 82.94 878 ASP A O 1
ATOM 6632 N N . PHE A 1 879 ? -12.022 -20.989 28.014 1.00 80.94 879 PHE A N 1
ATOM 6633 C CA . PHE A 1 879 ? -11.810 -20.736 26.586 1.00 80.94 879 PHE A CA 1
ATOM 6634 C C . PHE A 1 879 ? -10.431 -21.190 26.095 1.00 80.94 879 PHE A C 1
ATOM 6636 O O . PHE A 1 879 ? -10.330 -21.673 24.980 1.00 80.94 879 PHE A O 1
ATOM 6643 N N . ALA A 1 880 ? -9.373 -21.026 26.898 1.00 80.88 880 ALA A N 1
ATOM 6644 C CA . ALA A 1 880 ? -8.004 -20.955 26.380 1.00 80.88 880 ALA A CA 1
ATOM 6645 C C . ALA A 1 880 ? -7.496 -22.273 25.767 1.00 80.88 880 ALA A C 1
ATOM 6647 O O . ALA A 1 880 ? -7.104 -22.295 24.603 1.00 80.88 880 ALA A O 1
ATOM 6648 N N . ASP A 1 881 ? -7.578 -23.383 26.510 1.00 86.50 881 ASP A N 1
ATOM 6649 C CA . ASP A 1 881 ? -7.218 -24.713 25.989 1.00 86.50 881 ASP A CA 1
ATOM 6650 C C . ASP A 1 881 ? -8.032 -25.029 24.714 1.00 86.50 881 ASP A C 1
ATOM 6652 O O . ASP A 1 881 ? -7.499 -25.498 23.711 1.00 86.50 881 ASP A O 1
ATOM 6656 N N . SER A 1 882 ? -9.319 -24.677 24.726 1.00 86.75 882 SER A N 1
ATOM 6657 C CA . SER A 1 882 ? -10.263 -24.894 23.630 1.00 86.75 882 SER A CA 1
ATOM 6658 C C . SER A 1 882 ? -9.994 -24.003 22.402 1.00 86.75 882 SER A C 1
ATOM 6660 O O . SER A 1 882 ? -10.205 -24.438 21.274 1.00 86.75 882 SER A O 1
ATOM 6662 N N . LEU A 1 883 ? -9.511 -22.775 22.610 1.00 90.19 883 LEU A N 1
ATOM 6663 C CA . LEU A 1 883 ? -9.203 -21.780 21.582 1.00 90.19 883 LEU A CA 1
ATOM 6664 C C . LEU A 1 883 ? -7.962 -22.173 20.776 1.00 90.19 883 LEU A C 1
ATOM 6666 O O . LEU A 1 883 ? -7.987 -22.086 19.551 1.00 90.19 883 LEU A O 1
ATOM 6670 N N . SER A 1 884 ? -6.920 -22.688 21.433 1.00 91.38 884 SER A N 1
ATOM 6671 C CA . SER A 1 884 ? -5.730 -23.206 20.736 1.00 91.38 884 SER A CA 1
ATOM 6672 C C . SER A 1 884 ? -6.036 -24.374 19.790 1.00 91.38 884 SER A C 1
ATOM 6674 O O . SER A 1 884 ? -5.368 -24.566 18.780 1.00 91.38 884 SER A O 1
ATOM 6676 N N . ALA A 1 885 ? -7.113 -25.118 20.060 1.00 92.25 885 ALA A N 1
ATOM 6677 C CA . ALA A 1 885 ? -7.599 -26.182 19.191 1.00 92.25 885 ALA A CA 1
ATOM 6678 C C . ALA A 1 885 ? -8.404 -25.686 17.972 1.00 92.25 885 ALA A C 1
ATOM 6680 O O . ALA A 1 885 ? -8.703 -26.489 17.087 1.00 92.25 885 ALA A O 1
ATOM 6681 N N . SER A 1 886 ? -8.768 -24.400 17.895 1.00 90.88 886 SER A N 1
ATOM 6682 C CA . SER A 1 886 ? -9.683 -23.887 16.862 1.00 90.88 886 SER A CA 1
ATOM 6683 C C . SER A 1 886 ? -9.111 -23.918 15.441 1.00 90.88 886 SER A C 1
ATOM 6685 O O . SER A 1 886 ? -9.869 -24.189 14.510 1.00 90.88 886 SER A O 1
ATOM 6687 N N . SER A 1 887 ? -7.797 -23.728 15.258 1.00 93.38 887 SER A N 1
ATOM 6688 C CA . SER A 1 887 ? -7.175 -23.791 13.926 1.00 93.38 887 SER A CA 1
ATOM 6689 C C . SER A 1 887 ? -6.820 -25.208 13.460 1.00 93.38 887 SER A C 1
ATOM 6691 O O . SER A 1 887 ? -6.546 -25.411 12.285 1.00 93.38 887 SER A O 1
ATOM 6693 N N . SER A 1 888 ? -6.925 -26.225 14.328 1.00 93.12 888 SER A N 1
ATOM 6694 C CA . SER A 1 888 ? -6.623 -27.640 14.009 1.00 93.12 888 SER A CA 1
ATOM 6695 C C . SER A 1 888 ? -7.481 -28.267 12.895 1.00 93.12 888 SER A C 1
ATOM 6697 O O . SER A 1 888 ? -7.285 -29.432 12.529 1.00 93.12 888 SER A O 1
ATOM 6699 N N . GLY A 1 889 ? -8.499 -27.543 12.416 1.00 91.94 889 GLY A N 1
ATOM 6700 C CA . GLY A 1 889 ? -9.409 -27.970 11.360 1.00 91.94 889 GLY A CA 1
ATOM 6701 C C . GLY A 1 889 ? -10.259 -29.196 11.706 1.00 91.94 889 GLY A C 1
ATOM 6702 O O . GLY A 1 889 ? -10.725 -29.867 10.780 1.00 91.94 889 GLY A O 1
ATOM 6703 N N . ARG A 1 890 ? -10.440 -29.498 12.999 1.00 93.44 890 ARG A N 1
ATOM 6704 C CA . ARG A 1 890 ? -11.209 -30.636 13.533 1.00 93.44 890 ARG A CA 1
ATOM 6705 C C . ARG A 1 890 ? -12.472 -30.175 14.279 1.00 93.44 890 ARG A C 1
ATOM 6707 O O . ARG A 1 890 ? -12.484 -29.064 14.810 1.00 93.44 890 ARG A O 1
ATOM 6714 N N . PRO A 1 891 ? -13.538 -30.995 14.356 1.00 94.44 891 PRO A N 1
ATOM 6715 C CA . PRO A 1 891 ? -14.750 -30.618 15.075 1.00 94.44 891 PRO A CA 1
ATOM 6716 C C . PRO A 1 891 ? -14.515 -30.504 16.582 1.00 94.44 891 PRO A C 1
ATOM 6718 O O . PRO A 1 891 ? -13.959 -31.411 17.202 1.00 94.44 891 PRO A O 1
ATOM 6721 N N . ILE A 1 892 ? -14.999 -29.419 17.187 1.00 94.06 892 ILE A N 1
ATOM 6722 C CA . ILE A 1 892 ? -14.940 -29.200 18.636 1.00 94.06 892 ILE A CA 1
ATOM 6723 C C . ILE A 1 892 ? -16.288 -29.566 19.262 1.00 94.06 892 ILE A C 1
ATOM 6725 O O . ILE A 1 892 ? -17.313 -28.965 18.941 1.00 94.06 892 ILE A O 1
ATOM 6729 N N . MET A 1 893 ? -16.286 -30.507 20.208 1.00 94.00 893 MET A N 1
ATOM 6730 C CA . MET A 1 893 ? -17.424 -30.780 21.085 1.00 94.00 893 MET A CA 1
ATOM 6731 C C . MET A 1 893 ? -17.198 -30.137 22.454 1.00 94.00 893 MET A C 1
ATOM 6733 O O . MET A 1 893 ? -16.288 -30.504 23.201 1.00 94.00 893 MET A O 1
ATOM 6737 N N . LEU A 1 894 ? -18.070 -29.194 22.800 1.00 94.06 894 LEU A N 1
ATOM 6738 C CA . LEU A 1 894 ? -18.022 -28.457 24.056 1.00 94.06 894 LEU A CA 1
ATOM 6739 C C . LEU A 1 894 ? -18.671 -29.262 25.182 1.00 94.06 894 LEU A C 1
ATOM 6741 O O . LEU A 1 894 ? -19.826 -29.671 25.087 1.00 94.06 894 LEU A O 1
ATOM 6745 N N . VAL A 1 895 ? -17.953 -29.466 26.286 1.00 93.19 895 VAL A N 1
ATOM 6746 C CA . VAL A 1 895 ? -18.416 -30.279 27.423 1.00 93.19 895 VAL A CA 1
ATOM 6747 C C . VAL A 1 895 ? -18.453 -29.504 28.737 1.00 93.19 895 VAL A C 1
ATOM 6749 O O . VAL A 1 895 ? -17.677 -28.581 28.981 1.00 93.19 895 VAL A O 1
ATOM 6752 N N . GLY A 1 896 ? -19.400 -29.880 29.599 1.00 92.00 896 GLY A N 1
ATOM 6753 C CA . GLY A 1 896 ? -19.485 -29.409 30.980 1.00 92.00 896 GLY A CA 1
ATOM 6754 C C . GLY A 1 896 ? -18.730 -30.327 31.944 1.00 92.00 896 GLY A C 1
ATOM 6755 O O . GLY A 1 896 ? -17.749 -30.976 31.597 1.00 92.00 896 GLY A O 1
ATOM 6756 N N . LYS A 1 897 ? -19.229 -30.449 33.181 1.00 90.88 897 LYS A N 1
ATOM 6757 C CA . LYS A 1 897 ? -18.660 -31.375 34.186 1.00 90.88 897 LYS A CA 1
ATOM 6758 C C . LYS A 1 897 ? -19.055 -32.851 33.981 1.00 90.88 897 LYS A C 1
ATOM 6760 O O . LYS A 1 897 ? -18.565 -33.704 34.724 1.00 90.88 897 LYS A O 1
ATOM 6765 N N . SER A 1 898 ? -19.928 -33.126 33.014 1.00 92.25 898 SER A N 1
ATOM 6766 C CA . SER A 1 898 ? -20.436 -34.434 32.576 1.00 92.25 898 SER A CA 1
ATOM 6767 C C . SER A 1 898 ? -21.098 -34.271 31.204 1.00 92.25 898 SER A C 1
ATOM 6769 O O . SER A 1 898 ? -21.570 -33.174 30.898 1.00 92.25 898 SER A O 1
ATOM 6771 N N . LEU A 1 899 ? -21.197 -35.342 30.418 1.00 92.62 899 LEU A N 1
ATOM 6772 C CA . LEU A 1 899 ? -21.898 -35.337 29.128 1.00 92.62 899 LEU A CA 1
ATOM 6773 C C . LEU A 1 899 ? -23.424 -35.328 29.313 1.00 92.62 899 LEU A C 1
ATOM 6775 O O . LEU A 1 899 ? -23.968 -36.096 30.120 1.00 92.62 899 LEU A O 1
ATOM 6779 N N . SER A 1 900 ? -24.126 -34.511 28.526 1.00 93.56 900 SER A N 1
ATOM 6780 C CA . SER A 1 900 ? -25.594 -34.505 28.484 1.00 93.56 900 SER A CA 1
ATOM 6781 C C . SER A 1 900 ? -26.150 -35.781 27.819 1.00 93.56 900 SER A C 1
ATOM 6783 O O . SER A 1 900 ? -25.430 -36.455 27.077 1.00 93.56 900 SER A O 1
ATOM 6785 N N . PRO A 1 901 ? -27.429 -36.150 28.039 1.00 93.62 901 PRO A N 1
ATOM 6786 C CA . PRO A 1 901 ? -28.046 -37.278 27.338 1.00 93.62 901 PRO A CA 1
ATOM 6787 C C . PRO A 1 901 ? -27.995 -37.139 25.809 1.00 93.62 901 PRO A C 1
ATOM 6789 O O . PRO A 1 901 ? -27.714 -38.123 25.132 1.00 93.62 901 PRO A O 1
ATOM 6792 N N . ALA A 1 902 ? -28.188 -35.922 25.286 1.00 94.44 902 ALA A N 1
ATOM 6793 C CA . ALA A 1 902 ? -28.097 -35.631 23.856 1.00 94.44 902 ALA A CA 1
ATOM 6794 C C . ALA A 1 902 ? -26.670 -35.836 23.323 1.00 94.44 902 ALA A C 1
ATOM 6796 O O . ALA A 1 902 ? -26.492 -36.495 22.307 1.00 94.44 902 ALA A O 1
ATOM 6797 N N . GLN A 1 903 ? -25.641 -35.386 24.053 1.00 94.62 903 GLN A N 1
ATOM 6798 C CA . GLN A 1 903 ? -24.241 -35.621 23.671 1.00 94.62 903 GLN A CA 1
ATOM 6799 C C . GLN A 1 903 ? -23.890 -37.113 23.669 1.00 94.62 903 GLN A C 1
ATOM 6801 O O . GLN A 1 903 ? -23.218 -37.592 22.762 1.00 94.62 903 GLN A O 1
ATOM 6806 N N . LYS A 1 904 ? -24.374 -37.873 24.661 1.00 93.25 904 LYS A N 1
ATOM 6807 C CA . LYS A 1 904 ? -24.172 -39.331 24.723 1.00 93.25 904 LYS A CA 1
ATOM 6808 C C . LYS A 1 904 ? -24.859 -40.063 23.571 1.00 93.25 904 LYS A C 1
ATOM 6810 O O . LYS A 1 904 ? -24.314 -41.056 23.100 1.00 93.25 904 LYS A O 1
ATOM 6815 N N . GLN A 1 905 ? -26.029 -39.586 23.141 1.00 93.25 905 GLN A N 1
ATOM 6816 C CA . GLN A 1 905 ? -26.710 -40.099 21.956 1.00 93.25 905 GLN A CA 1
ATOM 6817 C C . GLN A 1 905 ? -25.922 -39.754 20.689 1.00 93.25 905 GLN A C 1
ATOM 6819 O O . GLN A 1 905 ? -25.554 -40.670 19.969 1.00 93.25 905 GLN A O 1
ATOM 6824 N N . TYR A 1 906 ? -25.570 -38.481 20.483 1.00 93.62 906 TYR A N 1
ATOM 6825 C CA . TYR A 1 906 ? -24.789 -38.022 19.331 1.00 93.62 906 TYR A CA 1
ATOM 6826 C C . TYR A 1 906 ? -23.493 -38.831 19.157 1.00 93.62 906 TYR A C 1
ATOM 6828 O O . TYR A 1 906 ? -23.258 -39.409 18.105 1.00 93.62 906 TYR A O 1
ATOM 6836 N N . ILE A 1 907 ? -22.702 -39.002 20.225 1.00 91.94 907 ILE A N 1
ATOM 6837 C CA . ILE A 1 907 ? -21.490 -39.850 20.228 1.00 91.94 907 ILE A CA 1
ATOM 6838 C C . ILE A 1 907 ? -21.803 -41.326 19.903 1.00 91.94 907 ILE A C 1
ATOM 6840 O O . ILE A 1 907 ? -20.956 -42.051 19.379 1.00 91.94 907 ILE A O 1
ATOM 6844 N N . GLY A 1 908 ? -23.000 -41.795 20.253 1.00 89.06 908 GLY A N 1
ATOM 6845 C CA . GLY A 1 908 ? -23.500 -43.125 19.918 1.00 89.06 908 GLY A CA 1
ATOM 6846 C C . GLY A 1 908 ? -23.906 -43.286 18.450 1.00 89.06 908 GLY A C 1
ATOM 6847 O O . GLY A 1 908 ? -23.848 -44.411 17.954 1.00 89.06 908 GLY A O 1
ATOM 6848 N N . ASP A 1 909 ? -24.256 -42.194 17.776 1.00 90.12 909 ASP A N 1
ATOM 6849 C CA . ASP A 1 909 ? -24.707 -42.162 16.382 1.00 90.12 909 ASP A CA 1
ATOM 6850 C C . ASP A 1 909 ? -23.554 -41.867 15.390 1.00 90.12 909 ASP A C 1
ATOM 6852 O O . ASP A 1 909 ? -23.736 -42.036 14.187 1.00 90.12 909 ASP A O 1
ATOM 6856 N N . LEU A 1 910 ? -22.360 -41.495 15.880 1.00 90.94 910 LEU A N 1
ATOM 6857 C CA . LEU A 1 910 ? -21.136 -41.348 15.076 1.00 90.94 910 LEU A CA 1
ATOM 6858 C C . LEU A 1 910 ? -20.576 -42.697 14.588 1.00 90.94 910 LEU A C 1
ATOM 6860 O O . LEU A 1 910 ? -20.471 -43.664 15.362 1.00 90.94 910 LEU A O 1
ATOM 6864 N N . ASP A 1 911 ? -20.132 -42.701 13.329 1.00 85.31 911 ASP A N 1
ATOM 6865 C CA . ASP A 1 911 ? -19.488 -43.823 12.639 1.00 85.31 911 ASP A CA 1
ATOM 6866 C C . ASP A 1 911 ? -18.046 -44.028 13.156 1.00 85.31 911 ASP A C 1
ATOM 6868 O O . ASP A 1 911 ? -17.663 -45.135 13.561 1.00 85.31 911 ASP A O 1
ATOM 6872 N N . SER A 1 912 ? -17.278 -42.938 13.273 1.00 74.50 912 SER A N 1
ATOM 6873 C CA . SER A 1 912 ? -15.965 -42.910 13.927 1.00 74.50 912 SER A CA 1
ATOM 6874 C C . SER A 1 912 ? -16.070 -42.424 15.365 1.00 74.50 912 SER A C 1
ATOM 6876 O O . SER A 1 912 ? -16.818 -41.514 15.710 1.00 74.50 912 SER A O 1
ATOM 6878 N N . ARG A 1 913 ? -15.276 -43.031 16.249 1.00 82.19 913 ARG A N 1
ATOM 6879 C CA . ARG A 1 913 ? -15.269 -42.716 17.685 1.00 82.19 913 ARG A CA 1
ATOM 6880 C C . ARG A 1 913 ? -13.861 -42.463 18.198 1.00 82.19 913 ARG A C 1
ATOM 6882 O O . ARG A 1 913 ? -13.443 -43.042 19.202 1.00 82.19 913 ARG A O 1
ATOM 6889 N N . LYS A 1 914 ? -13.132 -41.622 17.469 1.00 87.69 914 LYS A N 1
ATOM 6890 C CA . LYS A 1 914 ? -11.819 -41.100 17.849 1.00 87.69 914 LYS A CA 1
ATOM 6891 C C . LYS A 1 914 ? -11.984 -39.746 18.525 1.00 87.69 914 LYS A C 1
ATOM 6893 O O . LYS A 1 914 ? -12.632 -38.856 17.981 1.00 87.69 914 LYS A O 1
ATOM 6898 N N . PHE A 1 915 ? -11.378 -39.597 19.697 1.00 91.50 915 PHE A N 1
ATOM 6899 C CA . PHE A 1 915 ? -11.515 -38.390 20.504 1.00 91.50 915 PHE A CA 1
ATOM 6900 C C . PHE A 1 915 ? -10.191 -37.997 21.135 1.00 91.50 915 PHE A C 1
ATOM 6902 O O . PHE A 1 915 ? -9.518 -38.840 21.732 1.00 91.50 915 PHE A O 1
ATOM 6909 N N . TYR A 1 916 ? -9.890 -36.707 21.083 1.00 93.25 916 TYR A N 1
ATOM 6910 C CA . TYR A 1 916 ? -8.824 -36.082 21.855 1.00 93.25 916 TYR A CA 1
ATOM 6911 C C . TYR A 1 916 ? -9.454 -35.225 22.949 1.00 93.25 916 TYR A C 1
ATOM 6913 O O . TYR A 1 916 ? -10.397 -34.488 22.678 1.00 93.25 916 TYR A O 1
ATOM 6921 N N . ILE A 1 917 ? -8.964 -35.308 24.186 1.00 93.88 917 ILE A N 1
ATOM 6922 C CA . ILE A 1 917 ? -9.330 -34.319 25.212 1.00 93.88 917 ILE A CA 1
ATOM 6923 C C . ILE A 1 917 ? -8.306 -33.195 25.182 1.00 93.88 917 ILE A C 1
ATOM 6925 O O . ILE A 1 917 ? -7.125 -33.461 25.395 1.00 93.88 917 ILE A O 1
ATOM 6929 N N . ILE A 1 918 ? -8.766 -31.962 24.985 1.00 94.81 918 ILE A N 1
ATOM 6930 C CA . ILE A 1 918 ? -7.905 -30.782 25.031 1.00 94.81 918 ILE A CA 1
ATOM 6931 C C . ILE A 1 918 ? -8.020 -30.126 26.406 1.00 94.81 918 ILE A C 1
ATOM 6933 O O . ILE A 1 918 ? -9.119 -29.900 26.922 1.00 94.81 918 ILE A O 1
ATOM 6937 N N . GLY A 1 919 ? -6.870 -29.835 27.004 1.00 93.00 919 GLY A N 1
ATOM 6938 C CA . GLY A 1 919 ? -6.770 -29.179 28.296 1.00 93.00 919 GLY A CA 1
ATOM 6939 C C . GLY A 1 919 ? -6.720 -30.124 29.493 1.00 93.00 919 GLY A C 1
ATOM 6940 O O . GLY A 1 919 ? -7.074 -31.312 29.453 1.00 93.00 919 GLY A O 1
ATOM 6941 N N . GLY A 1 920 ? -6.251 -29.567 30.607 1.00 92.19 920 GLY A N 1
ATOM 6942 C CA . GLY A 1 920 ? -5.991 -30.320 31.830 1.00 92.19 920 GLY A CA 1
ATOM 6943 C C . GLY A 1 920 ? -7.255 -30.833 32.522 1.00 92.19 920 GLY A C 1
ATOM 6944 O O . GLY A 1 920 ? -8.388 -30.476 32.198 1.00 92.19 920 GLY A O 1
ATOM 6945 N N . LYS A 1 921 ? -7.074 -31.637 33.577 1.00 90.00 921 LYS A N 1
ATOM 6946 C CA . LYS A 1 921 ? -8.188 -32.141 34.417 1.00 90.00 921 LYS A CA 1
ATOM 6947 C C . LYS A 1 921 ? -8.996 -31.042 35.130 1.00 90.00 921 LYS A C 1
ATOM 6949 O O . LYS A 1 921 ? -10.050 -31.355 35.682 1.00 90.00 921 LYS A O 1
ATOM 6954 N N . GLY A 1 922 ? -8.499 -29.801 35.147 1.00 85.94 922 GLY A N 1
ATOM 6955 C CA . GLY A 1 922 ? -9.244 -28.620 35.588 1.00 85.94 922 GLY A CA 1
ATOM 6956 C C . GLY A 1 922 ? -10.328 -28.214 34.586 1.00 85.94 922 GLY A C 1
ATOM 6957 O O . GLY A 1 922 ? -11.485 -28.101 34.981 1.00 85.94 922 GLY A O 1
ATOM 6958 N N . ALA A 1 923 ? -9.956 -28.095 33.306 1.00 88.62 923 ALA A N 1
ATOM 6959 C CA . ALA A 1 923 ? -10.846 -27.730 32.206 1.00 88.62 923 ALA A CA 1
ATOM 6960 C C . ALA A 1 923 ? -11.786 -28.891 31.824 1.00 88.62 923 ALA A C 1
ATOM 6962 O O . ALA A 1 923 ? -13.006 -28.775 31.937 1.00 88.62 923 ALA A O 1
ATOM 6963 N N . VAL A 1 924 ? -11.233 -30.058 31.460 1.00 91.38 924 VAL A N 1
ATOM 6964 C CA . VAL A 1 924 ? -12.014 -31.263 31.119 1.00 91.38 924 VAL A CA 1
ATOM 6965 C C . VAL A 1 924 ? -11.772 -32.356 32.157 1.00 91.38 924 VAL A C 1
ATOM 6967 O O . VAL A 1 924 ? -10.769 -33.081 32.138 1.00 91.38 924 VAL A O 1
ATOM 6970 N N . ASN A 1 925 ? -12.712 -32.466 33.096 1.00 90.31 925 ASN A N 1
ATOM 6971 C CA . ASN A 1 925 ? -12.547 -33.263 34.309 1.00 90.31 925 ASN A CA 1
ATOM 6972 C C . ASN A 1 925 ? -12.487 -34.790 34.075 1.00 90.31 925 ASN A C 1
ATOM 6974 O O . ASN A 1 925 ? -12.855 -35.331 33.031 1.00 90.31 925 ASN A O 1
ATOM 6978 N N . SER A 1 926 ? -12.063 -35.523 35.109 1.00 89.75 926 SER A N 1
ATOM 6979 C CA . SER A 1 926 ? -11.925 -36.989 35.061 1.00 89.75 926 SER A CA 1
ATOM 6980 C C . SER A 1 926 ? -13.242 -37.784 35.097 1.00 89.75 926 SER A C 1
ATOM 6982 O O . SER A 1 926 ? -13.190 -39.014 35.143 1.00 89.75 926 SER A O 1
ATOM 6984 N N . ASN A 1 927 ? -14.410 -37.135 35.118 1.00 90.94 927 ASN A N 1
ATOM 6985 C CA . ASN A 1 927 ? -15.695 -37.804 34.904 1.00 90.94 927 ASN A CA 1
ATOM 6986 C C . ASN A 1 927 ? -16.038 -37.826 33.414 1.00 90.94 927 ASN A C 1
ATOM 6988 O O . ASN A 1 927 ? -16.308 -38.908 32.905 1.00 90.94 927 ASN A O 1
ATOM 6992 N N . VAL A 1 928 ? -15.915 -36.695 32.707 1.00 91.44 928 VAL A N 1
ATOM 6993 C CA . VAL A 1 928 ? -16.066 -36.650 31.239 1.00 91.44 928 VAL A CA 1
ATOM 6994 C C . VAL A 1 928 ? -15.096 -37.624 30.567 1.00 91.44 928 VAL A C 1
ATOM 6996 O O . VAL A 1 928 ? -15.502 -38.410 29.721 1.00 91.44 928 VAL A O 1
ATOM 6999 N N . ASP A 1 929 ? -13.845 -37.662 31.033 1.00 87.88 929 ASP A N 1
ATOM 7000 C CA . ASP A 1 929 ? -12.814 -38.621 30.610 1.00 87.88 929 ASP A CA 1
ATOM 7001 C C . ASP A 1 929 ? -13.304 -40.087 30.652 1.00 87.88 929 ASP A C 1
ATOM 7003 O O . ASP A 1 929 ? -13.146 -40.836 29.688 1.00 87.88 929 ASP A O 1
ATOM 7007 N N . LYS A 1 930 ? -13.982 -40.483 31.741 1.00 88.94 930 LYS A N 1
ATOM 7008 C CA . LYS A 1 930 ? -14.567 -41.827 31.900 1.00 88.94 930 LYS A CA 1
ATOM 7009 C C . LYS A 1 930 ? -15.804 -42.037 31.033 1.00 88.94 930 LYS A C 1
ATOM 7011 O O . LYS A 1 930 ? -16.002 -43.145 30.548 1.00 88.94 930 LYS A O 1
ATOM 7016 N N . GLU A 1 931 ? -16.651 -41.019 30.884 1.00 91.81 931 GLU A N 1
ATOM 7017 C CA . GLU A 1 931 ? -17.876 -41.114 30.084 1.00 91.81 931 GLU A CA 1
ATOM 7018 C C . GLU A 1 931 ? -17.555 -41.255 28.593 1.00 91.81 931 GLU A C 1
ATOM 7020 O O . GLU A 1 931 ? -18.096 -42.151 27.951 1.00 91.81 931 GLU A O 1
ATOM 7025 N N . ILE A 1 932 ? -16.609 -40.468 28.068 1.00 88.56 932 ILE A N 1
ATOM 7026 C CA . ILE A 1 932 ? -16.098 -40.626 26.700 1.00 88.56 932 ILE A CA 1
ATOM 7027 C C . ILE A 1 932 ? -15.445 -42.013 26.549 1.00 88.56 932 ILE A C 1
ATOM 7029 O O . ILE A 1 932 ? -15.869 -42.774 25.686 1.00 88.56 932 ILE A O 1
ATOM 7033 N N . LYS A 1 933 ? -14.531 -42.430 27.446 1.00 85.94 933 LYS A N 1
ATOM 7034 C CA . LYS A 1 933 ? -13.904 -43.779 27.417 1.00 85.94 933 LYS A CA 1
ATOM 7035 C C . LYS A 1 933 ? -14.876 -44.962 27.520 1.00 85.94 933 LYS A C 1
ATOM 7037 O O . LYS A 1 933 ? -14.482 -46.091 27.234 1.00 85.94 933 LYS A O 1
ATOM 7042 N N . ALA A 1 934 ? -16.109 -44.745 27.973 1.00 87.62 934 ALA A N 1
ATOM 7043 C CA . ALA A 1 934 ? -17.147 -45.775 27.999 1.00 87.62 934 ALA A CA 1
ATOM 7044 C C . ALA A 1 934 ? -17.920 -45.872 26.670 1.00 87.62 934 ALA A C 1
ATOM 7046 O O . ALA A 1 934 ? -18.475 -46.927 26.366 1.00 87.62 934 ALA A O 1
ATOM 7047 N N . LEU A 1 935 ? -17.961 -44.788 25.890 1.00 84.69 935 LEU A N 1
ATOM 7048 C CA . LEU A 1 935 ? -18.664 -44.687 24.604 1.00 84.69 935 LEU A CA 1
ATOM 7049 C C . LEU A 1 935 ? -17.731 -44.878 23.396 1.00 84.69 935 LEU A C 1
ATOM 7051 O O . LEU A 1 935 ? -18.196 -45.212 22.302 1.00 84.69 935 LEU A O 1
ATOM 7055 N N . SER A 1 936 ? -16.430 -44.666 23.600 1.00 74.81 936 SER A N 1
ATOM 7056 C CA . SER A 1 936 ? -15.390 -44.612 22.578 1.00 74.81 936 SER A CA 1
ATOM 7057 C C . SER A 1 936 ? -14.021 -45.034 23.123 1.00 74.81 936 SER A C 1
ATOM 7059 O O . SER A 1 936 ? -13.834 -45.209 24.329 1.00 74.81 936 SER A O 1
ATOM 7061 N N . LYS A 1 937 ? -13.025 -45.168 22.240 1.00 67.12 937 LYS A N 1
ATOM 7062 C CA . LYS A 1 937 ? -11.619 -45.167 22.661 1.00 67.12 937 LYS A CA 1
ATOM 7063 C C . LYS A 1 937 ? -11.076 -43.755 22.469 1.00 67.12 937 LYS A C 1
ATOM 7065 O O . LYS A 1 937 ? -10.877 -43.334 21.337 1.00 67.12 937 LYS A O 1
ATOM 7070 N N . ILE A 1 938 ? -10.822 -43.053 23.574 1.00 65.94 938 ILE A N 1
ATOM 7071 C CA . ILE A 1 938 ? -10.002 -41.834 23.548 1.00 65.94 938 ILE A CA 1
ATOM 7072 C C . ILE A 1 938 ? -8.648 -42.179 22.932 1.00 65.94 938 ILE A C 1
ATOM 7074 O O . ILE A 1 938 ? -8.030 -43.162 23.351 1.00 65.94 938 ILE A O 1
ATOM 7078 N N . THR A 1 939 ? -8.222 -41.367 21.969 1.00 65.75 939 THR A N 1
ATOM 7079 C CA . THR A 1 939 ? -6.912 -41.458 21.327 1.00 65.75 939 THR A CA 1
ATOM 7080 C C . THR A 1 939 ? -5.856 -40.914 22.287 1.00 65.75 939 THR A C 1
ATOM 7082 O O . THR A 1 939 ? -4.995 -41.672 22.721 1.00 65.75 939 THR A O 1
ATOM 7085 N N . GLU A 1 940 ? -6.008 -39.662 22.739 1.00 87.38 940 GLU A N 1
ATOM 7086 C CA . GLU A 1 940 ? -5.070 -39.007 23.661 1.00 87.38 940 GLU A CA 1
ATOM 7087 C C . GLU A 1 940 ? -5.743 -37.918 24.534 1.00 87.38 940 GLU A C 1
ATOM 7089 O O . GLU A 1 940 ? -6.891 -37.519 24.305 1.00 87.38 940 GLU A O 1
ATOM 7094 N N . ARG A 1 941 ? -5.030 -37.420 25.554 1.00 92.50 941 ARG A N 1
ATOM 7095 C CA . ARG A 1 941 ? -5.291 -36.110 26.173 1.00 92.50 941 ARG A CA 1
ATOM 7096 C C . ARG A 1 941 ? -4.085 -35.223 25.896 1.00 92.50 941 ARG A C 1
ATOM 7098 O O . ARG A 1 941 ? -2.983 -35.595 26.277 1.00 92.50 941 ARG A O 1
ATOM 7105 N N . ILE A 1 942 ? -4.336 -34.050 25.332 1.00 95.31 942 ILE A N 1
ATOM 7106 C CA . ILE A 1 942 ? -3.337 -33.016 25.083 1.00 95.31 942 ILE A CA 1
ATOM 7107 C C . ILE A 1 942 ? -3.538 -31.942 26.152 1.00 95.31 942 ILE A C 1
ATOM 7109 O O . ILE A 1 942 ? -4.525 -31.205 26.122 1.00 95.31 942 ILE A O 1
ATOM 7113 N N . ASP A 1 943 ? -2.651 -31.887 27.142 1.00 94.62 943 ASP A N 1
ATOM 7114 C CA . ASP A 1 943 ? -2.680 -30.869 28.191 1.00 94.62 943 ASP A CA 1
ATOM 7115 C C . ASP A 1 943 ? -1.296 -30.286 28.495 1.00 94.62 943 ASP A C 1
ATOM 7117 O O . ASP A 1 943 ? -0.257 -30.844 28.143 1.00 94.62 943 ASP A O 1
ATOM 7121 N N . GLY A 1 944 ? -1.293 -29.105 29.112 1.00 94.06 944 GLY A N 1
ATOM 7122 C CA . GLY A 1 944 ? -0.100 -28.422 29.593 1.00 94.06 944 GLY A CA 1
ATOM 7123 C C . GLY A 1 944 ? -0.233 -28.005 31.057 1.00 94.06 944 GLY A C 1
ATOM 7124 O O . GLY A 1 944 ? -1.308 -28.060 31.658 1.00 94.06 944 GLY A O 1
ATOM 7125 N N . ALA A 1 945 ? 0.871 -27.540 31.648 1.00 92.44 945 ALA A N 1
ATOM 7126 C CA . ALA A 1 945 ? 0.857 -26.968 32.999 1.00 92.44 945 ALA A CA 1
ATOM 7127 C C . ALA A 1 945 ? 0.058 -25.649 33.082 1.00 92.44 945 ALA A C 1
ATOM 7129 O O . ALA A 1 945 ? -0.378 -25.246 34.161 1.00 92.44 945 ALA A O 1
ATOM 7130 N N . ASN A 1 946 ? -0.117 -24.973 31.945 1.00 92.69 946 ASN A N 1
ATOM 7131 C CA . ASN A 1 946 ? -0.914 -23.768 31.751 1.00 92.69 946 ASN A CA 1
ATOM 7132 C C . ASN A 1 946 ? -1.349 -23.677 30.269 1.00 92.69 946 ASN A C 1
ATOM 7134 O O . ASN A 1 946 ? -0.890 -24.467 29.445 1.00 92.69 946 ASN A O 1
ATOM 7138 N N . ARG A 1 947 ? -2.182 -22.681 29.934 1.00 93.69 947 ARG A N 1
ATOM 7139 C CA . ARG A 1 947 ? -2.744 -22.478 28.583 1.00 93.69 947 ARG A CA 1
ATOM 7140 C C . ARG A 1 947 ? -1.707 -22.338 27.459 1.00 93.69 947 ARG A C 1
ATOM 7142 O O . ARG A 1 947 ? -1.970 -22.801 26.359 1.00 93.69 947 ARG A O 1
ATOM 7149 N N . TYR A 1 948 ? -0.541 -21.754 27.745 1.00 95.62 948 TYR A N 1
ATOM 7150 C CA . TYR A 1 948 ? 0.543 -21.539 26.777 1.00 95.62 948 TYR A CA 1
ATOM 7151 C C . TYR A 1 948 ? 1.242 -22.862 26.420 1.00 95.62 948 TYR A C 1
ATOM 7153 O O . TYR A 1 948 ? 1.541 -23.136 25.260 1.00 95.62 948 TYR A O 1
ATOM 7161 N N . VAL A 1 949 ? 1.428 -23.729 27.422 1.00 96.75 949 VAL A N 1
ATOM 7162 C CA . VAL A 1 949 ? 1.939 -25.095 27.224 1.00 96.75 949 VAL A CA 1
ATOM 7163 C C . VAL A 1 949 ? 0.879 -25.979 26.555 1.00 96.75 949 VAL A C 1
ATOM 7165 O O . VAL A 1 949 ? 1.225 -26.799 25.710 1.00 96.75 949 VAL A O 1
ATOM 7168 N N . THR A 1 950 ? -0.414 -25.808 26.877 1.00 96.06 950 THR A N 1
ATOM 7169 C CA . THR A 1 950 ? -1.486 -26.509 26.148 1.00 96.06 950 THR A CA 1
ATOM 7170 C C . THR A 1 950 ? -1.471 -26.120 24.669 1.00 96.06 950 THR A C 1
ATOM 7172 O O . THR A 1 950 ? -1.476 -27.019 23.836 1.00 96.06 950 THR A O 1
ATOM 7175 N N . SER A 1 951 ? -1.393 -24.826 24.326 1.00 96.94 951 SER A N 1
ATOM 7176 C CA . SER A 1 951 ? -1.394 -24.395 22.920 1.00 96.94 951 SER A CA 1
ATOM 7177 C C . SER A 1 951 ? -0.191 -24.916 22.135 1.00 96.94 951 SER A C 1
ATOM 7179 O O . SER A 1 951 ? -0.361 -25.363 21.007 1.00 96.94 951 SER A O 1
ATOM 7181 N N . TYR A 1 952 ? 0.995 -24.954 22.751 1.00 96.94 952 TYR A N 1
ATOM 7182 C CA . TYR A 1 952 ? 2.182 -25.589 22.170 1.00 96.94 952 TYR A CA 1
ATOM 7183 C C . TYR A 1 952 ? 1.974 -27.087 21.899 1.00 96.94 952 TYR A C 1
ATOM 7185 O O . TYR A 1 952 ? 2.197 -27.556 20.787 1.00 96.94 952 TYR A O 1
ATOM 7193 N N . ASN A 1 953 ? 1.475 -27.840 22.885 1.00 96.88 953 ASN A N 1
ATOM 7194 C CA . ASN A 1 953 ? 1.238 -29.278 22.726 1.00 96.88 953 ASN A CA 1
ATOM 7195 C C . ASN A 1 953 ? 0.140 -29.582 21.686 1.00 96.88 953 ASN A C 1
ATOM 7197 O O . ASN A 1 953 ? 0.229 -30.577 20.971 1.00 96.88 953 ASN A O 1
ATOM 7201 N N . VAL A 1 954 ? -0.880 -28.722 21.581 1.00 96.44 954 VAL A N 1
ATOM 7202 C CA . VAL A 1 954 ? -1.927 -28.794 20.545 1.00 96.44 954 VAL A CA 1
ATOM 7203 C C . VAL A 1 954 ? -1.350 -28.512 19.157 1.00 96.44 954 VAL A C 1
ATOM 7205 O O . VAL A 1 954 ? -1.698 -29.219 18.211 1.00 96.44 954 VAL A O 1
ATOM 7208 N N . ALA A 1 955 ? -0.438 -27.543 19.042 1.00 97.06 955 ALA A N 1
ATOM 7209 C CA . ALA A 1 955 ? 0.286 -27.278 17.806 1.00 97.06 955 ALA A CA 1
ATOM 7210 C C . ALA A 1 955 ? 1.130 -28.495 17.387 1.00 97.06 955 ALA A C 1
ATOM 7212 O O . ALA A 1 955 ? 0.915 -29.008 16.296 1.00 97.06 955 ALA A O 1
ATOM 7213 N N . LYS A 1 956 ? 1.980 -29.054 18.267 1.00 95.69 956 LYS A N 1
ATOM 7214 C CA . LYS A 1 956 ? 2.835 -30.211 17.913 1.00 95.69 956 LYS A CA 1
ATOM 7215 C C . LYS A 1 956 ? 2.071 -31.457 17.447 1.00 95.69 956 LYS A C 1
ATOM 7217 O O . LYS A 1 956 ? 2.583 -32.183 16.601 1.00 95.69 956 LYS A O 1
ATOM 7222 N N . GLU A 1 957 ? 0.895 -31.743 18.012 1.00 95.31 957 GLU A N 1
ATOM 7223 C CA . GLU A 1 957 ? 0.098 -32.919 17.620 1.00 95.31 957 GLU A CA 1
ATOM 7224 C C . GLU A 1 957 ? -0.596 -32.719 16.264 1.00 95.31 957 GLU A C 1
ATOM 7226 O O . GLU A 1 957 ? -0.643 -33.640 15.447 1.00 95.31 957 GLU A O 1
ATOM 7231 N N . PHE A 1 958 ? -1.170 -31.536 16.018 1.00 94.88 958 PHE A N 1
ATOM 7232 C CA . PHE A 1 958 ? -2.002 -31.303 14.831 1.00 94.88 958 PHE A CA 1
ATOM 7233 C C . PHE A 1 958 ? -1.267 -30.646 13.659 1.00 94.88 958 PHE A C 1
ATOM 7235 O O . PHE A 1 958 ? -1.749 -30.760 12.533 1.00 94.88 958 PHE A O 1
ATOM 7242 N N . PHE A 1 959 ? -0.104 -30.049 13.919 1.00 95.88 959 PHE A N 1
ATOM 7243 C CA . PHE A 1 959 ? 0.819 -29.441 12.961 1.00 95.88 959 PHE A CA 1
ATOM 7244 C C . PHE A 1 959 ? 2.247 -29.993 13.204 1.00 95.88 959 PHE A C 1
ATOM 7246 O O . PHE A 1 959 ? 3.121 -29.300 13.717 1.00 95.88 959 PHE A O 1
ATOM 7253 N N . PRO A 1 960 ? 2.504 -31.287 12.925 1.00 92.88 960 PRO A N 1
ATOM 7254 C CA . PRO A 1 960 ? 3.827 -31.880 13.103 1.00 92.88 960 PRO A CA 1
ATOM 7255 C C . PRO A 1 960 ? 4.745 -31.598 11.903 1.00 92.88 960 PRO A C 1
ATOM 7257 O O . PRO A 1 960 ? 4.302 -31.683 10.756 1.00 92.88 960 PRO A O 1
ATOM 7260 N N . GLY A 1 961 ? 6.037 -31.382 12.162 1.00 91.69 961 GLY A N 1
ATOM 7261 C CA . GLY A 1 961 ? 7.052 -31.133 11.129 1.00 91.69 961 GLY A CA 1
ATOM 7262 C C . GLY A 1 961 ? 7.161 -29.657 10.750 1.00 91.69 961 GLY A C 1
ATOM 7263 O O . GLY A 1 961 ? 6.865 -28.794 11.573 1.00 91.69 961 GLY A O 1
ATOM 7264 N N . ASP A 1 962 ? 7.590 -29.394 9.518 1.00 91.25 962 ASP A N 1
ATOM 7265 C CA . ASP A 1 962 ? 7.814 -28.039 9.013 1.00 91.25 962 ASP A CA 1
ATOM 7266 C C . ASP A 1 962 ? 6.464 -27.375 8.660 1.00 91.25 962 ASP A C 1
ATOM 7268 O O . ASP A 1 962 ? 5.675 -27.949 7.905 1.00 91.25 962 ASP A O 1
ATOM 7272 N N . HIS A 1 963 ? 6.192 -26.180 9.197 1.00 93.00 963 HIS A N 1
ATOM 7273 C CA . HIS A 1 963 ? 4.974 -25.387 8.958 1.00 93.00 963 HIS A CA 1
ATOM 7274 C C . HIS A 1 963 ? 5.338 -23.909 8.823 1.00 93.00 963 HIS A C 1
ATOM 7276 O O . HIS A 1 963 ? 5.771 -23.287 9.784 1.00 93.00 963 HIS A O 1
ATOM 7282 N N . GLU A 1 964 ? 5.129 -23.319 7.643 1.00 94.31 964 GLU A N 1
ATOM 7283 C CA . GLU A 1 964 ? 5.618 -21.966 7.315 1.00 94.31 964 GLU A CA 1
ATOM 7284 C C . GLU A 1 964 ? 4.993 -20.842 8.175 1.00 94.31 964 GLU A C 1
ATOM 7286 O O . GLU A 1 964 ? 5.618 -19.796 8.388 1.00 94.31 964 GLU A O 1
ATOM 7291 N N . ASN A 1 965 ? 3.764 -21.054 8.664 1.00 96.00 965 ASN A N 1
ATOM 7292 C CA . ASN A 1 965 ? 2.879 -20.022 9.208 1.00 96.00 965 ASN A CA 1
ATOM 7293 C C . ASN A 1 965 ? 2.458 -20.325 10.655 1.00 96.00 965 ASN A C 1
ATOM 7295 O O . ASN A 1 965 ? 2.088 -21.454 10.969 1.00 96.00 965 ASN A O 1
ATOM 7299 N N . ILE A 1 966 ? 2.383 -19.303 11.512 1.00 97.25 966 ILE A N 1
ATOM 7300 C CA . ILE A 1 966 ? 1.725 -19.377 12.830 1.00 97.25 966 ILE A CA 1
ATOM 7301 C C . ILE A 1 966 ? 0.685 -18.268 13.025 1.00 97.25 966 ILE A C 1
ATOM 7303 O O . ILE A 1 966 ? 0.733 -17.219 12.378 1.00 97.25 966 ILE A O 1
ATOM 7307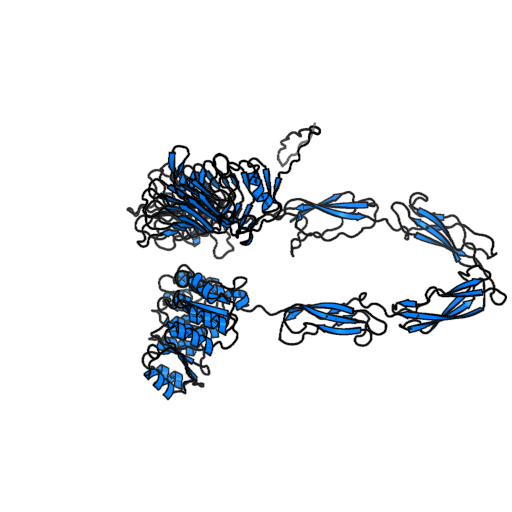 N N . ILE A 1 967 ? -0.236 -18.476 13.968 1.00 97.38 967 ILE A N 1
ATOM 7308 C CA . ILE A 1 967 ? -1.130 -17.436 14.486 1.00 97.38 967 ILE A CA 1
ATOM 7309 C C . ILE A 1 967 ? -0.835 -17.206 15.966 1.00 97.38 967 ILE A C 1
ATOM 7311 O O . ILE A 1 967 ? -0.846 -18.145 16.762 1.00 97.38 967 ILE A O 1
ATOM 7315 N N . LEU A 1 968 ? -0.627 -15.948 16.346 1.00 97.00 968 LEU A N 1
ATOM 7316 C CA . LEU A 1 968 ? -0.502 -15.505 17.729 1.00 97.00 968 LEU A CA 1
ATOM 7317 C C . LEU A 1 968 ? -1.802 -14.840 18.180 1.00 97.00 968 LEU A C 1
ATOM 7319 O O . LEU A 1 968 ? -2.264 -13.875 17.573 1.00 97.00 968 LEU A O 1
ATOM 7323 N N . ALA A 1 969 ? -2.365 -15.328 19.281 1.00 95.12 969 ALA A N 1
ATOM 7324 C CA . ALA A 1 969 ? -3.508 -14.713 19.950 1.00 95.12 969 ALA A CA 1
ATOM 7325 C C . ALA A 1 969 ? -3.206 -14.488 21.437 1.00 95.12 969 ALA A C 1
ATOM 7327 O O . ALA A 1 969 ? -2.371 -15.174 22.039 1.00 95.12 969 ALA A O 1
ATOM 7328 N N . SER A 1 970 ? -3.908 -13.539 22.062 1.00 93.56 970 SER A N 1
ATOM 7329 C CA . SER A 1 970 ? -3.733 -13.307 23.493 1.00 93.56 970 SER A CA 1
ATOM 7330 C C . SER A 1 970 ? -4.174 -14.539 24.282 1.00 93.56 970 SER A C 1
ATOM 7332 O O . SER A 1 970 ? -5.256 -15.089 24.099 1.00 93.56 970 SER A O 1
ATOM 7334 N N . GLY A 1 971 ? -3.335 -14.980 25.212 1.00 90.12 971 GLY A N 1
ATOM 7335 C CA . GLY A 1 971 ? -3.740 -15.933 26.233 1.00 90.12 971 GLY A CA 1
ATOM 7336 C C . GLY A 1 971 ? -4.492 -15.267 27.381 1.00 90.12 971 GLY A C 1
ATOM 7337 O O . GLY A 1 971 ? -5.042 -15.990 28.208 1.00 90.12 971 GLY A O 1
ATOM 7338 N N . ASN A 1 972 ? -4.519 -13.932 27.472 1.00 86.25 972 ASN A N 1
ATOM 7339 C CA . ASN A 1 972 ? -5.192 -13.203 28.551 1.00 86.25 972 ASN A CA 1
ATOM 7340 C C . ASN A 1 972 ? -6.669 -12.924 28.227 1.00 86.25 972 ASN A C 1
ATOM 7342 O O . ASN A 1 972 ? -7.513 -13.165 29.091 1.00 86.25 972 ASN A O 1
ATOM 7346 N N . ASP A 1 973 ? -6.972 -12.487 27.000 1.00 82.81 973 ASP A N 1
ATOM 7347 C CA . ASP A 1 973 ? -8.334 -12.271 26.487 1.00 82.81 973 ASP A CA 1
ATOM 7348 C C . ASP A 1 973 ? -8.611 -13.151 25.254 1.00 82.81 973 ASP A C 1
ATOM 7350 O O . ASP A 1 973 ? -7.688 -13.609 24.590 1.00 82.81 973 ASP A O 1
ATOM 7354 N N . PHE A 1 974 ? -9.880 -13.441 24.976 1.00 75.31 974 PHE A N 1
ATOM 7355 C CA . PHE A 1 974 ? -10.309 -14.438 23.986 1.00 75.31 974 PHE A CA 1
ATOM 7356 C C . PHE A 1 974 ? -10.789 -13.936 22.605 1.00 75.31 974 PHE A C 1
ATOM 7358 O O . PHE A 1 974 ? -10.667 -14.723 21.662 1.00 75.31 974 PHE A O 1
ATOM 7365 N N . PRO A 1 975 ? -11.391 -12.736 22.433 1.00 76.69 975 PRO A N 1
ATOM 7366 C CA . PRO A 1 975 ? -12.171 -12.424 21.235 1.00 76.69 975 PRO A CA 1
ATOM 7367 C C . PRO A 1 975 ? -11.369 -12.460 19.939 1.00 76.69 975 PRO A C 1
ATOM 7369 O O . PRO A 1 975 ? -11.736 -13.192 19.024 1.00 76.69 975 PRO A O 1
ATOM 7372 N N . ASP A 1 976 ? -10.251 -11.740 19.881 1.00 82.56 976 ASP A N 1
ATOM 7373 C CA . ASP A 1 976 ? -9.458 -11.617 18.653 1.00 82.56 976 ASP A CA 1
ATOM 7374 C C . ASP A 1 976 ? -8.913 -12.983 18.190 1.00 82.56 976 ASP A C 1
ATOM 7376 O O . ASP A 1 976 ? -8.816 -13.256 16.996 1.00 82.56 976 ASP A O 1
ATOM 7380 N N . GLY A 1 977 ? -8.663 -13.903 19.129 1.00 84.44 977 GLY A N 1
ATOM 7381 C CA . GLY A 1 977 ? -8.297 -15.282 18.812 1.00 84.44 977 GLY A CA 1
ATOM 7382 C C . GLY A 1 977 ? -9.446 -16.128 18.250 1.00 84.44 977 GLY A C 1
ATOM 7383 O O . GLY A 1 977 ? -9.201 -16.975 17.394 1.00 84.44 977 GLY A O 1
ATOM 7384 N N . LEU A 1 978 ? -10.698 -15.934 18.691 1.00 85.38 978 LEU A N 1
ATOM 7385 C CA . LEU A 1 978 ? -11.835 -16.778 18.266 1.00 85.38 978 LEU A CA 1
ATOM 7386 C C . LEU A 1 978 ? -12.070 -16.752 16.757 1.00 85.38 978 LEU A C 1
ATOM 7388 O O . LEU A 1 978 ? -12.418 -17.773 16.166 1.00 85.38 978 LEU A O 1
ATOM 7392 N N . VAL A 1 979 ? -11.892 -15.582 16.152 1.00 89.56 979 VAL A N 1
ATOM 7393 C CA . VAL A 1 979 ? -12.038 -15.374 14.706 1.00 89.56 979 VAL A CA 1
ATOM 7394 C C . VAL A 1 979 ? -10.809 -15.849 13.928 1.00 89.56 979 VAL A C 1
ATOM 7396 O O . VAL A 1 979 ? -10.903 -16.123 12.736 1.00 89.56 979 VAL A O 1
ATOM 7399 N N . GLY A 1 980 ? -9.681 -16.042 14.617 1.00 89.81 980 GLY A N 1
ATOM 7400 C CA . GLY A 1 980 ? -8.445 -16.587 14.064 1.00 89.81 980 GLY A CA 1
ATOM 7401 C C . GLY A 1 980 ? -8.485 -18.072 13.721 1.00 89.81 980 GLY A C 1
ATOM 7402 O O . GLY A 1 980 ? -7.707 -18.507 12.880 1.00 89.81 980 GLY A O 1
ATOM 7403 N N . GLY A 1 981 ? -9.384 -18.861 14.319 1.00 91.94 981 GLY A N 1
ATOM 7404 C CA . GLY A 1 981 ? -9.485 -20.305 14.057 1.00 91.94 981 GLY A CA 1
ATOM 7405 C C . GLY A 1 981 ? -9.661 -20.648 12.565 1.00 91.94 981 GLY A C 1
ATOM 7406 O O . GLY A 1 981 ? -8.818 -21.356 12.012 1.00 91.94 981 GLY A O 1
ATOM 7407 N N . PRO A 1 982 ? -10.698 -20.119 11.883 1.00 93.38 982 PRO A N 1
ATOM 7408 C CA . PRO A 1 982 ? -10.892 -20.294 10.441 1.00 93.38 982 PRO A CA 1
ATOM 7409 C C . PRO A 1 982 ? -9.722 -19.786 9.591 1.00 93.38 982 PRO A C 1
ATOM 7411 O O . PRO A 1 982 ? -9.358 -20.438 8.614 1.00 93.38 982 PRO A O 1
ATOM 7414 N N . LEU A 1 983 ? -9.114 -18.657 9.971 1.00 92.94 983 LEU A N 1
ATOM 7415 C CA . LEU A 1 983 ? -7.959 -18.097 9.265 1.00 92.94 983 LEU A CA 1
ATOM 7416 C C . LEU A 1 983 ? -6.729 -19.010 9.405 1.00 92.94 983 LEU A C 1
ATOM 7418 O O . LEU A 1 983 ? -6.032 -19.250 8.427 1.00 92.94 983 LEU A O 1
ATOM 7422 N N . GLY A 1 984 ? -6.519 -19.609 10.580 1.00 94.38 984 GLY A N 1
ATOM 7423 C CA . GLY A 1 984 ? -5.456 -20.585 10.835 1.00 94.38 984 GLY A CA 1
ATOM 7424 C C . GLY A 1 984 ? -5.639 -21.889 10.069 1.00 94.38 984 GLY A C 1
ATOM 7425 O O . GLY A 1 984 ? -4.665 -22.438 9.569 1.00 94.38 984 GLY A O 1
ATOM 7426 N N . VAL A 1 985 ? -6.881 -22.345 9.878 1.00 94.44 985 VAL A N 1
ATOM 7427 C CA . VAL A 1 985 ? -7.171 -23.449 8.945 1.00 94.44 985 VAL A CA 1
ATOM 7428 C C . VAL A 1 985 ? -6.796 -23.070 7.507 1.00 94.44 985 VAL A C 1
ATOM 7430 O O . VAL A 1 985 ? -6.287 -23.914 6.779 1.00 94.44 985 VAL A O 1
ATOM 7433 N N . MET A 1 986 ? -7.055 -21.826 7.093 1.00 93.44 986 MET A N 1
ATOM 7434 C CA . MET A 1 986 ? -6.804 -21.340 5.730 1.00 93.44 986 MET A CA 1
ATOM 7435 C C . MET A 1 986 ? -5.315 -21.122 5.419 1.00 93.44 986 MET A C 1
ATOM 7437 O O . MET A 1 986 ? -4.902 -21.380 4.292 1.00 93.44 986 MET A O 1
ATOM 7441 N N . VAL A 1 987 ? -4.513 -20.671 6.390 1.00 94.06 987 VAL A N 1
ATOM 7442 C CA . VAL A 1 987 ? -3.050 -20.509 6.241 1.00 94.06 987 VAL A CA 1
ATOM 7443 C C . VAL A 1 987 ? -2.249 -21.719 6.740 1.00 94.06 987 VAL A C 1
ATOM 7445 O O . VAL A 1 987 ? -1.031 -21.639 6.846 1.00 94.06 987 VAL A O 1
ATOM 7448 N N . GLU A 1 988 ? -2.923 -22.820 7.082 1.00 94.50 988 GLU A N 1
ATOM 7449 C CA . GLU A 1 988 ? -2.329 -24.036 7.665 1.00 94.50 988 GLU A CA 1
ATOM 7450 C C . GLU A 1 988 ? -1.460 -23.767 8.919 1.00 94.50 988 GLU A C 1
ATOM 7452 O O . GLU A 1 988 ? -0.487 -24.464 9.183 1.00 94.50 988 GLU A O 1
ATOM 7457 N N . GLY A 1 989 ? -1.834 -22.763 9.724 1.00 95.31 989 GLY A N 1
ATOM 7458 C CA . GLY A 1 989 ? -1.085 -22.314 10.901 1.00 95.31 989 GLY A CA 1
ATOM 7459 C C . GLY A 1 989 ? -1.731 -22.673 12.254 1.00 95.31 989 GLY A C 1
ATOM 7460 O O . GLY A 1 989 ? -2.941 -22.473 12.452 1.00 95.31 989 GLY A O 1
ATOM 7461 N N . PRO A 1 990 ? -0.954 -23.142 13.251 1.00 96.69 990 PRO A N 1
ATOM 7462 C CA . PRO A 1 990 ? -1.440 -23.332 14.615 1.00 96.69 990 PRO A CA 1
ATOM 7463 C C . PRO A 1 990 ? -1.717 -21.994 15.310 1.00 96.69 990 PRO A C 1
ATOM 7465 O O . PRO A 1 990 ? -0.961 -21.031 15.171 1.00 96.69 990 PRO A O 1
ATOM 7468 N N . LEU A 1 991 ? -2.778 -21.958 16.121 1.00 96.69 991 LEU A N 1
ATOM 7469 C CA . LEU A 1 991 ? -3.095 -20.831 16.996 1.00 96.69 991 LEU A CA 1
ATOM 7470 C C . LEU A 1 991 ? -2.403 -21.012 18.353 1.00 96.69 991 LEU A C 1
ATOM 7472 O O . LEU A 1 991 ? -2.856 -21.755 19.231 1.00 96.69 991 LEU A O 1
ATOM 7476 N N . LEU A 1 992 ? -1.293 -20.301 18.517 1.00 97.12 992 LEU A N 1
ATOM 7477 C CA . LEU A 1 992 ? -0.483 -20.255 19.725 1.00 97.12 992 LEU A CA 1
ATOM 7478 C C . LEU A 1 992 ? -0.958 -19.103 20.617 1.00 97.12 992 LEU A C 1
ATOM 7480 O O . LEU A 1 992 ? -1.107 -17.959 20.184 1.00 97.12 992 LEU A O 1
ATOM 7484 N N . LEU A 1 993 ? -1.200 -19.407 21.892 1.00 96.19 993 LEU A N 1
ATOM 7485 C CA . LEU A 1 993 ? -1.541 -18.393 22.884 1.00 96.19 993 LEU A CA 1
ATOM 7486 C C . LEU A 1 993 ? -0.266 -17.814 23.483 1.00 96.19 993 LEU A C 1
ATOM 7488 O O . LEU A 1 993 ? 0.653 -18.568 23.802 1.00 96.19 993 LEU A O 1
ATOM 7492 N N . ILE A 1 994 ? -0.243 -16.500 23.706 1.00 95.56 994 ILE A N 1
ATOM 7493 C CA . ILE A 1 994 ? 0.897 -15.793 24.309 1.00 95.56 994 ILE A CA 1
ATOM 7494 C C . ILE A 1 994 ? 0.467 -14.645 25.227 1.00 95.56 994 ILE A C 1
ATOM 7496 O O . ILE A 1 994 ? -0.674 -14.190 25.215 1.00 95.56 994 ILE A O 1
ATOM 7500 N N . ASN A 1 995 ? 1.401 -14.157 26.036 1.00 91.25 995 ASN A N 1
ATOM 7501 C CA . ASN A 1 995 ? 1.404 -12.785 26.545 1.00 91.25 995 ASN A CA 1
ATOM 7502 C C . ASN A 1 995 ? 2.864 -12.343 26.745 1.00 91.25 995 ASN A C 1
ATOM 7504 O O . ASN A 1 995 ? 3.764 -13.179 26.641 1.00 91.25 995 ASN A O 1
ATOM 7508 N N . ASP A 1 996 ? 3.114 -11.081 27.098 1.00 85.75 996 ASP A N 1
ATOM 7509 C CA . ASP A 1 996 ? 4.480 -10.524 27.217 1.00 85.75 996 ASP A CA 1
ATOM 7510 C C . ASP A 1 996 ? 5.398 -11.250 28.223 1.00 85.75 996 ASP A C 1
ATOM 7512 O O . ASP A 1 996 ? 6.604 -11.022 28.249 1.00 85.75 996 ASP A O 1
ATOM 7516 N N . ARG A 1 997 ? 4.849 -12.127 29.076 1.00 87.56 997 ARG A N 1
ATOM 7517 C CA . ARG A 1 997 ? 5.603 -12.947 30.044 1.00 87.56 997 ARG A CA 1
ATOM 7518 C C . ARG A 1 997 ? 5.680 -14.431 29.668 1.00 87.56 997 ARG A C 1
ATOM 7520 O O . ARG A 1 997 ? 6.305 -15.196 30.397 1.00 87.56 997 ARG A O 1
ATOM 7527 N N . ASN A 1 998 ? 5.002 -14.860 28.603 1.00 91.44 998 ASN A N 1
ATOM 7528 C CA . ASN A 1 998 ? 4.837 -16.263 28.208 1.00 91.44 998 ASN A CA 1
ATOM 7529 C C . ASN A 1 998 ? 4.931 -16.416 26.679 1.00 91.44 998 ASN A C 1
ATOM 7531 O O . ASN A 1 998 ? 4.012 -16.926 26.044 1.00 91.44 998 ASN A O 1
ATOM 7535 N N . THR A 1 999 ? 6.043 -15.970 26.097 1.00 95.06 999 THR A N 1
ATOM 7536 C CA . THR A 1 999 ? 6.358 -16.134 24.666 1.00 95.06 999 THR A CA 1
ATOM 7537 C C . THR A 1 999 ? 7.127 -17.422 24.357 1.00 95.06 999 THR A C 1
ATOM 7539 O O . THR A 1 999 ? 6.999 -17.941 23.256 1.00 95.06 999 THR A O 1
ATOM 7542 N N . GLY A 1 1000 ? 7.874 -17.967 25.332 1.00 95.62 1000 GLY A N 1
ATOM 7543 C CA . GLY A 1 1000 ? 8.820 -19.081 25.146 1.00 95.62 1000 GLY A CA 1
ATOM 7544 C C . GLY A 1 1000 ? 8.271 -20.261 24.343 1.00 95.62 1000 GLY A C 1
ATOM 7545 O O . GLY A 1 1000 ? 8.782 -20.529 23.271 1.00 95.62 1000 GLY A O 1
ATOM 7546 N N . ASN A 1 1001 ? 7.164 -20.884 24.770 1.00 96.25 1001 ASN A N 1
ATOM 7547 C CA . ASN A 1 1001 ? 6.618 -22.046 24.046 1.00 96.25 1001 ASN A CA 1
ATOM 7548 C C . ASN A 1 1001 ? 6.183 -21.727 22.597 1.00 96.25 1001 ASN A C 1
ATOM 7550 O O . ASN A 1 1001 ? 6.077 -22.636 21.784 1.00 96.25 1001 ASN A O 1
ATOM 7554 N N . ALA A 1 1002 ? 5.881 -20.465 22.264 1.00 96.62 1002 ALA A N 1
ATOM 7555 C CA . ALA A 1 1002 ? 5.585 -20.084 20.885 1.00 96.62 1002 ALA A CA 1
ATOM 7556 C C . ALA A 1 1002 ? 6.873 -19.937 20.059 1.00 96.62 1002 ALA A C 1
ATOM 7558 O O . ALA A 1 1002 ? 6.905 -20.400 18.925 1.00 96.62 1002 ALA A O 1
ATOM 7559 N N . ALA A 1 1003 ? 7.939 -19.379 20.646 1.00 96.44 1003 ALA A N 1
ATOM 7560 C CA . ALA A 1 1003 ? 9.273 -19.359 20.041 1.00 96.44 1003 ALA A CA 1
ATOM 7561 C C . ALA A 1 1003 ? 9.828 -20.785 19.845 1.00 96.44 1003 ALA A C 1
ATOM 7563 O O . ALA A 1 1003 ? 10.264 -21.120 18.750 1.00 96.44 1003 ALA A O 1
ATOM 7564 N N . ASP A 1 1004 ? 9.698 -21.655 20.857 1.00 96.12 1004 ASP A N 1
ATOM 7565 C CA . ASP A 1 1004 ? 10.084 -23.071 20.784 1.00 96.12 1004 ASP A CA 1
ATOM 7566 C C . ASP A 1 1004 ? 9.368 -23.782 19.616 1.00 96.12 1004 ASP A C 1
ATOM 7568 O O . ASP A 1 1004 ? 9.968 -24.596 18.922 1.00 96.12 1004 ASP A O 1
ATOM 7572 N N . TYR A 1 1005 ? 8.088 -23.463 19.364 1.00 96.62 1005 TYR A N 1
ATOM 7573 C CA . TYR A 1 1005 ? 7.354 -24.003 18.213 1.00 96.62 1005 TYR A CA 1
ATOM 7574 C C . TYR A 1 1005 ? 7.874 -23.457 16.879 1.00 96.62 1005 TYR A C 1
ATOM 7576 O O . TYR A 1 1005 ? 8.005 -24.215 15.921 1.00 96.62 1005 TYR A O 1
ATOM 7584 N N . VAL A 1 1006 ? 8.152 -22.154 16.804 1.00 96.19 1006 VAL A N 1
ATOM 7585 C CA . VAL A 1 1006 ? 8.696 -21.498 15.604 1.00 96.19 1006 VAL A CA 1
ATOM 7586 C C . VAL A 1 1006 ? 10.056 -22.088 15.218 1.00 96.19 1006 VAL A C 1
ATOM 7588 O O . VAL A 1 1006 ? 10.293 -22.323 14.036 1.00 96.19 1006 VAL A O 1
ATOM 7591 N N . GLU A 1 1007 ? 10.907 -22.400 16.200 1.00 94.69 1007 GLU A N 1
ATOM 7592 C CA . GLU A 1 1007 ? 12.169 -23.123 15.991 1.00 94.69 1007 GLU A CA 1
ATOM 7593 C C . GLU A 1 1007 ? 11.929 -24.592 15.584 1.00 94.69 1007 GLU A C 1
ATOM 7595 O O . GLU A 1 1007 ? 12.497 -25.053 14.598 1.00 94.69 1007 GLU A O 1
ATOM 7600 N N . ASP A 1 1008 ? 11.050 -25.317 16.291 1.00 93.56 1008 ASP A N 1
ATOM 7601 C CA . ASP A 1 1008 ? 10.721 -26.732 16.025 1.00 93.56 1008 ASP A CA 1
ATOM 7602 C C . ASP A 1 1008 ? 10.103 -26.989 14.631 1.00 93.56 1008 ASP A C 1
ATOM 7604 O O . ASP A 1 1008 ? 10.193 -28.115 14.136 1.00 93.56 1008 ASP A O 1
ATOM 7608 N N . SER A 1 1009 ? 9.419 -25.998 14.046 1.00 93.69 1009 SER A N 1
ATOM 7609 C CA . SER A 1 1009 ? 8.621 -26.125 12.808 1.00 93.69 1009 SER A CA 1
ATOM 7610 C C . SER A 1 1009 ? 9.140 -25.298 11.628 1.00 93.69 1009 SER A C 1
ATOM 7612 O O . SER A 1 1009 ? 8.495 -25.248 10.585 1.00 93.69 1009 SER A O 1
ATOM 7614 N N . ASP A 1 1010 ? 10.278 -24.621 11.786 1.00 92.94 1010 ASP A N 1
ATOM 7615 C CA . ASP A 1 1010 ? 10.844 -23.694 10.796 1.00 92.94 1010 ASP A CA 1
ATOM 7616 C C . ASP A 1 1010 ? 9.854 -22.613 10.294 1.00 92.94 1010 ASP A C 1
ATOM 7618 O O . ASP A 1 1010 ? 9.998 -22.072 9.192 1.00 92.94 1010 ASP A O 1
ATOM 7622 N N . ALA A 1 1011 ? 8.879 -22.225 11.125 1.00 94.56 1011 ALA A N 1
ATOM 7623 C CA . ALA A 1 1011 ? 7.901 -21.189 10.798 1.00 94.56 1011 ALA A CA 1
ATOM 7624 C C . ALA A 1 1011 ? 8.570 -19.819 10.620 1.00 94.56 1011 ALA A C 1
ATOM 7626 O O . ALA A 1 1011 ? 9.406 -19.407 11.427 1.00 94.56 1011 ALA A O 1
ATOM 7627 N N . TYR A 1 1012 ? 8.214 -19.084 9.569 1.00 93.56 1012 TYR A N 1
ATOM 7628 C CA . TYR A 1 1012 ? 8.810 -17.774 9.266 1.00 93.56 1012 TYR A CA 1
ATOM 7629 C C . TYR A 1 1012 ? 7.774 -16.670 9.031 1.00 93.56 1012 TYR A C 1
ATOM 7631 O O . TYR A 1 1012 ? 8.147 -15.497 8.963 1.00 93.56 1012 TYR A O 1
ATOM 7639 N N . ARG A 1 1013 ? 6.481 -17.018 8.976 1.00 95.62 1013 ARG A N 1
ATOM 7640 C CA . ARG A 1 1013 ? 5.362 -16.074 8.876 1.00 95.62 1013 ARG A CA 1
ATOM 7641 C C . ARG A 1 1013 ? 4.461 -16.135 10.110 1.00 95.62 1013 ARG A C 1
ATOM 7643 O O . ARG A 1 1013 ? 4.216 -17.208 10.658 1.00 95.62 1013 ARG A O 1
ATOM 7650 N N . CYS A 1 1014 ? 3.942 -14.992 10.551 1.00 96.12 1014 CYS A N 1
ATOM 7651 C CA . CYS A 1 1014 ? 3.141 -14.881 11.772 1.00 96.12 1014 CYS A CA 1
ATOM 7652 C C . CYS A 1 1014 ? 1.988 -13.883 11.638 1.00 96.12 1014 CYS A C 1
ATOM 7654 O O . CYS A 1 1014 ? 2.231 -12.709 11.369 1.00 96.12 1014 CYS A O 1
ATOM 7656 N N . LEU A 1 1015 ? 0.755 -14.329 11.910 1.00 96.50 1015 LEU A N 1
ATOM 7657 C CA . LEU A 1 1015 ? -0.407 -13.451 12.089 1.00 96.50 1015 LEU A CA 1
ATOM 7658 C C . LEU A 1 1015 ? -0.619 -13.131 13.571 1.00 96.50 1015 LEU A C 1
ATOM 7660 O O . LEU A 1 1015 ? -0.992 -14.015 14.342 1.00 96.50 1015 LEU A O 1
ATOM 7664 N N . ALA A 1 1016 ? -0.437 -11.875 13.973 1.00 96.06 1016 ALA A N 1
ATOM 7665 C CA . ALA A 1 1016 ? -0.777 -11.410 15.319 1.00 96.06 1016 ALA A CA 1
ATOM 7666 C C . ALA A 1 1016 ? -2.221 -10.883 15.356 1.00 96.06 1016 ALA A C 1
ATOM 7668 O O . ALA A 1 1016 ? -2.543 -9.903 14.687 1.00 96.06 1016 ALA A O 1
ATOM 7669 N N . LEU A 1 1017 ? -3.096 -11.521 16.137 1.00 95.06 1017 LEU A N 1
ATOM 7670 C CA . LEU A 1 1017 ? -4.511 -11.152 16.237 1.00 95.06 1017 LEU A CA 1
ATOM 7671 C C . LEU A 1 1017 ? -4.784 -10.344 17.508 1.00 95.06 1017 LEU A C 1
ATOM 7673 O O . LEU A 1 1017 ? -4.590 -10.836 18.624 1.00 95.06 1017 LEU A O 1
ATOM 7677 N N . GLY A 1 1018 ? -5.274 -9.119 17.321 1.00 88.06 1018 GLY A N 1
ATOM 7678 C CA . GLY A 1 1018 ? -5.555 -8.163 18.391 1.00 88.06 1018 GLY A CA 1
ATOM 7679 C C . GLY A 1 1018 ? -4.487 -7.078 18.555 1.00 88.06 1018 GLY A C 1
ATOM 7680 O O . GLY A 1 1018 ? -3.379 -7.154 18.013 1.00 88.06 1018 GLY A O 1
ATOM 7681 N N . GLY A 1 1019 ? -4.851 -6.022 19.284 1.00 86.75 1019 GLY A N 1
ATOM 7682 C CA . GLY A 1 1019 ? -4.037 -4.812 19.438 1.00 86.75 1019 GLY A CA 1
ATOM 7683 C C . GLY A 1 1019 ? -2.718 -5.021 20.194 1.00 86.75 1019 GLY A C 1
ATOM 7684 O O . GLY A 1 1019 ? -2.520 -6.010 20.908 1.00 86.75 1019 GLY A O 1
ATOM 7685 N N . THR A 1 1020 ? -1.815 -4.047 20.079 1.00 89.44 1020 THR A N 1
ATOM 7686 C CA . THR A 1 1020 ? -0.487 -4.060 20.726 1.00 89.44 1020 THR A CA 1
ATOM 7687 C C . THR A 1 1020 ? -0.551 -4.111 22.258 1.00 89.44 1020 THR A C 1
ATOM 7689 O O . THR A 1 1020 ? 0.370 -4.623 22.889 1.00 89.44 1020 THR A O 1
ATOM 7692 N N . SER A 1 1021 ? -1.659 -3.666 22.860 1.00 81.75 1021 SER A N 1
ATOM 7693 C CA . SER A 1 1021 ? -1.948 -3.772 24.299 1.00 81.75 1021 SER A CA 1
ATOM 7694 C C . SER A 1 1021 ? -2.263 -5.197 24.783 1.00 81.75 1021 SER A C 1
ATOM 7696 O O . SER A 1 1021 ? -2.152 -5.477 25.977 1.00 81.75 1021 SER A O 1
ATOM 7698 N N . LEU A 1 1022 ? -2.648 -6.108 23.880 1.00 84.44 1022 LEU A N 1
ATOM 7699 C CA . LEU A 1 1022 ? -2.912 -7.524 24.177 1.00 84.44 1022 LEU A CA 1
ATOM 7700 C C . LEU A 1 1022 ? -1.744 -8.439 23.787 1.00 84.44 1022 LEU A C 1
ATOM 7702 O O . LEU A 1 1022 ? -1.557 -9.490 24.413 1.00 84.44 1022 LEU A O 1
ATOM 7706 N N . ILE A 1 1023 ? -1.001 -8.052 22.745 1.00 89.44 1023 ILE A N 1
ATOM 7707 C CA . ILE A 1 1023 ? 0.182 -8.730 22.204 1.00 89.44 1023 ILE A CA 1
ATOM 7708 C C . ILE A 1 1023 ? 1.174 -7.655 21.743 1.00 89.44 1023 ILE A C 1
ATOM 7710 O O . ILE A 1 1023 ? 1.008 -7.111 20.650 1.00 89.44 1023 ILE A O 1
ATOM 7714 N N . SER A 1 1024 ? 2.213 -7.357 22.525 1.00 88.62 1024 SER A N 1
ATOM 7715 C CA . SER A 1 1024 ? 3.187 -6.319 22.154 1.00 88.62 1024 SER A CA 1
ATOM 7716 C C . SER A 1 1024 ? 4.012 -6.678 20.908 1.00 88.62 1024 SER A C 1
ATOM 7718 O O . SER A 1 1024 ? 4.281 -7.850 20.637 1.00 88.62 1024 SER A O 1
ATOM 7720 N N . GLU A 1 1025 ? 4.487 -5.669 20.169 1.00 90.94 1025 GLU A N 1
ATOM 7721 C CA . GLU A 1 1025 ? 5.426 -5.881 19.049 1.00 90.94 1025 GLU A CA 1
ATOM 7722 C C . GLU A 1 1025 ? 6.732 -6.545 19.489 1.00 90.94 1025 GLU A C 1
ATOM 7724 O O . GLU A 1 1025 ? 7.351 -7.300 18.740 1.00 90.94 1025 GLU A O 1
ATOM 7729 N N . THR A 1 1026 ? 7.156 -6.291 20.726 1.00 89.12 1026 THR A N 1
ATOM 7730 C CA . THR A 1 1026 ? 8.314 -6.951 21.333 1.00 89.12 1026 THR A CA 1
ATOM 7731 C C . THR A 1 1026 ? 8.054 -8.444 21.531 1.00 89.12 1026 THR A C 1
ATOM 7733 O O . THR A 1 1026 ? 8.947 -9.248 21.279 1.00 89.12 1026 THR A O 1
ATOM 7736 N N . ALA A 1 1027 ? 6.840 -8.847 21.924 1.00 90.56 1027 ALA A N 1
ATOM 7737 C CA . ALA A 1 1027 ? 6.481 -10.260 22.036 1.00 90.56 1027 ALA A CA 1
ATOM 7738 C C . ALA A 1 1027 ? 6.493 -10.966 20.669 1.00 90.56 1027 ALA A C 1
ATOM 7740 O O . ALA A 1 1027 ? 7.084 -12.039 20.565 1.00 90.56 1027 ALA A O 1
ATOM 7741 N N . VAL A 1 1028 ? 5.919 -10.352 19.624 1.00 93.62 1028 VAL A N 1
ATOM 7742 C CA . VAL A 1 1028 ? 5.932 -10.901 18.250 1.00 93.62 1028 VAL A CA 1
ATOM 7743 C C . VAL A 1 1028 ? 7.365 -11.024 17.727 1.00 93.62 1028 VAL A C 1
ATOM 7745 O O . VAL A 1 1028 ? 7.771 -12.101 17.291 1.00 93.62 1028 VAL A O 1
ATOM 7748 N N . ARG A 1 1029 ? 8.175 -9.961 17.839 1.00 90.44 1029 ARG A N 1
ATOM 7749 C CA . ARG A 1 1029 ? 9.591 -9.985 17.436 1.00 90.44 1029 ARG A CA 1
ATOM 7750 C C . ARG A 1 1029 ? 10.390 -11.048 18.185 1.00 90.44 1029 ARG A C 1
ATOM 7752 O O . ARG A 1 1029 ? 11.124 -11.787 17.548 1.00 90.44 1029 ARG A O 1
ATOM 7759 N N . ASN A 1 1030 ? 10.212 -11.189 19.498 1.00 89.69 1030 ASN A N 1
ATOM 7760 C CA . ASN A 1 1030 ? 10.927 -12.199 20.288 1.00 89.69 1030 ASN A CA 1
ATOM 7761 C C . ASN A 1 1030 ? 10.537 -13.648 19.950 1.00 89.69 1030 ASN A C 1
ATOM 7763 O O . ASN A 1 1030 ? 11.303 -14.552 20.260 1.00 89.69 1030 ASN A O 1
ATOM 7767 N N . ILE A 1 1031 ? 9.361 -13.878 19.360 1.00 94.56 1031 ILE A N 1
ATOM 7768 C CA . ILE A 1 1031 ? 8.926 -15.204 18.890 1.00 94.56 1031 ILE A CA 1
ATOM 7769 C C . ILE A 1 1031 ? 9.463 -15.498 17.487 1.00 94.56 1031 ILE A C 1
ATOM 7771 O O . ILE A 1 1031 ? 9.797 -16.638 17.191 1.00 94.56 1031 ILE A O 1
ATOM 7775 N N . MET A 1 1032 ? 9.551 -14.472 16.636 1.00 93.00 1032 MET A N 1
ATOM 7776 C CA . MET A 1 1032 ? 9.918 -14.609 15.221 1.00 93.00 1032 MET A CA 1
ATOM 7777 C C . MET A 1 1032 ? 11.392 -14.306 14.912 1.00 93.00 1032 MET A C 1
ATOM 7779 O O . MET A 1 1032 ? 11.797 -14.407 13.752 1.00 93.00 1032 MET A O 1
ATOM 7783 N N . ASN A 1 1033 ? 12.185 -13.876 15.894 1.00 80.44 1033 ASN A N 1
ATOM 7784 C CA . ASN A 1 1033 ? 13.624 -13.662 15.746 1.00 80.44 1033 ASN A CA 1
ATOM 7785 C C . ASN A 1 1033 ? 14.369 -14.989 15.945 1.00 80.44 1033 ASN A C 1
ATOM 7787 O O . ASN A 1 1033 ? 14.259 -15.604 17.004 1.00 80.44 1033 ASN A O 1
ATOM 7791 N N . ARG A 1 1034 ? 15.127 -15.379 14.918 1.00 59.75 1034 ARG A N 1
ATOM 7792 C CA . ARG A 1 1034 ? 16.032 -16.534 14.890 1.00 59.75 1034 ARG A CA 1
ATOM 7793 C C . ARG A 1 1034 ? 17.475 -16.083 15.123 1.00 59.75 1034 ARG A C 1
ATOM 7795 O O . ARG A 1 1034 ? 17.782 -14.946 14.699 1.00 59.75 1034 ARG A O 1
#

Foldseek 3Di:
DDDDDDDDDDDDDDDDDDDDDDDDDDDDPDWAEDEEPVSLLCCLVPLATAYEYDAAYEDDVQCQDDVHVQPDVNQGHDARQFDPVRWRAHEYHDLQHEHEAGEGAFEEQAEWAKENHSEHLHEYENYEYYAYHIEWEYAWAQDPVRDIHGETAKEHHISEHEANYEYEHYEAAHEIEFYYADQPAAYETAWEDHIREYANYEYELYEYQYETEFEWHPPHLRYATATEPHYSEYANYEYYNYEYAHAYDYADDHDHYAYEHGIRYAHQYEHELYFYAHAYEEQQYEHHYREYAAYEYYLYFYAYAYAYNDPQQHHQYADHYREYNDLRYEYELYEGEYHYDDGDHFYARHYTYDDPNYYAAQYEYEPPDDGQHYHPPPDSDHDPRYDYDYQVLQQDPVNRPPDDCPAFWDHDPPDPDTGIHGPCVPDDAAAEQAQWDKDDDEEAEADQAFDDDDIWTGDPPRTDDDPAFWDKDKPPGHAFDKIKIKIAGDDSYHDIDMDIYGYAAAEPAPWDKDWDDAEDEADQDDFDDTDMDTPPDDDPAFWHKDWPPRHFFFKTKIKIATDDSYGYIYMDTHGYAAAADPPFDAKDKDFQAQEEEADQDFDDTDIWMDGPHHIDPAFWDKDKPPRHFFAKIKIKIAGHGNHGGIDIDIHGYHAAELVPWDKDWQAQEDEAPQDFDDTDIDTPPDDEPAQWDWDKDPRGDFAKIKIWIAGDGSYGDIDIDIGGHDYDQALLCQLCVVNQLAEQADPDLQSSQLSLQQSLLSRDPVSAALEEEEWALVAQLQLLLCLLVCVLRSYFYGHDDPVCLPVVLVSCVVGHQFQGEYEYQEDCNTPNPVSQVVCPPRYHYHYQYDPDSQSSSVSSCVSSVAAAFEEEEWESVDVQQSLLLLQLSGRYRYDYQADDPVRLVSLQRHPHLEYEYTEDCVRHNPRNVVSSVVSGPYPYYQYDPDSQSSSLSSCCVSPPAAAAEAEEEASVDPSQSSSCSNVSNRSVYGYGHDAPVRLVSLLVSCVRHVHQGYYYGYDCVRPNPVSSCVSRPD

Secondary structure (DSSP, 8-state):
----------------PPPPPPP-----SS-EEE-SHHHHHHGGG-TT-EEEE-S-EE--HHHHSTTSTT-STTSBSPPBS-BTTB-B-SEEE-TT-EEES-EEEEEESS-EEESSEEEE-SEEEEEEEEEEEEEEEE--EE-TTS-EE--EEEESSEEEE-TT-EEEEEEEEEEEEEEE---SS-EEEEEESSEEEEES-EEES-EE-SEEEE-PPTT-SSEEEEEESSEEEEES-EEES-EE-S-EEE-SS-S-EEEESSEEEEEEEEEES-EE-S-EESSEEESSEEEEEEEEEES-EE-S-EE---TT---EEESSEEEE--TT-EEES-EE-S-B---SSEEESSEEE--TT-EEESEEEE-SSS--SS--TT-----TTEEEE-HHHHT-GGGSTT--TTTTEE--TTSTT---EEGGGG-PPPEETTTSEEPPP--EE--SS-------EEETTEEP-BTTTEEEEEES-SSSEEEEEEEEE-TTEESEEEEEEEEEPEE-TTS-EEES--B----SS------EEETT--BTTTEEEEEES-SSSS-EEEEEEE-TTEE-EEEEEEB-----STT--SEEEEES-SEEE--SS-----EEEEETTEEESSSEEEEEES-SSSEEEEEEEEE-SSS---EEEEEEEEPEEGGGS-EEES-SEEE--SS-----EEETT--BTTTEEEEEES-SSSEEEEEEEEE-TTEE-EEEEEEEEEPPPPHHHHHHTT-TT-EE--SSHHHHHHHHHHHHHHHSTTSSEEEEEEEESS-HHHHHHHHHHHHHTT--EEEE-TTSHHHHHHHHHHHEEEEEEEEEES-TTTS-HHHHHHHBTTBEEEEE--SSHHHHHHHHHHHTT-SSS-EEEEESS-HHHHHHTGGG-SPEEEE-SS--HHHHHHHHH-S--EEEEES-TTTS-TTHHHHHHHHSEEEEEE--SSHHHHHHHHHHHHS-S--SEEEEEESS--HHHHHHHHHHHHTT--EEEE-TT--HHHHHHHHHTT--EEEEES-TTTS-HHHHHHHH--

Organism: NCBI:txid2840826